Protein AF-0000000068497330 (afdb_homodimer)

Organism: Komagataella pastoris (NCBI:txid4922)

Sequence (1320 aa):
MFAEGKRIPGTNVLKIEPVTQRRLNSCLSCRSRKRKCDKSRPQCSQCKNHGRQCSYYKSNVNSGQKPVIGQEATKIGAEVPITGPPRNLQAAFWPFVPNHSDSSNPCSREGPIFTNIMSASLYRSVGSPPTNFQALRQFMPTKEKADKLLSQFLKSVHPIVPVMDLEVVAPLYAAFWENSVEPTLDTYITLFSILYAGSVSMYEEANMAEKPIESTEYLVSEMRKYVSATEAALAMSHFPRKATITSLQGAVILHSICRNDCKADDSGSIAMLLRIGHLLELHRDPEHYHKLEDYKEIQRRRLLWWHLLYLDGLTSLSSGLLPLMSSNEYDTEYPSEDSSTGKGIDQIMVFCNCKFRWIECCNDIMRNFFGIHKPTTFGTEKVNLVLSDLNEYCQQQIQKVAKAEDLMKSSQLSFAKVAISIMSTFADRCHMLLYKKMSESTFIALADDLETESTKKVPETSSLGGSISGNVSNEFTQCAIHFLNEFCFYGKMPENKQFLWEIRKFQPLQAILALLRSLIYDGEQVCSMQQPDSQFHSKFLLPLDERVVAIERALNNLGYLSEHTTRLCKERWETVRILKERAFRLLFFDVNINESEWTLSSSPLNDNDPISENLNNISFQELPPIDWDTIEHEMKDIRSSLEEAIAIKIWDQDSGHFLLMFAEGKRIPGTNVLKIEPVTQRRLNSCLSCRSRKRKCDKSRPQCSQCKNHGRQCSYYKSNVNSGQKPVIGQEATKIGAEVPITGPPRNLQAAFWPFVPNHSDSSNPCSREGPIFTNIMSASLYRSVGSPPTNFQALRQFMPTKEKADKLLSQFLKSVHPIVPVMDLEVVAPLYAAFWENSVEPTLDTYITLFSILYAGSVSMYEEANMAEKPIESTEYLVSEMRKYVSATEAALAMSHFPRKATITSLQGAVILHSICRNDCKADDSGSIAMLLRIGHLLELHRDPEHYHKLEDYKEIQRRRLLWWHLLYLDGLTSLSSGLLPLMSSNEYDTEYPSEDSSTGKGIDQIMVFCNCKFRWIECCNDIMRNFFGIHKPTTFGTEKVNLVLSDLNEYCQQQIQKVAKAEDLMKSSQLSFAKVAISIMSTFADRCHMLLYKKMSESTFIALADDLETESTKKVPETSSLGGSISGNVSNEFTQCAIHFLNEFCFYGKMPENKQFLWEIRKFQPLQAILALLRSLIYDGEQVCSMQQPDSQFHSKFLLPLDERVVAIERALNNLGYLSEHTTRLCKERWETVRILKERAFRLLFFDVNINESEWTLSSSPLNDNDPISENLNNISFQELPPIDWDTIEHEMKDIRSSLEEAIAIKIWDQDSGHFLL

Foldseek 3Di:
DDDDDDPPPDPPPPPPDPPPDPPPLFFPVCVVVVHDFPSDPPATPVCVVVVHGRHHPPPPPDDDDPPCPPDDVPPVVDPPPPDDDDDDPDPPDVDPPDPPCPDPPPPPPPDPVPDDPPFCVVVVCPDLPADDVVVLVVLDDDPVLLVQLLVLLVLAVCLQQVLDDPVVLVVLSVCVVVVVDDDDLLSSLQSLLSSLLSLLLVLLLLVQDPDNPDDNVVSVVNNVSSVVSNVSSLSNVSPPVDDDLSNLSSVLSVCQLPFFLQDLLCLVVLVSSLVSLVVVPLLEQCCPVVVDDDLVVSLSSLSSNLSSLLSQLSSCQWFLHARPDAPVRGDHDQHDQADPVNPAGNLSSLLSVLSSLLSNLSNLLSVQQSDPDHHDPVSVVVSVVSLVVSQVSLVVSLVRLVVCLVVDDDSSNLCNLLSNLVSNLSSLVSLLVNVLSLLLVVLVLVVVCVVPVPDDDSPPPDDVNPPVPPVVLVVNLVSLLSNLVSLLVCVAPPSNSSHCSNSLSDDSLSSLLSLLLVLLVVLLVVLVVVPDDDCLCVVCLVCPPSSNVSNVSNCVRVVVSLVVDDPVSVVLNVLSVVLVVLSCCLSVPPLVPPPPPPPPPPDDPDVPPCPVVVSVPSDRPGDDPDPSVVSSVSSVVSSSVSSCSSNPWDQDPVSRGTTD/DDDDPPPPPDCPPPPPDDPPDPDPLFFPVCVVVVHDFPSDPPATPVCVVVVHGGHDPDPPPDDDDPPPPPDDVPPVPDDDDPDDDPDPPDPDDDDPPDCPPPPPPPPPPPDPVPDDPPFCVVPCCPDLPADDVVVLVVLDDDPVLLVQLLVLLVLAPCLQQVLDDPVVLVVLSVCVVVVVDDDDLLSSLQSLLSSLLSLLLVLLLLVQDPDNPDDNVVSVVNNVSSVVSNVSSLSNVRPPVDDDLSSLSSVLSVCQLPFFLQDLLCLVVLVSSLVSLVVVPLLEQCCPVVVDDDLVVSLSSLSSNLSSLLSQLSSCQWFLHARPDAPVRGDHDQHDQADPVNPAGNLSSLLSVLSSLLSNLSNLLSVQQSDPDHHDPVSVVVSVVSLVVSQVSLVVSLVRLVVCLVVDDDSVVLVNLLSNLVSNLSSLVSLLSNVLSLLLVVLVLVVVCVVPVPDDDSPPPDDVPPPVPPVVLVVNLVSLLSNLVSLLVCLAPPSNSSHCSNSLSDDSLSSLLSLLLVLLVVLLVVLVVVPDDDCLCVVCLVCPPSSNVSNVSNCVRVVVSLVVDDPVSVVLNVLSVVLVVLSCCLSVPPLVPPPPPPPVPPDDPDVVPCVVVVSVPSDRPGDDPDPSVVSSVSSVVSSSVSSCSSNPWDQDPVSRGTTD

pLDDT: mean 71.34, std 26.22, range [15.86, 98.62]

InterPro domains:
  IPR001138 Zn(2)Cys(6) fungal-type DNA-binding domain [PF00172] (26-58)
  IPR001138 Zn(2)Cys(6) fungal-type DNA-binding domain [PS00463] (26-54)
  IPR001138 Zn(2)Cys(6) fungal-type DNA-binding domain [PS50048] (26-56)
  IPR001138 Zn(2)Cys(6) fungal-type DNA-binding domain [SM00066] (21-65)
  IPR001138 Zn(2)Cys(6) fungal-type DNA-binding domain [cd00067] (22-57)
  IPR007219 Xylanolytic transcriptional activator, regulatory domain [PF04082] (150-340)
  IPR036864 Zn(2)-C6 fungal-type DNA-binding domain superfamily [G3DSA:4.10.240.10] (19-76)
  IPR036864 Zn(2)-C6 fungal-type DNA-binding domain superfamily [SSF57701] (18-60)

Structure (mmCIF, N/CA/C/O backbone):
data_AF-0000000068497330-model_v1
#
loop_
_entity.id
_entity.type
_entity.pdbx_description
1 polymer BA75_01853T0
#
loop_
_atom_site.group_PDB
_atom_site.id
_atom_site.type_symbol
_atom_site.label_atom_id
_atom_site.label_alt_id
_atom_site.label_comp_id
_atom_site.label_asym_id
_atom_site.label_entity_id
_atom_site.label_seq_id
_atom_site.pdbx_PDB_ins_code
_atom_site.Cartn_x
_atom_site.Cartn_y
_atom_site.Cartn_z
_atom_site.occupancy
_atom_site.B_iso_or_equiv
_atom_site.auth_seq_id
_atom_site.auth_comp_id
_atom_site.auth_asym_id
_atom_site.auth_atom_id
_atom_site.pdbx_PDB_model_num
ATOM 1 N N . MET A 1 1 ? 57.219 0.666 8.93 1 20.44 1 MET A N 1
ATOM 2 C CA . MET A 1 1 ? 56.906 -0.567 8.219 1 20.44 1 MET A CA 1
ATOM 3 C C . MET A 1 1 ? 55.375 -0.74 8.102 1 20.44 1 MET A C 1
ATOM 5 O O . MET A 1 1 ? 54.719 -1.17 9.055 1 20.44 1 MET A O 1
ATOM 9 N N . PHE A 1 2 ? 54.688 0.008 7.363 1 21.45 2 PHE A N 1
ATOM 10 C CA . PHE A 1 2 ? 53.531 0.884 7.137 1 21.45 2 PHE A CA 1
ATOM 11 C C . PHE A 1 2 ? 52.406 0.119 6.484 1 21.45 2 PHE A C 1
ATOM 13 O O . PHE A 1 2 ? 52.594 -0.539 5.461 1 21.45 2 PHE A O 1
ATOM 20 N N . ALA A 1 3 ? 51.531 -0.48 7.422 1 22.55 3 ALA A N 1
ATOM 21 C CA . ALA A 1 3 ? 50.312 -1.285 7.273 1 22.55 3 ALA A CA 1
ATOM 22 C C . ALA A 1 3 ? 49.406 -0.72 6.18 1 22.55 3 ALA A C 1
ATOM 24 O O . ALA A 1 3 ? 48.969 0.433 6.258 1 22.55 3 ALA A O 1
ATOM 25 N N . GLU A 1 4 ? 49.656 -1.24 4.926 1 22.17 4 GLU A N 1
ATOM 26 C CA . GLU A 1 4 ? 49.219 -1.074 3.553 1 22.17 4 GLU A CA 1
ATOM 27 C C . GLU A 1 4 ? 47.688 -1.067 3.482 1 22.17 4 GLU A C 1
ATOM 29 O O . GLU A 1 4 ? 47.031 -1.823 4.195 1 22.17 4 GLU A O 1
ATOM 34 N N . GLY A 1 5 ? 47.094 -0.071 2.951 1 22.67 5 GLY A N 1
ATOM 35 C CA . GLY A 1 5 ? 45.844 0.643 2.711 1 22.67 5 GLY A CA 1
ATOM 36 C C . GLY A 1 5 ? 44.844 -0.178 1.944 1 22.67 5 GLY A C 1
ATOM 37 O O . GLY A 1 5 ? 45.188 -0.922 1.028 1 22.67 5 GLY A O 1
ATOM 38 N N . LYS A 1 6 ? 43.719 -0.564 2.598 1 26.66 6 LYS A N 1
ATOM 39 C CA . LYS A 1 6 ? 42.625 -1.496 2.396 1 26.66 6 LYS A CA 1
ATOM 40 C C . LYS A 1 6 ? 41.969 -1.298 1.026 1 26.66 6 LYS A C 1
ATOM 42 O O . LYS A 1 6 ? 41.375 -0.25 0.758 1 26.66 6 LYS A O 1
ATOM 47 N N . ARG A 1 7 ? 42.531 -1.9 -0.018 1 20.86 7 ARG A N 1
ATOM 48 C CA . ARG A 1 7 ? 42.219 -1.918 -1.442 1 20.86 7 ARG A CA 1
ATOM 49 C C . ARG A 1 7 ? 40.75 -2.285 -1.672 1 20.86 7 ARG A C 1
ATOM 51 O O . ARG A 1 7 ? 40.281 -3.279 -1.129 1 20.86 7 ARG A O 1
ATOM 58 N N . ILE A 1 8 ? 40 -1.28 -1.793 1 23.61 8 ILE A N 1
ATOM 59 C CA . ILE A 1 8 ? 38.625 -1.181 -2.295 1 23.61 8 ILE A CA 1
ATOM 60 C C . ILE A 1 8 ? 38.531 -1.933 -3.619 1 23.61 8 ILE A C 1
ATOM 62 O O . ILE A 1 8 ? 37.562 -1.708 -4.387 1 23.61 8 ILE A O 1
ATOM 66 N N . PRO A 1 9 ? 39.375 -3.059 -3.914 1 20.67 9 PRO A N 1
ATOM 67 C CA . PRO A 1 9 ? 39.875 -3.447 -5.234 1 20.67 9 PRO A CA 1
ATOM 68 C C . PRO A 1 9 ? 38.75 -3.83 -6.195 1 20.67 9 PRO A C 1
ATOM 70 O O . PRO A 1 9 ? 38.906 -3.723 -7.414 1 20.67 9 PRO A O 1
ATOM 73 N N . GLY A 1 10 ? 37.812 -4.574 -5.844 1 21.62 10 GLY A N 1
ATOM 74 C CA . GLY A 1 10 ? 37.438 -5.586 -6.809 1 21.62 10 GLY A CA 1
ATOM 75 C C . GLY A 1 10 ? 36.719 -5.008 -8.023 1 21.62 10 GLY A C 1
ATOM 76 O O . GLY A 1 10 ? 36 -5.711 -8.719 1 21.62 10 GLY A O 1
ATOM 77 N N . THR A 1 11 ? 36.719 -3.727 -8.195 1 21.62 11 THR A N 1
ATOM 78 C CA . THR A 1 11 ? 36.031 -3.176 -9.367 1 21.62 11 THR A CA 1
ATOM 79 C C . THR A 1 11 ? 36.719 -3.656 -10.648 1 21.62 11 THR A C 1
ATOM 81 O O . THR A 1 11 ? 37.094 -2.846 -11.492 1 21.62 11 THR A O 1
ATOM 84 N N . ASN A 1 12 ? 37.156 -4.848 -10.672 1 20.66 12 ASN A N 1
ATOM 85 C CA . ASN A 1 12 ? 37.812 -5.121 -11.961 1 20.66 12 ASN A CA 1
ATOM 86 C C . ASN A 1 12 ? 36.875 -4.797 -13.125 1 20.66 12 ASN A C 1
ATOM 88 O O . ASN A 1 12 ? 35.688 -5.105 -13.078 1 20.66 12 ASN A O 1
ATOM 92 N N . VAL A 1 13 ? 37.25 -3.971 -13.961 1 22.52 13 VAL A N 1
ATOM 93 C CA . VAL A 1 13 ? 36.781 -3.436 -15.227 1 22.52 13 VAL A CA 1
ATOM 94 C C . VAL A 1 13 ? 36.594 -4.57 -16.234 1 22.52 13 VAL A C 1
ATOM 96 O O . VAL A 1 13 ? 37.562 -5.238 -16.609 1 22.52 13 VAL A O 1
ATOM 99 N N . LEU A 1 14 ? 35.656 -5.418 -16.109 1 21.17 14 LEU A N 1
ATOM 100 C CA . LEU A 1 14 ? 35.531 -6.449 -17.141 1 21.17 14 LEU A CA 1
ATOM 101 C C . LEU A 1 14 ? 35.719 -5.852 -18.531 1 21.17 14 LEU A C 1
ATOM 103 O O . LEU A 1 14 ? 35.031 -4.898 -18.906 1 21.17 14 LEU A O 1
ATOM 107 N N . LYS A 1 15 ? 36.906 -5.906 -19.047 1 21.48 15 LYS A N 1
ATOM 108 C CA . LYS A 1 15 ? 37.281 -5.562 -20.422 1 21.48 15 LYS A CA 1
ATOM 109 C C . LYS A 1 15 ? 36.438 -6.324 -21.422 1 21.48 15 LYS A C 1
ATOM 111 O O . LYS A 1 15 ? 36.5 -7.555 -21.5 1 21.48 15 LYS A O 1
ATOM 116 N N . ILE A 1 16 ? 35.344 -5.871 -21.781 1 22.47 16 ILE A N 1
ATOM 117 C CA . ILE A 1 16 ? 34.562 -6.445 -22.875 1 22.47 16 ILE A CA 1
ATOM 118 C C . ILE A 1 16 ? 35.375 -6.438 -24.156 1 22.47 16 ILE A C 1
ATOM 120 O O . ILE A 1 16 ? 35.781 -5.375 -24.641 1 22.47 16 ILE A O 1
ATOM 124 N N . GLU A 1 17 ? 36.188 -7.426 -24.281 1 22.84 17 GLU A N 1
ATOM 125 C CA . GLU A 1 17 ? 36.875 -7.512 -25.562 1 22.84 17 GLU A CA 1
ATOM 126 C C . GLU A 1 17 ? 35.906 -7.359 -26.734 1 22.84 17 GLU A C 1
ATOM 128 O O . GLU A 1 17 ? 34.75 -7.777 -26.641 1 22.84 17 GLU A O 1
ATOM 133 N N . PRO A 1 18 ? 36.219 -6.641 -27.828 1 24.11 18 PRO A N 1
ATOM 134 C CA . PRO A 1 18 ? 35.375 -6.266 -28.969 1 24.11 18 PRO A CA 1
ATOM 135 C C . PRO A 1 18 ? 34.844 -7.473 -29.75 1 24.11 18 PRO A C 1
ATOM 137 O O . PRO A 1 18 ? 35.656 -8.297 -30.203 1 24.11 18 PRO A O 1
ATOM 140 N N . VAL A 1 19 ? 33.906 -8.141 -29.344 1 24.94 19 VAL A N 1
ATOM 141 C CA . VAL A 1 19 ? 33.5 -9.344 -30.078 1 24.94 19 VAL A CA 1
ATOM 142 C C . VAL A 1 19 ? 33.312 -9.008 -31.547 1 24.94 19 VAL A C 1
ATOM 144 O O . VAL A 1 19 ? 32.625 -8.039 -31.891 1 24.94 19 VAL A O 1
ATOM 147 N N . THR A 1 20 ? 34.125 -9.461 -32.438 1 24.06 20 THR A N 1
ATOM 148 C CA . THR A 1 20 ? 34.125 -9.375 -33.906 1 24.06 20 THR A CA 1
ATOM 149 C C . THR A 1 20 ? 32.75 -9.766 -34.438 1 24.06 20 THR A C 1
ATOM 151 O O . THR A 1 20 ? 32.156 -10.734 -34 1 24.06 20 THR A O 1
ATOM 154 N N . GLN A 1 21 ? 32.031 -8.984 -35.156 1 28.11 21 GLN A N 1
ATOM 155 C CA . GLN A 1 21 ? 30.734 -9.031 -35.844 1 28.11 21 GLN A CA 1
ATOM 156 C C . GLN A 1 21 ? 30.688 -10.188 -36.844 1 28.11 21 GLN A C 1
ATOM 158 O O . GLN A 1 21 ? 31.406 -10.188 -37.844 1 28.11 21 GLN A O 1
ATOM 163 N N . ARG A 1 22 ? 30.531 -11.406 -36.438 1 32.34 22 ARG A N 1
ATOM 164 C CA . ARG A 1 22 ? 30.484 -12.445 -37.469 1 32.34 22 ARG A CA 1
ATOM 165 C C . ARG A 1 22 ? 29.391 -12.156 -38.469 1 32.34 22 ARG A C 1
ATOM 167 O O . ARG A 1 22 ? 28.25 -11.883 -38.094 1 32.34 22 ARG A O 1
ATOM 174 N N . ARG A 1 23 ? 29.672 -11.93 -39.781 1 35.25 23 ARG A N 1
ATOM 175 C CA . ARG A 1 23 ? 28.922 -11.719 -41.031 1 35.25 23 ARG A CA 1
ATOM 176 C C . ARG A 1 23 ? 27.922 -12.844 -41.25 1 35.25 23 ARG A C 1
ATOM 178 O O . ARG A 1 23 ? 28.266 -14.023 -41.156 1 35.25 23 ARG A O 1
ATOM 185 N N . LEU A 1 24 ? 26.781 -12.656 -41.094 1 40.84 24 LEU A N 1
ATOM 186 C CA . LEU A 1 24 ? 25.688 -13.586 -41.406 1 40.84 24 LEU A CA 1
ATOM 187 C C . LEU A 1 24 ? 25.781 -14.07 -42.844 1 40.84 24 LEU A C 1
ATOM 189 O O . LEU A 1 24 ? 25.438 -13.336 -43.781 1 40.84 24 LEU A O 1
ATOM 193 N N . ASN A 1 25 ? 26.688 -14.992 -43.156 1 49.47 25 ASN A N 1
ATOM 194 C CA . ASN A 1 25 ? 27 -15.539 -44.469 1 49.47 25 ASN A CA 1
ATOM 195 C C . ASN A 1 25 ? 25.953 -16.578 -44.906 1 49.47 25 ASN A C 1
ATOM 197 O O . ASN A 1 25 ? 26.172 -17.312 -45.844 1 49.47 25 ASN A O 1
ATOM 201 N N . SER A 1 26 ? 24.891 -16.766 -44.219 1 58.22 26 SER A N 1
ATOM 202 C CA . SER A 1 26 ? 24.031 -17.844 -44.688 1 58.22 26 SER A CA 1
ATOM 203 C C . SER A 1 26 ? 23 -17.312 -45.688 1 58.22 26 SER A C 1
ATOM 205 O O . SER A 1 26 ? 22.609 -16.156 -45.625 1 58.22 26 SER A O 1
ATOM 207 N N . CYS A 1 27 ? 22.531 -18.031 -46.688 1 66.38 27 CYS A N 1
ATOM 208 C CA . CYS A 1 27 ? 21.688 -17.547 -47.781 1 66.38 27 CYS A CA 1
ATOM 209 C C . CYS A 1 27 ? 20.266 -17.312 -47.312 1 66.38 27 CYS A C 1
ATOM 211 O O . CYS A 1 27 ? 19.781 -18 -46.406 1 66.38 27 CYS A O 1
ATOM 213 N N . LEU A 1 28 ? 19.578 -16.328 -47.656 1 69.06 28 LEU A N 1
ATOM 214 C CA . LEU A 1 28 ? 18.234 -15.883 -47.25 1 69.06 28 LEU A CA 1
ATOM 215 C C . LEU A 1 28 ? 17.203 -16.953 -47.562 1 69.06 28 LEU A C 1
ATOM 217 O O . LEU A 1 28 ? 16.203 -17.062 -46.844 1 69.06 28 LEU A O 1
ATOM 221 N N . SER A 1 29 ? 17.406 -17.75 -48.469 1 69.88 29 SER A N 1
ATOM 222 C CA . SER A 1 29 ? 16.453 -18.797 -48.875 1 69.88 29 SER A CA 1
ATOM 223 C C . SER A 1 29 ? 16.422 -19.922 -47.875 1 69.88 29 SER A C 1
ATOM 225 O O . SER A 1 29 ? 15.359 -20.422 -47.5 1 69.88 29 SER A O 1
ATOM 227 N N . CYS A 1 30 ? 17.484 -20.344 -47.438 1 66.44 30 CYS A N 1
ATOM 228 C CA . CYS A 1 30 ? 17.578 -21.406 -46.438 1 66.44 30 CYS A CA 1
ATOM 229 C C . CYS A 1 30 ? 17.078 -20.906 -45.062 1 66.44 30 CYS A C 1
ATOM 231 O O . CYS A 1 30 ? 16.422 -21.656 -44.344 1 66.44 30 CYS A O 1
ATOM 233 N N . ARG A 1 31 ? 17.297 -19.641 -44.812 1 65.25 31 ARG A N 1
ATOM 234 C CA . ARG A 1 31 ? 16.891 -19.016 -43.562 1 65.25 31 ARG A CA 1
ATOM 235 C C . ARG A 1 31 ? 15.383 -18.891 -43.469 1 65.25 31 ARG A C 1
ATOM 237 O O . ARG A 1 31 ? 14.797 -19.188 -42.406 1 65.25 31 ARG A O 1
ATOM 244 N N . SER A 1 32 ? 14.727 -18.547 -44.469 1 63.56 32 SER A N 1
ATOM 245 C CA . SER A 1 32 ? 13.281 -18.344 -44.531 1 63.56 32 SER A CA 1
ATOM 246 C C . SER A 1 32 ? 12.547 -19.688 -44.406 1 63.56 32 SER A C 1
ATOM 248 O O . SER A 1 32 ? 11.43 -19.734 -43.906 1 63.56 32 SER A O 1
ATOM 250 N N . ARG A 1 33 ? 13.25 -20.656 -44.688 1 63.28 33 ARG A N 1
ATOM 251 C CA . ARG A 1 33 ? 12.625 -21.969 -44.719 1 63.28 33 ARG A CA 1
ATOM 252 C C . ARG A 1 33 ? 13.195 -22.875 -43.625 1 63.28 33 ARG A C 1
ATOM 254 O O . ARG A 1 33 ? 12.93 -24.078 -43.625 1 63.28 33 ARG A O 1
ATOM 261 N N . LYS A 1 34 ? 13.914 -22.203 -42.719 1 55.81 34 LYS A N 1
ATOM 262 C CA . LYS A 1 34 ? 14.578 -22.719 -41.531 1 55.81 34 LYS A CA 1
ATOM 263 C C . LYS A 1 34 ? 15.297 -24.047 -41.812 1 55.81 34 LYS A C 1
ATOM 265 O O . LYS A 1 34 ? 15.242 -24.969 -41 1 55.81 34 LYS A O 1
ATOM 270 N N . ARG A 1 35 ? 15.898 -24 -42.906 1 67 35 ARG A N 1
ATOM 271 C CA . ARG A 1 35 ? 16.719 -25.156 -43.281 1 67 35 ARG A CA 1
ATOM 272 C C . ARG A 1 35 ? 18.203 -24.875 -43.062 1 67 35 ARG A C 1
ATOM 274 O O . ARG A 1 35 ? 18.625 -23.719 -43.094 1 67 35 ARG A O 1
ATOM 281 N N . LYS A 1 36 ? 18.922 -25.891 -42.812 1 65.94 36 LYS A N 1
ATOM 282 C CA . LYS A 1 36 ? 20.344 -25.797 -42.5 1 65.94 36 LYS A CA 1
ATOM 283 C C . LYS A 1 36 ? 21.156 -25.438 -43.719 1 65.94 36 LYS A C 1
ATOM 285 O O . LYS A 1 36 ? 21.312 -26.25 -44.625 1 65.94 36 LYS A O 1
ATOM 290 N N . CYS A 1 37 ? 21.562 -24.156 -43.844 1 67.5 37 CYS A N 1
ATOM 291 C CA . CYS A 1 37 ? 22.375 -23.641 -44.938 1 67.5 37 CYS A CA 1
ATOM 292 C C . CYS A 1 37 ? 23.859 -23.938 -44.719 1 67.5 37 CYS A C 1
ATOM 294 O O . CYS A 1 37 ? 24.375 -23.766 -43.594 1 67.5 37 CYS A O 1
ATOM 296 N N . ASP A 1 38 ? 24.578 -24.562 -45.531 1 71.88 38 ASP A N 1
ATOM 297 C CA . ASP A 1 38 ? 26 -24.906 -45.406 1 71.88 38 ASP A CA 1
ATOM 298 C C . ASP A 1 38 ? 26.891 -23.719 -45.812 1 71.88 38 ASP A C 1
ATOM 300 O O . ASP A 1 38 ? 28.109 -23.859 -45.875 1 71.88 38 ASP A O 1
ATOM 304 N N . LYS A 1 39 ? 26.359 -22.406 -46.062 1 67.56 39 LYS A N 1
ATOM 305 C CA . LYS A 1 39 ? 26.969 -21.094 -46.25 1 67.56 39 LYS A CA 1
ATOM 306 C C . LYS A 1 39 ? 27.969 -21.125 -47.406 1 67.56 39 LYS A C 1
ATOM 308 O O . LYS A 1 39 ? 28.844 -20.266 -47.5 1 67.56 39 LYS A O 1
ATOM 313 N N . SER A 1 40 ? 27.766 -22.141 -48.25 1 73.88 40 SER A N 1
ATOM 314 C CA . SER A 1 40 ? 28.641 -22.188 -49.406 1 73.88 40 SER A CA 1
ATOM 315 C C . SER A 1 40 ? 28.188 -21.188 -50.5 1 73.88 40 SER A C 1
ATOM 317 O O . SER A 1 40 ? 27 -20.938 -50.656 1 73.88 40 SER A O 1
ATOM 319 N N . ARG A 1 41 ? 29.156 -20.266 -51.031 1 70.44 41 ARG A N 1
ATOM 320 C CA . ARG A 1 41 ? 28.906 -19.312 -52.125 1 70.44 41 ARG A CA 1
ATOM 321 C C . ARG A 1 41 ? 29.406 -19.875 -53.469 1 70.44 41 ARG A C 1
ATOM 323 O O . ARG A 1 41 ? 30.359 -20.641 -53.5 1 70.44 41 ARG A O 1
ATOM 330 N N . PRO A 1 42 ? 28.734 -19.516 -54.375 1 68.75 42 PRO A N 1
ATOM 331 C CA . PRO A 1 42 ? 27.641 -18.562 -54.531 1 68.75 42 PRO A CA 1
ATOM 332 C C . PRO A 1 42 ? 26.281 -19.172 -54.219 1 68.75 42 PRO A C 1
ATOM 334 O O . PRO A 1 42 ? 25.297 -18.438 -54.031 1 68.75 42 PRO A O 1
ATOM 337 N N . GLN A 1 43 ? 26.328 -20.562 -54.125 1 72 43 GLN A N 1
ATOM 338 C CA . GLN A 1 43 ? 25.062 -21.25 -53.875 1 72 43 GLN A CA 1
ATOM 339 C C . GLN A 1 43 ? 25.234 -22.328 -52.812 1 72 43 GLN A C 1
ATOM 341 O O . GLN A 1 43 ? 26.156 -23.156 -52.906 1 72 43 GLN A O 1
ATOM 346 N N . CYS A 1 44 ? 24.422 -22.266 -51.781 1 73.88 44 CYS A N 1
ATOM 347 C CA . CYS A 1 44 ? 24.594 -23.25 -50.719 1 73.88 44 CYS A CA 1
ATOM 348 C C . CYS A 1 44 ? 24.031 -24.594 -51.125 1 73.88 44 CYS A C 1
ATOM 350 O O . CYS A 1 44 ? 23.219 -24.688 -52.062 1 73.88 44 CYS A O 1
ATOM 352 N N . SER A 1 45 ? 24.609 -25.625 -50.625 1 75.38 45 SER A N 1
ATOM 353 C CA . SER A 1 45 ? 24.312 -26.984 -51.094 1 75.38 45 SER A CA 1
ATOM 354 C C . SER A 1 45 ? 22.812 -27.281 -51 1 75.38 45 SER A C 1
ATOM 356 O O . SER A 1 45 ? 22.266 -27.984 -51.844 1 75.38 45 SER A O 1
ATOM 358 N N . GLN A 1 46 ? 22.188 -26.641 -50.156 1 72.56 46 GLN A N 1
ATOM 359 C CA . GLN A 1 46 ? 20.766 -26.891 -49.938 1 72.56 46 GLN A CA 1
ATOM 360 C C . GLN A 1 46 ? 19.922 -26.234 -51 1 72.56 46 GLN A C 1
ATOM 362 O O . GLN A 1 46 ? 18.984 -26.859 -51.531 1 72.56 46 GLN A O 1
ATOM 367 N N . CYS A 1 47 ? 20.141 -25.062 -51.219 1 74 47 CYS A N 1
ATOM 368 C CA . CYS A 1 47 ? 19.438 -24.375 -52.281 1 74 47 CYS A CA 1
ATOM 369 C C . CYS A 1 47 ? 19.75 -25 -53.625 1 74 47 CYS A C 1
ATOM 371 O O . CYS A 1 47 ? 18.875 -25.125 -54.5 1 74 47 CYS A O 1
ATOM 373 N N . LYS A 1 48 ? 20.969 -25.453 -53.812 1 75.44 48 LYS A N 1
ATOM 374 C CA . LYS A 1 48 ? 21.391 -26.125 -55.031 1 75.44 48 LYS A CA 1
ATOM 375 C C . LYS A 1 48 ? 20.578 -27.391 -55.281 1 75.44 48 LYS A C 1
ATOM 377 O O . LYS A 1 48 ? 20.109 -27.625 -56.406 1 75.44 48 LYS A O 1
ATOM 382 N N . ASN A 1 49 ? 20.516 -28.203 -54.25 1 72.5 49 ASN A N 1
ATOM 383 C CA . ASN A 1 49 ? 19.859 -29.5 -54.406 1 72.5 49 ASN A CA 1
ATOM 384 C C . ASN A 1 49 ? 18.375 -29.359 -54.656 1 72.5 49 ASN A C 1
ATOM 386 O O . ASN A 1 49 ? 17.75 -30.234 -55.281 1 72.5 49 ASN A O 1
ATOM 390 N N . HIS A 1 50 ? 17.844 -28.266 -54.219 1 73.31 50 HIS A N 1
ATOM 391 C CA . HIS A 1 50 ? 16.391 -28.109 -54.344 1 73.31 50 HIS A CA 1
ATOM 392 C C . HIS A 1 50 ? 16.062 -27.109 -55.438 1 73.31 50 HIS A C 1
ATOM 394 O O . HIS A 1 50 ? 14.906 -26.672 -55.562 1 73.31 50 HIS A O 1
ATOM 400 N N . GLY A 1 51 ? 17.016 -26.672 -56.156 1 70.88 51 GLY A N 1
ATOM 401 C CA . GLY A 1 51 ? 16.891 -25.844 -57.312 1 70.88 51 GLY A CA 1
ATOM 402 C C . GLY A 1 51 ? 16.547 -24.391 -57 1 70.88 51 GLY A C 1
ATOM 403 O O . GLY A 1 51 ? 15.82 -23.734 -57.75 1 70.88 51 GLY A O 1
ATOM 404 N N . ARG A 1 52 ? 16.844 -24.156 -55.875 1 66.38 52 ARG A N 1
ATOM 405 C CA . ARG A 1 52 ? 16.531 -22.781 -55.5 1 66.38 52 ARG A CA 1
ATOM 406 C C . ARG A 1 52 ? 17.766 -21.891 -55.562 1 66.38 52 ARG A C 1
ATOM 408 O O . ARG A 1 52 ? 18.891 -22.391 -55.531 1 66.38 52 ARG A O 1
ATOM 415 N N . GLN A 1 53 ? 17.688 -20.656 -55.875 1 69.31 53 GLN A N 1
ATOM 416 C CA . GLN A 1 53 ? 18.781 -19.703 -55.938 1 69.31 53 GLN A CA 1
ATOM 417 C C . GLN A 1 53 ? 19.031 -19.062 -54.562 1 69.31 53 GLN A C 1
ATOM 419 O O . GLN A 1 53 ? 18.078 -18.641 -53.906 1 69.31 53 GLN A O 1
ATOM 424 N N . CYS A 1 54 ? 20.297 -19.234 -54.094 1 65 54 CYS A N 1
ATOM 425 C CA . CYS A 1 54 ? 20.672 -18.594 -52.844 1 65 54 CYS A CA 1
ATOM 426 C C . CYS A 1 54 ? 20.469 -17.078 -52.938 1 65 54 CYS A C 1
ATOM 428 O O . CYS A 1 54 ? 20.734 -16.484 -53.969 1 65 54 CYS A O 1
ATOM 430 N N . SER A 1 55 ? 19.625 -16.547 -52.312 1 67.62 55 SER A N 1
ATOM 431 C CA . SER A 1 55 ? 19.594 -15.086 -52.25 1 67.62 55 SER A CA 1
ATOM 432 C C . SER A 1 55 ? 20.312 -14.57 -51 1 67.62 55 SER A C 1
ATOM 434 O O . SER A 1 55 ? 20.203 -15.164 -49.906 1 67.62 55 SER A O 1
ATOM 436 N N . TYR A 1 56 ? 21.391 -14.008 -51.094 1 57.62 56 TYR A N 1
ATOM 437 C CA . TYR A 1 56 ? 22.203 -13.477 -50 1 57.62 56 TYR A CA 1
ATOM 438 C C . TYR A 1 56 ? 21.906 -11.992 -49.781 1 57.62 56 TYR A C 1
ATOM 440 O O . TYR A 1 56 ? 21.516 -11.289 -50.719 1 57.62 56 TYR A O 1
ATOM 448 N N . TYR A 1 57 ? 21.891 -11.703 -48.562 1 43.31 57 TYR A N 1
ATOM 449 C CA . TYR A 1 57 ? 21.75 -10.258 -48.375 1 43.31 57 TYR A CA 1
ATOM 450 C C . TYR A 1 57 ? 22.844 -9.516 -49.156 1 43.31 57 TYR A C 1
ATOM 452 O O . TYR A 1 57 ? 24.031 -9.703 -48.906 1 43.31 57 TYR A O 1
ATOM 460 N N . LYS A 1 58 ? 22.609 -9.461 -50.438 1 34.78 58 LYS A N 1
ATOM 461 C CA . LYS A 1 58 ? 23.5 -8.555 -51.156 1 34.78 58 LYS A CA 1
ATOM 462 C C . LYS A 1 58 ? 23.562 -7.195 -50.469 1 34.78 58 LYS A C 1
ATOM 464 O O . LYS A 1 58 ? 22.531 -6.613 -50.125 1 34.78 58 LYS A O 1
ATOM 469 N N . SER A 1 59 ? 24.797 -6.926 -50 1 31.33 59 SER A N 1
ATOM 470 C CA . SER A 1 59 ? 25.156 -5.52 -49.844 1 31.33 59 SER A CA 1
ATOM 471 C C . SER A 1 59 ? 24.984 -4.762 -51.156 1 31.33 59 SER A C 1
ATOM 473 O O . SER A 1 59 ? 25.828 -4.859 -52.062 1 31.33 59 SER A O 1
ATOM 475 N N . ASN A 1 60 ? 23.844 -5.012 -51.938 1 25.41 60 ASN A N 1
ATOM 476 C CA . ASN A 1 60 ? 23.828 -4.242 -53.188 1 25.41 60 ASN A CA 1
ATOM 477 C C . ASN A 1 60 ? 24.359 -2.824 -52.969 1 25.41 60 ASN A C 1
ATOM 479 O O . ASN A 1 60 ? 23.781 -2.064 -52.188 1 25.41 60 ASN A O 1
ATOM 483 N N . VAL A 1 61 ? 25.672 -2.584 -53.375 1 25.42 61 VAL A N 1
ATOM 484 C CA . VAL A 1 61 ? 26.359 -1.343 -53.719 1 25.42 61 VAL A CA 1
ATOM 485 C C . VAL A 1 61 ? 25.609 -0.603 -54.812 1 25.42 61 VAL A C 1
ATOM 487 O O . VAL A 1 61 ? 26.141 0.344 -55.406 1 25.42 61 VAL A O 1
ATOM 490 N N . ASN A 1 62 ? 24.562 -1.27 -55.562 1 22.2 62 ASN A N 1
ATOM 491 C CA . ASN A 1 62 ? 24.266 -0.643 -56.844 1 22.2 62 ASN A CA 1
ATOM 492 C C . ASN A 1 62 ? 24.141 0.873 -56.719 1 22.2 62 ASN A C 1
ATOM 494 O O . ASN A 1 62 ? 23.703 1.377 -55.688 1 22.2 62 ASN A O 1
ATOM 498 N N . SER A 1 63 ? 24.844 1.593 -57.812 1 20.92 63 SER A N 1
ATOM 499 C CA . SER A 1 63 ? 25 2.98 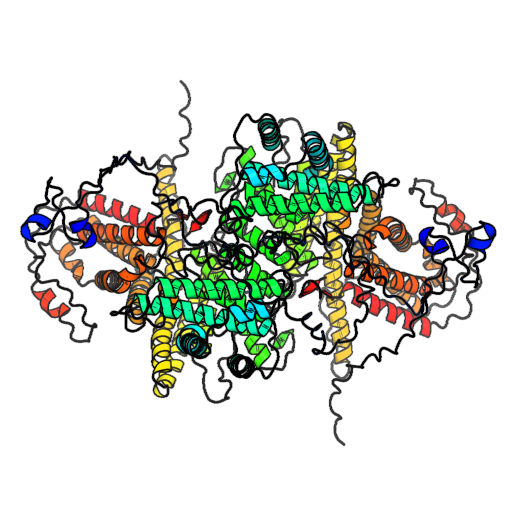-58.219 1 20.92 63 SER A CA 1
ATOM 500 C C . SER A 1 63 ? 23.672 3.732 -58.156 1 20.92 63 SER A C 1
ATOM 502 O O . SER A 1 63 ? 23.594 4.812 -57.562 1 20.92 63 SER A O 1
ATOM 504 N N . GLY A 1 64 ? 23 3.637 -59.344 1 20.23 64 GLY A N 1
ATOM 505 C CA . GLY A 1 64 ? 22.391 4.793 -59.969 1 20.23 64 GLY A CA 1
ATOM 506 C C . GLY A 1 64 ? 21.172 5.297 -59.219 1 20.23 64 GLY A C 1
ATOM 507 O O . GLY A 1 64 ? 20.875 4.852 -58.125 1 20.23 64 GLY A O 1
ATOM 508 N N . GLN A 1 65 ? 20.031 5.363 -60.156 1 19.66 65 GLN A N 1
ATOM 509 C CA . GLN A 1 65 ? 18.922 6.297 -60.312 1 19.66 65 GLN A CA 1
ATOM 510 C C . GLN A 1 65 ? 17.859 6.074 -59.219 1 19.66 65 GLN A C 1
ATOM 512 O O . GLN A 1 65 ? 17.375 4.953 -59.031 1 19.66 65 GLN A O 1
ATOM 517 N N . LYS A 1 66 ? 18 6.801 -58.312 1 23.05 66 LYS A N 1
ATOM 518 C CA . LYS A 1 66 ? 17.266 7.082 -57.094 1 23.05 66 LYS A CA 1
ATOM 519 C C . LYS A 1 66 ? 15.758 7.074 -57.344 1 23.05 66 LYS A C 1
ATOM 521 O O . LYS A 1 66 ? 15.227 7.988 -57.969 1 23.05 66 LYS A O 1
ATOM 526 N N . PRO A 1 67 ? 15.305 5.828 -57.938 1 19.31 67 PRO A N 1
ATOM 527 C CA . PRO A 1 67 ? 14.016 6.043 -58.625 1 19.31 67 PRO A CA 1
ATOM 528 C C . PRO A 1 67 ? 13.102 6.984 -57.844 1 19.31 67 PRO A C 1
ATOM 530 O O . PRO A 1 67 ? 13.156 7.027 -56.594 1 19.31 67 PRO A O 1
ATOM 533 N N . VAL A 1 68 ? 12.578 7.957 -58.719 1 19.5 68 VAL A N 1
ATOM 534 C CA . VAL A 1 68 ? 11.75 9.141 -58.562 1 19.5 68 VAL A CA 1
ATOM 535 C C . VAL A 1 68 ? 10.406 8.758 -57.938 1 19.5 68 VAL A C 1
ATOM 537 O O . VAL A 1 68 ? 9.43 8.547 -58.656 1 19.5 68 VAL A O 1
ATOM 540 N N . ILE A 1 69 ? 10.344 7.559 -57.656 1 18.66 69 ILE A N 1
ATOM 541 C CA . ILE A 1 69 ? 8.922 7.391 -57.375 1 18.66 69 ILE A CA 1
ATOM 542 C C . ILE A 1 69 ? 8.375 8.664 -56.719 1 18.66 69 ILE A C 1
ATOM 544 O O . ILE A 1 69 ? 8.633 8.93 -55.562 1 18.66 69 ILE A O 1
ATOM 548 N N . GLY A 1 70 ? 8.688 9.742 -57.375 1 19.41 70 GLY A N 1
ATOM 549 C CA . GLY A 1 70 ? 8.141 11.094 -57.406 1 19.41 70 GLY A CA 1
ATOM 550 C C . GLY A 1 70 ? 6.625 11.125 -57.344 1 19.41 70 GLY A C 1
ATOM 551 O O . GLY A 1 70 ? 6.051 11.945 -56.625 1 19.41 70 GLY A O 1
ATOM 552 N N . GLN A 1 71 ? 6.016 10.562 -58.375 1 18.62 71 GLN A N 1
ATOM 553 C CA . GLN A 1 71 ? 4.902 11.25 -59.031 1 18.62 71 GLN A CA 1
ATOM 554 C C . GLN A 1 71 ? 3.652 11.219 -58.156 1 18.62 71 GLN A C 1
ATOM 556 O O . GLN A 1 71 ? 2.992 12.242 -57.969 1 18.62 71 GLN A O 1
ATOM 561 N N . GLU A 1 72 ? 2.896 10.086 -58.344 1 17.91 72 GLU A N 1
ATOM 562 C CA . GLU A 1 72 ? 1.449 10.273 -58.312 1 17.91 72 GLU A CA 1
ATOM 563 C C . GLU A 1 72 ? 0.951 10.516 -56.906 1 17.91 72 GLU A C 1
ATOM 565 O O . GLU A 1 72 ? -0.219 10.844 -56.688 1 17.91 72 GLU A O 1
ATOM 570 N N . ALA A 1 73 ? 1.622 9.852 -56.062 1 19.02 73 ALA A N 1
ATOM 571 C CA . ALA A 1 73 ? 0.991 10.25 -54.812 1 19.02 73 ALA A CA 1
ATOM 572 C C . ALA A 1 73 ? 0.813 11.766 -54.75 1 19.02 73 ALA A C 1
ATOM 574 O O . ALA A 1 73 ? 0.736 12.344 -53.656 1 19.02 73 ALA A O 1
ATOM 575 N N . THR A 1 74 ? 1.032 12.242 -55.906 1 19.56 74 THR A N 1
ATOM 576 C CA . THR A 1 74 ? 0.954 13.602 -56.438 1 19.56 74 THR A CA 1
ATOM 577 C C . THR A 1 74 ? -0.438 14.188 -56.219 1 19.56 74 THR A C 1
ATOM 579 O O . THR A 1 74 ? -0.585 15.398 -56.031 1 19.56 74 THR A O 1
ATOM 582 N N . LYS A 1 75 ? -1.381 13.5 -56.938 1 19.28 75 LYS A N 1
ATOM 583 C CA . LYS A 1 75 ? -2.586 14.266 -57.25 1 19.28 75 LYS A CA 1
ATOM 584 C C . LYS A 1 75 ? -3.201 14.852 -55.969 1 19.28 75 LYS A C 1
ATOM 586 O O . LYS A 1 75 ? -3.77 15.945 -56 1 19.28 75 LYS A O 1
ATOM 591 N N . ILE A 1 76 ? -3.658 13.938 -55.188 1 19.42 76 ILE A N 1
ATOM 592 C CA . ILE A 1 76 ? -4.547 14.664 -54.312 1 19.42 76 ILE A CA 1
ATOM 593 C C . ILE A 1 76 ? -3.771 15.766 -53.562 1 19.42 76 ILE A C 1
ATOM 595 O O . ILE A 1 76 ? -4.148 16.172 -52.469 1 19.42 76 ILE A O 1
ATOM 599 N N . GLY A 1 77 ? -2.51 16.047 -54.094 1 21.72 77 GLY A N 1
ATOM 600 C CA . GLY A 1 77 ? -1.735 17.25 -53.844 1 21.72 77 GLY A CA 1
ATOM 601 C C . GLY A 1 77 ? -2.502 18.516 -54.156 1 21.72 77 GLY A C 1
ATOM 602 O O . GLY A 1 77 ? -1.925 19.609 -54.188 1 21.72 77 GLY A O 1
ATOM 603 N N . ALA A 1 78 ? -3.133 18.297 -55.281 1 19.81 78 ALA A N 1
ATOM 604 C CA . ALA A 1 78 ? -3.541 19.406 -56.156 1 19.81 78 ALA A CA 1
ATOM 605 C C . ALA A 1 78 ? -4.066 20.578 -55.344 1 19.81 78 ALA A C 1
ATOM 607 O O . ALA A 1 78 ? -4.305 20.453 -54.125 1 19.81 78 ALA A O 1
ATOM 608 N N . GLU A 1 79 ? -5.152 21.219 -56.031 1 18.67 79 GLU A N 1
ATOM 609 C CA . GLU A 1 79 ? -5.633 22.578 -55.812 1 18.67 79 GLU A CA 1
ATOM 610 C C . GLU A 1 79 ? -6.121 22.766 -54.406 1 18.67 79 GLU A C 1
ATOM 612 O O . GLU A 1 79 ? -7.266 22.438 -54.062 1 18.67 79 GLU A O 1
ATOM 617 N N . VAL A 1 80 ? -5.777 22.078 -53.531 1 20.72 80 VAL A N 1
ATOM 618 C CA . VAL A 1 80 ? -6.578 22.578 -52.406 1 20.72 80 VAL A CA 1
ATOM 619 C C . VAL A 1 80 ? -6.445 24.109 -52.312 1 20.72 80 VAL A C 1
ATOM 621 O O . VAL A 1 80 ? -5.344 24.625 -52.156 1 20.72 80 VAL A O 1
ATOM 624 N N . PRO A 1 81 ? -7.195 24.688 -53 1 20.52 81 PRO A N 1
ATOM 625 C CA . PRO A 1 81 ? -7.258 26.141 -53.094 1 20.52 81 PRO A CA 1
ATOM 626 C C . PRO A 1 81 ? -6.773 26.844 -51.812 1 20.52 81 PRO A C 1
ATOM 628 O O . PRO A 1 81 ? -6.828 26.25 -50.719 1 20.52 81 PRO A O 1
ATOM 631 N N . ILE A 1 82 ? -5.922 27.781 -51.969 1 22.56 82 ILE A N 1
ATOM 632 C CA . ILE A 1 82 ? -5.023 28.688 -51.25 1 22.56 82 ILE A CA 1
ATOM 633 C C . ILE A 1 82 ? -5.715 29.203 -50 1 22.56 82 ILE A C 1
ATOM 635 O O . ILE A 1 82 ? -5.125 29.969 -49.25 1 22.56 82 ILE A O 1
ATOM 639 N N . THR A 1 83 ? -7.035 29.328 -50.031 1 20.38 83 THR A N 1
ATOM 640 C CA . THR A 1 83 ? -7.793 30.484 -49.562 1 20.38 83 THR A CA 1
ATOM 641 C C . THR A 1 83 ? -7.633 30.672 -48.062 1 20.38 83 THR A C 1
ATOM 643 O O . THR A 1 83 ? -7.215 31.734 -47.594 1 20.38 83 THR A O 1
ATOM 646 N N . GLY A 1 84 ? -8.727 30.703 -47.25 1 20.06 84 GLY A N 1
ATOM 647 C CA . GLY A 1 84 ? -9.172 31.531 -46.125 1 20.06 84 GLY A CA 1
ATOM 648 C C . GLY A 1 84 ? -8.641 31.062 -44.781 1 20.06 84 GLY A C 1
ATOM 649 O O . GLY A 1 84 ? -8.148 29.938 -44.688 1 20.06 84 GLY A O 1
ATOM 650 N N . PRO A 1 85 ? -8.805 31.812 -43.719 1 20.77 85 PRO A N 1
ATOM 651 C CA . PRO A 1 85 ? -7.961 31.859 -42.531 1 20.77 85 PRO A CA 1
ATOM 652 C C . PRO A 1 85 ? -7.84 30.5 -41.844 1 20.77 85 PRO A C 1
ATOM 654 O O . PRO A 1 85 ? -8.734 29.656 -41.969 1 20.77 85 PRO A O 1
ATOM 657 N N . PRO A 1 86 ? -6.758 30 -41.594 1 20.39 86 PRO A N 1
ATOM 658 C CA . PRO A 1 86 ? -6.277 28.672 -41.219 1 20.39 86 PRO A CA 1
ATOM 659 C C . PRO A 1 86 ? -7.125 28.047 -40.094 1 20.39 86 PRO A C 1
ATOM 661 O O . PRO A 1 86 ? -7.238 28.594 -39 1 20.39 86 PRO A O 1
ATOM 664 N N . ARG A 1 87 ? -8.039 27.125 -40.25 1 20.52 87 ARG A N 1
ATOM 665 C CA . ARG A 1 87 ? -9.164 26.594 -39.5 1 20.52 87 ARG A CA 1
ATOM 666 C C . ARG A 1 87 ? -8.672 25.844 -38.25 1 20.52 87 ARG A C 1
ATOM 668 O O . ARG A 1 87 ? -7.656 25.141 -38.312 1 20.52 87 ARG A O 1
ATOM 675 N N . ASN A 1 88 ? -9.305 25.969 -37.031 1 19.73 88 ASN A N 1
ATOM 676 C CA . ASN A 1 88 ? -9.188 25.656 -35.594 1 19.73 88 ASN A CA 1
ATOM 677 C C . ASN A 1 88 ? -9.102 24.156 -35.375 1 19.73 88 ASN A C 1
ATOM 679 O O . ASN A 1 88 ? -10.023 23.406 -35.719 1 19.73 88 ASN A O 1
ATOM 683 N N . LEU A 1 89 ? -8.25 23.5 -35.75 1 20.89 89 LEU A N 1
ATOM 684 C CA . LEU A 1 89 ? -8.008 22.078 -35.531 1 20.89 89 LEU A CA 1
ATOM 685 C C . LEU A 1 89 ? -8.805 21.578 -34.344 1 20.89 89 LEU A C 1
ATOM 687 O O . LEU A 1 89 ? -8.664 22.094 -33.219 1 20.89 89 LEU A O 1
ATOM 691 N N . GLN A 1 90 ? -9.883 20.844 -34.375 1 18.86 90 GLN A N 1
ATOM 692 C CA . GLN A 1 90 ? -11.047 20.266 -33.719 1 18.86 90 GLN A CA 1
ATOM 693 C C . GLN A 1 90 ? -10.625 19.359 -32.562 1 18.86 90 GLN A C 1
ATOM 695 O O . GLN A 1 90 ? -9.594 18.672 -32.656 1 18.86 90 GLN A O 1
ATOM 700 N N . ALA A 1 91 ? -11.305 19.328 -31.359 1 22.8 91 ALA A N 1
ATOM 701 C CA . ALA A 1 91 ? -11.625 18.703 -30.078 1 22.8 91 ALA A CA 1
ATOM 702 C C . ALA A 1 91 ? -11.82 17.203 -30.25 1 22.8 91 ALA A C 1
ATOM 704 O O . ALA A 1 91 ? -12.359 16.547 -29.359 1 22.8 91 ALA A O 1
ATOM 705 N N . ALA A 1 92 ? -11.82 16.656 -31.328 1 22 92 ALA A N 1
ATOM 706 C CA . ALA A 1 92 ? -12.398 15.359 -31.672 1 22 92 ALA A CA 1
ATOM 707 C C . ALA A 1 92 ? -11.82 14.242 -30.812 1 22 92 ALA A C 1
ATOM 709 O O . ALA A 1 92 ? -12.438 13.188 -30.656 1 22 92 ALA A O 1
ATOM 710 N N . PHE A 1 93 ? -10.75 14.031 -30.953 1 22.03 93 PHE A N 1
ATOM 711 C CA . PHE A 1 93 ? -10.562 12.633 -30.578 1 22.03 93 PHE A CA 1
ATOM 712 C C . PHE A 1 93 ? -11.172 12.344 -29.219 1 22.03 93 PHE A C 1
ATOM 714 O O . PHE A 1 93 ? -11.781 11.289 -29.016 1 22.03 93 PHE A O 1
ATOM 721 N N . TRP A 1 94 ? -10.648 12.477 -28.016 1 23.28 94 TRP A N 1
ATOM 722 C CA . TRP A 1 94 ? -11.594 12.039 -27 1 23.28 94 TRP A CA 1
ATOM 723 C C . TRP A 1 94 ? -12.836 12.93 -26.984 1 23.28 94 TRP A C 1
ATOM 725 O O . TRP A 1 94 ? -12.727 14.148 -27.078 1 23.28 94 TRP A O 1
ATOM 735 N N . PRO A 1 95 ? -13.969 12.422 -27.438 1 21.86 95 PRO A N 1
ATOM 736 C CA . PRO A 1 95 ? -15.109 13.32 -27.562 1 21.86 95 PRO A CA 1
ATOM 737 C C . PRO A 1 95 ? -15.242 14.273 -26.375 1 21.86 95 PRO A C 1
ATOM 739 O O . PRO A 1 95 ? -14.82 13.938 -25.25 1 21.86 95 PRO A O 1
ATOM 742 N N . PHE A 1 96 ? -15.273 15.391 -26.578 1 24.05 96 PHE A N 1
ATOM 743 C CA . PHE A 1 96 ? -15.68 16.531 -25.766 1 24.05 96 PHE A CA 1
ATOM 744 C C . PHE A 1 96 ? -16.984 16.25 -25.031 1 24.05 96 PHE A C 1
ATOM 746 O O . PHE A 1 96 ? -18.062 16.266 -25.641 1 24.05 96 PHE A O 1
ATOM 753 N N . VAL A 1 97 ? -17.172 15.117 -24.328 1 24.34 97 VAL A N 1
ATOM 754 C CA . VAL A 1 97 ? -18.531 15.273 -23.844 1 24.34 97 VAL A CA 1
ATOM 755 C C . VAL A 1 97 ? -18.734 16.688 -23.312 1 24.34 97 VAL A C 1
ATOM 757 O O . VAL A 1 97 ? -17.875 17.234 -22.625 1 24.34 97 VAL A O 1
ATOM 760 N N . PRO A 1 98 ? -19.594 17.344 -23.844 1 23.23 98 PRO A N 1
ATOM 761 C CA . PRO A 1 98 ? -20.016 18.641 -23.328 1 23.23 98 PRO A CA 1
ATOM 762 C C . PRO A 1 98 ? -20.141 18.672 -21.797 1 23.23 98 PRO A C 1
ATOM 764 O O . PRO A 1 98 ? -20.484 17.656 -21.188 1 23.23 98 PRO A O 1
ATOM 767 N N . ASN A 1 99 ? -19.438 19.547 -21.203 1 26.19 99 ASN A N 1
ATOM 768 C CA . ASN A 1 99 ? -19.438 19.984 -19.797 1 26.19 99 ASN A CA 1
ATOM 769 C C . ASN A 1 99 ? -20.859 20.031 -19.234 1 26.19 99 ASN A C 1
ATOM 771 O O . ASN A 1 99 ? -21.625 20.938 -19.547 1 26.19 99 ASN A O 1
ATOM 775 N N . HIS A 1 100 ? -21.594 18.969 -19.391 1 24.23 100 HIS A N 1
ATOM 776 C CA . HIS A 1 100 ? -22.781 19.312 -18.625 1 24.23 100 HIS A CA 1
ATOM 777 C C . HIS A 1 100 ? -22.391 19.859 -17.25 1 24.23 100 HIS A C 1
ATOM 779 O O . HIS A 1 100 ? -21.469 19.344 -16.609 1 24.23 100 HIS A O 1
ATOM 785 N N . SER A 1 101 ? -22.734 21.047 -16.938 1 26.7 101 SER A N 1
ATOM 786 C CA . SER A 1 101 ? -22.688 21.891 -15.75 1 26.7 101 SER A CA 1
ATOM 787 C C . SER A 1 101 ? -23.141 21.125 -14.508 1 26.7 101 SER A C 1
ATOM 789 O O . SER A 1 101 ? -24.344 21 -14.25 1 26.7 101 SER A O 1
ATOM 791 N N . ASP A 1 102 ? -22.875 19.953 -14.359 1 28.2 102 ASP A N 1
ATOM 792 C CA . ASP A 1 102 ? -23.5 19.5 -13.125 1 28.2 102 ASP A CA 1
ATOM 793 C C . ASP A 1 102 ? -23.297 20.516 -12 1 28.2 102 ASP A C 1
ATOM 795 O O . ASP A 1 102 ? -22.156 20.75 -11.57 1 28.2 102 ASP A O 1
ATOM 799 N N . SER A 1 103 ? -24.109 21.438 -11.727 1 27.83 103 SER A N 1
ATOM 800 C CA . SER A 1 103 ? -24.391 22.641 -10.93 1 27.83 103 SER A CA 1
ATOM 801 C C . SER A 1 103 ? -24.078 22.391 -9.453 1 27.83 103 SER A C 1
ATOM 803 O O . SER A 1 103 ? -23.578 23.281 -8.766 1 27.83 103 SER A O 1
ATOM 805 N N . SER A 1 104 ? -24.844 21.469 -8.812 1 26.91 104 SER A N 1
ATOM 806 C CA . SER A 1 104 ? -25.094 21.609 -7.383 1 26.91 104 SER A CA 1
ATOM 807 C C . SER A 1 104 ? -23.906 21.125 -6.559 1 26.91 104 SER A C 1
ATOM 809 O O . SER A 1 104 ? -24.062 20.641 -5.445 1 26.91 104 SER A O 1
ATOM 811 N N . ASN A 1 105 ? -23.016 20.562 -7.234 1 30.33 105 ASN A N 1
ATOM 812 C CA . ASN A 1 105 ? -21.938 20.234 -6.297 1 30.33 105 ASN A CA 1
ATOM 813 C C . ASN A 1 105 ? -21.5 21.453 -5.496 1 30.33 105 ASN A C 1
ATOM 815 O O . ASN A 1 105 ? -21.328 22.547 -6.059 1 30.33 105 ASN A O 1
ATOM 819 N N . PRO A 1 106 ? -21.766 21.594 -4.23 1 29.86 106 PRO A N 1
ATOM 820 C CA . PRO A 1 106 ? -21.344 22.875 -3.627 1 29.86 106 PRO A CA 1
ATOM 821 C C . PRO A 1 106 ? -20.188 23.516 -4.371 1 29.86 106 PRO A C 1
ATOM 823 O O . PRO A 1 106 ? -19.469 22.844 -5.109 1 29.86 106 PRO A O 1
ATOM 826 N N . CYS A 1 107 ? -20.156 24.859 -4.609 1 32.41 107 CYS A N 1
ATOM 827 C CA . CYS A 1 107 ? -19.125 25.734 -5.152 1 32.41 107 CYS A CA 1
ATOM 828 C C . CYS A 1 107 ? -17.734 25.156 -4.93 1 32.41 107 CYS A C 1
ATOM 830 O O . CYS A 1 107 ? -17.25 25.109 -3.797 1 32.41 107 CYS A O 1
ATOM 832 N N . SER A 1 108 ? -17.328 24.031 -5.434 1 35.69 108 SER A N 1
ATOM 833 C CA . SER A 1 108 ? -16.078 23.281 -5.348 1 35.69 108 SER A CA 1
ATOM 834 C C . SER A 1 108 ? -14.875 24.203 -5.266 1 35.69 108 SER A C 1
ATOM 836 O O . SER A 1 108 ? -14.617 24.984 -6.188 1 35.69 108 SER A O 1
ATOM 838 N N . ARG A 1 109 ? -14.625 24.812 -4.203 1 43.91 109 ARG A N 1
ATOM 839 C CA . ARG A 1 109 ? -13.32 25.469 -4.109 1 43.91 109 ARG A CA 1
ATOM 840 C C . ARG A 1 109 ? -12.289 24.75 -4.98 1 43.91 109 ARG A C 1
ATOM 842 O O . ARG A 1 109 ? -12.195 23.516 -4.961 1 43.91 109 ARG A O 1
ATOM 849 N N . GLU A 1 110 ? -12.031 25.297 -6.145 1 54.75 110 GLU A N 1
ATOM 850 C CA . GLU A 1 110 ? -10.797 25.047 -6.883 1 54.75 110 GLU A CA 1
ATOM 851 C C . GLU A 1 110 ? -9.57 25.203 -5.992 1 54.75 110 GLU A C 1
ATOM 853 O O . GLU A 1 110 ? -9.617 25.922 -4.992 1 54.75 110 GLU A O 1
ATOM 858 N N . GLY A 1 111 ? -8.805 24.125 -5.684 1 58.59 111 GLY A N 1
ATOM 859 C CA . GLY A 1 111 ? -7.617 24.203 -4.852 1 58.59 111 GLY A CA 1
ATOM 860 C C . GLY A 1 111 ? -6.895 22.875 -4.711 1 58.59 111 GLY A C 1
ATOM 861 O O . GLY A 1 111 ? -7.312 21.875 -5.289 1 58.59 111 GLY A O 1
ATOM 862 N N . PRO A 1 112 ? -5.883 23.016 -4.055 1 60.53 112 PRO A N 1
ATOM 863 C CA . PRO A 1 112 ? -5.008 21.859 -3.92 1 60.53 112 PRO A CA 1
ATOM 864 C C . PRO A 1 112 ? -5.715 20.641 -3.309 1 60.53 112 PRO A C 1
ATOM 866 O O . PRO A 1 112 ? -5.387 19.5 -3.631 1 60.53 112 PRO A O 1
ATOM 869 N N . ILE A 1 113 ? -6.789 20.922 -2.58 1 58.16 113 ILE A N 1
ATOM 870 C CA . ILE A 1 113 ? -7.48 19.844 -1.895 1 58.16 113 ILE A CA 1
ATOM 871 C C . ILE A 1 113 ? -8.219 18.984 -2.912 1 58.16 113 ILE A C 1
ATOM 873 O O . ILE A 1 113 ? -8.445 17.781 -2.68 1 58.16 113 ILE A O 1
ATOM 877 N N . PHE A 1 114 ? -8.484 19.531 -4 1 58.22 114 PHE A N 1
ATOM 878 C CA . PHE A 1 114 ? -9.281 18.812 -4.984 1 58.22 114 PHE A CA 1
ATOM 879 C C . PHE A 1 114 ? -8.398 18.281 -6.105 1 58.22 114 PHE A C 1
ATOM 881 O O . PHE A 1 114 ? -8.898 17.766 -7.113 1 58.22 114 PHE A O 1
ATOM 888 N N . THR A 1 115 ? -7.062 18.469 -5.762 1 56.62 115 THR A N 1
ATOM 889 C CA . THR A 1 115 ? -6.129 17.953 -6.754 1 56.62 115 THR A CA 1
ATOM 890 C C . THR A 1 115 ? -5.949 16.453 -6.602 1 56.62 115 THR A C 1
ATOM 892 O O . THR A 1 115 ? -5.688 15.953 -5.504 1 56.62 115 THR A O 1
ATOM 895 N N . ASN A 1 116 ? -6.363 15.688 -7.645 1 55.44 116 ASN A N 1
ATOM 896 C CA . ASN A 1 116 ? -6.125 14.25 -7.676 1 55.44 116 ASN A CA 1
ATOM 897 C C . ASN A 1 116 ? -4.691 13.93 -8.086 1 55.44 116 ASN A C 1
ATOM 899 O O . ASN A 1 116 ? -4.227 14.383 -9.141 1 55.44 116 ASN A O 1
ATOM 903 N N . ILE A 1 117 ? -3.889 13.539 -7.035 1 50.22 117 ILE A N 1
ATOM 904 C CA . ILE A 1 117 ? -2.496 13.195 -7.297 1 50.22 117 ILE A CA 1
ATOM 905 C C . ILE A 1 117 ? -2.385 11.711 -7.633 1 50.22 117 ILE A C 1
ATOM 907 O O . ILE A 1 117 ? -3.031 10.875 -6.996 1 50.22 117 ILE A O 1
ATOM 911 N N . MET A 1 118 ? -1.417 11.531 -8.438 1 50.5 118 MET A N 1
ATOM 912 C CA . MET A 1 118 ? -1.025 10.195 -8.867 1 50.5 118 MET A CA 1
ATOM 913 C C . MET A 1 118 ? -2.25 9.359 -9.234 1 50.5 118 MET A C 1
ATOM 915 O O . MET A 1 118 ? -2.307 8.172 -8.922 1 50.5 118 MET A O 1
ATOM 919 N N . SER A 1 119 ? -3.393 10.266 -9.062 1 43.31 119 SER A N 1
ATOM 920 C CA . SER A 1 119 ? -4.57 9.57 -9.578 1 43.31 119 SER A CA 1
ATOM 921 C C . SER A 1 119 ? -4.336 9.055 -11 1 43.31 119 SER A C 1
ATOM 923 O O . SER A 1 119 ? -3.383 9.469 -11.664 1 43.31 119 SER A O 1
ATOM 925 N N . ALA A 1 120 ? -5.125 8.539 -11.352 1 40.91 120 ALA A N 1
ATOM 926 C CA . ALA A 1 120 ? -5.008 8.062 -12.727 1 40.91 120 ALA A CA 1
ATOM 927 C C . ALA A 1 120 ? -4.426 9.148 -13.625 1 40.91 120 ALA A C 1
ATOM 929 O O . ALA A 1 120 ? -4.332 8.969 -14.844 1 40.91 120 ALA A O 1
ATOM 930 N N . SER A 1 121 ? -4.379 10.492 -13.141 1 32.75 121 SER A N 1
ATOM 931 C CA . SER A 1 121 ? -3.934 11.547 -14.039 1 32.75 121 SER A CA 1
ATOM 932 C C . SER A 1 121 ? -2.463 11.375 -14.406 1 32.75 121 SER A C 1
ATOM 934 O O . SER A 1 121 ? -1.967 12.031 -15.32 1 32.75 121 SER A O 1
ATOM 936 N N . LEU A 1 122 ? -1.555 11.492 -13.523 1 32.47 122 LEU A N 1
ATOM 937 C CA . LEU A 1 122 ? -0.365 11.016 -14.227 1 32.47 122 LEU A CA 1
ATOM 938 C C . LEU A 1 122 ? -0.724 9.938 -15.234 1 32.47 122 LEU A C 1
ATOM 940 O O . LEU A 1 122 ? 0.132 9.492 -16 1 32.47 122 LEU A O 1
ATOM 944 N N . TYR A 1 123 ? -1.527 9.156 -15.109 1 31.53 123 TYR A N 1
ATOM 945 C CA . TYR A 1 123 ? -2.459 8.797 -16.172 1 31.53 123 TYR A CA 1
ATOM 946 C C . TYR A 1 123 ? -3.191 10.031 -16.688 1 31.53 123 TYR A C 1
ATOM 948 O O . TYR A 1 123 ? -2.951 11.148 -16.234 1 31.53 123 TYR A O 1
ATOM 956 N N . ARG A 1 124 ? -4.895 10.297 -16.828 1 30.62 124 ARG A N 1
ATOM 957 C CA . ARG A 1 124 ? -5.516 11.492 -17.391 1 30.62 124 ARG A CA 1
ATOM 958 C C . ARG A 1 124 ? -5.371 12.688 -16.469 1 30.62 124 ARG A C 1
ATOM 960 O O . ARG A 1 124 ? -5.969 12.719 -15.383 1 30.62 124 ARG A O 1
ATOM 967 N N . SER A 1 125 ? -4.238 13.352 -15.883 1 33.03 125 SER A N 1
ATOM 968 C CA . SER A 1 125 ? -4.414 14.789 -15.719 1 33.03 125 SER A CA 1
ATOM 969 C C . SER A 1 125 ? -5.77 15.242 -16.25 1 33.03 125 SER A C 1
ATOM 971 O O . SER A 1 125 ? -6.051 16.438 -16.297 1 33.03 125 SER A O 1
ATOM 973 N N . VAL A 1 126 ? -6.156 14.633 -17.312 1 33.62 126 VAL A N 1
ATOM 974 C CA . VAL A 1 126 ? -7.422 15.031 -17.922 1 33.62 126 VAL A CA 1
ATOM 975 C C . VAL A 1 126 ? -8.555 14.828 -16.906 1 33.62 126 VAL A C 1
ATOM 977 O O . VAL A 1 126 ? -8.492 13.93 -16.062 1 33.62 126 VAL A O 1
ATOM 980 N N . GLY A 1 127 ? -9.203 15.688 -16.5 1 41.66 127 GLY A N 1
ATOM 981 C CA . GLY A 1 127 ? -10.508 15.609 -15.867 1 41.66 127 GLY A CA 1
ATOM 982 C C . GLY A 1 127 ? -11.094 14.211 -15.875 1 41.66 127 GLY A C 1
ATOM 983 O O . GLY A 1 127 ? -10.609 13.328 -16.594 1 41.66 127 GLY A O 1
ATOM 984 N N . SER A 1 128 ? -11.539 13.578 -14.734 1 50.5 128 SER A N 1
ATOM 985 C CA . SER A 1 128 ? -12.305 12.344 -14.758 1 50.5 128 SER A CA 1
ATOM 986 C C . SER A 1 128 ? -13.023 12.164 -16.094 1 50.5 128 SER A C 1
ATOM 988 O O . SER A 1 128 ? -13.836 13 -16.484 1 50.5 128 SER A O 1
ATOM 990 N N . PRO A 1 129 ? -12.438 11.164 -16.906 1 56.09 129 PRO A N 1
ATOM 991 C CA . PRO A 1 129 ? -13.172 10.984 -18.156 1 56.09 129 PRO A CA 1
ATOM 992 C C . PRO A 1 129 ? -14.672 10.797 -17.938 1 56.09 129 PRO A C 1
ATOM 994 O O . PRO A 1 129 ? -15.086 10.125 -17 1 56.09 129 PRO A O 1
ATOM 997 N N . PRO A 1 130 ? -15.359 11.539 -18.547 1 64.75 130 PRO A N 1
ATOM 998 C CA . PRO A 1 130 ? -16.797 11.328 -18.438 1 64.75 130 PRO A CA 1
ATOM 999 C C . PRO A 1 130 ? -17.219 9.906 -18.828 1 64.75 130 PRO A C 1
ATOM 1001 O O . PRO A 1 130 ? -16.516 9.234 -19.578 1 64.75 130 PRO A O 1
ATOM 1004 N N . THR A 1 131 ? -18.078 9.406 -18.156 1 76.88 131 THR A N 1
ATOM 1005 C CA . THR A 1 131 ? -18.625 8.102 -18.484 1 76.88 131 THR A CA 1
ATOM 1006 C C . THR A 1 131 ? -19.094 8.062 -19.938 1 76.88 131 THR A C 1
ATOM 1008 O O . THR A 1 131 ? -19.859 8.93 -20.375 1 76.88 131 THR A O 1
ATOM 1011 N N . ASN A 1 132 ? -18.469 7.223 -20.75 1 78.94 132 ASN A N 1
ATOM 1012 C CA . ASN A 1 132 ? -18.797 7.059 -22.156 1 78.94 132 ASN A CA 1
ATOM 1013 C C . ASN A 1 132 ? -19.141 5.605 -22.484 1 78.94 132 ASN A C 1
ATOM 1015 O O . ASN A 1 132 ? -18.281 4.848 -22.938 1 78.94 132 ASN A O 1
ATOM 1019 N N . PHE A 1 133 ? -20.375 5.281 -22.375 1 86.94 133 PHE A N 1
ATOM 1020 C CA . PHE A 1 133 ? -20.844 3.91 -22.562 1 86.94 133 PHE A CA 1
ATOM 1021 C C . PHE A 1 133 ? -20.734 3.492 -24.016 1 86.94 133 PHE A C 1
ATOM 1023 O O . PHE A 1 133 ? -20.5 2.318 -24.328 1 86.94 133 PHE A O 1
ATOM 1030 N N . GLN A 1 134 ? -20.859 4.473 -24.891 1 84 134 GLN A N 1
ATOM 1031 C CA . GLN A 1 134 ? -20.75 4.16 -26.312 1 84 134 GLN A CA 1
ATOM 1032 C C . GLN A 1 134 ? -19.344 3.705 -26.672 1 84 134 GLN A C 1
ATOM 1034 O O . GLN A 1 134 ? -19.156 2.748 -27.422 1 84 134 GLN A O 1
ATOM 1039 N N . ALA A 1 135 ? -18.406 4.445 -26.094 1 81.81 135 ALA A N 1
ATOM 1040 C CA . ALA A 1 135 ? -17.016 4.074 -26.312 1 81.81 135 ALA A CA 1
ATOM 1041 C C . ALA A 1 135 ? -16.719 2.684 -25.75 1 81.81 135 ALA A C 1
ATOM 1043 O O . ALA A 1 135 ? -16.016 1.891 -26.375 1 81.81 135 ALA A O 1
ATOM 1044 N N . LEU A 1 136 ? -17.281 2.381 -24.625 1 90.25 136 LEU A N 1
ATOM 1045 C CA . LEU A 1 136 ? -17.062 1.087 -23.984 1 90.25 136 LEU A CA 1
ATOM 1046 C C . LEU A 1 136 ? -17.688 -0.038 -24.812 1 90.25 136 LEU A C 1
ATOM 1048 O O . LEU A 1 136 ? -17.094 -1.111 -24.953 1 90.25 136 LEU A O 1
ATOM 1052 N N . ARG A 1 137 ? -18.812 0.245 -25.312 1 91.12 137 ARG A N 1
ATOM 1053 C CA . ARG A 1 137 ? -19.531 -0.762 -26.094 1 91.12 137 ARG A CA 1
ATOM 1054 C C . ARG A 1 137 ? -18.734 -1.155 -27.344 1 91.12 137 ARG A C 1
ATOM 1056 O O . ARG A 1 137 ? -18.797 -2.303 -27.781 1 91.12 137 ARG A O 1
ATOM 1063 N N . GLN A 1 138 ? -17.953 -0.233 -27.812 1 87.38 138 GLN A N 1
ATOM 1064 C CA . GLN A 1 138 ? -17.172 -0.483 -29.016 1 87.38 138 GLN A CA 1
ATOM 1065 C C . GLN A 1 138 ? -16.062 -1.501 -28.766 1 87.38 138 GLN A C 1
ATOM 1067 O O . GLN A 1 138 ? -15.594 -2.158 -29.688 1 87.38 138 GLN A O 1
ATOM 1072 N N . PHE A 1 139 ? -15.68 -1.624 -27.562 1 90.31 139 PHE A N 1
ATOM 1073 C CA . PHE A 1 139 ? -14.617 -2.561 -27.219 1 90.31 139 PHE A CA 1
ATOM 1074 C C . PHE A 1 139 ? -15.164 -3.975 -27.078 1 90.31 139 PHE A C 1
ATOM 1076 O O . PHE A 1 139 ? -14.398 -4.941 -27.047 1 90.31 139 PHE A O 1
ATOM 1083 N N . MET A 1 140 ? -16.484 -4.09 -27 1 94.81 140 MET A N 1
ATOM 1084 C CA . MET A 1 140 ? -17.078 -5.418 -26.844 1 94.81 140 MET A CA 1
ATOM 1085 C C . MET A 1 140 ? -16.953 -6.219 -28.141 1 94.81 140 MET A C 1
ATOM 1087 O O . MET A 1 140 ? -17.219 -5.695 -29.219 1 94.81 140 MET A O 1
ATOM 1091 N N . PRO A 1 141 ? -16.562 -7.383 -28.031 1 96.19 141 PRO A N 1
ATOM 1092 C CA . PRO A 1 141 ? -16.516 -8.227 -29.234 1 96.19 141 PRO A CA 1
ATOM 1093 C C . PRO A 1 141 ? -17.906 -8.719 -29.656 1 96.19 141 PRO A C 1
ATOM 1095 O O . PRO A 1 141 ? -18.922 -8.297 -29.094 1 96.19 141 PRO A O 1
ATOM 1098 N N . THR A 1 142 ? -17.859 -9.562 -30.703 1 95.62 142 THR A N 1
ATOM 1099 C CA . THR A 1 142 ? -19.109 -10.234 -31.062 1 95.62 142 THR A CA 1
ATOM 1100 C C . THR A 1 142 ? -19.562 -11.172 -29.953 1 95.62 142 THR A C 1
ATOM 1102 O O . THR A 1 142 ? -18.75 -11.609 -29.141 1 95.62 142 THR A O 1
ATOM 1105 N N . LYS A 1 143 ? -20.828 -11.414 -29.906 1 96.44 143 LYS A N 1
ATOM 1106 C CA . LYS A 1 143 ? -21.344 -12.305 -28.875 1 96.44 143 LYS A CA 1
ATOM 1107 C C . LYS A 1 143 ? -20.672 -13.672 -28.938 1 96.44 143 LYS A C 1
ATOM 1109 O O . LYS A 1 143 ? -20.375 -14.273 -27.906 1 96.44 143 LYS A O 1
ATOM 1114 N N . GLU A 1 144 ? -20.469 -14.18 -30.141 1 96.62 144 GLU A N 1
ATOM 1115 C CA . GLU A 1 144 ? -19.828 -15.484 -30.312 1 96.62 144 GLU A CA 1
ATOM 1116 C C . GLU A 1 144 ? -18.453 -15.508 -29.672 1 96.62 144 GLU A C 1
ATOM 1118 O O . GLU A 1 144 ? -18.109 -16.453 -28.953 1 96.62 144 GLU A O 1
ATOM 1123 N N . LYS A 1 145 ? -17.719 -14.492 -29.953 1 96.06 145 LYS A N 1
ATOM 1124 C CA . LYS A 1 145 ? -16.375 -14.398 -29.375 1 96.06 145 LYS A CA 1
ATOM 1125 C C . LYS A 1 145 ? -16.453 -14.227 -27.859 1 96.06 145 LYS A C 1
ATOM 1127 O O . LYS A 1 145 ? -15.664 -14.828 -27.125 1 96.06 145 LYS A O 1
ATOM 1132 N N . ALA A 1 146 ? -17.312 -13.398 -27.406 1 97.62 146 ALA A N 1
ATOM 1133 C CA . ALA A 1 146 ? -17.5 -13.195 -25.969 1 97.62 146 ALA A CA 1
ATOM 1134 C C . ALA A 1 146 ? -17.875 -14.5 -25.266 1 97.62 146 ALA A C 1
ATOM 1136 O O . ALA A 1 146 ? -17.375 -14.781 -24.172 1 97.62 146 ALA A O 1
ATOM 1137 N N . ASP A 1 147 ? -18.734 -15.281 -25.922 1 97.88 147 ASP A N 1
ATOM 1138 C CA . ASP A 1 147 ? -19.125 -16.578 -25.359 1 97.88 147 ASP A CA 1
ATOM 1139 C C . ASP A 1 147 ? -17.922 -17.5 -25.234 1 97.88 147 ASP A C 1
ATOM 1141 O O . ASP A 1 147 ? -17.797 -18.234 -24.25 1 97.88 147 ASP A O 1
ATOM 1145 N N . LYS A 1 148 ? -17.141 -17.469 -26.219 1 96.62 148 LYS A N 1
ATOM 1146 C CA . LYS A 1 148 ? -15.945 -18.312 -26.188 1 96.62 148 LYS A CA 1
ATOM 1147 C C . LYS A 1 148 ? -15.016 -17.891 -25.047 1 96.62 148 LYS A C 1
ATOM 1149 O O . LYS A 1 148 ? -14.5 -18.75 -24.328 1 96.62 148 LYS A O 1
ATOM 1154 N N . LEU A 1 149 ? -14.773 -16.625 -24.906 1 97.19 149 LEU A N 1
ATOM 1155 C CA . LEU A 1 149 ? -13.891 -16.125 -23.859 1 97.19 149 LEU A CA 1
ATOM 1156 C C . LEU A 1 149 ? -14.484 -16.359 -22.484 1 97.19 149 LEU A C 1
ATOM 1158 O O . LEU A 1 149 ? -13.766 -16.688 -21.531 1 97.19 149 LEU A O 1
ATOM 1162 N N . LEU A 1 150 ? -15.773 -16.172 -22.375 1 97.31 150 LEU A N 1
ATOM 1163 C CA . LEU A 1 150 ? -16.438 -16.469 -21.109 1 97.31 150 LEU A CA 1
ATOM 1164 C C . LEU A 1 150 ? -16.297 -17.938 -20.734 1 97.31 150 LEU A C 1
ATOM 1166 O O . LEU A 1 150 ? -16.016 -18.266 -19.578 1 97.31 150 LEU A O 1
ATOM 1170 N N . SER A 1 151 ? -16.5 -18.766 -21.688 1 96.12 151 SER A N 1
ATOM 1171 C CA . SER A 1 151 ? -16.344 -20.188 -21.453 1 96.12 151 SER A CA 1
ATOM 1172 C C . SER A 1 151 ? -14.938 -20.531 -21 1 96.12 151 SER A C 1
ATOM 1174 O O . SER A 1 151 ? -14.75 -21.344 -20.078 1 96.12 151 SER A O 1
ATOM 1176 N N . GLN A 1 152 ? -13.984 -19.938 -21.656 1 95.25 152 GLN A N 1
ATOM 1177 C CA . GLN A 1 152 ? -12.594 -20.141 -21.266 1 95.25 152 GLN A CA 1
ATOM 1178 C C . GLN A 1 152 ? -12.344 -19.656 -19.844 1 95.25 152 GLN A C 1
ATOM 1180 O O . GLN A 1 152 ? -11.672 -20.328 -19.062 1 95.25 152 GLN A O 1
ATOM 1185 N N . PHE A 1 153 ? -12.867 -18.516 -19.484 1 96.56 153 PHE A N 1
ATOM 1186 C CA . PHE A 1 153 ? -12.75 -17.984 -18.141 1 96.56 153 PHE A CA 1
ATOM 1187 C C . PHE A 1 153 ? -13.336 -18.953 -17.109 1 96.56 153 PHE A C 1
ATOM 1189 O O . PHE A 1 153 ? -12.719 -19.219 -16.078 1 96.56 153 PHE A O 1
ATOM 1196 N N . LEU A 1 154 ? -14.477 -19.469 -17.422 1 94.81 154 LEU A N 1
ATOM 1197 C CA . LEU A 1 154 ? -15.211 -20.328 -16.484 1 94.81 154 LEU A CA 1
ATOM 1198 C C . LEU A 1 154 ? -14.477 -21.641 -16.266 1 94.81 154 LEU A C 1
ATOM 1200 O O . LEU A 1 154 ? -14.461 -22.172 -15.156 1 94.81 154 LEU A O 1
ATOM 1204 N N . LYS A 1 155 ? -13.844 -22.109 -17.266 1 92.62 155 LYS A N 1
ATOM 1205 C CA . LYS A 1 155 ? -13.203 -23.422 -17.203 1 92.62 155 LYS A CA 1
ATOM 1206 C C . LYS A 1 155 ? -11.805 -23.312 -16.609 1 92.62 155 LYS A C 1
ATOM 1208 O O . LYS A 1 155 ? -11.328 -24.25 -15.969 1 92.62 155 LYS A O 1
ATOM 1213 N N . SER A 1 156 ? -11.195 -22.203 -16.828 1 95.12 156 SER A N 1
ATOM 1214 C CA . SER A 1 156 ? -9.758 -22.125 -16.547 1 95.12 156 SER A CA 1
ATOM 1215 C C . SER A 1 156 ? -9.469 -21.141 -15.422 1 95.12 156 SER A C 1
ATOM 1217 O O . SER A 1 156 ? -8.703 -21.453 -14.508 1 95.12 156 SER A O 1
ATOM 1219 N N . VAL A 1 157 ? -10.062 -19.969 -15.406 1 96.44 157 VAL A N 1
ATOM 1220 C CA . VAL A 1 157 ? -9.656 -18.891 -14.523 1 96.44 157 VAL A CA 1
ATOM 1221 C C . VAL A 1 157 ? -10.531 -18.891 -13.266 1 96.44 157 VAL A C 1
ATOM 1223 O O . VAL A 1 157 ? -10.016 -18.812 -12.148 1 96.44 157 VAL A O 1
ATOM 1226 N N . HIS A 1 158 ? -11.797 -19.094 -13.414 1 96.12 158 HIS A N 1
ATOM 1227 C CA . HIS A 1 158 ? -12.75 -18.984 -12.32 1 96.12 158 HIS A CA 1
ATOM 1228 C C . HIS A 1 158 ? -12.438 -20 -11.219 1 96.12 158 HIS A C 1
ATOM 1230 O O . HIS A 1 158 ? -12.531 -19.688 -10.031 1 96.12 158 HIS A O 1
ATOM 1236 N N . PRO A 1 159 ? -12.055 -21.188 -11.562 1 94.69 159 PRO A N 1
ATOM 1237 C CA . PRO A 1 159 ? -11.789 -22.156 -10.5 1 94.69 159 PRO A CA 1
ATOM 1238 C C . PRO A 1 159 ? -10.625 -21.75 -9.602 1 94.69 159 PRO A C 1
ATOM 1240 O O . PRO A 1 159 ? -10.562 -22.141 -8.438 1 94.69 159 PRO A O 1
ATOM 1243 N N . ILE A 1 160 ? -9.742 -20.969 -10.148 1 96.12 160 ILE A N 1
ATOM 1244 C CA . ILE A 1 160 ? -8.547 -20.578 -9.398 1 96.12 160 ILE A CA 1
ATOM 1245 C C . ILE A 1 160 ? -8.773 -19.219 -8.742 1 96.12 160 ILE A C 1
ATOM 1247 O O . ILE A 1 160 ? -8.312 -18.984 -7.621 1 96.12 160 ILE A O 1
ATOM 1251 N N . VAL A 1 161 ? -9.484 -18.328 -9.438 1 97.31 161 VAL A N 1
ATOM 1252 C CA . VAL A 1 161 ? -9.758 -16.984 -8.945 1 97.31 161 VAL A CA 1
ATOM 1253 C C . VAL A 1 161 ? -11.266 -16.719 -8.984 1 97.31 161 VAL A C 1
ATOM 1255 O O . VAL A 1 161 ? -11.734 -15.891 -9.773 1 97.31 161 VAL A O 1
ATOM 1258 N N . PRO A 1 162 ? -11.945 -17.312 -8.062 1 96.69 162 PRO A N 1
ATOM 1259 C CA . PRO A 1 162 ? -13.406 -17.172 -8.086 1 96.69 162 PRO A CA 1
ATOM 1260 C C . PRO A 1 162 ? -13.891 -15.914 -7.379 1 96.69 162 PRO A C 1
ATOM 1262 O O . PRO A 1 162 ? -14.836 -15.969 -6.582 1 96.69 162 PRO A O 1
ATOM 1265 N N . VAL A 1 163 ? -13.422 -14.789 -7.738 1 96.19 163 VAL A N 1
ATOM 1266 C CA . VAL A 1 163 ? -13.773 -13.539 -7.062 1 96.19 163 VAL A CA 1
ATOM 1267 C C . VAL A 1 163 ? -15.109 -13.023 -7.602 1 96.19 163 VAL A C 1
ATOM 1269 O O . VAL A 1 163 ? -15.773 -12.219 -6.949 1 96.19 163 VAL A O 1
ATOM 1272 N N . MET A 1 164 ? -15.516 -13.57 -8.789 1 93.75 164 MET A N 1
ATOM 1273 C CA . MET A 1 164 ? -16.797 -13.188 -9.367 1 93.75 164 MET A CA 1
ATOM 1274 C C . MET A 1 164 ? -17.859 -14.258 -9.094 1 93.75 164 MET A C 1
ATOM 1276 O O . MET A 1 164 ? -17.609 -15.445 -9.305 1 93.75 164 MET A O 1
ATOM 1280 N N . ASP A 1 165 ? -18.938 -13.75 -8.633 1 90.56 165 ASP A N 1
ATOM 1281 C CA . ASP A 1 165 ? -20.078 -14.656 -8.438 1 90.56 165 ASP A CA 1
ATOM 1282 C C . ASP A 1 165 ? -20.75 -14.984 -9.766 1 90.56 165 ASP A C 1
ATOM 1284 O O . ASP A 1 165 ? -21.375 -14.109 -10.383 1 90.56 165 ASP A O 1
ATOM 1288 N N . LEU A 1 166 ? -20.781 -16.203 -10.086 1 90.56 166 LEU A N 1
ATOM 1289 C CA . LEU A 1 166 ? -21.297 -16.609 -11.383 1 90.56 166 LEU A CA 1
ATOM 1290 C C . LEU A 1 166 ? -22.812 -16.453 -11.445 1 90.56 166 LEU A C 1
ATOM 1292 O O . LEU A 1 166 ? -23.375 -16.234 -12.523 1 90.56 166 LEU A O 1
ATOM 1296 N N . GLU A 1 167 ? -23.391 -16.547 -10.32 1 88.88 167 GLU A N 1
ATOM 1297 C CA . GLU A 1 167 ? -24.844 -16.375 -10.281 1 88.88 167 GLU A CA 1
ATOM 1298 C C . GLU A 1 167 ? -25.219 -14.922 -10.578 1 88.88 167 GLU A C 1
ATOM 1300 O O . GLU A 1 167 ? -26.344 -14.648 -11.008 1 88.88 167 GLU A O 1
ATOM 1305 N N . VAL A 1 168 ? -24.266 -14.047 -10.336 1 89.62 168 VAL A N 1
ATOM 1306 C CA . VAL A 1 168 ? -24.484 -12.641 -10.641 1 89.62 168 VAL A CA 1
ATOM 1307 C C . VAL A 1 168 ? -24.047 -12.344 -12.07 1 89.62 168 VAL A C 1
ATOM 1309 O O . VAL A 1 168 ? -24.703 -11.594 -12.789 1 89.62 168 VAL A O 1
ATOM 1312 N N . VAL A 1 169 ? -23.031 -12.977 -12.523 1 93.88 169 VAL A N 1
ATOM 1313 C CA . VAL A 1 169 ? -22.422 -12.703 -13.82 1 93.88 169 VAL A CA 1
ATOM 1314 C C . VAL A 1 169 ? -23.328 -13.211 -14.938 1 93.88 169 VAL A C 1
ATOM 1316 O O . VAL A 1 169 ? -23.5 -12.539 -15.953 1 93.88 169 VAL A O 1
ATOM 1319 N N . ALA A 1 170 ? -23.922 -14.359 -14.719 1 93.25 170 ALA A N 1
ATOM 1320 C CA . ALA A 1 170 ? -24.703 -15 -15.773 1 93.25 170 ALA A CA 1
ATOM 1321 C C . ALA A 1 170 ? -25.891 -14.133 -16.188 1 93.25 170 ALA A C 1
ATOM 1323 O O . ALA A 1 170 ? -26.062 -13.82 -17.359 1 93.25 170 ALA A O 1
ATOM 1324 N N . PRO A 1 171 ? -26.672 -13.719 -15.219 1 92.94 171 PRO A N 1
ATOM 1325 C CA . PRO A 1 171 ? -27.781 -12.844 -15.609 1 92.94 171 PRO A CA 1
ATOM 1326 C C . PRO A 1 171 ? -27.312 -11.508 -16.172 1 92.94 171 PRO A C 1
ATOM 1328 O O . PRO A 1 171 ? -27.938 -10.953 -17.078 1 92.94 171 PRO A O 1
ATOM 1331 N N . LEU A 1 172 ? -26.266 -11.008 -15.609 1 94 172 LEU A N 1
ATOM 1332 C CA . LEU A 1 172 ? -25.703 -9.758 -16.094 1 94 172 LEU A CA 1
ATOM 1333 C C . LEU A 1 172 ? -25.281 -9.883 -17.562 1 94 172 LEU A C 1
ATOM 1335 O O . LEU A 1 172 ? -25.531 -8.984 -18.359 1 94 172 LEU A O 1
ATOM 1339 N N . TYR A 1 173 ? -24.688 -10.984 -17.891 1 96.25 173 TYR A N 1
ATOM 1340 C CA . TYR A 1 173 ? -24.219 -11.273 -19.25 1 96.25 173 TYR A CA 1
ATOM 1341 C C . TYR A 1 173 ? -25.391 -11.43 -20.219 1 96.25 173 TYR A C 1
ATOM 1343 O O . TYR A 1 173 ? -25.375 -10.859 -21.312 1 96.25 173 TYR A O 1
ATOM 1351 N N . ALA A 1 174 ? -26.344 -12.117 -19.797 1 95.44 174 ALA A N 1
ATOM 1352 C CA . ALA A 1 174 ? -27.547 -12.305 -20.625 1 95.44 174 ALA A CA 1
ATOM 1353 C C . ALA A 1 174 ? -28.25 -10.969 -20.859 1 95.44 174 ALA A C 1
ATOM 1355 O O . ALA A 1 174 ? -28.625 -10.664 -22 1 95.44 174 ALA A O 1
ATOM 1356 N N . ALA A 1 175 ? -28.422 -10.227 -19.812 1 95.38 175 ALA A N 1
ATOM 1357 C CA . ALA A 1 175 ? -29.094 -8.938 -19.922 1 95.38 175 ALA A CA 1
ATOM 1358 C C . ALA A 1 175 ? -28.344 -7.992 -20.859 1 95.38 175 ALA A C 1
ATOM 1360 O O . ALA A 1 175 ? -28.969 -7.203 -21.578 1 95.38 175 ALA A O 1
ATOM 1361 N N . PHE A 1 176 ? -27.094 -8.055 -20.859 1 96 176 PHE A N 1
ATOM 1362 C CA . PHE A 1 176 ? -26.266 -7.203 -21.703 1 96 176 PHE A CA 1
ATOM 1363 C C . PHE A 1 176 ? -26.531 -7.484 -23.172 1 96 176 PHE A C 1
ATOM 1365 O O . PHE A 1 176 ? -26.75 -6.562 -23.953 1 96 176 PHE A O 1
ATOM 1372 N N . TRP A 1 177 ? -26.578 -8.719 -23.547 1 95.31 177 TRP A N 1
ATOM 1373 C CA . TRP A 1 177 ? -26.688 -9.086 -24.953 1 95.31 177 TRP A CA 1
ATOM 1374 C C . TRP A 1 177 ? -28.125 -9.023 -25.422 1 95.31 177 TRP A C 1
ATOM 1376 O O . TRP A 1 177 ? -28.391 -8.82 -26.609 1 95.31 177 TRP A O 1
ATOM 1386 N N . GLU A 1 178 ? -28.984 -9.117 -24.453 1 93.69 178 GLU A N 1
ATOM 1387 C CA . GLU A 1 178 ? -30.406 -8.984 -24.797 1 93.69 178 GLU A CA 1
ATOM 1388 C C . GLU A 1 178 ? -30.828 -7.52 -24.797 1 93.69 178 GLU A C 1
ATOM 1390 O O . GLU A 1 178 ? -31.953 -7.199 -25.219 1 93.69 178 GLU A O 1
ATOM 1395 N N . ASN A 1 179 ? -30.016 -6.648 -24.375 1 88.81 179 ASN A N 1
ATOM 1396 C CA . ASN A 1 179 ? -30.297 -5.223 -24.25 1 88.81 179 ASN A CA 1
ATOM 1397 C C . ASN A 1 179 ? -31.547 -4.969 -23.406 1 88.81 179 ASN A C 1
ATOM 1399 O O . ASN A 1 179 ? -32.375 -4.105 -23.734 1 88.81 179 ASN A O 1
ATOM 1403 N N . SER A 1 180 ? -31.656 -5.75 -22.406 1 87.81 180 SER A N 1
ATOM 1404 C CA . SER A 1 180 ? -32.844 -5.625 -21.578 1 87.81 180 SER A CA 1
ATOM 1405 C C . SER A 1 180 ? -32.688 -4.531 -20.531 1 87.81 180 SER A C 1
ATOM 1407 O O . SER A 1 180 ? -33.656 -3.967 -20.047 1 87.81 180 SER A O 1
ATOM 1409 N N . VAL A 1 181 ? -31.516 -4.324 -20.047 1 87.38 181 VAL A N 1
ATOM 1410 C CA . VAL A 1 181 ? -31.203 -3.301 -19.062 1 87.38 181 VAL A CA 1
ATOM 1411 C C . VAL A 1 181 ? -30 -2.482 -19.531 1 87.38 181 VAL A C 1
ATOM 1413 O O . VAL A 1 181 ? -29.047 -3.031 -20.109 1 87.38 181 VAL A O 1
ATOM 1416 N N . GLU A 1 182 ? -30.094 -1.272 -19.297 1 89.5 182 GLU A N 1
ATOM 1417 C CA . GLU A 1 182 ? -28.938 -0.438 -19.641 1 89.5 182 GLU A CA 1
ATOM 1418 C C . GLU A 1 182 ? -27.719 -0.808 -18.797 1 89.5 182 GLU A C 1
ATOM 1420 O O . GLU A 1 182 ? -27.812 -0.864 -17.562 1 89.5 182 GLU A O 1
ATOM 1425 N N . PRO A 1 183 ? -26.672 -1.084 -19.438 1 92.38 183 PRO A N 1
ATOM 1426 C CA . PRO A 1 183 ? -25.484 -1.495 -18.688 1 92.38 183 PRO A CA 1
ATOM 1427 C C . PRO A 1 183 ? -24.891 -0.361 -17.859 1 92.38 183 PRO A C 1
ATOM 1429 O O . PRO A 1 183 ? -24.906 0.795 -18.281 1 92.38 183 PRO A O 1
ATOM 1432 N N . THR A 1 184 ? -24.469 -0.684 -16.719 1 93.5 184 THR A N 1
ATOM 1433 C CA . THR A 1 184 ? -23.766 0.239 -15.844 1 93.5 184 THR A CA 1
ATOM 1434 C C . THR A 1 184 ? -22.25 0.081 -15.992 1 93.5 184 THR A C 1
ATOM 1436 O O . THR A 1 184 ? -21.781 -0.815 -16.703 1 93.5 184 THR A O 1
ATOM 1439 N N . LEU A 1 185 ? -21.5 0.953 -15.359 1 92.19 185 LEU A N 1
ATOM 1440 C CA . LEU A 1 185 ? -20.047 0.826 -15.367 1 92.19 185 LEU A CA 1
ATOM 1441 C C . LEU A 1 185 ? -19.609 -0.481 -14.711 1 92.19 185 LEU A C 1
ATOM 1443 O O . LEU A 1 185 ? -18.641 -1.11 -15.148 1 92.19 185 LEU A O 1
ATOM 1447 N N . ASP A 1 186 ? -20.344 -0.865 -13.75 1 94 186 ASP A N 1
ATOM 1448 C CA . ASP A 1 186 ? -20.047 -2.121 -13.062 1 94 186 ASP A CA 1
ATOM 1449 C C . ASP A 1 186 ? -20.188 -3.309 -14.016 1 94 186 ASP A C 1
ATOM 1451 O O . ASP A 1 186 ? -19.406 -4.266 -13.938 1 94 186 ASP A O 1
ATOM 1455 N N . THR A 1 187 ? -21.141 -3.186 -14.859 1 96.19 187 THR A N 1
ATOM 1456 C CA . THR A 1 187 ? -21.344 -4.238 -15.852 1 96.19 187 THR A CA 1
ATOM 1457 C C . THR A 1 187 ? -20.141 -4.355 -16.766 1 96.19 187 THR A C 1
ATOM 1459 O O . THR A 1 187 ? -19.625 -5.453 -17 1 96.19 187 THR A O 1
ATOM 1462 N N . TYR A 1 188 ? -19.688 -3.242 -17.219 1 95.88 188 TYR A N 1
ATOM 1463 C CA . TYR A 1 188 ? -18.562 -3.234 -18.141 1 95.88 188 TYR A CA 1
ATOM 1464 C C . TYR A 1 188 ? -17.281 -3.701 -17.453 1 95.88 188 TYR A C 1
ATOM 1466 O O . TYR A 1 188 ? -16.516 -4.477 -18.016 1 95.88 188 TYR A O 1
ATOM 1474 N N . ILE A 1 189 ? -17.031 -3.234 -16.234 1 95.56 189 ILE A N 1
ATOM 1475 C CA . ILE A 1 189 ? -15.859 -3.654 -15.469 1 95.56 189 ILE A CA 1
ATOM 1476 C C . ILE A 1 189 ? -15.859 -5.172 -15.312 1 95.56 189 ILE A C 1
ATOM 1478 O O . ILE A 1 189 ? -14.844 -5.828 -15.555 1 95.56 189 ILE A O 1
ATOM 1482 N N . THR A 1 190 ? -17 -5.707 -14.992 1 97.69 190 THR A N 1
ATOM 1483 C CA . THR A 1 190 ? -17.141 -7.145 -14.789 1 97.69 190 THR A CA 1
ATOM 1484 C C . THR A 1 190 ? -16.875 -7.902 -16.094 1 97.69 190 THR A C 1
ATOM 1486 O O . THR A 1 190 ? -16.062 -8.82 -16.125 1 97.69 190 THR A O 1
ATOM 1489 N N . LEU A 1 191 ? -17.531 -7.477 -17.094 1 97.62 191 LEU A N 1
ATOM 1490 C CA . LEU A 1 191 ? -17.453 -8.211 -18.344 1 97.62 191 LEU A CA 1
ATOM 1491 C C . LEU A 1 191 ? -16.062 -8.102 -18.953 1 97.62 191 LEU A C 1
ATOM 1493 O O . LEU A 1 191 ? -15.477 -9.102 -19.375 1 97.62 191 LEU A O 1
ATOM 1497 N N . PHE A 1 192 ? -15.469 -6.922 -19.016 1 95.94 192 PHE A N 1
ATOM 1498 C CA . PHE A 1 192 ? -14.156 -6.742 -19.625 1 95.94 192 PHE A CA 1
ATOM 1499 C C . PHE A 1 192 ? -13.086 -7.492 -18.828 1 95.94 192 PHE A C 1
ATOM 1501 O O . PHE A 1 192 ? -12.133 -8.023 -19.422 1 95.94 192 PHE A O 1
ATOM 1508 N N . SER A 1 193 ? -13.18 -7.5 -17.516 1 96.38 193 SER A N 1
ATOM 1509 C CA . SER A 1 193 ? -12.219 -8.25 -16.719 1 96.38 193 SER A CA 1
ATOM 1510 C C . SER A 1 193 ? -12.266 -9.742 -17.047 1 96.38 193 SER A C 1
ATOM 1512 O O . SER A 1 193 ? -11.234 -10.398 -17.156 1 96.38 193 SER A O 1
ATOM 1514 N N . ILE A 1 194 ? -13.461 -10.211 -17.219 1 97.75 194 ILE A N 1
ATOM 1515 C CA . ILE A 1 194 ? -13.664 -11.617 -17.562 1 97.75 194 ILE A CA 1
ATOM 1516 C C . ILE A 1 194 ? -13.102 -11.891 -18.953 1 97.75 194 ILE A C 1
ATOM 1518 O O . ILE A 1 194 ? -12.391 -12.875 -19.156 1 97.75 194 ILE A O 1
ATOM 1522 N N . LEU A 1 195 ? -13.43 -11.023 -19.891 1 97.5 195 LEU A N 1
ATOM 1523 C CA . LEU A 1 195 ? -12.961 -11.203 -21.25 1 97.5 195 LEU A CA 1
ATOM 1524 C C . LEU A 1 195 ? -11.438 -11.141 -21.328 1 97.5 195 LEU A C 1
ATOM 1526 O O . LEU A 1 195 ? -10.812 -11.906 -22.047 1 97.5 195 LEU A O 1
ATOM 1530 N N . TYR A 1 196 ? -10.867 -10.25 -20.594 1 94.94 196 TYR A N 1
ATOM 1531 C CA . TYR A 1 196 ? -9.414 -10.172 -20.547 1 94.94 196 TYR A CA 1
ATOM 1532 C C . TYR A 1 196 ? -8.812 -11.461 -20 1 94.94 196 TYR A C 1
ATOM 1534 O O . TYR A 1 196 ? -7.91 -12.039 -20.609 1 94.94 196 TYR A O 1
ATOM 1542 N N . ALA A 1 197 ? -9.281 -11.906 -18.891 1 96.69 197 ALA A N 1
ATOM 1543 C CA . ALA A 1 197 ? -8.766 -13.117 -18.25 1 96.69 197 ALA A CA 1
ATOM 1544 C C . ALA A 1 197 ? -8.914 -14.32 -19.172 1 96.69 197 ALA A C 1
ATOM 1546 O O . ALA A 1 197 ? -7.996 -15.141 -19.297 1 96.69 197 ALA A O 1
ATOM 1547 N N . GLY A 1 198 ? -10.086 -14.359 -19.797 1 96.62 198 GLY A N 1
ATOM 1548 C CA . GLY A 1 198 ? -10.289 -15.422 -20.766 1 96.62 198 GLY A CA 1
ATOM 1549 C C . GLY A 1 198 ? -9.305 -15.359 -21.922 1 96.62 198 GLY A C 1
ATOM 1550 O O . GLY A 1 198 ? -8.805 -16.391 -22.375 1 96.62 198 GLY A O 1
ATOM 1551 N N . SER A 1 199 ? -9.047 -14.195 -22.391 1 94.5 199 SER A N 1
ATOM 1552 C CA . SER A 1 199 ? -8.133 -14.023 -23.516 1 94.5 199 SER A CA 1
ATOM 1553 C C . SER A 1 199 ? -6.707 -14.414 -23.141 1 94.5 199 SER A C 1
ATOM 1555 O O . SER A 1 199 ? -5.977 -14.969 -23.969 1 94.5 199 SER A O 1
ATOM 1557 N N . VAL A 1 200 ? -6.262 -14.125 -21.938 1 93.06 200 VAL A N 1
ATOM 1558 C CA . VAL A 1 200 ? -4.93 -14.5 -21.469 1 93.06 200 VAL A CA 1
ATOM 1559 C C . VAL A 1 200 ? -4.812 -16.031 -21.406 1 93.06 200 VAL A C 1
ATOM 1561 O O . VAL A 1 200 ? -3.812 -16.594 -21.844 1 93.06 200 VAL A O 1
ATOM 1564 N N . SER A 1 201 ? -5.852 -16.625 -20.859 1 93.88 201 SER A N 1
ATOM 1565 C CA . SER A 1 201 ? -5.852 -18.078 -20.781 1 93.88 201 SER A CA 1
ATOM 1566 C C . SER A 1 201 ? -5.789 -18.703 -22.172 1 93.88 201 SER A C 1
ATOM 1568 O O . SER A 1 201 ? -5.043 -19.656 -22.391 1 93.88 201 SER A O 1
ATOM 1570 N N . MET A 1 202 ? -6.551 -18.125 -23.047 1 92.31 202 MET A N 1
ATOM 1571 C CA . MET A 1 202 ? -6.566 -18.641 -24.422 1 92.31 202 MET A CA 1
ATOM 1572 C C . MET A 1 202 ? -5.203 -18.469 -25.078 1 92.31 202 MET A C 1
ATOM 1574 O O . MET A 1 202 ? -4.738 -19.344 -25.797 1 92.31 202 MET A O 1
ATOM 1578 N N . TYR A 1 203 ? -4.605 -17.375 -24.875 1 89.25 203 TYR A N 1
ATOM 1579 C CA . TYR A 1 203 ? -3.283 -17.109 -25.422 1 89.25 203 TYR A CA 1
ATOM 1580 C C . TYR A 1 203 ? -2.262 -18.125 -24.938 1 89.25 203 TYR A C 1
ATOM 1582 O O . TYR A 1 203 ? -1.502 -18.688 -25.734 1 89.25 203 TYR A O 1
ATOM 1590 N N . GLU A 1 204 ? -2.23 -18.359 -23.641 1 88.88 204 GLU A N 1
ATOM 1591 C CA . GLU A 1 204 ? -1.264 -19.297 -23.062 1 88.88 204 GLU A CA 1
ATOM 1592 C C . GLU A 1 204 ? -1.5 -20.719 -23.562 1 88.88 204 GLU A C 1
ATOM 1594 O O . GLU A 1 204 ? -0.548 -21.453 -23.844 1 88.88 204 GLU A O 1
ATOM 1599 N N . GLU A 1 205 ? -2.748 -21.047 -23.641 1 89 205 GLU A N 1
ATOM 1600 C CA . GLU A 1 205 ? -3.076 -22.375 -24.156 1 89 205 GLU A CA 1
ATOM 1601 C C . GLU A 1 205 ? -2.623 -22.531 -25.594 1 89 205 GLU A C 1
ATOM 1603 O O . GLU A 1 205 ? -2.145 -23.594 -26 1 89 205 GLU A O 1
ATOM 1608 N N . ALA A 1 206 ? -2.814 -21.516 -26.328 1 86.44 206 ALA A N 1
ATOM 1609 C CA . ALA A 1 206 ? -2.459 -21.562 -27.75 1 86.44 206 ALA A CA 1
ATOM 1610 C C . ALA A 1 206 ? -0.95 -21.688 -27.938 1 86.44 206 ALA A C 1
ATOM 1612 O O . ALA A 1 206 ? -0.487 -22.297 -28.891 1 86.44 206 ALA A O 1
ATOM 1613 N N . ASN A 1 207 ? -0.185 -21.156 -27.078 1 81.62 207 ASN A N 1
ATOM 1614 C CA . ASN A 1 207 ? 1.271 -21.203 -27.156 1 81.62 207 ASN A CA 1
ATOM 1615 C C . ASN A 1 207 ? 1.789 -22.625 -26.953 1 81.62 207 ASN A C 1
ATOM 1617 O O . ASN A 1 207 ? 2.916 -22.938 -27.328 1 81.62 207 ASN A O 1
ATOM 1621 N N . MET A 1 208 ? 1.037 -23.453 -26.359 1 82.62 208 MET A N 1
ATOM 1622 C CA . MET A 1 208 ? 1.453 -24.844 -26.094 1 82.62 208 MET A CA 1
ATOM 1623 C C . MET A 1 208 ? 0.751 -25.797 -27.047 1 82.62 208 MET A C 1
ATOM 1625 O O . MET A 1 208 ? 0.983 -27.016 -26.984 1 82.62 208 MET A O 1
ATOM 1629 N N . ALA A 1 209 ? -0.06 -25.156 -27.891 1 75 209 ALA A N 1
ATOM 1630 C CA . ALA A 1 209 ? -0.791 -26.016 -28.812 1 75 209 ALA A CA 1
ATOM 1631 C C . ALA A 1 209 ? 0.097 -26.453 -29.984 1 75 209 ALA A C 1
ATOM 1633 O O . ALA A 1 209 ? 1.005 -25.719 -30.391 1 75 209 ALA A O 1
ATOM 1634 N N . GLU A 1 210 ? -0.005 -27.688 -30.312 1 65.31 210 GLU A N 1
ATOM 1635 C CA . GLU A 1 210 ? 0.75 -28.266 -31.422 1 65.31 210 GLU A CA 1
ATOM 1636 C C . GLU A 1 210 ? 0.467 -27.531 -32.719 1 65.31 210 GLU A C 1
ATOM 1638 O O . GLU A 1 210 ? 1.377 -27.297 -33.531 1 65.31 210 GLU A O 1
ATOM 1643 N N . LYS A 1 211 ? -0.8 -27.156 -33.031 1 62.69 211 LYS A N 1
ATOM 1644 C CA . LYS A 1 211 ? -1.178 -26.406 -34.219 1 62.69 211 LYS A CA 1
ATOM 1645 C C . LYS A 1 211 ? -1.634 -24.984 -33.844 1 62.69 211 LYS A C 1
ATOM 1647 O O . LYS A 1 211 ? -2.57 -24.812 -33.062 1 62.69 211 LYS A O 1
ATOM 1652 N N . PRO A 1 212 ? -0.75 -24.031 -34.219 1 61.03 212 PRO A N 1
ATOM 1653 C CA . PRO A 1 212 ? -1.198 -22.688 -33.844 1 61.03 212 PRO A CA 1
ATOM 1654 C C . PRO A 1 212 ? -2.533 -22.312 -34.5 1 61.03 212 PRO A C 1
ATOM 1656 O O . PRO A 1 212 ? -2.686 -22.406 -35.719 1 61.03 212 PRO A O 1
ATOM 1659 N N . ILE A 1 213 ? -3.715 -22.391 -33.812 1 58.94 213 ILE A N 1
ATOM 1660 C CA . ILE A 1 213 ? -5.031 -22.094 -34.344 1 58.94 213 ILE A CA 1
ATOM 1661 C C . ILE A 1 213 ? -5.113 -20.625 -34.719 1 58.94 213 ILE A C 1
ATOM 1663 O O . ILE A 1 213 ? -5.648 -20.266 -35.781 1 58.94 213 ILE A O 1
ATOM 1667 N N . GLU A 1 214 ? -4.648 -19.766 -33.938 1 67.5 214 GLU A N 1
ATOM 1668 C CA . GLU A 1 214 ? -4.723 -18.328 -34.156 1 67.5 214 GLU A CA 1
ATOM 1669 C C . GLU A 1 214 ? -3.342 -17.688 -34.062 1 67.5 214 GLU A C 1
ATOM 1671 O O . GLU A 1 214 ? -2.467 -18.188 -33.344 1 67.5 214 GLU A O 1
ATOM 1676 N N . SER A 1 215 ? -3.176 -16.719 -34.906 1 74.94 215 SER A N 1
ATOM 1677 C CA . SER A 1 215 ? -1.908 -16 -34.875 1 74.94 215 SER A CA 1
ATOM 1678 C C . SER A 1 215 ? -1.649 -15.391 -33.5 1 74.94 215 SER A C 1
ATOM 1680 O O . SER A 1 215 ? -2.566 -14.859 -32.875 1 74.94 215 SER A O 1
ATOM 1682 N N . THR A 1 216 ? -0.533 -15.617 -33 1 77.12 216 THR A N 1
ATOM 1683 C CA . THR A 1 216 ? -0.085 -15.07 -31.719 1 77.12 216 THR A CA 1
ATOM 1684 C C . THR A 1 216 ? -0.292 -13.555 -31.688 1 77.12 216 THR A C 1
ATOM 1686 O O . THR A 1 216 ? -0.669 -13 -30.656 1 77.12 216 THR A O 1
ATOM 1689 N N . GLU A 1 217 ? -0.185 -12.984 -32.781 1 76.31 217 GLU A N 1
ATOM 1690 C CA . GLU A 1 217 ? -0.342 -11.531 -32.875 1 76.31 217 GLU A CA 1
ATOM 1691 C C . GLU A 1 217 ? -1.791 -11.125 -32.625 1 76.31 217 GLU A C 1
ATOM 1693 O O . GLU A 1 217 ? -2.053 -10.109 -31.969 1 76.31 217 GLU A O 1
ATOM 1698 N N . TYR A 1 218 ? -2.596 -11.969 -33.188 1 83.06 218 TYR A N 1
ATOM 1699 C CA . TYR A 1 218 ? -4.016 -11.68 -33.031 1 83.06 218 TYR A CA 1
ATOM 1700 C C . TYR A 1 218 ? -4.43 -11.82 -31.578 1 83.06 218 TYR A C 1
ATOM 1702 O O . TYR A 1 218 ? -5.145 -10.969 -31.031 1 83.06 218 TYR A O 1
ATOM 1710 N N . LEU A 1 219 ? -3.936 -12.789 -30.938 1 86.19 219 LEU A N 1
ATOM 1711 C CA . LEU A 1 219 ? -4.285 -13.047 -29.547 1 86.19 219 LEU A CA 1
ATOM 1712 C C . LEU A 1 219 ? -3.727 -11.953 -28.625 1 86.19 219 LEU A C 1
ATOM 1714 O O . LEU A 1 219 ? -4.387 -11.547 -27.672 1 86.19 219 LEU A O 1
ATOM 1718 N N . VAL A 1 220 ? -2.578 -11.484 -28.984 1 83.12 220 VAL A N 1
ATOM 1719 C CA . VAL A 1 220 ? -1.963 -10.406 -28.219 1 83.12 220 VAL A CA 1
ATOM 1720 C C . VAL A 1 220 ? -2.779 -9.125 -28.375 1 83.12 220 VAL A C 1
ATOM 1722 O O . VAL A 1 220 ? -3.008 -8.398 -27.406 1 83.12 220 VAL A O 1
ATOM 1725 N N . SER A 1 221 ? -3.18 -8.914 -29.531 1 82.44 221 SER A N 1
ATOM 1726 C CA . SER A 1 221 ? -3.988 -7.73 -29.797 1 82.44 221 SER A CA 1
ATOM 1727 C C . SER A 1 221 ? -5.309 -7.777 -29.031 1 82.44 221 SER A C 1
ATOM 1729 O O . SER A 1 221 ? -5.785 -6.754 -28.547 1 82.44 221 SER A O 1
ATOM 1731 N N . GLU A 1 222 ? -5.848 -8.922 -28.938 1 86.25 222 GLU A N 1
ATOM 1732 C CA . GLU A 1 222 ? -7.094 -9.094 -28.188 1 86.25 222 GLU A CA 1
ATOM 1733 C C . GLU A 1 222 ? -6.887 -8.844 -26.703 1 86.25 222 GLU A C 1
ATOM 1735 O O . GLU A 1 222 ? -7.703 -8.188 -26.062 1 86.25 222 GLU A O 1
ATOM 1740 N N . MET A 1 223 ? -5.832 -9.352 -26.219 1 88.25 223 MET A N 1
ATOM 1741 C CA . MET A 1 223 ? -5.527 -9.148 -24.797 1 88.25 223 MET A CA 1
ATOM 1742 C C . MET A 1 223 ? -5.355 -7.664 -24.5 1 88.25 223 MET A C 1
ATOM 1744 O O . MET A 1 223 ? -5.895 -7.168 -23.5 1 88.25 223 MET A O 1
ATOM 1748 N N . ARG A 1 224 ? -4.672 -6.992 -25.406 1 83 224 ARG A N 1
ATOM 1749 C CA . ARG A 1 224 ? -4.434 -5.562 -25.219 1 83 224 ARG A CA 1
ATOM 1750 C C . ARG A 1 224 ? -5.742 -4.777 -25.266 1 83 224 ARG A C 1
ATOM 1752 O O . ARG A 1 224 ? -5.926 -3.824 -24.516 1 83 224 ARG A O 1
ATOM 1759 N N . LYS A 1 225 ? -6.539 -5.266 -26.125 1 83.75 225 LYS A N 1
ATOM 1760 C CA . LYS A 1 225 ? -7.84 -4.613 -26.266 1 83.75 225 LYS A CA 1
ATOM 1761 C C . LYS A 1 225 ? -8.648 -4.715 -24.984 1 83.75 225 LYS A C 1
ATOM 1763 O O . LYS A 1 225 ? -9.156 -3.705 -24.484 1 83.75 225 LYS A O 1
ATOM 1768 N N . TYR A 1 226 ? -8.719 -5.824 -24.406 1 89.38 226 TYR A N 1
ATOM 1769 C CA . TYR A 1 226 ? -9.617 -6.051 -23.281 1 89.38 226 TYR A CA 1
ATOM 1770 C C . TYR A 1 226 ? -9.023 -5.488 -21.984 1 89.38 226 TYR A C 1
ATOM 1772 O O . TYR A 1 226 ? -9.758 -5.02 -21.125 1 89.38 226 TYR A O 1
ATOM 1780 N N . VAL A 1 227 ? -7.699 -5.539 -21.875 1 88.25 227 VAL A N 1
ATOM 1781 C CA . VAL A 1 227 ? -7.113 -4.93 -20.688 1 88.25 227 VAL A CA 1
ATOM 1782 C C . VAL A 1 227 ? -7.305 -3.416 -20.734 1 88.25 227 VAL A C 1
ATOM 1784 O O . VAL A 1 227 ? -7.621 -2.793 -19.703 1 88.25 227 VAL A O 1
ATOM 1787 N N . SER A 1 228 ? -7.152 -2.857 -21.875 1 81.06 228 SER A N 1
ATOM 1788 C CA . SER A 1 228 ? -7.363 -1.423 -22.047 1 81.06 228 SER A CA 1
ATOM 1789 C C . SER A 1 228 ? -8.812 -1.041 -21.766 1 81.06 228 SER A C 1
ATOM 1791 O O . SER A 1 228 ? -9.078 -0.013 -21.141 1 81.06 228 SER A O 1
ATOM 1793 N N . ALA A 1 229 ? -9.672 -1.86 -22.25 1 86.44 229 ALA A N 1
ATOM 1794 C CA . ALA A 1 229 ? -11.094 -1.603 -22.016 1 86.44 229 ALA A CA 1
ATOM 1795 C C . ALA A 1 229 ? -11.43 -1.666 -20.531 1 86.44 229 ALA A C 1
ATOM 1797 O O . ALA A 1 229 ? -12.211 -0.854 -20.031 1 86.44 229 ALA A O 1
ATOM 1798 N N . THR A 1 230 ? -10.867 -2.623 -19.859 1 89.81 230 THR A N 1
ATOM 1799 C CA . THR A 1 230 ? -11.094 -2.752 -18.422 1 89.81 230 THR A CA 1
ATOM 1800 C C . THR A 1 230 ? -10.578 -1.524 -17.672 1 89.81 230 THR A C 1
ATOM 1802 O O . THR A 1 230 ? -11.266 -0.976 -16.812 1 89.81 230 THR A O 1
ATOM 1805 N N . GLU A 1 231 ? -9.422 -1.108 -18.016 1 84.75 231 GLU A N 1
ATOM 1806 C CA . GLU A 1 231 ? -8.812 0.044 -17.359 1 84.75 231 GLU A CA 1
ATOM 1807 C C . GLU A 1 231 ? -9.602 1.319 -17.641 1 84.75 231 GLU A C 1
ATOM 1809 O O . GLU A 1 231 ? -9.742 2.174 -16.766 1 84.75 231 GLU A O 1
ATOM 1814 N N . ALA A 1 232 ? -10.055 1.37 -18.859 1 82.5 232 ALA A N 1
ATOM 1815 C CA . ALA A 1 232 ? -10.891 2.52 -19.203 1 82.5 232 ALA A CA 1
ATOM 1816 C C . ALA A 1 232 ? -12.156 2.551 -18.344 1 82.5 232 ALA A C 1
ATOM 1818 O O . ALA A 1 232 ? -12.547 3.604 -17.844 1 82.5 232 ALA A O 1
ATOM 1819 N N . ALA A 1 233 ? -12.773 1.428 -18.234 1 88.44 233 ALA A N 1
ATOM 1820 C CA . ALA A 1 233 ? -13.992 1.351 -17.438 1 88.44 233 ALA A CA 1
ATOM 1821 C C . ALA A 1 233 ? -13.703 1.668 -15.969 1 88.44 233 ALA A C 1
ATOM 1823 O O . ALA A 1 233 ? -14.484 2.363 -15.312 1 88.44 233 ALA A O 1
ATOM 1824 N N . LEU A 1 234 ? -12.625 1.206 -15.43 1 87.94 234 LEU A N 1
ATOM 1825 C CA . LEU A 1 234 ? -12.219 1.497 -14.055 1 87.94 234 LEU A CA 1
ATOM 1826 C C . LEU A 1 234 ? -11.961 2.988 -13.875 1 87.94 234 LEU A C 1
ATOM 1828 O O . LEU A 1 234 ? -12.414 3.584 -12.891 1 87.94 234 LEU A O 1
ATOM 1832 N N . ALA A 1 235 ? -11.305 3.543 -14.828 1 81.25 235 ALA A N 1
ATOM 1833 C CA . ALA A 1 235 ? -11.008 4.973 -14.758 1 81.25 235 ALA A CA 1
ATOM 1834 C C . ALA A 1 235 ? -12.281 5.805 -14.766 1 81.25 235 ALA A C 1
ATOM 1836 O O . ALA A 1 235 ? -12.398 6.785 -14.023 1 81.25 235 ALA A O 1
ATOM 1837 N N . MET A 1 236 ? -13.203 5.391 -15.609 1 81 236 MET A N 1
ATOM 1838 C CA . MET A 1 236 ? -14.477 6.105 -15.703 1 81 236 MET A CA 1
ATOM 1839 C C . MET A 1 236 ? -15.25 6.02 -14.391 1 81 236 MET A C 1
ATOM 1841 O O . MET A 1 236 ? -16.062 6.887 -14.094 1 81 236 MET A O 1
ATOM 1845 N N . SER A 1 237 ? -14.938 4.98 -13.617 1 82.94 237 SER A N 1
ATOM 1846 C CA . SER A 1 237 ? -15.578 4.824 -12.32 1 82.94 237 SER A CA 1
ATOM 1847 C C . SER A 1 237 ? -14.797 5.535 -11.227 1 82.94 237 SER A C 1
ATOM 1849 O O . SER A 1 237 ? -15.109 5.402 -10.039 1 82.94 237 SER A O 1
ATOM 1851 N N . HIS A 1 238 ? -13.617 6.211 -11.508 1 78.06 238 HIS A N 1
ATOM 1852 C CA . HIS A 1 238 ? -12.75 6.977 -10.617 1 78.06 238 HIS A CA 1
ATOM 1853 C C . HIS A 1 238 ? -11.938 6.055 -9.719 1 78.06 238 HIS A C 1
ATOM 1855 O O . HIS A 1 238 ? -11.492 6.465 -8.641 1 78.06 238 HIS A O 1
ATOM 1861 N N . PHE A 1 239 ? -11.82 4.852 -10.164 1 83.31 239 PHE A N 1
ATOM 1862 C CA . PHE A 1 239 ? -10.93 3.928 -9.469 1 83.31 239 PHE A CA 1
ATOM 1863 C C . PHE A 1 239 ? -9.469 4.285 -9.727 1 83.31 239 PHE A C 1
ATOM 1865 O O . PHE A 1 239 ? -9.086 4.598 -10.852 1 83.31 239 PHE A O 1
ATOM 1872 N N . PRO A 1 240 ? -8.664 4.434 -8.719 1 82.81 240 PRO A N 1
ATOM 1873 C CA . PRO A 1 240 ? -8.781 3.842 -7.387 1 82.81 240 PRO A CA 1
ATOM 1874 C C . PRO A 1 240 ? -9.203 4.859 -6.328 1 82.81 240 PRO A C 1
ATOM 1876 O O . PRO A 1 240 ? -9.367 4.504 -5.156 1 82.81 240 PRO A O 1
ATOM 1879 N N . ARG A 1 241 ? -9.453 6.039 -6.664 1 76.81 241 ARG A N 1
ATOM 1880 C CA . ARG A 1 241 ? -9.812 7.062 -5.691 1 76.81 241 ARG A CA 1
ATOM 1881 C C . ARG A 1 241 ? -11.141 6.738 -5.02 1 76.81 241 ARG A C 1
ATOM 1883 O O . ARG A 1 241 ? -11.289 6.91 -3.807 1 76.81 241 ARG A O 1
ATOM 1890 N N . LYS A 1 242 ? -12.07 6.363 -5.91 1 78.31 242 LYS A N 1
ATOM 1891 C CA . LYS A 1 242 ? -13.359 5.844 -5.453 1 78.31 242 LYS A CA 1
ATOM 1892 C C . LYS A 1 242 ? -13.508 4.367 -5.805 1 78.31 242 LYS A C 1
ATOM 1894 O O . LYS A 1 242 ? -13.461 3.994 -6.98 1 78.31 242 LYS A O 1
ATOM 1899 N N . ALA A 1 243 ? -13.617 3.6 -4.723 1 85.19 243 ALA A N 1
ATOM 1900 C CA . ALA A 1 243 ? -13.617 2.164 -4.992 1 85.19 243 ALA A CA 1
ATOM 1901 C C . ALA A 1 243 ? -14.945 1.53 -4.582 1 85.19 243 ALA A C 1
ATOM 1903 O O . ALA A 1 243 ? -15.539 1.914 -3.57 1 85.19 243 ALA A O 1
ATOM 1904 N N . THR A 1 244 ? -15.383 0.692 -5.449 1 87.44 244 THR A N 1
ATOM 1905 C CA . THR A 1 244 ? -16.484 -0.211 -5.141 1 87.44 244 THR A CA 1
ATOM 1906 C C . THR A 1 244 ? -16 -1.656 -5.078 1 87.44 244 THR A C 1
ATOM 1908 O O . THR A 1 244 ? -14.875 -1.957 -5.492 1 87.44 244 THR A O 1
ATOM 1911 N N . ILE A 1 245 ? -16.844 -2.496 -4.59 1 93.19 245 ILE A N 1
ATOM 1912 C CA . ILE A 1 245 ? -16.5 -3.912 -4.531 1 93.19 245 ILE A CA 1
ATOM 1913 C C . ILE A 1 245 ? -16.266 -4.445 -5.941 1 93.19 245 ILE A C 1
ATOM 1915 O O . ILE A 1 245 ? -15.305 -5.184 -6.184 1 93.19 245 ILE A O 1
ATOM 1919 N N . THR A 1 246 ? -17.078 -4 -6.883 1 94.5 246 THR A N 1
ATOM 1920 C CA . THR A 1 246 ? -16.984 -4.48 -8.258 1 94.5 246 THR A CA 1
ATOM 1921 C C . THR A 1 246 ? -15.695 -4 -8.906 1 94.5 246 THR A C 1
ATOM 1923 O O . THR A 1 246 ? -15.023 -4.77 -9.602 1 94.5 246 THR A O 1
ATOM 1926 N N . SER A 1 247 ? -15.391 -2.734 -8.734 1 92.69 247 SER A N 1
ATOM 1927 C CA . SER A 1 247 ? -14.148 -2.223 -9.312 1 92.69 247 SER A CA 1
ATOM 1928 C C . SER A 1 247 ? -12.93 -2.926 -8.719 1 92.69 247 SER A C 1
ATOM 1930 O O . SER A 1 247 ? -11.977 -3.223 -9.43 1 92.69 247 SER A O 1
ATOM 1932 N N . LEU A 1 248 ? -13.016 -3.211 -7.434 1 95.31 248 LEU A N 1
ATOM 1933 C CA . LEU A 1 248 ? -11.914 -3.906 -6.777 1 95.31 248 LEU A CA 1
ATOM 1934 C C . LEU A 1 248 ? -11.812 -5.348 -7.27 1 95.31 248 LEU A C 1
ATOM 1936 O O . LEU A 1 248 ? -10.711 -5.867 -7.449 1 95.31 248 LEU A O 1
ATOM 1940 N N . GLN A 1 249 ? -12.938 -5.977 -7.504 1 97.19 249 GLN A N 1
ATOM 1941 C CA . GLN A 1 249 ? -12.938 -7.316 -8.086 1 97.19 249 GLN A CA 1
ATOM 1942 C C . GLN A 1 249 ? -12.258 -7.328 -9.453 1 97.19 249 GLN A C 1
ATOM 1944 O O . GLN A 1 249 ? -11.438 -8.203 -9.734 1 97.19 249 GLN A O 1
ATOM 1949 N N . GLY A 1 250 ? -12.648 -6.363 -10.227 1 95.25 250 GLY A N 1
ATOM 1950 C CA . GLY A 1 250 ? -12.016 -6.262 -11.523 1 95.25 250 GLY A CA 1
ATOM 1951 C C . GLY A 1 250 ? -10.508 -6.09 -11.438 1 95.25 250 GLY A C 1
ATOM 1952 O O . GLY A 1 250 ? -9.758 -6.754 -12.164 1 95.25 250 GLY A O 1
ATOM 1953 N N . ALA A 1 251 ? -10.07 -5.234 -10.531 1 94.06 251 ALA A N 1
ATOM 1954 C CA . ALA A 1 251 ? -8.641 -4.992 -10.352 1 94.06 251 ALA A CA 1
ATOM 1955 C C . ALA A 1 251 ? -7.93 -6.25 -9.859 1 94.06 251 ALA A C 1
ATOM 1957 O O . ALA A 1 251 ? -6.809 -6.543 -10.289 1 94.06 251 ALA A O 1
ATOM 1958 N N . VAL A 1 252 ? -8.508 -7.016 -9.031 1 96.69 252 VAL A N 1
ATOM 1959 C CA . VAL A 1 252 ? -7.922 -8.242 -8.484 1 96.69 252 VAL A CA 1
ATOM 1960 C C . VAL A 1 252 ? -7.758 -9.273 -9.602 1 96.69 252 VAL A C 1
ATOM 1962 O O . VAL A 1 252 ? -6.734 -9.961 -9.672 1 96.69 252 VAL A O 1
ATOM 1965 N N . ILE A 1 253 ? -8.734 -9.359 -10.438 1 95.69 253 ILE A N 1
ATOM 1966 C CA . ILE A 1 253 ? -8.633 -10.289 -11.555 1 95.69 253 ILE A CA 1
ATOM 1967 C C . ILE A 1 253 ? -7.469 -9.898 -12.453 1 95.69 253 ILE A C 1
ATOM 1969 O O . ILE A 1 253 ? -6.664 -10.75 -12.844 1 95.69 253 ILE A O 1
ATOM 1973 N N . LEU A 1 254 ? -7.363 -8.609 -12.727 1 91.88 254 LEU A N 1
ATOM 1974 C CA . LEU A 1 254 ? -6.273 -8.141 -13.57 1 91.88 254 LEU A CA 1
ATOM 1975 C C . LEU A 1 254 ? -4.922 -8.5 -12.961 1 91.88 254 LEU A C 1
ATOM 1977 O O . LEU A 1 254 ? -4.055 -9.055 -13.648 1 91.88 254 LEU A O 1
ATOM 1981 N N . HIS A 1 255 ? -4.77 -8.273 -11.719 1 91.81 255 HIS A N 1
ATOM 1982 C CA . HIS A 1 255 ? -3.494 -8.516 -11.055 1 91.81 255 HIS A CA 1
ATOM 1983 C C . HIS A 1 255 ? -3.225 -10.016 -10.914 1 91.81 255 HIS A C 1
ATOM 1985 O O . HIS A 1 255 ? -2.078 -10.453 -11.023 1 91.81 255 HIS A O 1
ATOM 1991 N N . SER A 1 256 ? -4.266 -10.75 -10.688 1 93.5 256 SER A N 1
ATOM 1992 C CA . SER A 1 256 ? -4.102 -12.188 -10.516 1 93.5 256 SER A CA 1
ATOM 1993 C C . SER A 1 256 ? -3.646 -12.852 -11.812 1 93.5 256 SER A C 1
ATOM 1995 O O . SER A 1 256 ? -2.82 -13.766 -11.797 1 93.5 256 SER A O 1
ATOM 1997 N N . ILE A 1 257 ? -4.184 -12.375 -12.852 1 90.44 257 ILE A N 1
ATOM 1998 C CA . ILE A 1 257 ? -3.914 -13.031 -14.117 1 90.44 257 ILE A CA 1
ATOM 1999 C C . ILE A 1 257 ? -2.543 -12.609 -14.641 1 90.44 257 ILE A C 1
ATOM 2001 O O . ILE A 1 257 ? -1.867 -13.383 -15.328 1 90.44 257 ILE A O 1
ATOM 2005 N N . CYS A 1 258 ? -2.031 -11.43 -14.312 1 84.62 258 CYS A N 1
ATOM 2006 C CA . CYS A 1 258 ? -0.792 -10.898 -14.875 1 84.62 258 CYS A CA 1
ATOM 2007 C C . CYS A 1 258 ? 0.385 -11.172 -13.945 1 84.62 258 CYS A C 1
ATOM 2009 O O . CYS A 1 258 ? 1.542 -11.094 -14.367 1 84.62 258 CYS A O 1
ATOM 2011 N N . ARG A 1 259 ? 0.138 -11.523 -12.852 1 81.88 259 ARG A N 1
ATOM 2012 C CA . ARG A 1 259 ? 1.187 -11.688 -11.852 1 81.88 259 ARG A CA 1
ATOM 2013 C C . ARG A 1 259 ? 2.189 -12.758 -12.289 1 81.88 259 ARG A C 1
ATOM 2015 O O . ARG A 1 259 ? 1.812 -13.766 -12.875 1 81.88 259 ARG A O 1
ATOM 2022 N N . ASN A 1 260 ? 3.418 -12.391 -11.961 1 75.94 260 ASN A N 1
ATOM 2023 C CA . ASN A 1 260 ? 4.504 -13.336 -12.203 1 75.94 260 ASN A CA 1
ATOM 2024 C C . ASN A 1 260 ? 5.609 -13.195 -11.156 1 75.94 260 ASN A C 1
ATOM 2026 O O . ASN A 1 260 ? 5.961 -12.078 -10.766 1 75.94 260 ASN A O 1
ATOM 2030 N N . ASP A 1 261 ? 6.133 -14.297 -10.758 1 73.62 261 ASP A N 1
ATOM 2031 C CA . ASP A 1 261 ? 7.168 -14.297 -9.734 1 73.62 261 ASP A CA 1
ATOM 2032 C C . ASP A 1 261 ? 8.414 -13.547 -10.203 1 73.62 261 ASP A C 1
ATOM 2034 O O . ASP A 1 261 ? 9.156 -12.992 -9.391 1 73.62 261 ASP A O 1
ATOM 2038 N N . CYS A 1 262 ? 8.625 -13.539 -11.445 1 68.25 262 CYS A N 1
ATOM 2039 C CA . CYS A 1 262 ? 9.852 -12.938 -11.969 1 68.25 262 CYS A CA 1
ATOM 2040 C C . CYS A 1 262 ? 9.625 -11.469 -12.32 1 68.25 262 CYS A C 1
ATOM 2042 O O . CYS A 1 262 ? 10.461 -10.852 -12.977 1 68.25 262 CYS A O 1
ATOM 2044 N N . LYS A 1 263 ? 8.414 -11.055 -11.93 1 68.12 263 LYS A N 1
ATOM 2045 C CA . LYS A 1 263 ? 8.055 -9.656 -12.141 1 68.12 263 LYS A CA 1
ATOM 2046 C C . LYS A 1 263 ? 7.477 -9.039 -10.875 1 68.12 263 LYS A C 1
ATOM 2048 O O . LYS A 1 263 ? 6.449 -9.492 -10.367 1 68.12 263 LYS A O 1
ATOM 2053 N N . ALA A 1 264 ? 8.234 -8.164 -10.227 1 63.91 264 ALA A N 1
ATOM 2054 C CA . ALA A 1 264 ? 7.719 -7.625 -8.977 1 63.91 264 ALA A CA 1
ATOM 2055 C C . ALA A 1 264 ? 7.305 -6.164 -9.141 1 63.91 264 ALA A C 1
ATOM 2057 O O . ALA A 1 264 ? 7.211 -5.426 -8.156 1 63.91 264 ALA A O 1
ATOM 2058 N N . ASP A 1 265 ? 6.945 -5.785 -10.312 1 71.19 265 ASP A N 1
ATOM 2059 C CA . ASP A 1 265 ? 6.625 -4.379 -10.547 1 71.19 265 ASP A CA 1
ATOM 2060 C C . ASP A 1 265 ? 5.207 -4.059 -10.086 1 71.19 265 ASP A C 1
ATOM 2062 O O . ASP A 1 265 ? 4.801 -2.895 -10.078 1 71.19 265 ASP A O 1
ATOM 2066 N N . ASP A 1 266 ? 4.531 -5.113 -9.617 1 80.44 266 ASP A N 1
ATOM 2067 C CA . ASP A 1 266 ? 3.148 -4.891 -9.211 1 80.44 266 ASP A CA 1
ATOM 2068 C C . ASP A 1 266 ? 3.035 -4.777 -7.691 1 80.44 266 ASP A C 1
ATOM 2070 O O . ASP A 1 266 ? 1.937 -4.617 -7.156 1 80.44 266 ASP A O 1
ATOM 2074 N N . SER A 1 267 ? 4.152 -4.824 -7.027 1 87.69 267 SER A N 1
ATOM 2075 C CA . SER A 1 267 ? 4.121 -4.777 -5.57 1 87.69 267 SER A CA 1
ATOM 2076 C C . SER A 1 267 ? 3.463 -3.494 -5.07 1 87.69 267 SER A C 1
ATOM 2078 O O . SER A 1 267 ? 2.682 -3.521 -4.117 1 87.69 267 SER A O 1
ATOM 2080 N N . GLY A 1 268 ? 3.791 -2.379 -5.715 1 88.38 268 GLY A N 1
ATOM 2081 C CA . GLY A 1 268 ? 3.193 -1.111 -5.328 1 88.38 268 GLY A CA 1
ATOM 2082 C C . GLY A 1 268 ? 1.692 -1.069 -5.543 1 88.38 268 GLY A C 1
ATOM 2083 O O . GLY A 1 268 ? 0.945 -0.644 -4.66 1 88.38 268 GLY A O 1
ATOM 2084 N N . SER A 1 269 ? 1.237 -1.551 -6.656 1 88.94 269 SER A N 1
ATOM 2085 C CA . SER A 1 269 ? -0.19 -1.536 -6.961 1 88.94 269 SER A CA 1
ATOM 2086 C C . SER A 1 269 ? -0.958 -2.49 -6.055 1 88.94 269 SER A C 1
ATOM 2088 O O . SER A 1 269 ? -2.102 -2.217 -5.68 1 88.94 269 SER A O 1
ATOM 2090 N N . ILE A 1 270 ? -0.346 -3.533 -5.762 1 92.81 270 ILE A N 1
ATOM 2091 C CA . ILE A 1 270 ? -1.008 -4.488 -4.883 1 92.81 270 ILE A CA 1
ATOM 2092 C C . ILE A 1 270 ? -1.153 -3.891 -3.486 1 92.81 270 ILE A C 1
ATOM 2094 O O . ILE A 1 270 ? -2.178 -4.078 -2.826 1 92.81 270 ILE A O 1
ATOM 2098 N N . ALA A 1 271 ? -0.135 -3.16 -3.057 1 94.56 271 ALA A N 1
ATOM 2099 C CA . ALA A 1 271 ? -0.246 -2.459 -1.78 1 94.56 271 ALA A CA 1
ATOM 2100 C C . ALA A 1 271 ? -1.415 -1.479 -1.793 1 94.56 271 ALA A C 1
ATOM 2102 O O . ALA A 1 271 ? -2.15 -1.367 -0.81 1 94.56 271 ALA A O 1
ATOM 2103 N N . MET A 1 272 ? -1.557 -0.838 -2.842 1 93 272 MET A N 1
ATOM 2104 C CA . MET A 1 272 ? -2.674 0.089 -3.008 1 93 272 MET A CA 1
ATOM 2105 C C . MET A 1 272 ? -4.008 -0.643 -2.906 1 93 272 MET A C 1
ATOM 2107 O O . MET A 1 272 ? -4.918 -0.189 -2.211 1 93 272 MET A O 1
ATOM 2111 N N . LEU A 1 273 ? -4.137 -1.757 -3.611 1 94.19 273 LEU A N 1
ATOM 2112 C CA . LEU A 1 273 ? -5.379 -2.52 -3.598 1 94.19 273 LEU A CA 1
ATOM 2113 C C . LEU A 1 273 ? -5.699 -3.018 -2.191 1 94.19 273 LEU A C 1
ATOM 2115 O O . LEU A 1 273 ? -6.855 -3.002 -1.77 1 94.19 273 LEU A O 1
ATOM 2119 N N . LEU A 1 274 ? -4.68 -3.449 -1.521 1 96.44 274 LEU A N 1
ATOM 2120 C CA . LEU A 1 274 ? -4.883 -3.934 -0.159 1 96.44 274 LEU A CA 1
ATO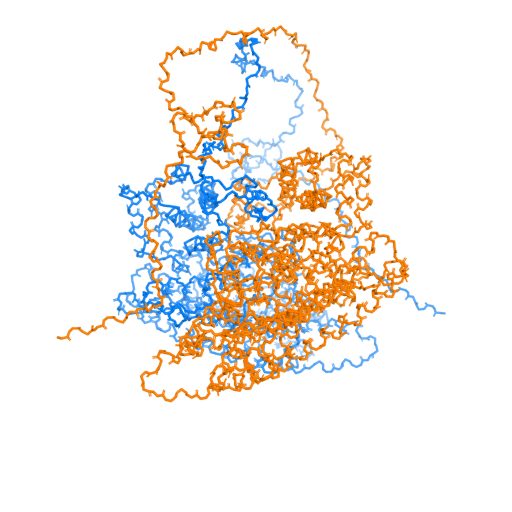M 2121 C C . LEU A 1 274 ? -5.418 -2.822 0.739 1 96.44 274 LEU A C 1
ATOM 2123 O O . LEU A 1 274 ? -6.352 -3.041 1.515 1 96.44 274 LEU A O 1
ATOM 2127 N N . ARG A 1 275 ? -4.848 -1.663 0.642 1 94.75 275 ARG A N 1
ATOM 2128 C CA . ARG A 1 275 ? -5.293 -0.533 1.452 1 94.75 275 ARG A CA 1
ATOM 2129 C C . ARG A 1 275 ? -6.723 -0.138 1.104 1 94.75 275 ARG A C 1
ATOM 2131 O O . ARG A 1 275 ? -7.504 0.226 1.984 1 94.75 275 ARG A O 1
ATOM 2138 N N . ILE A 1 276 ? -7.051 -0.206 -0.144 1 92.31 276 ILE A N 1
ATOM 2139 C CA . ILE A 1 276 ? -8.43 0.05 -0.559 1 92.31 276 ILE A CA 1
ATOM 2140 C C . ILE A 1 276 ? -9.359 -0.977 0.079 1 92.31 276 ILE A C 1
ATOM 2142 O O . ILE A 1 276 ? -10.445 -0.633 0.542 1 92.31 276 ILE A O 1
ATOM 2146 N N . GLY A 1 277 ? -8.906 -2.236 0.085 1 94.56 277 GLY A N 1
ATOM 2147 C CA . GLY A 1 277 ? -9.68 -3.248 0.794 1 94.56 277 GLY A CA 1
ATOM 2148 C C . GLY A 1 277 ? -9.93 -2.893 2.248 1 94.56 277 GLY A C 1
ATOM 2149 O O . GLY A 1 277 ? -11.031 -3.111 2.764 1 94.56 277 GLY A O 1
ATOM 2150 N N . HIS A 1 278 ? -8.984 -2.256 2.916 1 93.5 278 HIS A N 1
ATOM 2151 C CA . HIS A 1 278 ? -9.133 -1.784 4.289 1 93.5 278 HIS A CA 1
ATOM 2152 C C . HIS A 1 278 ? -10.18 -0.681 4.379 1 93.5 278 HIS A C 1
ATOM 2154 O O . HIS A 1 278 ? -11.008 -0.679 5.297 1 93.5 278 HIS A O 1
ATOM 2160 N N . LEU A 1 279 ? -10.031 0.182 3.445 1 89.94 279 LEU A N 1
ATOM 2161 C CA . LEU A 1 279 ? -10.945 1.323 3.453 1 89.94 279 LEU A CA 1
ATOM 2162 C C . LEU A 1 279 ? -12.391 0.867 3.311 1 89.94 279 LEU A C 1
ATOM 2164 O O . LEU A 1 279 ? -13.297 1.493 3.857 1 89.94 279 LEU A O 1
ATOM 2168 N N . LEU A 1 280 ? -12.547 -0.271 2.604 1 90.31 280 LEU A N 1
ATOM 2169 C CA . LEU A 1 280 ? -13.875 -0.843 2.434 1 90.31 280 LEU A CA 1
ATOM 2170 C C . LEU A 1 280 ? -14.219 -1.786 3.584 1 90.31 280 LEU A C 1
ATOM 2172 O O . LEU A 1 280 ? -15.258 -2.441 3.568 1 90.31 280 LEU A O 1
ATOM 2176 N N . GLU A 1 281 ? -13.305 -1.922 4.555 1 92.56 281 GLU A N 1
ATOM 2177 C CA . GLU A 1 281 ? -13.422 -2.719 5.773 1 92.56 281 GLU A CA 1
ATOM 2178 C C . GLU A 1 281 ? -13.586 -4.199 5.449 1 92.56 281 GLU A C 1
ATOM 2180 O O . GLU A 1 281 ? -14.328 -4.91 6.133 1 92.56 281 GLU A O 1
ATOM 2185 N N . LEU A 1 282 ? -12.898 -4.578 4.395 1 96.31 282 LEU A N 1
ATOM 2186 C CA . LEU A 1 282 ? -12.953 -5.988 4.031 1 96.31 282 LEU A CA 1
ATOM 2187 C C . LEU A 1 282 ? -12.156 -6.836 5.02 1 96.31 282 LEU A C 1
ATOM 2189 O O . LEU A 1 282 ? -12.32 -8.055 5.07 1 96.31 282 LEU A O 1
ATOM 2193 N N . HIS A 1 283 ? -11.258 -6.258 5.789 1 96.56 283 HIS A N 1
ATOM 2194 C CA . HIS A 1 283 ? -10.438 -6.977 6.762 1 96.56 283 HIS A CA 1
ATOM 2195 C C . HIS A 1 283 ? -11.25 -7.336 8 1 96.56 283 HIS A C 1
ATOM 2197 O O . HIS A 1 283 ? -10.758 -8.039 8.891 1 96.56 283 HIS A O 1
ATOM 2203 N N . ARG A 1 284 ? -12.461 -6.793 8.023 1 95.44 284 ARG A N 1
ATOM 2204 C CA . ARG A 1 284 ? -13.406 -7.156 9.078 1 95.44 284 ARG A CA 1
ATOM 2205 C C . ARG A 1 284 ? -14.484 -8.094 8.547 1 95.44 284 ARG A C 1
ATOM 2207 O O . ARG A 1 284 ? -15.062 -7.848 7.484 1 95.44 284 ARG A O 1
ATOM 2214 N N . ASP A 1 285 ? -14.773 -9.141 9.289 1 97.31 285 ASP A N 1
ATOM 2215 C CA . ASP A 1 285 ? -15.656 -10.188 8.773 1 97.31 285 ASP A CA 1
ATOM 2216 C C . ASP A 1 285 ? -17.062 -9.633 8.523 1 97.31 285 ASP A C 1
ATOM 2218 O O . ASP A 1 285 ? -17.656 -9.023 9.406 1 97.31 285 ASP A O 1
ATOM 2222 N N . PRO A 1 286 ? -17.547 -9.883 7.355 1 96.44 286 PRO A N 1
ATOM 2223 C CA . PRO A 1 286 ? -18.844 -9.312 7.004 1 96.44 286 PRO A CA 1
ATOM 2224 C C . PRO A 1 286 ? -19.984 -9.883 7.844 1 96.44 286 PRO A C 1
ATOM 2226 O O . PRO A 1 286 ? -20.953 -9.18 8.133 1 96.44 286 PRO A O 1
ATOM 2229 N N . GLU A 1 287 ? -19.922 -11.078 8.242 1 95.62 287 GLU A N 1
ATOM 2230 C CA . GLU A 1 287 ? -20.984 -11.711 9.023 1 95.62 287 GLU A CA 1
ATOM 2231 C C . GLU A 1 287 ? -20.891 -11.305 10.5 1 95.62 287 GLU A C 1
ATOM 2233 O O . GLU A 1 287 ? -21.891 -10.945 11.109 1 95.62 287 GLU A O 1
ATOM 2238 N N . HIS A 1 288 ? -19.734 -11.312 11.039 1 93.25 288 HIS A N 1
ATOM 2239 C CA . HIS A 1 288 ? -19.578 -11.164 12.484 1 93.25 288 HIS A CA 1
ATOM 2240 C C . HIS A 1 288 ? -19.422 -9.695 12.867 1 93.25 288 HIS A C 1
ATOM 2242 O O . HIS A 1 288 ? -19.953 -9.258 13.891 1 93.25 288 HIS A O 1
ATOM 2248 N N . TYR A 1 289 ? -18.734 -8.938 12.078 1 92.31 289 TYR A N 1
ATOM 2249 C CA . TYR A 1 289 ? -18.5 -7.535 12.391 1 92.31 289 TYR A CA 1
ATOM 2250 C C . TYR A 1 289 ? -19.578 -6.648 11.797 1 92.31 289 TYR A C 1
ATOM 2252 O O . TYR A 1 289 ? -20.172 -5.828 12.5 1 92.31 289 TYR A O 1
ATOM 2260 N N . HIS A 1 290 ? -19.812 -6.875 10.492 1 90.62 290 HIS A N 1
ATOM 2261 C CA . HIS A 1 290 ? -20.781 -6.016 9.812 1 90.62 290 HIS A CA 1
ATOM 2262 C C . HIS A 1 290 ? -22.203 -6.516 10.008 1 90.62 290 HIS A C 1
ATOM 2264 O O . HIS A 1 290 ? -23.172 -5.828 9.648 1 90.62 290 HIS A O 1
ATOM 2270 N N . LYS A 1 291 ? -22.391 -7.691 10.43 1 93.81 291 LYS A N 1
ATOM 2271 C CA . LYS A 1 291 ? -23.688 -8.297 10.719 1 93.81 291 LYS A CA 1
ATOM 2272 C C . LYS A 1 291 ? -24.531 -8.414 9.453 1 93.81 291 LYS A C 1
ATOM 2274 O O . LYS A 1 291 ? -25.734 -8.141 9.484 1 93.81 291 LYS A O 1
ATOM 2279 N N . LEU A 1 292 ? -23.797 -8.75 8.398 1 93.19 292 LEU A N 1
ATOM 2280 C CA . LEU A 1 292 ? -24.516 -9.016 7.152 1 93.19 292 LEU A CA 1
ATOM 2281 C C . LEU A 1 292 ? -25.219 -10.367 7.203 1 93.19 292 LEU A C 1
ATOM 2283 O O . LEU A 1 292 ? -24.688 -11.32 7.785 1 93.19 292 LEU A O 1
ATOM 2287 N N . GLU A 1 293 ? -26.391 -10.383 6.582 1 93.88 293 GLU A N 1
ATOM 2288 C CA . GLU A 1 293 ? -27.156 -11.625 6.59 1 93.88 293 GLU A CA 1
ATOM 2289 C C . GLU A 1 293 ? -27.156 -12.289 5.215 1 93.88 293 GLU A C 1
ATOM 2291 O O . GLU A 1 293 ? -27.344 -13.5 5.102 1 93.88 293 GLU A O 1
ATOM 2296 N N . ASP A 1 294 ? -26.906 -11.531 4.238 1 93.31 294 ASP A N 1
ATOM 2297 C CA . ASP A 1 294 ? -26.891 -12.078 2.883 1 93.31 294 ASP A CA 1
ATOM 2298 C C . ASP A 1 294 ? -25.672 -12.953 2.643 1 93.31 294 ASP A C 1
ATOM 2300 O O . ASP A 1 294 ? -24.547 -12.438 2.506 1 93.31 294 ASP A O 1
ATOM 2304 N N . TYR A 1 295 ? -25.875 -14.227 2.471 1 91.94 295 TYR A N 1
ATOM 2305 C CA . TYR A 1 295 ? -24.797 -15.203 2.352 1 91.94 295 TYR A CA 1
ATOM 2306 C C . TYR A 1 295 ? -23.938 -14.922 1.127 1 91.94 295 TYR A C 1
ATOM 2308 O O . TYR A 1 295 ? -22.719 -15.102 1.161 1 91.94 295 TYR A O 1
ATOM 2316 N N . LYS A 1 296 ? -24.531 -14.5 0.118 1 91.81 296 LYS A N 1
ATOM 2317 C CA . LYS A 1 296 ? -23.797 -14.227 -1.111 1 91.81 296 LYS A CA 1
ATOM 2318 C C . LYS A 1 296 ? -22.859 -13.031 -0.938 1 91.81 296 LYS A C 1
ATOM 2320 O O . LYS A 1 296 ? -21.719 -13.055 -1.399 1 91.81 296 LYS A O 1
ATOM 2325 N N . GLU A 1 297 ? -23.391 -12.062 -0.287 1 94.12 297 GLU A N 1
ATOM 2326 C CA . GLU A 1 297 ? -22.562 -10.875 -0.032 1 94.12 297 GLU A CA 1
ATOM 2327 C C . GLU A 1 297 ? -21.438 -11.188 0.934 1 94.12 297 GLU A C 1
ATOM 2329 O O . GLU A 1 297 ? -20.312 -10.688 0.774 1 94.12 297 GLU A O 1
ATOM 2334 N N . ILE A 1 298 ? -21.719 -12 1.925 1 96.12 298 ILE A N 1
ATOM 2335 C CA . ILE A 1 298 ? -20.688 -12.445 2.869 1 96.12 298 ILE A CA 1
ATOM 2336 C C . ILE A 1 298 ? -19.578 -13.172 2.121 1 96.12 298 ILE A C 1
ATOM 2338 O O . ILE A 1 298 ? -18.406 -12.844 2.283 1 96.12 298 ILE A O 1
ATOM 2342 N N . GLN A 1 299 ? -20 -14.102 1.22 1 95.75 299 GLN A N 1
ATOM 2343 C CA . GLN A 1 299 ? -19.047 -14.891 0.448 1 95.75 299 GLN A CA 1
ATOM 2344 C C . GLN A 1 299 ? -18.234 -14 -0.489 1 95.75 299 GLN A C 1
ATOM 2346 O O . GLN A 1 299 ? -17.016 -14.188 -0.626 1 95.75 299 GLN A O 1
ATOM 2351 N N . ARG A 1 300 ? -18.906 -13.125 -1.047 1 96 300 ARG A N 1
ATOM 2352 C CA . ARG A 1 300 ? -18.266 -12.203 -1.988 1 96 300 ARG A CA 1
ATOM 2353 C C . ARG A 1 300 ? -17.188 -11.383 -1.306 1 96 300 ARG A C 1
ATOM 2355 O O . ARG A 1 300 ? -16.078 -11.25 -1.833 1 96 300 ARG A O 1
ATOM 2362 N N . ARG A 1 301 ? -17.422 -10.844 -0.169 1 97.38 301 ARG A N 1
ATOM 2363 C CA . ARG A 1 301 ? -16.484 -10 0.568 1 97.38 301 ARG A CA 1
ATOM 2364 C C . ARG A 1 301 ? -15.32 -10.82 1.122 1 97.38 301 ARG A C 1
ATOM 2366 O O . ARG A 1 301 ? -14.164 -10.391 1.073 1 97.38 301 ARG A O 1
ATOM 2373 N N . ARG A 1 302 ? -15.633 -12 1.62 1 98 302 ARG A N 1
ATOM 2374 C CA . ARG A 1 302 ? -14.578 -12.859 2.141 1 98 302 ARG A CA 1
ATOM 2375 C C . ARG A 1 302 ? -13.609 -13.266 1.036 1 98 302 ARG A C 1
ATOM 2377 O O . ARG A 1 302 ? -12.391 -13.18 1.208 1 98 302 ARG A O 1
ATOM 2384 N N . LEU A 1 303 ? -14.164 -13.617 -0.086 1 98.19 303 LEU A N 1
ATOM 2385 C CA . LEU A 1 303 ? -13.328 -14.039 -1.211 1 98.19 303 LEU A CA 1
ATOM 2386 C C . LEU A 1 303 ? -12.438 -12.891 -1.682 1 98.19 303 LEU A C 1
ATOM 2388 O O . LEU A 1 303 ? -11.25 -13.094 -1.946 1 98.19 303 LEU A O 1
ATOM 2392 N N . LEU A 1 304 ? -13 -11.789 -1.738 1 98.31 304 LEU A N 1
ATOM 2393 C CA . LEU A 1 304 ? -12.242 -10.633 -2.211 1 98.31 304 LEU A CA 1
ATOM 2394 C C . LEU A 1 304 ? -11.109 -10.305 -1.252 1 98.31 304 LEU A C 1
ATOM 2396 O O . LEU A 1 304 ? -9.969 -10.078 -1.683 1 98.31 304 LEU A O 1
ATOM 2400 N N . TRP A 1 305 ? -11.352 -10.266 0.051 1 98.31 305 TRP A N 1
ATOM 2401 C CA . TRP A 1 305 ? -10.32 -9.984 1.046 1 98.31 305 TRP A CA 1
ATOM 2402 C C . TRP A 1 305 ? -9.172 -10.977 0.94 1 98.31 305 TRP A C 1
ATOM 2404 O O . TRP A 1 305 ? -8 -10.586 0.896 1 98.31 305 TRP A O 1
ATOM 2414 N N . TRP A 1 306 ? -9.516 -12.195 0.825 1 98.62 306 TRP A N 1
ATOM 2415 C CA . TRP A 1 306 ? -8.5 -13.234 0.866 1 98.62 306 TRP A CA 1
ATOM 2416 C C . TRP A 1 306 ? -7.676 -13.242 -0.419 1 98.62 306 TRP A C 1
ATOM 2418 O O . TRP A 1 306 ? -6.48 -13.547 -0.398 1 98.62 306 TRP A O 1
ATOM 2428 N N . HIS A 1 307 ? -8.297 -12.898 -1.503 1 98.5 307 HIS A N 1
ATOM 2429 C CA . HIS A 1 307 ? -7.512 -12.781 -2.725 1 98.5 307 HIS A CA 1
ATOM 2430 C C . HIS A 1 307 ? -6.562 -11.586 -2.652 1 98.5 307 HIS A C 1
ATOM 2432 O O . HIS A 1 307 ? -5.461 -11.633 -3.199 1 98.5 307 HIS A O 1
ATOM 2438 N N . LEU A 1 308 ? -6.953 -10.531 -2.002 1 97.75 308 LEU A N 1
ATOM 2439 C CA . LEU A 1 308 ? -6.059 -9.406 -1.778 1 97.75 308 LEU A CA 1
ATOM 2440 C C . LEU A 1 308 ? -4.863 -9.812 -0.924 1 97.75 308 LEU A C 1
ATOM 2442 O O . LEU A 1 308 ? -3.721 -9.5 -1.253 1 97.75 308 LEU A O 1
ATOM 2446 N N . LEU A 1 309 ? -5.172 -10.547 0.109 1 97.94 309 LEU A N 1
ATOM 2447 C CA . LEU A 1 309 ? -4.109 -11.031 0.983 1 97.94 309 LEU A CA 1
ATOM 2448 C C . LEU A 1 309 ? -3.184 -11.984 0.238 1 97.94 309 LEU A C 1
ATOM 2450 O O . LEU A 1 309 ? -1.97 -11.977 0.455 1 97.94 309 LEU A O 1
ATOM 2454 N N . TYR A 1 310 ? -3.838 -12.805 -0.582 1 97.44 310 TYR A N 1
ATOM 2455 C CA . TYR A 1 310 ? -3.064 -13.742 -1.383 1 97.44 310 TYR A CA 1
ATOM 2456 C C . TYR A 1 310 ? -2.096 -13.016 -2.303 1 97.44 310 TYR A C 1
ATOM 2458 O O . TYR A 1 310 ? -0.919 -13.367 -2.391 1 97.44 310 TYR A O 1
ATOM 2466 N N . LEU A 1 311 ? -2.521 -11.969 -2.947 1 95.69 311 LEU A N 1
ATOM 2467 C CA . LEU A 1 311 ? -1.677 -11.188 -3.844 1 95.69 311 LEU A CA 1
ATOM 2468 C C . LEU A 1 311 ? -0.564 -10.492 -3.068 1 95.69 311 LEU A C 1
ATOM 2470 O O . LEU A 1 311 ? 0.58 -10.445 -3.527 1 95.69 311 LEU A O 1
ATOM 2474 N N . ASP A 1 312 ? -0.874 -9.969 -1.929 1 95.62 312 ASP A N 1
ATOM 2475 C CA . ASP A 1 312 ? 0.135 -9.344 -1.078 1 95.62 312 ASP A CA 1
ATOM 2476 C C . ASP A 1 312 ? 1.214 -10.344 -0.679 1 95.62 312 ASP A C 1
ATOM 2478 O O . ASP A 1 312 ? 2.406 -10.047 -0.744 1 95.62 312 ASP A O 1
ATOM 2482 N N . GLY A 1 313 ? 0.771 -11.508 -0.3 1 94.88 313 GLY A N 1
ATOM 2483 C CA . GLY A 1 313 ? 1.709 -12.555 0.069 1 94.88 313 GLY A CA 1
ATOM 2484 C C . GLY A 1 313 ? 2.613 -12.969 -1.075 1 94.88 313 GLY A C 1
ATOM 2485 O O . GLY A 1 313 ? 3.824 -13.117 -0.894 1 94.88 313 GLY A O 1
ATOM 2486 N N . LEU A 1 314 ? 2.053 -13.109 -2.246 1 93.25 314 LEU A N 1
ATOM 2487 C CA . LEU A 1 314 ? 2.824 -13.562 -3.398 1 93.25 314 LEU A CA 1
ATOM 2488 C C . LEU A 1 314 ? 3.889 -12.531 -3.777 1 93.25 314 LEU A C 1
ATOM 2490 O O . LEU A 1 314 ? 5.023 -12.898 -4.086 1 93.25 314 LEU A O 1
ATOM 2494 N N . THR A 1 315 ? 3.508 -11.312 -3.746 1 90.81 315 THR A N 1
ATOM 2495 C CA . THR A 1 315 ? 4.48 -10.281 -4.105 1 90.81 315 THR A CA 1
ATOM 2496 C C . THR A 1 315 ? 5.57 -10.18 -3.041 1 90.81 315 THR A C 1
ATOM 2498 O O . THR A 1 315 ? 6.73 -9.898 -3.357 1 90.81 315 THR A O 1
ATOM 2501 N N . SER A 1 316 ? 5.188 -10.383 -1.84 1 92.12 316 SER A N 1
ATOM 2502 C CA . SER A 1 316 ? 6.164 -10.383 -0.754 1 92.12 316 SER A CA 1
ATOM 2503 C C . SER A 1 316 ? 7.148 -11.531 -0.89 1 92.12 316 SER A C 1
ATOM 2505 O O . SER A 1 316 ? 8.344 -11.367 -0.65 1 92.12 316 SER A O 1
ATOM 2507 N N . LEU A 1 317 ? 6.656 -12.656 -1.318 1 89.81 317 LEU A N 1
ATOM 2508 C CA . LEU A 1 317 ? 7.523 -13.805 -1.55 1 89.81 317 LEU A CA 1
ATOM 2509 C C . LEU A 1 317 ? 8.539 -13.508 -2.652 1 89.81 317 LEU A C 1
ATOM 2511 O O . LEU A 1 317 ? 9.711 -13.867 -2.533 1 89.81 317 LEU A O 1
ATOM 2515 N N . SER A 1 318 ? 8.078 -12.836 -3.613 1 84.25 318 SER A N 1
ATOM 2516 C CA . SER A 1 318 ? 8.93 -12.547 -4.762 1 84.25 318 SER A CA 1
ATOM 2517 C C . SER A 1 318 ? 9.977 -11.492 -4.418 1 84.25 318 SER A C 1
ATOM 2519 O O . SER A 1 318 ? 11.094 -11.523 -4.941 1 84.25 318 SER A O 1
ATOM 2521 N N . SER A 1 319 ? 9.617 -10.586 -3.578 1 83.12 319 SER A N 1
ATOM 2522 C CA . SER A 1 319 ? 10.516 -9.469 -3.287 1 83.12 319 SER A CA 1
ATOM 2523 C C . SER A 1 319 ? 11.328 -9.727 -2.025 1 83.12 319 SER A C 1
ATOM 2525 O O . SER A 1 319 ? 12.312 -9.039 -1.763 1 83.12 319 SER A O 1
ATOM 2527 N N . GLY A 1 320 ? 10.898 -10.695 -1.232 1 83.56 320 GLY A N 1
ATOM 2528 C CA . GLY A 1 320 ? 11.562 -10.961 0.036 1 83.56 320 GLY A CA 1
ATOM 2529 C C . GLY A 1 320 ? 11.18 -9.977 1.124 1 83.56 320 GLY A C 1
ATOM 2530 O O . GLY A 1 320 ? 11.805 -9.938 2.186 1 83.56 320 GLY A O 1
ATOM 2531 N N . LEU A 1 321 ? 10.195 -9.172 0.839 1 90.25 321 LEU A N 1
ATOM 2532 C CA . LEU A 1 321 ? 9.711 -8.195 1.81 1 90.25 321 LEU A CA 1
ATOM 2533 C C . LEU A 1 321 ? 8.602 -8.789 2.67 1 90.25 321 LEU A C 1
ATOM 2535 O O . LEU A 1 321 ? 7.953 -9.758 2.27 1 90.25 321 LEU A O 1
ATOM 2539 N N . LEU A 1 322 ? 8.461 -8.227 3.795 1 93.81 322 LEU A N 1
ATOM 2540 C CA . LEU A 1 322 ? 7.371 -8.68 4.648 1 93.81 322 LEU A CA 1
ATOM 2541 C C . LEU A 1 322 ? 6.02 -8.312 4.043 1 93.81 322 LEU A C 1
ATOM 2543 O O . LEU A 1 322 ? 5.867 -7.238 3.463 1 93.81 322 LEU A O 1
ATOM 2547 N N . PRO A 1 323 ? 5.086 -9.266 4.184 1 94.62 323 PRO A N 1
ATOM 2548 C CA . PRO A 1 323 ? 3.727 -8.875 3.797 1 94.62 323 PRO A CA 1
ATOM 2549 C C . PRO A 1 323 ? 3.215 -7.672 4.582 1 94.62 323 PRO A C 1
ATOM 2551 O O . PRO A 1 323 ? 3.633 -7.449 5.723 1 94.62 323 PRO A O 1
ATOM 2554 N N . LEU A 1 324 ? 2.32 -6.934 4.004 1 93.88 324 LEU A N 1
ATOM 2555 C CA . LEU A 1 324 ? 1.833 -5.699 4.605 1 93.88 324 LEU A CA 1
ATOM 2556 C C . LEU A 1 324 ? 0.893 -5.996 5.77 1 93.88 324 LEU A C 1
ATOM 2558 O O . LEU A 1 324 ? 0.809 -5.215 6.719 1 93.88 324 LEU A O 1
ATOM 2562 N N . MET A 1 325 ? 0.208 -7.094 5.652 1 91.56 325 MET A N 1
ATOM 2563 C CA . MET A 1 325 ? -0.775 -7.395 6.688 1 91.56 325 MET A CA 1
ATOM 2564 C C . MET A 1 325 ? -0.315 -8.57 7.551 1 91.56 325 MET A C 1
ATOM 2566 O O . MET A 1 325 ? 0.173 -9.57 7.031 1 91.56 325 MET A O 1
ATOM 2570 N N . SER A 1 326 ? -0.488 -8.32 8.812 1 88.56 326 SER A N 1
ATOM 2571 C CA . SER A 1 326 ? -0.242 -9.422 9.742 1 88.56 326 SER A CA 1
ATOM 2572 C C . SER A 1 326 ? -1.536 -10.148 10.094 1 88.56 326 SER A C 1
ATOM 2574 O O . SER A 1 326 ? -2.625 -9.578 9.977 1 88.56 326 SER A O 1
ATOM 2576 N N . SER A 1 327 ? -1.361 -11.336 10.555 1 87.88 327 SER A N 1
ATOM 2577 C CA . SER A 1 327 ? -2.514 -12.188 10.828 1 87.88 327 SER A CA 1
ATOM 2578 C C . SER A 1 327 ? -3.354 -11.641 11.977 1 87.88 327 SER A C 1
ATOM 2580 O O . SER A 1 327 ? -4.543 -11.945 12.086 1 87.88 327 SER A O 1
ATOM 2582 N N . ASN A 1 328 ? -2.754 -10.828 12.727 1 88.31 328 ASN A N 1
ATOM 2583 C CA . ASN A 1 328 ? -3.48 -10.305 13.875 1 88.31 328 ASN A CA 1
ATOM 2584 C C . ASN A 1 328 ? -4.219 -9.008 13.531 1 88.31 328 ASN A C 1
ATOM 2586 O O . ASN A 1 328 ? -4.863 -8.406 14.398 1 88.31 328 ASN A O 1
ATOM 2590 N N . GLU A 1 329 ? -4.242 -8.648 12.344 1 93.75 329 GLU A N 1
ATOM 2591 C CA . GLU A 1 329 ? -4.809 -7.355 11.977 1 93.75 329 GLU A CA 1
ATOM 2592 C C . GLU A 1 329 ? -6.109 -7.523 11.195 1 93.75 329 GLU A C 1
ATOM 2594 O O . GLU A 1 329 ? -6.688 -6.543 10.727 1 93.75 329 GLU A O 1
ATOM 2599 N N . TYR A 1 330 ? -6.574 -8.688 10.961 1 96.12 330 TYR A N 1
ATOM 2600 C CA . TYR A 1 330 ? -7.855 -8.953 10.312 1 96.12 330 TYR A CA 1
ATOM 2601 C C . TYR A 1 330 ? -8.578 -10.117 10.992 1 96.12 330 TYR A C 1
ATOM 2603 O O . TYR A 1 330 ? -7.945 -10.953 11.641 1 96.12 330 TYR A O 1
ATOM 2611 N N . ASP A 1 331 ? -9.883 -10.125 10.883 1 96.62 331 ASP A N 1
ATOM 2612 C CA . ASP A 1 331 ? -10.672 -11.211 11.461 1 96.62 331 ASP A CA 1
ATOM 2613 C C . ASP A 1 331 ? -11.625 -11.805 10.43 1 96.62 331 ASP A C 1
ATOM 2615 O O . ASP A 1 331 ? -12.562 -12.516 10.781 1 96.62 331 ASP A O 1
ATOM 2619 N N . THR A 1 332 ? -11.445 -11.438 9.195 1 97.94 332 THR A N 1
ATOM 2620 C CA . THR A 1 332 ? -12.266 -11.992 8.125 1 97.94 332 THR A CA 1
ATOM 2621 C C . THR A 1 332 ? -12.078 -13.5 8.031 1 97.94 332 THR A C 1
ATOM 2623 O O . THR A 1 332 ? -10.953 -13.984 7.859 1 97.94 332 THR A O 1
ATOM 2626 N N . GLU A 1 333 ? -13.156 -14.195 8.078 1 97.44 333 GLU A N 1
ATOM 2627 C CA . GLU A 1 333 ? -13.102 -15.648 8.016 1 97.44 333 GLU A CA 1
ATOM 2628 C C . GLU A 1 333 ? -12.875 -16.141 6.59 1 97.44 333 GLU A C 1
ATOM 2630 O O . GLU A 1 333 ? -13.062 -15.383 5.633 1 97.44 333 GLU A O 1
ATOM 2635 N N . TYR A 1 334 ? -12.508 -17.438 6.531 1 97.44 334 TYR A N 1
ATOM 2636 C CA . TYR A 1 334 ? -12.367 -18.047 5.215 1 97.44 334 TYR A CA 1
ATOM 2637 C C . TYR A 1 334 ? -13.727 -18.156 4.52 1 97.44 334 TYR A C 1
ATOM 2639 O O . TYR A 1 334 ? -14.766 -18.234 5.18 1 97.44 334 TYR A O 1
ATOM 2647 N N . PRO A 1 335 ? -13.688 -18.094 3.188 1 96.25 335 PRO A N 1
ATOM 2648 C CA . PRO A 1 335 ? -14.93 -18.359 2.461 1 96.25 335 PRO A CA 1
ATOM 2649 C C . PRO A 1 335 ? -15.531 -19.719 2.805 1 96.25 335 PRO A C 1
ATOM 2651 O O . PRO A 1 335 ? -14.797 -20.688 3.068 1 96.25 335 PRO A O 1
ATOM 2654 N N . SER A 1 336 ? -16.812 -19.703 2.742 1 94.25 336 SER A N 1
ATOM 2655 C CA . SER A 1 336 ? -17.516 -20.953 3.031 1 94.25 336 SER A CA 1
ATOM 2656 C C . SER A 1 336 ? -17.281 -21.984 1.936 1 94.25 336 SER A C 1
ATOM 2658 O O . SER A 1 336 ? -17.281 -21.656 0.749 1 94.25 336 SER A O 1
ATOM 2660 N N . GLU A 1 337 ? -17.094 -23.234 2.363 1 91.5 337 GLU A N 1
ATOM 2661 C CA . GLU A 1 337 ? -16.859 -24.328 1.423 1 91.5 337 GLU A CA 1
ATOM 2662 C C . GLU A 1 337 ? -18.172 -25 1.031 1 91.5 337 GLU A C 1
ATOM 2664 O O . GLU A 1 337 ? -18.188 -25.891 0.18 1 91.5 337 GLU A O 1
ATOM 2669 N N . ASP A 1 338 ? -19.188 -24.516 1.66 1 83.81 338 ASP A N 1
ATOM 2670 C CA . ASP A 1 338 ? -20.484 -25.109 1.354 1 83.81 338 ASP A CA 1
ATOM 2671 C C . ASP A 1 338 ? -20.969 -24.688 -0.029 1 83.81 338 ASP A C 1
ATOM 2673 O O . ASP A 1 338 ? -20.781 -23.531 -0.431 1 83.81 338 ASP A O 1
ATOM 2677 N N . SER A 1 339 ? -21.453 -25.672 -0.675 1 73.75 339 SER A N 1
ATOM 2678 C CA . SER A 1 339 ? -22 -25.359 -1.994 1 73.75 339 SER A CA 1
ATOM 2679 C C . SER A 1 339 ? -23.234 -24.484 -1.89 1 73.75 339 SER A C 1
ATOM 2681 O O . SER A 1 339 ? -23.984 -24.578 -0.918 1 73.75 339 SER A O 1
ATOM 2683 N N . SER A 1 340 ? -23.359 -23.562 -2.734 1 62.12 340 SER A N 1
ATOM 2684 C CA . SER A 1 340 ? -24.516 -22.672 -2.777 1 62.12 340 SER A CA 1
ATOM 2685 C C . SER A 1 340 ? -25.812 -23.453 -2.9 1 62.12 340 SER A C 1
ATOM 2687 O O . SER A 1 340 ? -26.875 -22.969 -2.479 1 62.12 340 SER A O 1
ATOM 2689 N N . THR A 1 341 ? -25.625 -24.609 -3.477 1 59.84 341 THR A N 1
ATOM 2690 C CA . THR A 1 341 ? -26.828 -25.406 -3.699 1 59.84 341 THR A CA 1
ATOM 2691 C C . THR A 1 341 ? -27.125 -26.281 -2.484 1 59.84 341 THR A C 1
ATOM 2693 O O . THR A 1 341 ? -28.141 -26.984 -2.449 1 59.84 341 THR A O 1
ATOM 2696 N N . GLY A 1 342 ? -26.438 -26.062 -1.413 1 57.72 342 GLY A N 1
ATOM 2697 C CA . GLY A 1 342 ? -26.656 -26.828 -0.193 1 57.72 342 GLY A CA 1
ATOM 2698 C C . GLY A 1 342 ? -26.234 -28.281 -0.308 1 57.72 342 GLY A C 1
ATOM 2699 O O . GLY A 1 342 ? -26.281 -29.031 0.671 1 57.72 342 GLY A O 1
ATOM 2700 N N . LYS A 1 343 ? -25.953 -28.734 -1.509 1 64.25 343 LYS A N 1
ATOM 2701 C CA . LYS A 1 343 ? -25.625 -30.141 -1.66 1 64.25 343 LYS A CA 1
ATOM 2702 C C . LYS A 1 343 ? -24.125 -30.344 -1.893 1 64.25 343 LYS A C 1
ATOM 2704 O O . LYS A 1 343 ? -23.625 -30.078 -2.984 1 64.25 343 LYS A O 1
ATOM 2709 N N . GLY A 1 344 ? -23.312 -30.531 -0.903 1 75.81 344 GLY A N 1
ATOM 2710 C CA . GLY A 1 344 ? -21.953 -31.031 -0.988 1 75.81 344 GLY A CA 1
ATOM 2711 C C . GLY A 1 344 ? -20.906 -29.953 -0.835 1 75.81 344 GLY A C 1
ATOM 2712 O O . GLY A 1 344 ? -21.234 -28.828 -0.439 1 75.81 344 GLY A O 1
ATOM 2713 N N . ILE A 1 345 ? -19.672 -30.297 -1.13 1 83.88 345 ILE A N 1
ATOM 2714 C CA . ILE A 1 345 ? -18.531 -29.406 -0.93 1 83.88 345 ILE A CA 1
ATOM 2715 C C . ILE A 1 345 ? -18.172 -28.734 -2.25 1 83.88 345 ILE A C 1
ATOM 2717 O O . ILE A 1 345 ? -18.234 -29.359 -3.312 1 83.88 345 ILE A O 1
ATOM 2721 N N . ASP A 1 346 ? -18.031 -27.484 -2.24 1 88.62 346 ASP A N 1
ATOM 2722 C CA . ASP A 1 346 ? -17.516 -26.734 -3.391 1 88.62 346 ASP A CA 1
ATOM 2723 C C . ASP A 1 346 ? -16 -26.891 -3.502 1 88.62 346 ASP A C 1
ATOM 2725 O O . ASP A 1 346 ? -15.258 -26.25 -2.756 1 88.62 346 ASP A O 1
ATOM 2729 N N . GLN A 1 347 ? -15.555 -27.625 -4.469 1 88.88 347 GLN A N 1
ATOM 2730 C CA . GLN A 1 347 ? -14.133 -27.938 -4.629 1 88.88 347 GLN A CA 1
ATOM 2731 C C . GLN A 1 347 ? -13.32 -26.688 -4.895 1 88.88 347 GLN A C 1
ATOM 2733 O O . GLN A 1 347 ? -12.148 -26.609 -4.512 1 88.88 347 GLN A O 1
ATOM 2738 N N . ILE A 1 348 ? -13.938 -25.781 -5.574 1 91.94 348 ILE A N 1
ATOM 2739 C CA . ILE A 1 348 ? -13.258 -24.516 -5.883 1 91.94 348 ILE A CA 1
ATOM 2740 C C . ILE A 1 348 ? -12.953 -23.766 -4.586 1 91.94 348 ILE A C 1
ATOM 2742 O O . ILE A 1 348 ? -11.836 -23.281 -4.398 1 91.94 348 ILE A O 1
ATOM 2746 N N . MET A 1 349 ? -13.883 -23.766 -3.668 1 93.75 349 MET A N 1
ATOM 2747 C CA . MET A 1 349 ? -13.695 -23.078 -2.396 1 93.75 349 MET A CA 1
ATOM 2748 C C . MET A 1 349 ? -12.695 -23.812 -1.518 1 93.75 349 MET A C 1
ATOM 2750 O O . MET A 1 349 ? -11.922 -23.188 -0.787 1 93.75 349 MET A O 1
ATOM 2754 N N . VAL A 1 350 ? -12.75 -25.094 -1.617 1 94.5 350 VAL A N 1
ATOM 2755 C CA . VAL A 1 350 ? -11.781 -25.891 -0.863 1 94.5 350 VAL A CA 1
ATOM 2756 C C . VAL A 1 350 ? -10.367 -25.562 -1.321 1 94.5 350 VAL A C 1
ATOM 2758 O O . VAL A 1 350 ? -9.477 -25.328 -0.497 1 94.5 350 VAL A O 1
ATOM 2761 N N . PHE A 1 351 ? -10.164 -25.578 -2.588 1 95.88 351 PHE A N 1
ATOM 2762 C CA . PHE A 1 351 ? -8.867 -25.219 -3.15 1 95.88 351 PHE A CA 1
ATOM 2763 C C . PHE A 1 351 ? -8.453 -23.828 -2.717 1 95.88 351 PHE A C 1
ATOM 2765 O O . PHE A 1 351 ? -7.309 -23.609 -2.316 1 95.88 351 PHE A O 1
ATOM 2772 N N . CYS A 1 352 ? -9.352 -22.875 -2.773 1 96.81 352 CYS A N 1
ATOM 2773 C CA . CYS A 1 352 ? -9.078 -21.5 -2.377 1 96.81 352 CYS A CA 1
ATOM 2774 C C . CYS A 1 352 ? -8.648 -21.422 -0.917 1 96.81 352 CYS A C 1
ATOM 2776 O O . CYS A 1 352 ? -7.672 -20.75 -0.587 1 96.81 352 CYS A O 1
ATOM 2778 N N . ASN A 1 353 ? -9.359 -22.078 -0.12 1 97.62 353 ASN A N 1
ATOM 2779 C CA . ASN A 1 353 ? -9.047 -22.031 1.304 1 97.62 353 ASN A CA 1
ATOM 2780 C C . ASN A 1 353 ? -7.672 -22.625 1.598 1 97.62 353 ASN A C 1
ATOM 2782 O O . ASN A 1 353 ? -6.961 -22.156 2.486 1 97.62 353 ASN A O 1
ATOM 2786 N N . CYS A 1 354 ? -7.316 -23.672 0.875 1 97.88 354 CYS A N 1
ATOM 2787 C CA . CYS A 1 354 ? -5.969 -24.219 1.017 1 97.88 354 CYS A CA 1
ATOM 2788 C C . CYS A 1 354 ? -4.926 -23.203 0.578 1 97.88 354 CYS A C 1
ATOM 2790 O O . CYS A 1 354 ? -3.896 -23.031 1.239 1 97.88 354 CYS A O 1
ATOM 2792 N N . LYS A 1 355 ? -5.211 -22.547 -0.503 1 97.5 355 LYS A N 1
ATOM 2793 C CA . LYS A 1 355 ? -4.336 -21.5 -1.005 1 97.5 355 LYS A CA 1
ATOM 2794 C C . LYS A 1 355 ? -4.199 -20.375 0.012 1 97.5 355 LYS A C 1
ATOM 2796 O O . LYS A 1 355 ? -3.096 -19.875 0.248 1 97.5 355 LYS A O 1
ATOM 2801 N N . PHE A 1 356 ? -5.289 -20 0.581 1 98.06 356 PHE A N 1
ATOM 2802 C CA . PHE A 1 356 ? -5.297 -18.906 1.551 1 98.06 356 PHE A CA 1
ATOM 2803 C C . PHE A 1 356 ? -4.555 -19.312 2.82 1 98.06 356 PHE A C 1
ATOM 2805 O O . PHE A 1 356 ? -3.789 -18.516 3.375 1 98.06 356 PHE A O 1
ATOM 2812 N N . ARG A 1 357 ? -4.719 -20.5 3.252 1 97.69 357 ARG A N 1
ATOM 2813 C CA . ARG A 1 357 ? -3.988 -20.984 4.422 1 97.69 357 ARG A CA 1
ATOM 2814 C C . ARG A 1 357 ? -2.49 -21.047 4.141 1 97.69 357 ARG A C 1
ATOM 2816 O O . ARG A 1 357 ? -1.677 -20.781 5.031 1 97.69 357 ARG A O 1
ATOM 2823 N N . TRP A 1 358 ? -2.203 -21.484 2.959 1 98.19 358 TRP A N 1
ATOM 2824 C CA . TRP A 1 358 ? -0.804 -21.516 2.551 1 98.19 358 TRP A CA 1
ATOM 2825 C C . TRP A 1 358 ? -0.17 -20.141 2.656 1 98.19 358 TRP A C 1
ATOM 2827 O O . TRP A 1 358 ? 0.923 -19.984 3.207 1 98.19 358 TRP A O 1
ATOM 2837 N N . ILE A 1 359 ? -0.836 -19.109 2.146 1 97.19 359 ILE A N 1
ATOM 2838 C CA . ILE A 1 359 ? -0.26 -17.781 2.141 1 97.19 359 ILE A CA 1
ATOM 2839 C C . ILE A 1 359 ? -0.154 -17.25 3.572 1 97.19 359 ILE A C 1
ATOM 2841 O O . ILE A 1 359 ? 0.785 -16.531 3.906 1 97.19 359 ILE A O 1
ATOM 2845 N N . GLU A 1 360 ? -1.083 -17.547 4.398 1 96.25 360 GLU A N 1
ATOM 2846 C CA . GLU A 1 360 ? -0.985 -17.188 5.809 1 96.25 360 GLU A CA 1
ATOM 2847 C C . GLU A 1 360 ? 0.249 -17.812 6.457 1 96.25 360 GLU A C 1
ATOM 2849 O O . GLU A 1 360 ? 0.931 -17.156 7.254 1 96.25 360 GLU A O 1
ATOM 2854 N N . CYS A 1 361 ? 0.466 -19.031 6.133 1 96.69 361 CYS A N 1
ATOM 2855 C CA . CYS A 1 361 ? 1.656 -19.703 6.645 1 96.69 361 CYS A CA 1
ATOM 2856 C C . CYS A 1 361 ? 2.924 -19.016 6.152 1 96.69 361 CYS A C 1
ATOM 2858 O O . CYS A 1 361 ? 3.848 -18.766 6.93 1 96.69 361 CYS A O 1
ATOM 2860 N N . CYS A 1 362 ? 2.975 -18.734 4.883 1 96.25 362 CYS A N 1
ATOM 2861 C CA . CYS A 1 362 ? 4.109 -18 4.328 1 96.25 362 CYS A CA 1
ATOM 2862 C C . CYS A 1 362 ? 4.309 -16.672 5.047 1 96.25 362 CYS A C 1
ATOM 2864 O O . CYS A 1 362 ? 5.441 -16.281 5.324 1 96.25 362 CYS A O 1
ATOM 2866 N N . ASN A 1 363 ? 3.211 -16.031 5.285 1 95.12 363 ASN A N 1
ATOM 2867 C CA . ASN A 1 363 ? 3.268 -14.758 6 1 95.12 363 ASN A CA 1
ATOM 2868 C C . ASN A 1 363 ? 3.922 -14.914 7.371 1 95.12 363 ASN A C 1
ATOM 2870 O O . ASN A 1 363 ? 4.766 -14.102 7.754 1 95.12 363 ASN A O 1
ATOM 2874 N N . ASP A 1 364 ? 3.561 -15.906 8.047 1 94 364 ASP A N 1
ATOM 2875 C CA . ASP A 1 364 ? 4.125 -16.156 9.367 1 94 364 ASP A CA 1
ATOM 2876 C C . ASP A 1 364 ? 5.617 -16.469 9.281 1 94 364 ASP A C 1
ATOM 2878 O O . ASP A 1 364 ? 6.406 -16.016 10.109 1 94 364 ASP A O 1
ATOM 2882 N N . ILE A 1 365 ? 5.945 -17.203 8.281 1 93.56 365 ILE A N 1
ATOM 2883 C CA . ILE A 1 365 ? 7.355 -17.531 8.078 1 93.56 365 ILE A CA 1
ATOM 2884 C C . ILE A 1 365 ? 8.141 -16.266 7.789 1 93.56 365 ILE A C 1
ATOM 2886 O O . ILE A 1 365 ? 9.188 -16.016 8.398 1 93.56 365 ILE A O 1
ATOM 2890 N N . MET A 1 366 ? 7.645 -15.484 6.93 1 93.5 366 MET A N 1
ATOM 2891 C CA . MET A 1 366 ? 8.352 -14.266 6.543 1 93.5 366 MET A CA 1
ATOM 2892 C C . MET A 1 366 ? 8.484 -13.32 7.727 1 93.5 366 MET A C 1
ATOM 2894 O O . MET A 1 366 ? 9.547 -12.75 7.953 1 93.5 366 MET A O 1
ATOM 2898 N N . ARG A 1 367 ? 7.496 -13.172 8.484 1 92.25 367 ARG A N 1
ATOM 2899 C CA . ARG A 1 367 ? 7.504 -12.234 9.602 1 92.25 367 ARG A CA 1
ATOM 2900 C C . ARG A 1 367 ? 8.461 -12.695 10.695 1 92.25 367 ARG A C 1
ATOM 2902 O O . ARG A 1 367 ? 9.07 -11.867 11.383 1 92.25 367 ARG A O 1
ATOM 2909 N N . ASN A 1 368 ? 8.625 -13.945 10.789 1 89.81 368 ASN A N 1
ATOM 2910 C CA . ASN A 1 368 ? 9.445 -14.461 11.883 1 89.81 368 ASN A CA 1
ATOM 2911 C C . ASN A 1 368 ? 10.891 -14.656 11.445 1 89.81 368 ASN A C 1
ATOM 2913 O O . ASN A 1 368 ? 11.805 -14.578 12.273 1 89.81 368 ASN A O 1
ATOM 2917 N N . PHE A 1 369 ? 11.07 -14.805 10.125 1 89.06 369 PHE A N 1
ATOM 2918 C CA . PHE A 1 369 ? 12.414 -15.211 9.727 1 89.06 369 PHE A CA 1
ATOM 2919 C C . PHE A 1 369 ? 13.031 -14.18 8.789 1 89.06 369 PHE A C 1
ATOM 2921 O O . PHE A 1 369 ? 14.25 -14.125 8.641 1 89.06 369 PHE A O 1
ATOM 2928 N N . PHE A 1 370 ? 12.219 -13.422 8.133 1 87.81 370 PHE A N 1
ATOM 2929 C CA . PHE A 1 370 ? 12.742 -12.523 7.109 1 87.81 370 PHE A CA 1
ATOM 2930 C C . PHE A 1 370 ? 12.75 -11.078 7.605 1 87.81 370 PHE A C 1
ATOM 2932 O O . PHE A 1 370 ? 13.156 -10.172 6.879 1 87.81 370 PHE A O 1
ATOM 2939 N N . GLY A 1 371 ? 12.312 -10.852 8.797 1 85.62 371 GLY A N 1
ATOM 2940 C CA . GLY A 1 371 ? 12.297 -9.508 9.352 1 85.62 371 GLY A CA 1
ATOM 2941 C C . GLY A 1 371 ? 13.664 -9.023 9.797 1 85.62 371 GLY A C 1
ATOM 2942 O O . GLY A 1 371 ? 14.672 -9.695 9.555 1 85.62 371 GLY A O 1
ATOM 2943 N N . ILE A 1 372 ? 13.648 -7.859 10.391 1 87.88 372 ILE A N 1
ATOM 2944 C CA . ILE A 1 372 ? 14.891 -7.203 10.781 1 87.88 372 ILE A CA 1
ATOM 2945 C C . ILE A 1 372 ? 15.445 -7.855 12.047 1 87.88 372 ILE A C 1
ATOM 2947 O O . ILE A 1 372 ? 16.656 -7.828 12.289 1 87.88 372 ILE A O 1
ATOM 2951 N N . HIS A 1 373 ? 14.602 -8.508 12.758 1 85 373 HIS A N 1
ATOM 2952 C CA . HIS A 1 373 ? 15.016 -9.117 14.016 1 85 373 HIS A CA 1
ATOM 2953 C C . HIS A 1 373 ? 15.281 -10.609 13.844 1 85 373 HIS A C 1
ATOM 2955 O O . HIS A 1 373 ? 14.688 -11.25 12.977 1 85 373 HIS A O 1
ATOM 2961 N N . LYS A 1 374 ? 16.125 -11.047 14.641 1 83.31 374 LYS A N 1
ATOM 2962 C CA . LYS A 1 374 ? 16.406 -12.484 14.648 1 83.31 374 LYS A CA 1
ATOM 2963 C C . LYS A 1 374 ? 15.18 -13.266 15.109 1 83.31 374 LYS A C 1
ATOM 2965 O O . LYS A 1 374 ? 14.398 -12.789 15.938 1 83.31 374 LYS A O 1
ATOM 2970 N N . PRO A 1 375 ? 15.055 -14.422 14.508 1 86.12 375 PRO A N 1
ATOM 2971 C CA . PRO A 1 375 ? 13.914 -15.25 14.922 1 86.12 375 PRO A CA 1
ATOM 2972 C C . PRO A 1 375 ? 13.953 -15.594 16.406 1 86.12 375 PRO A C 1
ATOM 2974 O O . PRO A 1 375 ? 15.023 -15.852 16.969 1 86.12 375 PRO A O 1
ATOM 2977 N N . THR A 1 376 ? 12.867 -15.562 17.078 1 86.62 376 THR A N 1
ATOM 2978 C CA . THR A 1 376 ? 12.734 -15.953 18.469 1 86.62 376 THR A CA 1
ATOM 2979 C C . THR A 1 376 ? 12.367 -17.438 18.594 1 86.62 376 THR A C 1
ATOM 2981 O O . THR A 1 376 ? 11.922 -18.047 17.625 1 86.62 376 THR A O 1
ATOM 2984 N N . THR A 1 377 ? 12.562 -17.953 19.75 1 84.75 377 THR A N 1
ATOM 2985 C CA . THR A 1 377 ? 12.156 -19.328 20 1 84.75 377 THR A CA 1
ATOM 2986 C C . THR A 1 377 ? 10.648 -19.484 19.844 1 84.75 377 THR A C 1
ATOM 2988 O O . THR A 1 377 ? 10.18 -20.453 19.234 1 84.75 377 THR A O 1
ATOM 2991 N N . PHE A 1 378 ? 10.039 -18.531 20.359 1 87.38 378 PHE A N 1
ATOM 2992 C CA . PHE A 1 378 ? 8.586 -18.562 20.266 1 87.38 378 PHE A CA 1
ATOM 2993 C C . PHE A 1 378 ? 8.133 -18.484 18.812 1 87.38 378 PHE A C 1
ATOM 2995 O O . PHE A 1 378 ? 7.223 -19.203 18.391 1 87.38 378 PHE A O 1
ATOM 3002 N N . GLY A 1 379 ? 8.789 -17.609 18.094 1 86.88 379 GLY A N 1
ATOM 3003 C CA . GLY A 1 379 ? 8.469 -17.469 16.688 1 86.88 379 GLY A CA 1
ATOM 3004 C C . GLY A 1 379 ? 8.734 -18.719 15.883 1 86.88 379 GLY A C 1
ATOM 3005 O O . GLY A 1 379 ? 7.945 -19.094 15.008 1 86.88 379 GLY A O 1
ATOM 3006 N N . THR A 1 380 ? 9.734 -19.422 16.172 1 87.94 380 THR A N 1
ATOM 3007 C CA . THR A 1 380 ? 10.109 -20.656 15.484 1 87.94 380 THR A CA 1
ATOM 3008 C C . THR A 1 380 ? 9.102 -21.766 15.797 1 87.94 380 THR A C 1
ATOM 3010 O O . THR A 1 380 ? 8.695 -22.516 14.898 1 87.94 380 THR A O 1
ATOM 3013 N N . GLU A 1 381 ? 8.75 -21.797 17.016 1 89.06 381 GLU A N 1
ATOM 3014 C CA . GLU A 1 381 ? 7.762 -22.797 17.422 1 89.06 381 GLU A CA 1
ATOM 3015 C C . GLU A 1 381 ? 6.414 -22.547 16.766 1 89.06 381 GLU A C 1
ATOM 3017 O O . GLU A 1 381 ? 5.746 -23.484 16.312 1 89.06 381 GLU A O 1
ATOM 3022 N N . LYS A 1 382 ? 6.113 -21.344 16.719 1 90.06 382 LYS A N 1
ATOM 3023 C CA . LYS A 1 382 ? 4.855 -20.969 16.094 1 90.06 382 LYS A CA 1
ATOM 3024 C C . LYS A 1 382 ? 4.84 -21.375 14.617 1 90.06 382 LYS A C 1
ATOM 3026 O O . LYS A 1 382 ? 3.852 -21.922 14.125 1 90.06 382 LYS A O 1
ATOM 3031 N N . VAL A 1 383 ? 5.887 -21.109 13.914 1 91.5 383 VAL A N 1
ATOM 3032 C CA . VAL A 1 383 ? 5.984 -21.422 12.484 1 91.5 383 VAL A CA 1
ATOM 3033 C C . VAL A 1 383 ? 5.91 -22.922 12.273 1 91.5 383 VAL A C 1
ATOM 3035 O O . VAL A 1 383 ? 5.242 -23.406 11.352 1 91.5 383 VAL A O 1
ATOM 3038 N N . ASN A 1 384 ? 6.535 -23.688 13.172 1 89.62 384 ASN A N 1
ATOM 3039 C CA . ASN A 1 384 ? 6.484 -25.141 13.07 1 89.62 384 ASN A CA 1
ATOM 3040 C C . ASN A 1 384 ? 5.062 -25.656 13.25 1 89.62 384 ASN A C 1
ATOM 3042 O O . ASN A 1 384 ? 4.637 -26.578 12.547 1 89.62 384 ASN A O 1
ATOM 3046 N N . LEU A 1 385 ? 4.438 -25.047 14.172 1 92.81 385 LEU A N 1
ATOM 3047 C CA . LEU A 1 385 ? 3.061 -25.453 14.43 1 92.81 385 LEU A CA 1
ATOM 3048 C C . LEU A 1 385 ? 2.164 -25.125 13.242 1 92.81 385 LEU A C 1
ATOM 3050 O O . LEU A 1 385 ? 1.344 -25.938 12.828 1 92.81 385 LEU A O 1
ATOM 3054 N N . VAL A 1 386 ? 2.33 -23.953 12.727 1 93.56 386 VAL A N 1
ATOM 3055 C CA . VAL A 1 386 ? 1.492 -23.5 11.625 1 93.56 386 VAL A CA 1
ATOM 3056 C C . VAL A 1 386 ? 1.782 -24.344 10.383 1 93.56 386 VAL A C 1
ATOM 3058 O O . VAL A 1 386 ? 0.875 -24.656 9.602 1 93.56 386 VAL A O 1
ATOM 3061 N N . LEU A 1 387 ? 2.98 -24.719 10.211 1 94.19 387 LEU A N 1
ATOM 3062 C CA . LEU A 1 387 ? 3.377 -25.547 9.078 1 94.19 387 LEU A CA 1
ATOM 3063 C C . LEU A 1 387 ? 2.771 -26.938 9.188 1 94.19 387 LEU A C 1
ATOM 3065 O O . LEU A 1 387 ? 2.281 -27.484 8.203 1 94.19 387 LEU A O 1
ATOM 3069 N N . SER A 1 388 ? 2.805 -27.469 10.359 1 93.75 388 SER A N 1
ATOM 3070 C CA . SER A 1 388 ? 2.201 -28.781 10.594 1 93.75 388 SER A CA 1
ATOM 3071 C C . SER A 1 388 ? 0.691 -28.734 10.391 1 93.75 388 SER A C 1
ATOM 3073 O O . SER A 1 388 ? 0.114 -29.641 9.789 1 93.75 388 SER A O 1
ATOM 3075 N N . ASP A 1 389 ? 0.14 -27.688 10.875 1 95.69 389 ASP A N 1
ATOM 3076 C CA . ASP A 1 389 ? -1.301 -27.516 10.727 1 95.69 389 ASP A CA 1
ATOM 3077 C C . ASP A 1 389 ? -1.686 -27.375 9.25 1 95.69 389 ASP A C 1
ATOM 3079 O O . ASP A 1 389 ? -2.723 -27.891 8.828 1 95.69 389 ASP A O 1
ATOM 3083 N N . LEU A 1 390 ? -0.906 -26.672 8.5 1 97.5 390 LEU A N 1
ATOM 3084 C CA . LEU A 1 390 ? -1.165 -26.516 7.074 1 97.5 390 LEU A CA 1
ATOM 3085 C C . LEU A 1 390 ? -1.132 -27.859 6.359 1 97.5 390 LEU A C 1
ATOM 3087 O O . LEU A 1 390 ? -2.014 -28.172 5.555 1 97.5 390 LEU A O 1
ATOM 3091 N N . ASN A 1 391 ? -0.148 -28.625 6.66 1 95.31 391 ASN A N 1
ATOM 3092 C CA . ASN A 1 391 ? -0.011 -29.938 6.043 1 95.31 391 ASN A CA 1
ATOM 3093 C C . ASN A 1 391 ? -1.214 -30.828 6.348 1 95.31 391 ASN A C 1
ATOM 3095 O O . ASN A 1 391 ? -1.759 -31.469 5.449 1 95.31 391 ASN A O 1
ATOM 3099 N N . GLU A 1 392 ? -1.583 -30.844 7.582 1 96.31 392 GLU A N 1
ATOM 3100 C CA . GLU A 1 392 ? -2.729 -31.656 7.988 1 96.31 392 GLU A CA 1
ATOM 3101 C C . GLU A 1 392 ? -4.012 -31.172 7.32 1 96.31 392 GLU A C 1
ATOM 3103 O O . GLU A 1 392 ? -4.816 -31.984 6.852 1 96.31 392 GLU A O 1
ATOM 3108 N N . TYR A 1 393 ? -4.168 -29.938 7.312 1 96.94 393 TYR A N 1
ATOM 3109 C CA . TYR A 1 393 ? -5.352 -29.344 6.699 1 96.94 393 TYR A CA 1
ATOM 3110 C C . TYR A 1 393 ? -5.434 -29.703 5.219 1 96.94 393 TYR A C 1
ATOM 3112 O O . TYR A 1 393 ? -6.484 -30.109 4.727 1 96.94 393 TYR A O 1
ATOM 3120 N N . CYS A 1 394 ? -4.344 -29.516 4.473 1 96.88 394 CYS A N 1
ATOM 3121 C CA . CYS A 1 394 ? -4.328 -29.797 3.043 1 96.88 394 CYS A CA 1
ATOM 3122 C C . CYS A 1 394 ? -4.598 -31.266 2.771 1 96.88 394 CYS A C 1
ATOM 3124 O O . CYS A 1 394 ? -5.328 -31.609 1.842 1 96.88 394 CYS A O 1
ATOM 3126 N N . GLN A 1 395 ? -4.086 -32.125 3.641 1 95.62 395 GLN A N 1
ATOM 3127 C CA . GLN A 1 395 ? -4.312 -33.562 3.469 1 95.62 395 GLN A CA 1
ATOM 3128 C C . GLN A 1 395 ? -5.785 -33.906 3.666 1 95.62 395 GLN A C 1
ATOM 3130 O O . GLN A 1 395 ? -6.344 -34.719 2.916 1 95.62 395 GLN A O 1
ATOM 3135 N N . GLN A 1 396 ? -6.34 -33.312 4.66 1 95 396 GLN A N 1
ATOM 3136 C CA . GLN A 1 396 ? -7.758 -33.562 4.906 1 95 396 GLN A CA 1
ATOM 3137 C C . GLN A 1 396 ? -8.609 -33.062 3.736 1 95 396 GLN A C 1
ATOM 3139 O O . GLN A 1 396 ? -9.539 -33.75 3.312 1 95 396 GLN A O 1
ATOM 3144 N N . GLN A 1 397 ? -8.281 -31.953 3.242 1 94.19 397 GLN A N 1
ATOM 3145 C CA . GLN A 1 397 ? -9.047 -31.375 2.143 1 94.19 397 GLN A CA 1
ATOM 3146 C C . GLN A 1 397 ? -8.852 -32.188 0.858 1 94.19 397 GLN A C 1
ATOM 3148 O O . GLN A 1 397 ? -9.789 -32.344 0.072 1 94.19 397 GLN A O 1
ATOM 3153 N N . ILE A 1 398 ? -7.656 -32.656 0.613 1 94.31 398 ILE A N 1
ATOM 3154 C CA . ILE A 1 398 ? -7.363 -33.469 -0.557 1 94.31 398 ILE A CA 1
ATOM 3155 C C . ILE A 1 398 ? -8.227 -34.75 -0.529 1 94.31 398 ILE A C 1
ATOM 3157 O O . ILE A 1 398 ? -8.781 -35.156 -1.553 1 94.31 398 ILE A O 1
ATOM 3161 N N . GLN A 1 399 ? -8.391 -35.281 0.628 1 90.25 399 GLN A N 1
ATOM 3162 C CA . GLN A 1 399 ? -9.234 -36.469 0.768 1 90.25 399 GLN A CA 1
ATOM 3163 C C . GLN A 1 399 ? -10.695 -36.125 0.467 1 90.25 399 GLN A C 1
ATOM 3165 O O . GLN A 1 399 ? -11.391 -36.906 -0.171 1 90.25 399 GLN A O 1
ATOM 3170 N N . LYS A 1 400 ? -11.078 -35 0.864 1 84.88 400 LYS A N 1
ATOM 3171 C CA . LYS A 1 400 ? -12.453 -34.594 0.615 1 84.88 400 LYS A CA 1
ATOM 3172 C C . LYS A 1 400 ? -12.703 -34.375 -0.877 1 84.88 400 LYS A C 1
ATOM 3174 O O . LYS A 1 400 ? -13.742 -34.812 -1.397 1 84.88 400 LYS A O 1
ATOM 3179 N N . VAL A 1 401 ? -11.766 -33.75 -1.523 1 86.62 401 VAL A N 1
ATOM 3180 C CA . VAL A 1 401 ? -11.898 -33.469 -2.949 1 86.62 401 VAL A CA 1
ATOM 3181 C C . VAL A 1 401 ? -11.812 -34.781 -3.74 1 86.62 401 VAL A C 1
ATOM 3183 O O . VAL A 1 401 ? -12.539 -34.969 -4.719 1 86.62 401 VAL A O 1
ATOM 3186 N N . ALA A 1 402 ? -10.938 -35.656 -3.326 1 82.62 402 ALA A N 1
ATOM 3187 C CA . ALA A 1 402 ? -10.758 -36.938 -4.008 1 82.62 402 ALA A CA 1
ATOM 3188 C C . ALA A 1 402 ? -12.023 -37.781 -3.91 1 82.62 402 ALA A C 1
ATOM 3190 O O . ALA A 1 402 ? -12.391 -38.469 -4.863 1 82.62 402 ALA A O 1
ATOM 3191 N N . LYS A 1 403 ? -12.664 -37.75 -2.861 1 78.19 403 LYS A N 1
ATOM 3192 C CA . LYS A 1 403 ? -13.898 -38.5 -2.676 1 78.19 403 LYS A CA 1
ATOM 3193 C C . LYS A 1 403 ? -15.016 -37.938 -3.553 1 78.19 403 LYS A C 1
ATOM 3195 O O . LYS A 1 403 ? -15.836 -38.688 -4.07 1 78.19 403 LYS A O 1
ATOM 3200 N N . ALA A 1 404 ? -14.969 -36.719 -3.723 1 68 404 ALA A N 1
ATOM 3201 C CA . ALA A 1 404 ? -16 -36.062 -4.516 1 68 404 ALA A CA 1
ATOM 3202 C C . ALA A 1 404 ? -15.758 -36.25 -6.008 1 68 404 ALA A C 1
ATOM 3204 O O . ALA A 1 404 ? -16.688 -36.188 -6.812 1 68 404 ALA A O 1
ATOM 3205 N N . GLU A 1 405 ? -14.477 -36.344 -6.438 1 63.62 405 GLU A N 1
ATOM 3206 C CA . GLU A 1 405 ? -14.062 -36.531 -7.828 1 63.62 405 GLU A CA 1
ATOM 3207 C C . GLU A 1 405 ? -14.781 -37.719 -8.469 1 63.62 405 GLU A C 1
ATOM 3209 O O . GLU A 1 405 ? -15.102 -37.656 -9.656 1 63.62 405 GLU A O 1
ATOM 3214 N N . ASP A 1 406 ? -15.023 -38.625 -7.715 1 53.78 406 ASP A N 1
ATOM 3215 C CA . ASP A 1 406 ? -15.719 -39.781 -8.234 1 53.78 406 ASP A CA 1
ATOM 3216 C C . ASP A 1 406 ? -17.078 -39.406 -8.805 1 53.78 406 ASP A C 1
ATOM 3218 O O . ASP A 1 406 ? -17.609 -40.094 -9.688 1 53.78 406 ASP A O 1
ATOM 3222 N N . LEU A 1 407 ? -17.469 -38.188 -8.469 1 46.5 407 LEU A N 1
ATOM 3223 C CA . LEU A 1 407 ? -18.812 -37.812 -8.875 1 46.5 407 LEU A CA 1
ATOM 3224 C C . LEU A 1 407 ? -18.766 -36.719 -9.93 1 46.5 407 LEU A C 1
ATOM 3226 O O . LEU A 1 407 ? -19.797 -36.281 -10.453 1 46.5 407 LEU A O 1
ATOM 3230 N N . MET A 1 408 ? -17.562 -36.281 -10.352 1 56.28 408 MET A N 1
ATOM 3231 C CA . MET A 1 408 ? -17.453 -35.031 -11.086 1 56.28 408 MET A CA 1
ATOM 3232 C C . MET A 1 408 ? -17.375 -35.281 -12.594 1 56.28 408 MET A C 1
ATOM 3234 O O . MET A 1 408 ? -16.984 -36.375 -13.023 1 56.28 408 MET A O 1
ATOM 3238 N N . LYS A 1 409 ? -17.953 -34.406 -13.328 1 53.72 409 LYS A N 1
ATOM 3239 C CA . LYS A 1 409 ? -17.859 -34.344 -14.781 1 53.72 409 LYS A CA 1
ATOM 3240 C C . LYS A 1 409 ? -16.422 -34.125 -15.234 1 53.72 409 LYS A C 1
ATOM 3242 O O . LYS A 1 409 ? -15.555 -33.781 -14.43 1 53.72 409 LYS A O 1
ATOM 3247 N N . SER A 1 410 ? -16.125 -34.219 -16.516 1 48.25 410 SER A N 1
ATOM 3248 C CA . SER A 1 410 ? -14.797 -34.281 -17.125 1 48.25 410 SER A CA 1
ATOM 3249 C C . SER A 1 410 ? -14.008 -33 -16.828 1 48.25 410 SER A C 1
ATOM 3251 O O . SER A 1 410 ? -12.836 -33.062 -16.453 1 48.25 410 SER A O 1
ATOM 3253 N N . SER A 1 411 ? -14.609 -31.828 -17.016 1 51.94 411 SER A N 1
ATOM 3254 C CA . SER A 1 411 ? -13.891 -30.562 -16.812 1 51.94 411 SER A CA 1
ATOM 3255 C C . SER A 1 411 ? -13.539 -30.375 -15.344 1 51.94 411 SER A C 1
ATOM 3257 O O . SER A 1 411 ? -12.445 -29.906 -15.016 1 51.94 411 SER A O 1
ATOM 3259 N N . GLN A 1 412 ? -14.398 -30.766 -14.57 1 60.53 412 GLN A N 1
ATOM 3260 C CA . GLN A 1 412 ? -14.203 -30.672 -13.133 1 60.53 412 GLN A CA 1
ATOM 3261 C C . GLN A 1 412 ? -13.156 -31.672 -12.648 1 60.53 412 GLN A C 1
ATOM 3263 O O . GLN A 1 412 ? -12.469 -31.438 -11.648 1 60.53 412 GLN A O 1
ATOM 3268 N N . LEU A 1 413 ? -13.117 -32.531 -13.625 1 68.81 413 LEU A N 1
ATOM 3269 C CA . LEU A 1 413 ? -12.148 -33.562 -13.281 1 68.81 413 LEU A CA 1
ATOM 3270 C C . LEU A 1 413 ? -10.719 -33.062 -13.5 1 68.81 413 LEU A C 1
ATOM 3272 O O . LEU A 1 413 ? -9.836 -33.344 -12.68 1 68.81 413 LEU A O 1
ATOM 3276 N N . SER A 1 414 ? -10.586 -32.281 -14.57 1 82.38 414 SER A N 1
ATOM 3277 C CA . SER A 1 414 ? -9.258 -31.766 -14.859 1 82.38 414 SER A CA 1
ATOM 3278 C C . SER A 1 414 ? -8.805 -30.797 -13.773 1 82.38 414 SER A C 1
ATOM 3280 O O . SER A 1 414 ? -7.668 -30.875 -13.305 1 82.38 414 SER A O 1
ATOM 3282 N N . PHE A 1 415 ? -9.68 -30 -13.297 1 90.25 415 PHE A N 1
ATOM 3283 C CA . PHE A 1 415 ? -9.328 -29.047 -12.25 1 90.25 415 PHE A CA 1
ATOM 3284 C C . PHE A 1 415 ? -9.023 -29.766 -10.945 1 90.25 415 PHE A C 1
ATOM 3286 O O . PHE A 1 415 ? -8.055 -29.438 -10.258 1 90.25 415 PHE A O 1
ATOM 3293 N N . ALA A 1 416 ? -9.828 -30.719 -10.656 1 89.5 416 ALA A N 1
ATOM 3294 C CA . ALA A 1 416 ? -9.664 -31.438 -9.391 1 89.5 416 ALA A CA 1
ATOM 3295 C C . ALA A 1 416 ? -8.289 -32.094 -9.312 1 89.5 416 ALA A C 1
ATOM 3297 O O . ALA A 1 416 ? -7.637 -32.062 -8.266 1 89.5 416 ALA A O 1
ATOM 3298 N N . LYS A 1 417 ? -7.887 -32.688 -10.422 1 90.31 417 LYS A N 1
ATOM 3299 C CA . LYS A 1 417 ? -6.594 -33.375 -10.445 1 90.31 417 LYS A CA 1
ATOM 3300 C C . LYS A 1 417 ? -5.449 -32.375 -10.234 1 90.31 417 LYS A C 1
ATOM 3302 O O . LYS A 1 417 ? -4.555 -32.625 -9.422 1 90.31 417 LYS A O 1
ATOM 3307 N N . VAL A 1 418 ? -5.516 -31.312 -10.93 1 93.25 418 VAL A N 1
ATOM 3308 C CA . VAL A 1 418 ? -4.488 -30.281 -10.828 1 93.25 418 VAL A CA 1
ATOM 3309 C C . VAL A 1 418 ? -4.523 -29.656 -9.438 1 93.25 418 VAL A C 1
ATOM 3311 O O . VAL A 1 418 ? -3.477 -29.438 -8.82 1 93.25 418 VAL A O 1
ATOM 3314 N N . ALA A 1 419 ? -5.711 -29.438 -8.945 1 94.25 419 ALA A N 1
ATOM 3315 C CA . ALA A 1 419 ? -5.887 -28.812 -7.637 1 94.25 419 ALA A CA 1
ATOM 3316 C C . ALA A 1 419 ? -5.312 -29.688 -6.531 1 94.25 419 ALA A C 1
ATOM 3318 O O . ALA A 1 419 ? -4.617 -29.203 -5.637 1 94.25 419 ALA A O 1
ATOM 3319 N N . ILE A 1 420 ? -5.578 -30.984 -6.605 1 95 420 ILE A N 1
ATOM 3320 C CA . ILE A 1 420 ? -5.09 -31.922 -5.609 1 95 420 ILE A CA 1
ATOM 3321 C C . ILE A 1 420 ? -3.562 -31.922 -5.598 1 95 420 ILE A C 1
ATOM 3323 O O . ILE A 1 420 ? -2.943 -31.859 -4.535 1 95 420 ILE A O 1
ATOM 3327 N N . SER A 1 421 ? -3.035 -31.953 -6.781 1 95.75 421 SER A N 1
ATOM 3328 C CA . SER A 1 421 ? -1.58 -31.969 -6.891 1 95.75 421 SER A CA 1
ATOM 3329 C C . SER A 1 421 ? -0.975 -30.688 -6.336 1 95.75 421 SER A C 1
ATOM 3331 O O . SER A 1 421 ? -0.001 -30.719 -5.582 1 95.75 421 SER A O 1
ATOM 3333 N N . ILE A 1 422 ? -1.541 -29.531 -6.613 1 97.12 422 ILE A N 1
ATOM 3334 C CA . ILE A 1 422 ? -1.035 -28.25 -6.137 1 97.12 422 ILE A CA 1
ATOM 3335 C C . ILE A 1 422 ? -1.178 -28.156 -4.621 1 97.12 422 ILE A C 1
ATOM 3337 O O . ILE A 1 422 ? -0.238 -27.781 -3.922 1 97.12 422 ILE A O 1
ATOM 3341 N N . MET A 1 423 ? -2.326 -28.547 -4.078 1 97.38 423 MET A N 1
ATOM 3342 C CA . MET A 1 423 ? -2.592 -28.484 -2.645 1 97.38 423 MET A CA 1
ATOM 3343 C C . MET A 1 423 ? -1.593 -29.328 -1.864 1 97.38 423 MET A C 1
ATOM 3345 O O . MET A 1 423 ? -1.202 -28.969 -0.752 1 97.38 423 MET A O 1
ATOM 3349 N N . SER A 1 424 ? -1.154 -30.391 -2.48 1 97 424 SER A N 1
ATOM 3350 C CA . SER A 1 424 ? -0.234 -31.297 -1.801 1 97 424 SER A CA 1
ATOM 3351 C C . SER A 1 424 ? 1.153 -30.672 -1.67 1 97 424 SER A C 1
ATOM 3353 O O . SER A 1 424 ? 1.981 -31.156 -0.893 1 97 424 SER A O 1
ATOM 3355 N N . THR A 1 425 ? 1.407 -29.594 -2.402 1 97.69 425 THR A N 1
ATOM 3356 C CA . THR A 1 425 ? 2.752 -29.031 -2.432 1 97.69 425 THR A CA 1
ATOM 3357 C C . THR A 1 425 ? 2.852 -27.828 -1.501 1 97.69 425 THR A C 1
ATOM 3359 O O . THR A 1 425 ? 3.939 -27.281 -1.294 1 97.69 425 THR A O 1
ATOM 3362 N N . PHE A 1 426 ? 1.78 -27.344 -0.933 1 97.81 426 PHE A N 1
ATOM 3363 C CA . PHE A 1 426 ? 1.792 -26.078 -0.196 1 97.81 426 PHE A CA 1
ATOM 3364 C C . PHE A 1 426 ? 2.723 -26.172 1.007 1 97.81 426 PHE A C 1
ATOM 3366 O O . PHE A 1 426 ? 3.494 -25.234 1.269 1 97.81 426 PHE A O 1
ATOM 3373 N N . ALA A 1 427 ? 2.678 -27.234 1.727 1 96.5 427 ALA A N 1
ATOM 3374 C CA . ALA A 1 427 ? 3.588 -27.406 2.855 1 96.5 427 ALA A CA 1
ATOM 3375 C C . ALA A 1 427 ? 5.039 -27.469 2.387 1 96.5 427 ALA A C 1
ATOM 3377 O O . ALA A 1 427 ? 5.934 -26.938 3.045 1 96.5 427 ALA A O 1
ATOM 3378 N N . ASP A 1 428 ? 5.266 -28.156 1.272 1 95.94 428 ASP A N 1
ATOM 3379 C CA . ASP A 1 428 ? 6.605 -28.234 0.699 1 95.94 428 ASP A CA 1
ATOM 3380 C C . ASP A 1 428 ? 7.156 -26.844 0.399 1 95.94 428 ASP A C 1
ATOM 3382 O O . ASP A 1 428 ? 8.32 -26.562 0.691 1 95.94 428 ASP A O 1
ATOM 3386 N N . ARG A 1 429 ? 6.359 -26.062 -0.159 1 95.62 429 ARG A N 1
ATOM 3387 C CA . ARG A 1 429 ? 6.762 -24.703 -0.523 1 95.62 429 ARG A CA 1
ATOM 3388 C C . ARG A 1 429 ? 7.16 -23.906 0.71 1 95.62 429 ARG A C 1
ATOM 3390 O O . ARG A 1 429 ? 8.109 -23.125 0.666 1 95.62 429 ARG A O 1
ATOM 3397 N N . CYS A 1 430 ? 6.449 -24.062 1.729 1 95.25 430 CYS A N 1
ATOM 3398 C CA . CYS A 1 430 ? 6.785 -23.375 2.979 1 95.25 430 CYS A CA 1
ATOM 3399 C C . CYS A 1 430 ? 8.125 -23.859 3.518 1 95.25 430 CYS A C 1
ATOM 3401 O O . CYS A 1 430 ? 8.93 -23.062 3.998 1 95.25 430 CYS A O 1
ATOM 3403 N N . HIS A 1 431 ? 8.352 -25.141 3.398 1 91.81 431 HIS A N 1
ATOM 3404 C CA . HIS A 1 431 ? 9.625 -25.703 3.832 1 91.81 431 HIS A CA 1
ATOM 3405 C C . HIS A 1 431 ? 10.781 -25.141 3.006 1 91.81 431 HIS A C 1
ATOM 3407 O O . HIS A 1 431 ? 11.852 -24.844 3.543 1 91.81 431 HIS A O 1
ATOM 3413 N N . MET A 1 432 ? 10.508 -24.984 1.755 1 90.31 432 MET A N 1
ATOM 3414 C CA . MET A 1 432 ? 11.547 -24.422 0.887 1 90.31 432 MET A CA 1
ATOM 3415 C C . MET A 1 432 ? 11.844 -22.984 1.251 1 90.31 432 MET A C 1
ATOM 3417 O O . MET A 1 432 ? 12.992 -22.531 1.178 1 90.31 432 MET A O 1
ATOM 3421 N N . LEU A 1 433 ? 10.828 -22.297 1.584 1 90.81 433 LEU A N 1
ATOM 3422 C CA . LEU A 1 433 ? 10.992 -20.922 2.01 1 90.81 433 LEU A CA 1
ATOM 3423 C C . LEU A 1 433 ? 11.852 -20.828 3.268 1 90.81 433 LEU A C 1
ATOM 3425 O O . LEU A 1 433 ? 12.742 -19.984 3.363 1 90.81 433 LEU A O 1
ATOM 3429 N N . LEU A 1 434 ? 11.578 -21.672 4.145 1 87.19 434 LEU A N 1
ATOM 3430 C CA . LEU A 1 434 ? 12.367 -21.734 5.375 1 87.19 434 LEU A CA 1
ATOM 3431 C C . LEU A 1 434 ? 13.805 -22.141 5.078 1 87.19 434 LEU A C 1
ATOM 3433 O O . LEU A 1 434 ? 14.742 -21.578 5.66 1 87.19 434 LEU A O 1
ATOM 3437 N N . TYR A 1 435 ? 13.945 -23.031 4.195 1 83.44 435 TYR A N 1
ATOM 3438 C CA . TYR A 1 435 ? 15.273 -23.5 3.799 1 83.44 435 TYR A CA 1
ATOM 3439 C C . TYR A 1 435 ? 16.094 -22.359 3.209 1 83.44 435 TYR A C 1
ATOM 3441 O O . TYR A 1 435 ? 17.281 -22.219 3.504 1 83.44 435 TYR A O 1
ATOM 3449 N N . LYS A 1 436 ? 15.492 -21.641 2.42 1 82.69 436 LYS A N 1
ATOM 3450 C CA . LYS A 1 436 ? 16.172 -20.5 1.806 1 82.69 436 LYS A CA 1
ATOM 3451 C C . LYS A 1 436 ? 16.734 -19.547 2.865 1 82.69 436 LYS A C 1
ATOM 3453 O O . LYS A 1 436 ? 17.875 -19.109 2.775 1 82.69 436 LYS A O 1
ATOM 3458 N N . LYS A 1 437 ? 15.953 -19.281 3.777 1 81.19 437 LYS A N 1
ATOM 3459 C CA . LYS A 1 437 ? 16.375 -18.328 4.809 1 81.19 437 LYS A CA 1
ATOM 3460 C C . LYS A 1 437 ? 17.484 -18.938 5.672 1 81.19 437 LYS A C 1
ATOM 3462 O O . LYS A 1 437 ? 18.453 -18.234 6.023 1 81.19 437 LYS A O 1
ATOM 3467 N N . MET A 1 438 ? 17.344 -20.125 5.91 1 74.06 438 MET A N 1
ATOM 3468 C CA . MET A 1 438 ? 18.359 -20.797 6.711 1 74.06 438 MET A CA 1
ATOM 3469 C C . MET A 1 438 ? 19.688 -20.844 5.961 1 74.06 438 MET A C 1
ATOM 3471 O O . MET A 1 438 ? 20.75 -20.656 6.555 1 74.06 438 MET A O 1
ATOM 3475 N N . SER A 1 439 ? 19.594 -21.094 4.719 1 70.25 439 SER A N 1
ATOM 3476 C CA . SER A 1 439 ? 20.797 -21.141 3.891 1 70.25 439 SER A CA 1
ATOM 3477 C C . SER A 1 439 ? 21.438 -19.766 3.768 1 70.25 439 SER A C 1
ATOM 3479 O O . SER A 1 439 ? 22.672 -19.656 3.748 1 70.25 439 SER A O 1
ATOM 3481 N N . GLU A 1 440 ? 20.656 -18.797 3.678 1 69.06 440 GLU A N 1
ATOM 3482 C CA . GLU A 1 440 ? 21.156 -17.438 3.637 1 69.06 440 GLU A CA 1
ATOM 3483 C C . GLU A 1 440 ? 21.938 -17.094 4.906 1 69.06 440 GLU A C 1
ATOM 3485 O O . GLU A 1 440 ? 23.016 -16.484 4.84 1 69.06 440 GLU A O 1
ATOM 3490 N N . SER A 1 441 ? 21.344 -17.469 6 1 65.19 441 SER A N 1
ATOM 3491 C CA . SER A 1 441 ? 22 -17.203 7.277 1 65.19 441 SER A CA 1
ATOM 3492 C C . SER A 1 441 ? 23.328 -17.938 7.375 1 65.19 441 SER A C 1
ATOM 3494 O O . SER A 1 441 ? 24.312 -17.391 7.891 1 65.19 441 SER A O 1
ATOM 3496 N N . THR A 1 442 ? 23.234 -19.109 6.855 1 55.44 442 THR A N 1
ATOM 3497 C CA . THR A 1 442 ? 24.469 -19.891 6.836 1 55.44 442 THR A CA 1
ATOM 3498 C C . THR A 1 442 ? 25.5 -19.234 5.926 1 55.44 442 THR A C 1
ATOM 3500 O O . THR A 1 442 ? 26.688 -19.172 6.27 1 55.44 442 THR A O 1
ATOM 3503 N N . PHE A 1 443 ? 25.016 -18.766 4.906 1 50.69 443 PHE A N 1
ATOM 3504 C CA . PHE A 1 443 ? 25.891 -18.109 3.953 1 50.69 443 PHE A CA 1
ATOM 3505 C C . PHE A 1 443 ? 26.5 -16.844 4.555 1 50.69 443 PHE A C 1
ATOM 3507 O O . PHE A 1 443 ? 27.688 -16.578 4.398 1 50.69 443 PHE A O 1
ATOM 3514 N N . ILE A 1 444 ? 25.688 -16.109 5.227 1 54.84 444 ILE A N 1
ATOM 3515 C CA . ILE A 1 444 ? 26.172 -14.875 5.859 1 54.84 444 ILE A CA 1
ATOM 3516 C C . ILE A 1 444 ? 27.188 -15.211 6.941 1 54.84 444 ILE A C 1
ATOM 3518 O O . ILE A 1 444 ? 28.234 -14.562 7.047 1 54.84 444 ILE A O 1
ATOM 3522 N N . ALA A 1 445 ? 26.891 -16.266 7.664 1 51.38 445 ALA A N 1
ATOM 3523 C CA . ALA A 1 445 ? 27.812 -16.703 8.703 1 51.38 445 ALA A CA 1
ATOM 3524 C C . ALA A 1 445 ? 29.141 -17.156 8.102 1 51.38 445 ALA A C 1
ATOM 3526 O O . ALA A 1 445 ? 30.219 -16.844 8.633 1 51.38 445 ALA A O 1
ATOM 3527 N N . LEU A 1 446 ? 29.031 -17.75 6.988 1 46 446 LEU A N 1
ATOM 3528 C CA . LEU A 1 446 ? 30.234 -18.219 6.297 1 46 446 LEU A CA 1
ATOM 3529 C C . LEU A 1 446 ? 31.016 -17.047 5.727 1 46 446 LEU A C 1
ATOM 3531 O O . LEU A 1 446 ? 32.25 -17.031 5.781 1 46 446 LEU A O 1
ATOM 3535 N N . ALA A 1 447 ? 30.297 -16.078 5.25 1 46.41 447 ALA A N 1
ATOM 3536 C CA . ALA A 1 447 ? 30.938 -14.891 4.68 1 46.41 447 ALA A CA 1
ATOM 3537 C C . ALA A 1 447 ? 31.609 -14.062 5.766 1 46.41 447 ALA A C 1
ATOM 3539 O O . ALA A 1 447 ? 32.719 -13.531 5.559 1 46.41 447 ALA A O 1
ATOM 3540 N N . ASP A 1 448 ? 30.969 -13.898 6.898 1 49.34 448 ASP A N 1
ATOM 3541 C CA . ASP A 1 448 ? 31.578 -13.195 8.023 1 49.34 448 ASP A CA 1
ATOM 3542 C C . ASP A 1 448 ? 32.812 -13.93 8.547 1 49.34 448 ASP A C 1
ATOM 3544 O O . ASP A 1 448 ? 33.812 -13.305 8.922 1 49.34 448 ASP A O 1
ATOM 3548 N N . ASP A 1 449 ? 32.719 -15.227 8.594 1 45.47 449 ASP A N 1
ATOM 3549 C CA . ASP A 1 449 ? 33.875 -16.031 9.023 1 45.47 449 ASP A CA 1
ATOM 3550 C C . ASP A 1 449 ? 35.031 -15.875 8.047 1 45.47 449 ASP A C 1
ATOM 3552 O O . ASP A 1 449 ? 36.188 -15.844 8.469 1 45.47 449 ASP A O 1
ATOM 3556 N N . LEU A 1 450 ? 34.719 -15.836 6.855 1 41.34 450 LEU A N 1
ATOM 3557 C CA . LEU A 1 450 ? 35.812 -15.633 5.887 1 41.34 450 LEU A CA 1
ATOM 3558 C C . LEU A 1 450 ? 36.438 -14.25 6.047 1 41.34 450 LEU A C 1
ATOM 3560 O O . LEU A 1 450 ? 37.625 -14.078 5.824 1 41.34 450 LEU A O 1
ATOM 3564 N N . GLU A 1 451 ? 35.656 -13.297 6.422 1 41.66 451 GLU A N 1
ATOM 3565 C CA . GLU A 1 451 ? 36.219 -11.977 6.691 1 41.66 451 GLU A CA 1
ATOM 3566 C C . GLU A 1 451 ? 36.938 -11.953 8.039 1 41.66 451 GLU A C 1
ATOM 3568 O O . GLU A 1 451 ? 37.969 -11.281 8.188 1 41.66 451 GLU A O 1
ATOM 3573 N N . THR A 1 452 ? 36.344 -12.516 9.078 1 38.97 452 THR A N 1
ATOM 3574 C CA . THR A 1 452 ? 37 -12.516 10.391 1 38.97 452 THR A CA 1
ATOM 3575 C C . THR A 1 452 ? 38.062 -13.602 10.469 1 38.97 452 THR A C 1
ATOM 3577 O O . THR A 1 452 ? 38.656 -13.844 11.531 1 38.97 452 THR A O 1
ATOM 3580 N N . GLU A 1 453 ? 38.438 -14.43 9.641 1 35.91 453 GLU A N 1
ATOM 3581 C CA . GLU A 1 453 ? 39.594 -15.297 9.867 1 35.91 453 GLU A CA 1
ATOM 3582 C C . GLU A 1 453 ? 40.844 -14.477 10.18 1 35.91 453 GLU A C 1
ATOM 3584 O O . GLU A 1 453 ? 41.906 -15.031 10.352 1 35.91 453 GLU A O 1
ATOM 3589 N N . SER A 1 454 ? 41.219 -13.195 10.133 1 30.91 454 SER A N 1
ATOM 3590 C CA . SER A 1 454 ? 42.469 -13.008 10.875 1 30.91 454 SER A CA 1
ATOM 3591 C C . SER A 1 454 ? 42.281 -13.367 12.344 1 30.91 454 SER A C 1
ATOM 3593 O O . SER A 1 454 ? 43.188 -13.945 12.961 1 30.91 454 SER A O 1
ATOM 3595 N N . THR A 1 455 ? 41.844 -12.453 13.367 1 29.97 455 THR A N 1
ATOM 3596 C CA . THR A 1 455 ? 42.062 -12.734 14.781 1 29.97 455 THR A CA 1
ATOM 3597 C C . THR A 1 455 ? 41.125 -13.828 15.266 1 29.97 455 THR A C 1
ATOM 3599 O O . THR A 1 455 ? 41.531 -14.742 15.984 1 29.97 455 THR A O 1
ATOM 3602 N N . LYS A 1 456 ? 39.844 -13.406 15.992 1 30.19 456 LYS A N 1
ATOM 3603 C CA . LYS A 1 456 ? 39.188 -14.086 17.109 1 30.19 456 LYS A CA 1
ATOM 3604 C C . LYS A 1 456 ? 38.375 -15.289 16.641 1 30.19 456 LYS A C 1
ATOM 3606 O O . LYS A 1 456 ? 37.906 -15.305 15.5 1 30.19 456 LYS A O 1
ATOM 3611 N N . LYS A 1 457 ? 38.25 -16.297 17.531 1 28.28 457 LYS A N 1
ATOM 3612 C CA . LYS A 1 457 ? 37.5 -17.547 17.609 1 28.28 457 LYS A CA 1
ATOM 3613 C C . LYS A 1 457 ? 36.031 -17.344 17.172 1 28.28 457 LYS A C 1
ATOM 3615 O O . LYS A 1 457 ? 35.344 -16.469 17.703 1 28.28 457 LYS A O 1
ATOM 3620 N N . VAL A 1 458 ? 35.719 -17.531 16.047 1 30.22 458 VAL A N 1
ATOM 3621 C CA . VAL A 1 458 ? 34.344 -17.484 15.547 1 30.22 458 VAL A CA 1
ATOM 3622 C C . VAL A 1 458 ? 33.406 -18.031 16.594 1 30.22 458 VAL A C 1
ATOM 3624 O O . VAL A 1 458 ? 33.5 -19.203 17 1 30.22 458 VAL A O 1
ATOM 3627 N N . PRO A 1 459 ? 32.906 -17.25 17.609 1 28.16 459 PRO A N 1
ATOM 3628 C CA . PRO A 1 459 ? 31.922 -17.922 18.469 1 28.16 459 PRO A CA 1
ATOM 3629 C C . PRO A 1 459 ? 30.969 -18.844 17.703 1 28.16 459 PRO A C 1
ATOM 3631 O O . PRO A 1 459 ? 30.734 -18.625 16.516 1 28.16 459 PRO A O 1
ATOM 3634 N N . GLU A 1 460 ? 30.734 -20.094 18.219 1 28.98 460 GLU A N 1
ATOM 3635 C CA . GLU A 1 460 ? 29.719 -21.094 17.859 1 28.98 460 GLU A CA 1
ATOM 3636 C C . GLU A 1 460 ? 28.438 -20.422 17.406 1 28.98 460 GLU A C 1
ATOM 3638 O O . GLU A 1 460 ? 27.797 -19.688 18.172 1 28.98 460 GLU A O 1
ATOM 3643 N N . THR A 1 461 ? 28.375 -19.797 16.344 1 30.62 461 THR A N 1
ATOM 3644 C CA . THR A 1 461 ? 27.156 -19.391 15.648 1 30.62 461 THR A CA 1
ATOM 3645 C C . THR A 1 461 ? 25.953 -20.172 16.156 1 30.62 461 THR A C 1
ATOM 3647 O O . THR A 1 461 ? 26 -21.406 16.266 1 30.62 461 THR A O 1
ATOM 3650 N N . SER A 1 462 ? 25 -19.594 16.875 1 30.19 462 SER A N 1
ATOM 3651 C CA . SER A 1 462 ? 23.844 -20.031 17.641 1 30.19 462 SER A CA 1
ATOM 3652 C C . SER A 1 462 ? 23.156 -21.219 16.969 1 30.19 462 SER A C 1
ATOM 3654 O O . SER A 1 462 ? 23.375 -21.5 15.797 1 30.19 462 SER A O 1
ATOM 3656 N N . SER A 1 463 ? 22.141 -21.969 17.781 1 28.81 463 SER A N 1
ATOM 3657 C CA . SER A 1 463 ? 21.328 -23.188 17.719 1 28.81 463 SER A CA 1
ATOM 3658 C C . SER A 1 463 ? 20.656 -23.328 16.359 1 28.81 463 SER A C 1
ATOM 3660 O O . SER A 1 463 ? 20.109 -24.391 16.047 1 28.81 463 SER A O 1
ATOM 3662 N N . LEU A 1 464 ? 20.219 -22.25 15.875 1 30.84 464 LEU A N 1
ATOM 3663 C CA . LEU A 1 464 ? 19.484 -22.562 14.656 1 30.84 464 LEU A CA 1
ATOM 3664 C C . LEU A 1 464 ? 20.438 -23.078 13.578 1 30.84 464 LEU A C 1
ATOM 3666 O O . LEU A 1 464 ? 20.016 -23.75 12.633 1 30.84 464 LEU A O 1
ATOM 3670 N N . GLY A 1 465 ? 21.609 -22.625 13.492 1 32.5 465 GLY A N 1
ATOM 3671 C CA . GLY A 1 465 ? 22.688 -23.062 12.617 1 32.5 465 GLY A CA 1
ATOM 3672 C C . GLY A 1 465 ? 23.203 -24.453 12.953 1 32.5 465 GLY A C 1
ATOM 3673 O O . GLY A 1 465 ? 24.062 -25 12.242 1 32.5 465 GLY A O 1
ATOM 3674 N N . GLY A 1 466 ? 23.469 -24.656 14.305 1 31.73 466 GLY A N 1
ATOM 3675 C CA . GLY A 1 466 ? 24.062 -25.969 14.578 1 31.73 466 GLY A CA 1
ATOM 3676 C C . GLY A 1 466 ? 23.422 -27.078 13.781 1 31.73 466 GLY A C 1
ATOM 3677 O O . GLY A 1 466 ? 24.094 -27.781 13.016 1 31.73 466 GLY A O 1
ATOM 3678 N N . SER A 1 467 ? 22.344 -27.844 14.508 1 29.94 467 SER A N 1
ATOM 3679 C CA . SER A 1 467 ? 21.766 -29.141 14.156 1 29.94 467 SER A CA 1
ATOM 3680 C C . SER A 1 467 ? 20.891 -29.031 12.914 1 29.94 467 SER A C 1
ATOM 3682 O O . SER A 1 467 ? 19.672 -28.891 13.016 1 29.94 467 SER A O 1
ATOM 3684 N N . ILE A 1 468 ? 20.797 -28.047 12.289 1 37.69 468 ILE A N 1
ATOM 3685 C CA . ILE A 1 468 ? 20.281 -28.5 11 1 37.69 468 ILE A CA 1
ATOM 3686 C C . ILE A 1 468 ? 20.953 -29.812 10.617 1 37.69 468 ILE A C 1
ATOM 3688 O O . ILE A 1 468 ? 22.031 -29.812 10 1 37.69 468 ILE A O 1
ATOM 3692 N N . SER A 1 469 ? 21.234 -30.547 11.492 1 34.88 469 SER A N 1
ATOM 3693 C CA . SER A 1 469 ? 21.672 -31.953 11.5 1 34.88 469 SER A CA 1
ATOM 3694 C C . SER A 1 469 ? 21.094 -32.719 10.312 1 34.88 469 SER A C 1
ATOM 3696 O O . SER A 1 469 ? 20.125 -32.281 9.688 1 34.88 469 SER A O 1
ATOM 3698 N N . GLY A 1 470 ? 21.688 -33.812 10 1 39.5 470 GLY A N 1
ATOM 3699 C CA . GLY A 1 470 ? 21.406 -34.844 8.992 1 39.5 470 GLY A CA 1
ATOM 3700 C C . GLY A 1 470 ? 19.922 -35 8.727 1 39.5 470 GLY A C 1
ATOM 3701 O O . GLY A 1 470 ? 19.5 -35.156 7.582 1 39.5 470 GLY A O 1
ATOM 3702 N N . ASN A 1 471 ? 19.109 -34.75 9.836 1 40.56 471 ASN A N 1
ATOM 3703 C CA . ASN A 1 471 ? 17.703 -35.094 9.727 1 40.56 471 ASN A CA 1
ATOM 3704 C C . ASN A 1 471 ? 16.906 -33.938 9.117 1 40.56 471 ASN A C 1
ATOM 3706 O O . ASN A 1 471 ? 15.984 -34.156 8.32 1 40.56 471 ASN A O 1
ATOM 3710 N N . VAL A 1 472 ? 17.203 -32.562 9.477 1 50.16 472 VAL A N 1
ATOM 3711 C CA . VAL A 1 472 ? 16.484 -31.422 8.938 1 50.16 472 VAL A CA 1
ATOM 3712 C C . VAL A 1 472 ? 16.766 -31.297 7.441 1 50.16 472 VAL A C 1
ATOM 3714 O O . VAL A 1 472 ? 15.859 -31 6.656 1 50.16 472 VAL A O 1
ATOM 3717 N N . SER A 1 473 ? 17.891 -31.688 7.156 1 63.81 473 SER A N 1
ATOM 3718 C CA . SER A 1 473 ? 18.297 -31.656 5.754 1 63.81 473 SER A CA 1
ATOM 3719 C C . SER A 1 473 ? 17.562 -32.719 4.949 1 63.81 473 SER A C 1
ATOM 3721 O O . SER A 1 473 ? 17.125 -32.469 3.82 1 63.81 473 SER A O 1
ATOM 3723 N N . ASN A 1 474 ? 17.219 -33.75 5.785 1 72.12 474 ASN A N 1
ATOM 3724 C CA . ASN A 1 474 ? 16.516 -34.812 5.074 1 72.12 474 ASN A CA 1
ATOM 3725 C C . ASN A 1 474 ? 15.062 -34.469 4.805 1 72.12 474 ASN A C 1
ATOM 3727 O O . ASN A 1 474 ? 14.531 -34.75 3.734 1 72.12 474 ASN A O 1
ATOM 3731 N N . GLU A 1 475 ? 14.492 -33.781 5.797 1 79.75 475 GLU A N 1
ATOM 3732 C CA . GLU A 1 475 ? 13.102 -33.375 5.617 1 79.75 475 GLU A CA 1
ATOM 3733 C C . GLU A 1 475 ? 12.953 -32.375 4.477 1 79.75 475 GLU A C 1
ATOM 3735 O O . GLU A 1 475 ? 12.047 -32.5 3.654 1 79.75 475 GLU A O 1
ATOM 3740 N N . PHE A 1 476 ? 13.875 -31.516 4.352 1 86.06 476 PHE A N 1
ATOM 3741 C CA . PHE A 1 476 ? 13.836 -30.516 3.293 1 86.06 476 PHE A CA 1
ATOM 3742 C C . PHE A 1 476 ? 14.047 -31.156 1.93 1 86.06 476 PHE A C 1
ATOM 3744 O O . PHE A 1 476 ? 13.406 -30.781 0.947 1 86.06 476 PHE A O 1
ATOM 3751 N N . THR A 1 477 ? 14.891 -32.188 1.974 1 90.56 477 THR A N 1
ATOM 3752 C CA . THR A 1 477 ? 15.172 -32.875 0.729 1 90.56 477 THR A CA 1
ATOM 3753 C C . THR A 1 477 ? 13.938 -33.625 0.239 1 90.56 477 THR A C 1
ATOM 3755 O O . THR A 1 477 ? 13.602 -33.594 -0.947 1 90.56 477 THR A O 1
ATOM 3758 N N . GLN A 1 478 ? 13.281 -34.281 1.188 1 92.19 478 GLN A N 1
ATOM 3759 C CA . GLN A 1 478 ? 12.086 -35.031 0.808 1 92.19 478 GLN A CA 1
ATOM 3760 C C . GLN A 1 478 ? 10.984 -34.094 0.325 1 92.19 478 GLN A C 1
ATOM 3762 O O . GLN A 1 478 ? 10.258 -34.406 -0.616 1 92.19 478 GLN A O 1
ATOM 3767 N N . CYS A 1 479 ? 10.898 -32.969 0.944 1 93.75 479 CYS A N 1
ATOM 3768 C CA . CYS A 1 479 ? 9.914 -31.969 0.531 1 93.75 479 CYS A CA 1
ATOM 3769 C C . CYS A 1 479 ? 10.227 -31.438 -0.865 1 93.75 479 CYS A C 1
ATOM 3771 O O . CYS A 1 479 ? 9.32 -31.266 -1.684 1 93.75 479 CYS A O 1
ATOM 3773 N N . ALA A 1 480 ? 11.461 -31.234 -1.122 1 95.38 480 ALA A N 1
ATOM 3774 C CA . ALA A 1 480 ? 11.867 -30.719 -2.432 1 95.38 480 ALA A CA 1
ATOM 3775 C C . ALA A 1 480 ? 11.578 -31.75 -3.525 1 95.38 480 ALA A C 1
ATOM 3777 O O . ALA A 1 480 ? 11.117 -31.391 -4.609 1 95.38 480 ALA A O 1
ATOM 3778 N N . ILE A 1 481 ? 11.867 -33 -3.227 1 96.12 481 ILE A N 1
ATOM 3779 C CA . ILE A 1 481 ? 11.617 -34.094 -4.184 1 96.12 481 ILE A CA 1
ATOM 3780 C C . ILE A 1 481 ? 10.125 -34.188 -4.469 1 96.12 481 ILE A C 1
ATOM 3782 O O . ILE A 1 481 ? 9.711 -34.219 -5.629 1 96.12 481 ILE A O 1
ATOM 3786 N N . HIS A 1 482 ? 9.391 -34.188 -3.383 1 97.06 482 HIS A N 1
ATOM 3787 C CA . HIS A 1 482 ? 7.945 -34.281 -3.549 1 97.06 482 HIS A CA 1
ATOM 3788 C C . HIS A 1 482 ? 7.402 -33.094 -4.344 1 97.06 482 HIS A C 1
ATOM 3790 O O . HIS A 1 482 ? 6.57 -33.281 -5.234 1 97.06 482 HIS A O 1
ATOM 3796 N N . PHE A 1 483 ? 7.828 -31.938 -3.99 1 97.56 483 PHE A N 1
ATOM 3797 C CA . PHE A 1 483 ? 7.406 -30.719 -4.672 1 97.56 483 PHE A CA 1
ATOM 3798 C C . PHE A 1 483 ? 7.684 -30.812 -6.168 1 97.56 483 PHE A C 1
ATOM 3800 O O . PHE A 1 483 ? 6.801 -30.547 -6.988 1 97.56 483 PHE A O 1
ATOM 3807 N N . LEU A 1 484 ? 8.867 -31.172 -6.559 1 97.88 484 LEU A N 1
ATOM 3808 C CA . LEU A 1 484 ? 9.258 -31.234 -7.965 1 97.88 484 LEU A CA 1
ATOM 3809 C C . LEU A 1 484 ? 8.438 -32.281 -8.703 1 97.88 484 LEU A C 1
ATOM 3811 O O . LEU A 1 484 ? 8.023 -32.062 -9.844 1 97.88 484 LEU A O 1
ATOM 3815 N N . ASN A 1 485 ? 8.258 -33.406 -8.055 1 97 485 ASN A N 1
ATOM 3816 C CA . ASN A 1 485 ? 7.473 -34.469 -8.688 1 97 485 ASN A CA 1
ATOM 3817 C C . ASN A 1 485 ? 6.043 -34 -8.961 1 97 485 ASN A C 1
ATOM 3819 O O . ASN A 1 485 ? 5.516 -34.219 -10.055 1 97 485 ASN A O 1
ATOM 3823 N N . GLU A 1 486 ? 5.457 -33.406 -7.984 1 97.12 486 GLU A N 1
ATOM 3824 C CA . GLU A 1 486 ? 4.098 -32.906 -8.164 1 97.12 486 GLU A CA 1
ATOM 3825 C C . GLU A 1 486 ? 4.059 -31.781 -9.203 1 97.12 486 GLU A C 1
ATOM 3827 O O . GLU A 1 486 ? 3.1 -31.672 -9.969 1 97.12 486 GLU A O 1
ATOM 3832 N N . PHE A 1 487 ? 5.074 -30.953 -9.195 1 97.88 487 PHE A N 1
ATOM 3833 C CA . PHE A 1 487 ? 5.137 -29.891 -10.188 1 97.88 487 PHE A CA 1
ATOM 3834 C C . PHE A 1 487 ? 5.184 -30.469 -11.594 1 97.88 487 PHE A C 1
ATOM 3836 O O . PHE A 1 487 ? 4.527 -29.953 -12.5 1 97.88 487 PHE A O 1
ATOM 3843 N N . CYS A 1 488 ? 5.941 -31.531 -11.781 1 96.75 488 CYS A N 1
ATOM 3844 C CA . CYS A 1 488 ? 6.012 -32.188 -13.086 1 96.75 488 CYS A CA 1
ATOM 3845 C C . CYS A 1 488 ? 4.656 -32.75 -13.477 1 96.75 488 CYS A C 1
ATOM 3847 O O . CYS A 1 488 ? 4.309 -32.781 -14.664 1 96.75 488 CYS A O 1
ATOM 3849 N N . PHE A 1 489 ? 3.928 -33.125 -12.461 1 95.75 489 PHE A N 1
ATOM 3850 C CA . PHE A 1 489 ? 2.611 -33.719 -12.727 1 95.75 489 PHE A CA 1
ATOM 3851 C C . PHE A 1 489 ? 1.637 -32.625 -13.172 1 95.75 489 PHE A C 1
ATOM 3853 O O . PHE A 1 489 ? 1.054 -32.719 -14.258 1 95.75 489 PHE A O 1
ATOM 3860 N N . TYR A 1 490 ? 1.414 -31.594 -12.383 1 95.94 490 TYR A N 1
ATOM 3861 C CA . TYR A 1 490 ? 0.43 -30.578 -12.758 1 95.94 490 TYR A CA 1
ATOM 3862 C C . TYR A 1 490 ? 0.997 -29.625 -13.805 1 95.94 490 TYR A C 1
ATOM 3864 O O . TYR A 1 490 ? 0.247 -28.922 -14.477 1 95.94 490 TYR A O 1
ATOM 3872 N N . GLY A 1 491 ? 2.309 -29.594 -13.961 1 95.12 491 GLY A N 1
ATOM 3873 C CA . GLY A 1 491 ? 2.947 -28.766 -14.969 1 95.12 491 GLY A CA 1
ATOM 3874 C C . GLY A 1 491 ? 3.115 -29.469 -16.312 1 95.12 491 GLY A C 1
ATOM 3875 O O . GLY A 1 491 ? 3.703 -28.922 -17.234 1 95.12 491 GLY A O 1
ATOM 3876 N N . LYS A 1 492 ? 2.578 -30.594 -16.391 1 93.44 492 LYS A N 1
ATOM 3877 C CA . LYS A 1 492 ? 2.734 -31.375 -17.625 1 93.44 492 LYS A CA 1
ATOM 3878 C C . LYS A 1 492 ? 2.014 -30.703 -18.781 1 93.44 492 LYS A C 1
ATOM 3880 O O . LYS A 1 492 ? 0.829 -30.375 -18.688 1 93.44 492 LYS A O 1
ATOM 3885 N N . MET A 1 493 ? 2.744 -30.484 -19.875 1 90.56 493 MET A N 1
ATOM 3886 C CA . MET A 1 493 ? 2.178 -29.891 -21.078 1 90.56 493 MET A CA 1
ATOM 3887 C C . MET A 1 493 ? 2.172 -30.891 -22.234 1 90.56 493 MET A C 1
ATOM 3889 O O . MET A 1 493 ? 3.104 -31.672 -22.375 1 90.56 493 MET A O 1
ATOM 3893 N N . PRO A 1 494 ? 1.143 -30.953 -23.031 1 90.69 494 PRO A N 1
ATOM 3894 C CA . PRO A 1 494 ? 0.024 -30 -23.141 1 90.69 494 PRO A CA 1
ATOM 3895 C C . PRO A 1 494 ? -1.188 -30.438 -22.312 1 90.69 494 PRO A C 1
ATOM 3897 O O . PRO A 1 494 ? -2.252 -29.828 -22.406 1 90.69 494 PRO A O 1
ATOM 3900 N N . GLU A 1 495 ? -1.084 -31.453 -21.547 1 89.5 495 GLU A N 1
ATOM 3901 C CA . GLU A 1 495 ? -2.211 -32.062 -20.828 1 89.5 495 GLU A CA 1
ATOM 3902 C C . GLU A 1 495 ? -2.92 -31.016 -19.953 1 89.5 495 GLU A C 1
ATOM 3904 O O . GLU A 1 495 ? -4.148 -31 -19.875 1 89.5 495 GLU A O 1
ATOM 3909 N N . ASN A 1 496 ? -2.152 -30.219 -19.328 1 93.62 496 ASN A N 1
ATOM 3910 C CA . ASN A 1 496 ? -2.727 -29.25 -18.391 1 93.62 496 ASN A CA 1
ATOM 3911 C C . ASN A 1 496 ? -2.557 -27.828 -18.906 1 93.62 496 ASN A C 1
ATOM 3913 O O . ASN A 1 496 ? -2.467 -26.891 -18.109 1 93.62 496 ASN A O 1
ATOM 3917 N N . LYS A 1 497 ? -2.547 -27.625 -20.219 1 92.12 497 LYS A N 1
ATOM 3918 C CA . LYS A 1 497 ? -2.291 -26.328 -20.844 1 92.12 497 LYS A CA 1
ATOM 3919 C C . LYS A 1 497 ? -3.383 -25.328 -20.484 1 92.12 497 LYS A C 1
ATOM 3921 O O . LYS A 1 497 ? -3.164 -24.109 -20.547 1 92.12 497 LYS A O 1
ATOM 3926 N N . GLN A 1 498 ? -4.52 -25.844 -20.109 1 92.12 498 GLN A N 1
ATOM 3927 C CA . GLN A 1 498 ? -5.637 -25 -19.719 1 92.12 498 GLN A CA 1
ATOM 3928 C C . GLN A 1 498 ? -5.266 -24.094 -18.547 1 92.12 498 GLN A C 1
ATOM 3930 O O . GLN A 1 498 ? -5.809 -23 -18.391 1 92.12 498 GLN A O 1
ATOM 3935 N N . PHE A 1 499 ? -4.355 -24.516 -17.703 1 94.5 499 PHE A N 1
ATOM 3936 C CA . PHE A 1 499 ? -3.998 -23.797 -16.5 1 94.5 499 PHE A CA 1
ATOM 3937 C C . PHE A 1 499 ? -2.59 -23.219 -16.609 1 94.5 499 PHE A C 1
ATOM 3939 O O . PHE A 1 499 ? -2.002 -22.812 -15.602 1 94.5 499 PHE A O 1
ATOM 3946 N N . LEU A 1 500 ? -2.055 -23.109 -17.812 1 92.62 500 LEU A N 1
ATOM 3947 C CA . LEU A 1 500 ? -0.687 -22.641 -18 1 92.62 500 LEU A CA 1
ATOM 3948 C C . LEU A 1 500 ? -0.532 -21.203 -17.516 1 92.62 500 LEU A C 1
ATOM 3950 O O . LEU A 1 500 ? 0.518 -20.844 -16.984 1 92.62 500 LEU A O 1
ATOM 3954 N N . TRP A 1 501 ? -1.586 -20.406 -17.641 1 92.12 501 TRP A N 1
ATOM 3955 C CA . TRP A 1 501 ? -1.521 -19 -17.203 1 92.12 501 TRP A CA 1
ATOM 3956 C C . TRP A 1 501 ? -1.192 -18.906 -15.719 1 92.12 501 TRP A C 1
ATOM 3958 O O . TRP A 1 501 ? -0.595 -17.938 -15.273 1 92.12 501 TRP A O 1
ATOM 3968 N N . GLU A 1 502 ? -1.555 -19.859 -14.906 1 93.88 502 GLU A N 1
ATOM 3969 C CA . GLU A 1 502 ? -1.286 -19.906 -13.477 1 93.88 502 GLU A CA 1
ATOM 3970 C C . GLU A 1 502 ? 0.014 -20.656 -13.18 1 93.88 502 GLU A C 1
ATOM 3972 O O . GLU A 1 502 ? 0.82 -20.203 -12.359 1 93.88 502 GLU A O 1
ATOM 3977 N N . ILE A 1 503 ? 0.22 -21.734 -13.844 1 93 503 ILE A N 1
ATOM 3978 C CA . ILE A 1 503 ? 1.347 -22.625 -13.57 1 93 503 ILE A CA 1
ATOM 3979 C C . ILE A 1 503 ? 2.658 -21.891 -13.852 1 93 503 ILE A C 1
ATOM 3981 O O . ILE A 1 503 ? 3.615 -22.016 -13.078 1 93 503 ILE A O 1
ATOM 3985 N N . ARG A 1 504 ? 2.717 -21.125 -14.836 1 88.62 504 ARG A N 1
ATOM 3986 C CA . ARG A 1 504 ? 3.939 -20.469 -15.281 1 88.62 504 ARG A CA 1
ATOM 3987 C C . ARG A 1 504 ? 4.371 -19.375 -14.297 1 88.62 504 ARG A C 1
ATOM 3989 O O . ARG A 1 504 ? 5.492 -18.875 -14.375 1 88.62 504 ARG A O 1
ATOM 3996 N N . LYS A 1 505 ? 3.537 -18.984 -13.422 1 88.19 505 LYS A N 1
ATOM 3997 C CA . LYS A 1 505 ? 3.83 -17.906 -12.477 1 88.19 505 LYS A CA 1
ATOM 3998 C C . LYS A 1 505 ? 4.871 -18.359 -11.445 1 88.19 505 LYS A C 1
ATOM 4000 O O . LYS A 1 505 ? 5.531 -17.516 -10.828 1 88.19 505 LYS A O 1
ATOM 4005 N N . PHE A 1 506 ? 5.004 -19.625 -11.273 1 89.62 506 PHE A N 1
ATOM 4006 C CA . PHE A 1 506 ? 5.867 -20.188 -10.242 1 89.62 506 PHE A CA 1
ATOM 4007 C C . PHE A 1 506 ? 7.043 -20.938 -10.867 1 89.62 506 PHE A C 1
ATOM 4009 O O . PHE A 1 506 ? 6.883 -21.609 -11.883 1 89.62 506 PHE A O 1
ATOM 4016 N N . GLN A 1 507 ? 8.211 -20.719 -10.234 1 87.75 507 GLN A N 1
ATOM 4017 C CA . GLN A 1 507 ? 9.414 -21.391 -10.719 1 87.75 507 GLN A CA 1
ATOM 4018 C C . GLN A 1 507 ? 9.938 -22.391 -9.68 1 87.75 507 GLN A C 1
ATOM 4020 O O . GLN A 1 507 ? 9.961 -22.094 -8.484 1 87.75 507 GLN A O 1
ATOM 4025 N N . PRO A 1 508 ? 10.344 -23.547 -10.109 1 91.94 508 PRO A N 1
ATOM 4026 C CA . PRO A 1 508 ? 10.828 -24.562 -9.18 1 91.94 508 PRO A CA 1
ATOM 4027 C C . PRO A 1 508 ? 12.328 -24.453 -8.906 1 91.94 508 PRO A C 1
ATOM 4029 O O . PRO A 1 508 ? 12.938 -25.391 -8.367 1 91.94 508 PRO A O 1
ATOM 4032 N N . LEU A 1 509 ? 12.992 -23.422 -9.18 1 89.81 509 LEU A N 1
ATOM 4033 C CA . LEU A 1 509 ? 14.438 -23.297 -9.234 1 89.81 509 LEU A CA 1
ATOM 4034 C C . LEU A 1 509 ? 15.055 -23.469 -7.848 1 89.81 509 LEU A C 1
ATOM 4036 O O . LEU A 1 509 ? 16.109 -24.094 -7.707 1 89.81 509 LEU A O 1
ATOM 4040 N N . GLN A 1 510 ? 14.406 -22.984 -6.883 1 89 510 GLN A N 1
ATOM 4041 C CA . GLN A 1 510 ? 14.945 -23.094 -5.527 1 89 510 GLN A CA 1
ATOM 4042 C C . GLN A 1 510 ? 15 -24.547 -5.074 1 89 510 GLN A C 1
ATOM 4044 O O . GLN A 1 510 ? 15.93 -24.953 -4.375 1 89 510 GLN A O 1
ATOM 4049 N N . ALA A 1 511 ? 13.984 -25.281 -5.418 1 93.44 511 ALA A N 1
ATOM 4050 C CA . ALA A 1 511 ? 13.961 -26.688 -5.055 1 93.44 511 ALA A CA 1
ATOM 4051 C C . ALA A 1 511 ? 15.07 -27.469 -5.766 1 93.44 511 ALA A C 1
ATOM 4053 O O . ALA A 1 511 ? 15.727 -28.312 -5.16 1 93.44 511 ALA A O 1
ATOM 4054 N N . ILE A 1 512 ? 15.32 -27.125 -6.977 1 94.69 512 ILE A N 1
ATOM 4055 C CA . ILE A 1 512 ? 16.375 -27.781 -7.738 1 94.69 512 ILE A CA 1
ATOM 4056 C C . ILE A 1 512 ? 17.734 -27.453 -7.129 1 94.69 512 ILE A C 1
ATOM 4058 O O . ILE A 1 512 ? 18.562 -28.344 -6.906 1 94.69 512 ILE A O 1
ATOM 4062 N N . LEU A 1 513 ? 17.922 -26.219 -6.828 1 91.25 513 LEU A N 1
ATOM 4063 C CA . LEU A 1 513 ? 19.172 -25.766 -6.242 1 91.25 513 LEU A CA 1
ATOM 4064 C C . LEU A 1 513 ? 19.406 -26.422 -4.883 1 91.25 513 LEU A C 1
ATOM 4066 O O . LEU A 1 513 ? 20.531 -26.781 -4.551 1 91.25 513 LEU A O 1
ATOM 4070 N N . ALA A 1 514 ? 18.375 -26.562 -4.184 1 89.75 514 ALA A N 1
ATOM 4071 C CA . ALA A 1 514 ? 18.484 -27.203 -2.869 1 89.75 514 ALA A CA 1
ATOM 4072 C C . ALA A 1 514 ? 18.922 -28.656 -2.994 1 89.75 514 ALA A C 1
ATOM 4074 O O . ALA A 1 514 ? 19.734 -29.141 -2.201 1 89.75 514 ALA A O 1
ATOM 4075 N N . LEU A 1 515 ? 18.344 -29.344 -3.932 1 92.56 515 LEU A N 1
ATOM 4076 C CA . LEU A 1 515 ? 18.703 -30.734 -4.133 1 92.56 515 LEU A CA 1
ATOM 4077 C C . LEU A 1 515 ? 20.141 -30.859 -4.633 1 92.56 515 LEU A C 1
ATOM 4079 O O . LEU A 1 515 ? 20.875 -31.766 -4.215 1 92.56 515 LEU A O 1
ATOM 4083 N N . LEU A 1 516 ? 20.547 -29.953 -5.5 1 91.25 516 LEU A N 1
ATOM 4084 C CA . LEU A 1 516 ? 21.922 -29.953 -5.977 1 91.25 516 LEU A CA 1
ATOM 4085 C C . LEU A 1 516 ? 22.891 -29.719 -4.824 1 91.25 516 LEU A C 1
ATOM 4087 O O . LEU A 1 516 ? 23.922 -30.375 -4.738 1 91.25 516 LEU A O 1
ATOM 4091 N N . ARG A 1 517 ? 22.562 -28.828 -4.023 1 88.25 517 ARG A N 1
ATOM 4092 C CA . ARG A 1 517 ? 23.406 -28.531 -2.861 1 88.25 517 ARG A CA 1
ATOM 4093 C C . ARG A 1 517 ? 23.531 -29.75 -1.954 1 88.25 517 ARG A C 1
ATOM 4095 O O . ARG A 1 517 ? 24.609 -30.047 -1.444 1 88.25 517 ARG A O 1
ATOM 4102 N N . SER A 1 518 ? 22.391 -30.406 -1.725 1 86.62 518 SER A N 1
ATOM 4103 C CA . SER A 1 518 ? 22.391 -31.609 -0.88 1 86.62 518 SER A CA 1
ATOM 4104 C C . SER A 1 518 ? 23.266 -32.688 -1.476 1 86.62 518 SER A C 1
ATOM 4106 O O . SER A 1 518 ? 23.969 -33.406 -0.748 1 86.62 518 SER A O 1
ATOM 4108 N N . LEU A 1 519 ? 23.25 -32.812 -2.775 1 86.56 519 LEU A N 1
ATOM 4109 C CA . LEU A 1 519 ? 24.078 -33.812 -3.457 1 86.56 519 LEU A CA 1
ATOM 4110 C C . LEU A 1 519 ? 25.562 -33.5 -3.318 1 86.56 519 LEU A C 1
ATOM 4112 O O . LEU A 1 519 ? 26.359 -34.375 -3.023 1 86.56 519 LEU A O 1
ATOM 4116 N N . ILE A 1 520 ? 25.844 -32.25 -3.49 1 84.81 520 ILE A N 1
ATOM 4117 C CA . ILE A 1 520 ? 27.234 -31.828 -3.418 1 84.81 520 ILE A CA 1
ATOM 4118 C C . ILE A 1 520 ? 27.75 -31.969 -1.985 1 84.81 520 ILE A C 1
ATOM 4120 O O . ILE A 1 520 ? 28.906 -32.344 -1.763 1 84.81 520 ILE A O 1
ATOM 4124 N N . TYR A 1 521 ? 26.906 -31.625 -1.079 1 80.88 521 TYR A N 1
ATOM 4125 C CA . TYR A 1 521 ? 27.281 -31.766 0.322 1 80.88 521 TYR A CA 1
ATOM 4126 C C . TYR A 1 521 ? 27.609 -33.219 0.652 1 80.88 521 TYR A C 1
ATOM 4128 O O . TYR A 1 521 ? 28.609 -33.5 1.333 1 80.88 521 TYR A O 1
ATOM 4136 N N . ASP A 1 522 ? 26.812 -34.125 0.205 1 78.94 522 ASP A N 1
ATOM 4137 C CA . ASP A 1 522 ? 27.062 -35.562 0.417 1 78.94 522 ASP A CA 1
ATOM 4138 C C . ASP A 1 522 ? 28.359 -36 -0.269 1 78.94 522 ASP A C 1
ATOM 4140 O O . ASP A 1 522 ? 29.125 -36.781 0.278 1 78.94 522 ASP A O 1
ATOM 4144 N N . GLY A 1 523 ? 28.5 -35.438 -1.425 1 76.56 523 GLY A N 1
ATOM 4145 C CA . GLY A 1 523 ? 29.734 -35.719 -2.133 1 76.56 523 GLY A CA 1
ATOM 4146 C C . GLY A 1 523 ? 30.969 -35.25 -1.395 1 76.56 523 GLY A C 1
ATOM 4147 O O . GLY A 1 523 ? 32 -35.938 -1.359 1 76.56 523 GLY A O 1
ATOM 4148 N N . GLU A 1 524 ? 30.859 -34.125 -0.798 1 76.38 524 GLU A N 1
ATOM 4149 C CA . GLU A 1 524 ? 31.969 -33.562 -0.03 1 76.38 524 GLU A CA 1
ATOM 4150 C C . GLU A 1 524 ? 32.281 -34.438 1.191 1 76.38 524 GLU A C 1
ATOM 4152 O O . GLU A 1 524 ? 33.438 -34.594 1.547 1 76.38 524 GLU A O 1
ATOM 4157 N N . GLN A 1 525 ? 31.297 -34.844 1.852 1 72.81 525 GLN A N 1
ATOM 4158 C CA . GLN A 1 525 ? 31.484 -35.688 3.043 1 72.81 525 GLN A CA 1
ATOM 4159 C C . GLN A 1 525 ? 32.188 -37 2.701 1 72.81 525 GLN A C 1
ATOM 4161 O O . GLN A 1 525 ? 33 -37.469 3.471 1 72.81 525 GLN A O 1
ATOM 4166 N N . VAL A 1 526 ? 31.828 -37.469 1.625 1 70.81 526 VAL A N 1
ATOM 4167 C CA . VAL A 1 526 ? 32.438 -38.75 1.197 1 70.81 526 VAL A CA 1
ATOM 4168 C C . VAL A 1 526 ? 33.906 -38.5 0.827 1 70.81 526 VAL A C 1
ATOM 4170 O O . VAL A 1 526 ? 34.75 -39.344 1.141 1 70.81 526 VAL A O 1
ATOM 4173 N N . CYS A 1 527 ? 34.125 -37.344 0.241 1 68.12 527 CYS A N 1
ATOM 4174 C CA . CYS A 1 527 ? 35.5 -37.031 -0.166 1 68.12 527 CYS A CA 1
ATOM 4175 C C . CYS A 1 527 ? 36.375 -36.781 1.048 1 68.12 527 CYS A C 1
ATOM 4177 O O . CYS A 1 527 ? 37.562 -37.156 1.058 1 68.12 527 CYS A O 1
ATOM 4179 N N . SER A 1 528 ? 35.906 -36.125 2.045 1 64.19 528 SER A N 1
ATOM 4180 C CA . SER A 1 528 ? 36.688 -35.781 3.225 1 64.19 528 SER A CA 1
ATOM 4181 C C . SER A 1 528 ? 37.062 -37.031 4.023 1 64.19 528 SER A C 1
ATOM 4183 O O . SER A 1 528 ? 38.094 -37.031 4.715 1 64.19 528 SER A O 1
ATOM 4185 N N . MET A 1 529 ? 36.281 -37.938 4.086 1 59.47 529 MET A N 1
ATOM 4186 C CA . MET A 1 529 ? 36.562 -39.125 4.844 1 59.47 529 MET A CA 1
ATOM 4187 C C . MET A 1 529 ? 37.625 -39.969 4.145 1 59.47 529 MET A C 1
ATOM 4189 O O . MET A 1 529 ? 38.125 -40.969 4.691 1 59.47 529 MET A O 1
ATOM 4193 N N . GLN A 1 530 ? 38.469 -39.281 3.246 1 53.88 530 GLN A N 1
ATOM 4194 C CA . GLN A 1 530 ? 39.625 -39.875 2.586 1 53.88 530 GLN A CA 1
ATOM 4195 C C . GLN A 1 530 ? 39.344 -41.344 2.234 1 53.88 530 GLN A C 1
ATOM 4197 O O . GLN A 1 530 ? 40.25 -42.156 2.271 1 53.88 530 GLN A O 1
ATOM 4202 N N . GLN A 1 531 ? 38.219 -41.812 2.51 1 47.31 531 GLN A N 1
ATOM 4203 C CA . GLN A 1 531 ? 38.125 -43.25 2.184 1 47.31 531 GLN A CA 1
ATOM 4204 C C . GLN A 1 531 ? 38.094 -43.469 0.674 1 47.31 531 GLN A C 1
ATOM 4206 O O . GLN A 1 531 ? 37.25 -42.906 -0.03 1 47.31 531 GLN A O 1
ATOM 4211 N N . PRO A 1 532 ? 39.312 -43.75 0.129 1 43.75 532 PRO A N 1
ATOM 4212 C CA . PRO A 1 532 ? 39.625 -43.812 -1.297 1 43.75 532 PRO A CA 1
ATOM 4213 C C . PRO A 1 532 ? 38.438 -44.25 -2.158 1 43.75 532 PRO A C 1
ATOM 4215 O O . PRO A 1 532 ? 38.094 -43.531 -3.111 1 43.75 532 PRO A O 1
ATOM 4218 N N . ASP A 1 533 ? 38.594 -45.562 -2.867 1 40.88 533 ASP A N 1
ATOM 4219 C CA . ASP A 1 533 ? 38.188 -46.125 -4.137 1 40.88 533 ASP A CA 1
ATOM 4220 C C . ASP A 1 533 ? 36.656 -46.188 -4.242 1 40.88 533 ASP A C 1
ATOM 4222 O O . ASP A 1 533 ? 36.094 -45.719 -5.223 1 40.88 533 ASP A O 1
ATOM 4226 N N . SER A 1 534 ? 36.156 -47.438 -3.971 1 42.28 534 SER A N 1
ATOM 4227 C CA . SER A 1 534 ? 35.031 -48.25 -4.383 1 42.28 534 SER A CA 1
ATOM 4228 C C . SER A 1 534 ? 33.719 -47.688 -3.885 1 42.28 534 SER A C 1
ATOM 4230 O O . SER A 1 534 ? 32.688 -47.844 -4.52 1 42.28 534 SER A O 1
ATOM 4232 N N . GLN A 1 535 ? 33.719 -47.062 -2.73 1 43.19 535 GLN A N 1
ATOM 4233 C CA . GLN A 1 535 ? 32.469 -46.781 -2.047 1 43.19 535 GLN A CA 1
ATOM 4234 C C . GLN A 1 535 ? 31.875 -45.469 -2.5 1 43.19 535 GLN A C 1
ATOM 4236 O O . GLN A 1 535 ? 30.688 -45.188 -2.275 1 43.19 535 GLN A O 1
ATOM 4241 N N . PHE A 1 536 ? 32.75 -44.562 -2.77 1 48.12 536 PHE A N 1
ATOM 4242 C CA . PHE A 1 536 ? 32.188 -43.312 -3.25 1 48.12 536 PHE A CA 1
ATOM 4243 C C . PHE A 1 536 ? 31.219 -43.562 -4.406 1 48.12 536 PHE A C 1
ATOM 4245 O O . PHE A 1 536 ? 30.109 -43.031 -4.43 1 48.12 536 PHE A O 1
ATOM 4252 N N . HIS A 1 537 ? 31.812 -44.312 -5.453 1 46.66 537 HIS A N 1
ATOM 4253 C CA . HIS A 1 537 ? 30.984 -44.594 -6.625 1 46.66 537 HIS A CA 1
ATOM 4254 C C . HIS A 1 537 ? 29.797 -45.469 -6.27 1 46.66 537 HIS A C 1
ATOM 4256 O O . HIS A 1 537 ? 28.734 -45.406 -6.906 1 46.66 537 HIS A O 1
ATOM 4262 N N . SER A 1 538 ? 30.188 -46.469 -5.402 1 44.59 538 SER A N 1
ATOM 4263 C CA . SER A 1 538 ? 29.109 -47.375 -5.016 1 44.59 538 SER A CA 1
ATOM 4264 C C . SER A 1 538 ? 28.031 -46.625 -4.215 1 44.59 538 SER A C 1
ATOM 4266 O O . SER A 1 538 ? 26.859 -46.969 -4.312 1 44.59 538 SER A O 1
ATOM 4268 N N . LYS A 1 539 ? 28.516 -45.969 -3.314 1 45.47 539 LYS A N 1
ATOM 4269 C CA . LYS A 1 539 ? 27.547 -45.312 -2.42 1 45.47 539 LYS A CA 1
ATOM 4270 C C . LYS A 1 539 ? 26.734 -44.25 -3.158 1 45.47 539 LYS A C 1
ATOM 4272 O O . LYS A 1 539 ? 25.594 -43.969 -2.789 1 45.47 539 LYS A O 1
ATOM 4277 N N . PHE A 1 540 ? 27.406 -43.625 -4.105 1 48.53 540 PHE A N 1
ATOM 4278 C CA . PHE A 1 540 ? 26.562 -42.688 -4.828 1 48.53 540 PHE A CA 1
ATOM 4279 C C . PHE A 1 540 ? 26.047 -43.312 -6.125 1 48.53 540 PHE A C 1
ATOM 4281 O O . PHE A 1 540 ? 26.656 -43.125 -7.184 1 48.53 540 PHE A O 1
ATOM 4288 N N . LEU A 1 541 ? 25.844 -44.594 -6.082 1 48.78 541 LEU A N 1
ATOM 4289 C CA . LEU A 1 541 ? 25.047 -45.062 -7.219 1 48.78 541 LEU A CA 1
ATOM 4290 C C . LEU A 1 541 ? 24.016 -44 -7.598 1 48.78 541 LEU A C 1
ATOM 4292 O O . LEU A 1 541 ? 22.812 -44.188 -7.387 1 48.78 541 LEU A O 1
ATOM 4296 N N . LEU A 1 542 ? 24.562 -42.719 -7.902 1 57.47 542 LEU A N 1
ATOM 4297 C CA . LEU A 1 542 ? 24.062 -41.375 -7.906 1 57.47 542 LEU A CA 1
ATOM 4298 C C . LEU A 1 542 ? 23.016 -41.156 -9 1 57.47 542 LEU A C 1
ATOM 4300 O O . LEU A 1 542 ? 22.016 -40.469 -8.789 1 57.47 542 LEU A O 1
ATOM 4304 N N . PRO A 1 543 ? 23.188 -42.094 -10.062 1 58.88 543 PRO A N 1
ATOM 4305 C CA . PRO A 1 543 ? 22.172 -41.812 -11.078 1 58.88 543 PRO A CA 1
ATOM 4306 C C . PRO A 1 543 ? 20.781 -42.25 -10.672 1 58.88 543 PRO A C 1
ATOM 4308 O O . PRO A 1 543 ? 19.781 -41.781 -11.211 1 58.88 543 PRO A O 1
ATOM 4311 N N . LEU A 1 544 ? 20.75 -43.156 -9.633 1 72 544 LEU A N 1
ATOM 4312 C CA . LEU A 1 544 ? 19.438 -43.656 -9.203 1 72 544 LEU A CA 1
ATOM 4313 C C . LEU A 1 544 ? 18.969 -42.938 -7.949 1 72 544 LEU A C 1
ATOM 4315 O O . LEU A 1 544 ? 17.891 -43.219 -7.438 1 72 544 LEU A O 1
ATOM 4319 N N . ASP A 1 545 ? 19.812 -42.062 -7.535 1 84.19 545 ASP A N 1
ATOM 4320 C CA . ASP A 1 545 ? 19.422 -41.25 -6.395 1 84.19 545 ASP A CA 1
ATOM 4321 C C . ASP A 1 545 ? 18.156 -40.469 -6.703 1 84.19 545 ASP A C 1
ATOM 4323 O O . ASP A 1 545 ? 18.016 -39.906 -7.789 1 84.19 545 ASP A O 1
ATOM 4327 N N . GLU A 1 546 ? 17.203 -40.5 -5.762 1 87.94 546 GLU A N 1
ATOM 4328 C CA . GLU A 1 546 ? 15.914 -39.844 -5.957 1 87.94 546 GLU A CA 1
ATOM 4329 C C . GLU A 1 546 ? 16.078 -38.375 -6.266 1 87.94 546 GLU A C 1
ATOM 4331 O O . GLU A 1 546 ? 15.281 -37.781 -6.988 1 87.94 546 GLU A O 1
ATOM 4336 N N . ARG A 1 547 ? 17.078 -37.812 -5.73 1 91.69 547 ARG A N 1
ATOM 4337 C CA . ARG A 1 547 ? 17.359 -36.375 -5.961 1 91.69 547 ARG A CA 1
ATOM 4338 C C . ARG A 1 547 ? 17.734 -36.125 -7.418 1 91.69 547 ARG A C 1
ATOM 4340 O O . ARG A 1 547 ? 17.266 -35.156 -8.023 1 91.69 547 ARG A O 1
ATOM 4347 N N . VAL A 1 548 ? 18.562 -36.938 -7.902 1 90.69 548 VAL A N 1
ATOM 4348 C CA . VAL A 1 548 ? 19.031 -36.812 -9.281 1 90.69 548 VAL A CA 1
ATOM 4349 C C . VAL A 1 548 ? 17.859 -37.031 -10.234 1 90.69 548 VAL A C 1
ATOM 4351 O O . VAL A 1 548 ? 17.688 -36.25 -11.18 1 90.69 548 VAL A O 1
ATOM 4354 N N . VAL A 1 549 ? 17.094 -38.062 -9.961 1 91.62 549 VAL A N 1
ATOM 4355 C CA . VAL A 1 549 ? 15.945 -38.375 -10.805 1 91.62 549 VAL A CA 1
ATOM 4356 C C . VAL A 1 549 ? 14.984 -37.188 -10.812 1 91.62 549 VAL A C 1
ATOM 4358 O O . VAL A 1 549 ? 14.492 -36.781 -11.867 1 91.62 549 VAL A O 1
ATOM 4361 N N . ALA A 1 550 ? 14.703 -36.656 -9.664 1 95.44 550 ALA A N 1
ATOM 4362 C CA . ALA A 1 550 ? 13.781 -35.531 -9.539 1 95.44 550 ALA A CA 1
ATOM 4363 C C . ALA A 1 550 ? 14.289 -34.312 -10.305 1 95.44 550 ALA A C 1
ATOM 4365 O O . ALA A 1 550 ? 13.516 -33.625 -10.977 1 95.44 550 ALA A O 1
ATOM 4366 N N . ILE A 1 551 ? 15.562 -34.031 -10.219 1 95.31 551 ILE A N 1
ATOM 4367 C CA . ILE A 1 551 ? 16.156 -32.875 -10.898 1 95.31 551 ILE A CA 1
ATOM 4368 C C . ILE A 1 551 ? 16.047 -33.062 -12.414 1 95.31 551 ILE A C 1
ATOM 4370 O O . ILE A 1 551 ? 15.609 -32.156 -13.117 1 95.31 551 ILE A O 1
ATOM 4374 N N . GLU A 1 552 ? 16.406 -34.25 -12.859 1 92.19 552 GLU A N 1
ATOM 4375 C CA . GLU A 1 552 ? 16.375 -34.5 -14.289 1 92.19 552 GLU A CA 1
ATOM 4376 C C . GLU A 1 552 ? 14.945 -34.438 -14.836 1 92.19 552 GLU A C 1
ATOM 4378 O O . GLU A 1 552 ? 14.719 -33.844 -15.898 1 92.19 552 GLU A O 1
ATOM 4383 N N . ARG A 1 553 ? 14.117 -35.031 -14.109 1 93.62 553 ARG A N 1
ATOM 4384 C CA . ARG A 1 553 ? 12.719 -34.969 -14.523 1 93.62 553 ARG A CA 1
ATOM 4385 C C . ARG A 1 553 ? 12.227 -33.531 -14.586 1 93.62 553 ARG A C 1
ATOM 4387 O O . ARG A 1 553 ? 11.523 -33.156 -15.523 1 93.62 553 ARG A O 1
ATOM 4394 N N . ALA A 1 554 ? 12.523 -32.719 -13.648 1 96.44 554 ALA A N 1
ATOM 4395 C CA . ALA A 1 554 ? 12.086 -31.344 -13.586 1 96.44 554 ALA A CA 1
ATOM 4396 C C . ALA A 1 554 ? 12.672 -30.531 -14.742 1 96.44 554 ALA A C 1
ATOM 4398 O O . ALA A 1 554 ? 11.961 -29.766 -15.398 1 96.44 554 ALA A O 1
ATOM 4399 N N . LEU A 1 555 ? 13.914 -30.672 -15 1 94.38 555 LEU A N 1
ATOM 4400 C CA . LEU A 1 555 ? 14.57 -29.906 -16.062 1 94.38 555 LEU A CA 1
ATOM 4401 C C . LEU A 1 555 ? 14.031 -30.297 -17.422 1 94.38 555 LEU A C 1
ATOM 4403 O O . LEU A 1 555 ? 13.898 -29.453 -18.312 1 94.38 555 LEU A O 1
ATOM 4407 N N . ASN A 1 556 ? 13.688 -31.547 -17.562 1 91.44 556 ASN A N 1
ATOM 4408 C CA . ASN A 1 556 ? 13.203 -32.031 -18.859 1 91.44 556 ASN A CA 1
ATOM 4409 C C . ASN A 1 556 ? 11.734 -31.672 -19.078 1 91.44 556 ASN A C 1
ATOM 4411 O O . ASN A 1 556 ? 11.344 -31.312 -20.188 1 91.44 556 ASN A O 1
ATOM 4415 N N . ASN A 1 557 ? 10.977 -31.781 -18.031 1 93.44 557 ASN A N 1
ATOM 4416 C CA . ASN A 1 557 ? 9.531 -31.625 -18.188 1 93.44 557 ASN A CA 1
ATOM 4417 C C . ASN A 1 557 ? 9.094 -30.172 -17.969 1 93.44 557 ASN A C 1
ATOM 4419 O O . ASN A 1 557 ? 8.047 -29.766 -18.453 1 93.44 557 ASN A O 1
ATOM 4423 N N . LEU A 1 558 ? 9.867 -29.422 -17.25 1 94.88 558 LEU A N 1
ATOM 4424 C CA . LEU A 1 558 ? 9.438 -28.078 -16.875 1 94.88 558 LEU A CA 1
ATOM 4425 C C . LEU A 1 558 ? 10.312 -27.031 -17.547 1 94.88 558 LEU A C 1
ATOM 4427 O O . LEU A 1 558 ? 10.18 -25.828 -17.266 1 94.88 558 LEU A O 1
ATOM 4431 N N . GLY A 1 559 ? 11.18 -27.391 -18.438 1 90.12 559 GLY A N 1
ATOM 4432 C CA . GLY A 1 559 ? 12.086 -26.484 -19.109 1 90.12 559 GLY A CA 1
ATOM 4433 C C . GLY A 1 559 ? 11.375 -25.391 -19.891 1 90.12 559 GLY A C 1
ATOM 4434 O O . GLY A 1 559 ? 11.914 -24.312 -20.094 1 90.12 559 GLY A O 1
ATOM 4435 N N . TYR A 1 560 ? 10.078 -25.672 -20.25 1 89 560 TYR A N 1
ATOM 4436 C CA . TYR A 1 560 ? 9.312 -24.719 -21.016 1 89 560 TYR A CA 1
ATOM 4437 C C . TYR A 1 560 ? 9.039 -23.453 -20.219 1 89 560 TYR A C 1
ATOM 4439 O O . TYR A 1 560 ? 8.773 -22.391 -20.781 1 89 560 TYR A O 1
ATOM 4447 N N . LEU A 1 561 ? 9.164 -23.484 -18.906 1 89.12 561 LEU A N 1
ATOM 4448 C CA . LEU A 1 561 ? 8.914 -22.344 -18.031 1 89.12 561 LEU A CA 1
ATOM 4449 C C . LEU A 1 561 ? 9.953 -21.25 -18.25 1 89.12 561 LEU A C 1
ATOM 4451 O O . LEU A 1 561 ? 9.711 -20.078 -17.953 1 89.12 561 LEU A O 1
ATOM 4455 N N . SER A 1 562 ? 11.125 -21.594 -18.766 1 83.38 562 SER A N 1
ATOM 4456 C CA . SER A 1 562 ? 12.195 -20.625 -19.031 1 83.38 562 SER A CA 1
ATOM 4457 C C . SER A 1 562 ? 11.828 -19.672 -20.156 1 83.38 562 SER A C 1
ATOM 4459 O O . SER A 1 562 ? 12.398 -18.594 -20.266 1 83.38 562 SER A O 1
ATOM 4461 N N . GLU A 1 563 ? 10.906 -20.047 -20.953 1 74.81 563 GLU A N 1
ATOM 4462 C CA . GLU A 1 563 ? 10.531 -19.25 -22.109 1 74.81 563 GLU A CA 1
ATOM 4463 C C . GLU A 1 563 ? 9.328 -18.359 -21.812 1 74.81 563 GLU A C 1
ATOM 4465 O O . GLU A 1 563 ? 9.086 -17.375 -22.5 1 74.81 563 GLU A O 1
ATOM 4470 N N . HIS A 1 564 ? 8.656 -18.734 -20.875 1 60.59 564 HIS A N 1
ATOM 4471 C CA . HIS A 1 564 ? 7.391 -18.062 -20.625 1 60.59 564 HIS A CA 1
ATOM 4472 C C . HIS A 1 564 ? 7.535 -17.047 -19.5 1 60.59 564 HIS A C 1
ATOM 4474 O O . HIS A 1 564 ? 6.582 -16.781 -18.766 1 60.59 564 HIS A O 1
ATOM 4480 N N . THR A 1 565 ? 8.75 -16.484 -19.422 1 65.38 565 THR A N 1
ATOM 4481 C CA . THR A 1 565 ? 8.875 -15.586 -18.281 1 65.38 565 THR A CA 1
ATOM 4482 C C . THR A 1 565 ? 9.734 -14.383 -18.641 1 65.38 565 THR A C 1
ATOM 4484 O O . THR A 1 565 ? 9.766 -13.953 -19.797 1 65.38 565 THR A O 1
ATOM 4487 N N . THR A 1 566 ? 10.289 -13.734 -17.734 1 70 566 THR A N 1
ATOM 4488 C CA . THR A 1 566 ? 11.141 -12.562 -17.859 1 70 566 THR A CA 1
ATOM 4489 C C . THR A 1 566 ? 12.57 -12.961 -18.219 1 70 566 THR A C 1
ATOM 4491 O O . THR A 1 566 ? 12.93 -14.133 -18.141 1 70 566 THR A O 1
ATOM 4494 N N . ARG A 1 567 ? 13.266 -12.062 -18.781 1 69.88 567 ARG A N 1
ATOM 4495 C CA . ARG A 1 567 ? 14.68 -12.289 -19.078 1 69.88 567 ARG A CA 1
ATOM 4496 C C . ARG A 1 567 ? 15.422 -12.789 -17.844 1 69.88 567 ARG A C 1
ATOM 4498 O O . ARG A 1 567 ? 16.266 -13.688 -17.938 1 69.88 567 ARG A O 1
ATOM 4505 N N . LEU A 1 568 ? 15.133 -12.289 -16.828 1 72.19 568 LEU A N 1
ATOM 4506 C CA . LEU A 1 568 ? 15.758 -12.703 -15.578 1 72.19 568 LEU A CA 1
ATOM 4507 C C . LEU A 1 568 ? 15.461 -14.164 -15.273 1 72.19 568 LEU A C 1
ATOM 4509 O O . LEU A 1 568 ? 16.344 -14.898 -14.82 1 72.19 568 LEU A O 1
ATOM 4513 N N . CYS A 1 569 ? 14.289 -14.562 -15.57 1 77.56 569 CYS A N 1
ATOM 4514 C CA . CYS A 1 569 ? 13.914 -15.953 -15.32 1 77.56 569 CYS A CA 1
ATOM 4515 C C . CYS A 1 569 ? 14.672 -16.891 -16.25 1 77.56 569 CYS A C 1
ATOM 4517 O O . CYS A 1 569 ? 15.125 -17.953 -15.828 1 77.56 569 CYS A O 1
ATOM 4519 N N . LYS A 1 570 ? 14.789 -16.453 -17.438 1 80.31 570 LYS A N 1
ATOM 4520 C CA . LYS A 1 570 ? 15.539 -17.25 -18.406 1 80.31 570 LYS A CA 1
ATOM 4521 C C . LYS A 1 570 ? 17 -17.406 -17.969 1 80.31 570 LYS A C 1
ATOM 4523 O O . LYS A 1 570 ? 17.562 -18.5 -18.062 1 80.31 570 LYS A O 1
ATOM 4528 N N . GLU A 1 571 ? 17.516 -16.344 -17.516 1 78.88 571 GLU A N 1
ATOM 4529 C CA . GLU A 1 571 ? 18.891 -16.359 -17.047 1 78.88 571 GLU A CA 1
ATOM 4530 C C . GLU A 1 571 ? 19.062 -17.266 -15.828 1 78.88 571 GLU A C 1
ATOM 4532 O O . GLU A 1 571 ? 20.062 -17.953 -15.688 1 78.88 571 GLU A O 1
ATOM 4537 N N . ARG A 1 572 ? 18.141 -17.328 -15.023 1 85.06 572 ARG A N 1
ATOM 4538 C CA . ARG A 1 572 ? 18.203 -18.156 -13.836 1 85.06 572 ARG A CA 1
ATOM 4539 C C . ARG A 1 572 ? 18.125 -19.641 -14.203 1 85.06 572 ARG A C 1
ATOM 4541 O O . ARG A 1 572 ? 18.828 -20.469 -13.617 1 85.06 572 ARG A O 1
ATOM 4548 N N . TRP A 1 573 ? 17.266 -19.953 -15.133 1 89.31 573 TRP A N 1
ATOM 4549 C CA . TRP A 1 573 ? 17.188 -21.328 -15.609 1 89.31 573 TRP A CA 1
ATOM 4550 C C . TRP A 1 573 ? 18.5 -21.781 -16.219 1 89.31 573 TRP A C 1
ATOM 4552 O O . TRP A 1 573 ? 18.938 -22.906 -15.992 1 89.31 573 TRP A O 1
ATOM 4562 N N . GLU A 1 574 ? 19.125 -20.844 -16.891 1 85.56 574 GLU A N 1
ATOM 4563 C CA . GLU A 1 574 ? 20.406 -21.172 -17.484 1 85.56 574 GLU A CA 1
ATOM 4564 C C . GLU A 1 574 ? 21.469 -21.391 -16.406 1 85.56 574 GLU A C 1
ATOM 4566 O O . GLU A 1 574 ? 22.297 -22.312 -16.516 1 85.56 574 GLU A O 1
ATOM 4571 N N . THR A 1 575 ? 21.438 -20.594 -15.438 1 87.44 575 THR A N 1
ATOM 4572 C CA . THR A 1 575 ? 22.359 -20.75 -14.32 1 87.44 575 THR A CA 1
ATOM 4573 C C . THR A 1 575 ? 22.172 -22.094 -13.641 1 87.44 575 THR A C 1
ATOM 4575 O O . THR A 1 575 ? 23.156 -22.766 -13.312 1 87.44 575 THR A O 1
ATOM 4578 N N . VAL A 1 576 ? 20.969 -22.531 -13.477 1 92 576 VAL A N 1
ATOM 4579 C CA . VAL A 1 576 ? 20.672 -23.797 -12.828 1 92 576 VAL A CA 1
ATOM 4580 C C . VAL A 1 576 ? 21.172 -24.953 -13.695 1 92 576 VAL A C 1
ATOM 4582 O O . VAL A 1 576 ? 21.719 -25.922 -13.18 1 92 576 VAL A O 1
ATOM 4585 N N . ARG A 1 577 ? 21.047 -24.844 -14.969 1 91.81 577 ARG A N 1
ATOM 4586 C CA . ARG A 1 577 ? 21.516 -25.875 -15.875 1 91.81 577 ARG A CA 1
ATOM 4587 C C . ARG A 1 577 ? 23.031 -26 -15.836 1 91.81 577 ARG A C 1
ATOM 4589 O O . ARG A 1 577 ? 23.578 -27.109 -15.836 1 91.81 577 ARG A O 1
ATOM 4596 N N . ILE A 1 578 ? 23.641 -24.844 -15.758 1 90.06 578 ILE A N 1
ATOM 4597 C CA . ILE A 1 578 ? 25.109 -24.828 -15.703 1 90.06 578 ILE A CA 1
ATOM 4598 C C . ILE A 1 578 ? 25.578 -25.453 -14.391 1 90.06 578 ILE A C 1
ATOM 4600 O O . ILE A 1 578 ? 26.484 -26.297 -14.391 1 90.06 578 ILE A O 1
ATOM 4604 N N . LEU A 1 579 ? 24.938 -25.125 -13.336 1 89.88 579 LEU A N 1
ATOM 4605 C CA . LEU A 1 579 ? 25.328 -25.641 -12.031 1 89.88 579 LEU A CA 1
ATOM 4606 C C . LEU A 1 579 ? 25.062 -27.141 -11.953 1 89.88 579 LEU A C 1
ATOM 4608 O O . LEU A 1 579 ? 25.828 -27.891 -11.344 1 89.88 579 LEU A O 1
ATOM 4612 N N . LYS A 1 580 ? 23.984 -27.547 -12.547 1 92.06 580 LYS A N 1
ATOM 4613 C CA . LYS A 1 580 ? 23.672 -28.969 -12.594 1 92.06 580 LYS A CA 1
ATOM 4614 C C . LYS A 1 580 ? 24.734 -29.75 -13.367 1 92.06 580 LYS A C 1
ATOM 4616 O O . LYS A 1 580 ? 25.203 -30.797 -12.922 1 92.06 580 LYS A O 1
ATOM 4621 N N . GLU A 1 581 ? 25.109 -29.219 -14.469 1 87.62 581 GLU A N 1
ATOM 4622 C CA . GLU A 1 581 ? 26.109 -29.891 -15.289 1 87.62 581 GLU A CA 1
ATOM 4623 C C . GLU A 1 581 ? 27.453 -29.984 -14.555 1 87.62 581 GLU A C 1
ATOM 4625 O O . GLU A 1 581 ? 28.109 -31.016 -14.586 1 87.62 581 GLU A O 1
ATOM 4630 N N . ARG A 1 582 ? 27.75 -28.922 -13.906 1 85.38 582 ARG A N 1
ATOM 4631 C CA . ARG A 1 582 ? 29 -28.922 -13.148 1 85.38 582 ARG A CA 1
ATOM 4632 C C . ARG A 1 582 ? 28.938 -29.891 -11.984 1 85.38 582 ARG A C 1
ATOM 4634 O O . ARG A 1 582 ? 29.891 -30.641 -11.742 1 85.38 582 ARG A O 1
ATOM 4641 N N . ALA A 1 583 ? 27.875 -29.891 -11.281 1 86.69 583 ALA A N 1
ATOM 4642 C CA . ALA A 1 583 ? 27.719 -30.781 -10.133 1 86.69 583 ALA A CA 1
ATOM 4643 C C . ALA A 1 583 ? 27.719 -32.25 -10.562 1 86.69 583 ALA A C 1
ATOM 4645 O O . ALA A 1 583 ? 28.391 -33.094 -9.953 1 86.69 583 ALA A O 1
ATOM 4646 N N . PHE A 1 584 ? 27.016 -32.531 -11.609 1 84.12 584 PHE A N 1
ATOM 4647 C CA . PHE A 1 584 ? 26.875 -33.906 -12.07 1 84.12 584 PHE A CA 1
ATOM 4648 C C . PHE A 1 584 ? 28.203 -34.438 -12.633 1 84.12 584 PHE A C 1
ATOM 4650 O O . PHE A 1 584 ? 28.531 -35.594 -12.477 1 84.12 584 PHE A O 1
ATOM 4657 N N . ARG A 1 585 ? 28.938 -33.469 -13.234 1 79.94 585 ARG A N 1
ATOM 4658 C CA . ARG A 1 585 ? 30.25 -33.844 -13.734 1 79.94 585 ARG A CA 1
ATOM 4659 C C . ARG A 1 585 ? 31.172 -34.281 -12.586 1 79.94 585 ARG A C 1
ATOM 4661 O O . ARG A 1 585 ? 31.938 -35.219 -12.719 1 79.94 585 ARG A O 1
ATOM 4668 N N . LEU A 1 586 ? 31.016 -33.594 -11.547 1 76.12 586 LEU A N 1
ATOM 4669 C CA . LEU A 1 586 ? 31.891 -33.875 -10.406 1 76.12 586 LEU A CA 1
ATOM 4670 C C . LEU A 1 586 ? 31.438 -35.125 -9.664 1 76.12 586 LEU A C 1
ATOM 4672 O O . LEU A 1 586 ? 32.25 -35.906 -9.172 1 76.12 586 LEU A O 1
ATOM 4676 N N . LEU A 1 587 ? 30.219 -35.25 -9.633 1 77.81 587 LEU A N 1
ATOM 4677 C CA . LEU A 1 587 ? 29.688 -36.344 -8.836 1 77.81 587 LEU A CA 1
ATOM 4678 C C . LEU A 1 587 ? 29.703 -37.656 -9.625 1 77.81 587 LEU A C 1
ATOM 4680 O O . LEU A 1 587 ? 29.844 -38.719 -9.047 1 77.81 587 LEU A O 1
ATOM 4684 N N . PHE A 1 588 ? 29.406 -37.344 -10.977 1 68.12 588 PHE A N 1
ATOM 4685 C CA . PHE A 1 588 ? 29.328 -38.562 -11.797 1 68.12 588 PHE A CA 1
ATOM 4686 C C . PHE A 1 588 ? 30.578 -38.719 -12.648 1 68.12 588 PHE A C 1
ATOM 4688 O O . PHE A 1 588 ? 30.625 -39.562 -13.547 1 68.12 588 PHE A O 1
ATOM 4695 N N . PHE A 1 589 ? 31.688 -38.406 -12.094 1 53.34 589 PHE A N 1
ATOM 4696 C CA . PHE A 1 589 ? 32.969 -38.531 -12.797 1 53.34 589 PHE A CA 1
ATOM 4697 C C . PHE A 1 589 ? 32.75 -39.188 -14.164 1 53.34 589 PHE A C 1
ATOM 4699 O O . PHE A 1 589 ? 31.75 -39.875 -14.391 1 53.34 589 PHE A O 1
ATOM 4706 N N . ASP A 1 590 ? 33.625 -38.906 -15.273 1 45.28 590 ASP A N 1
ATOM 4707 C CA . ASP A 1 590 ? 33.625 -39.438 -16.641 1 45.28 590 ASP A CA 1
ATOM 4708 C C . ASP A 1 590 ? 33.188 -40.906 -16.656 1 45.28 590 ASP A C 1
ATOM 4710 O O . ASP A 1 590 ? 34 -41.812 -16.625 1 45.28 590 ASP A O 1
ATOM 4714 N N . VAL A 1 591 ? 32.219 -41.25 -15.922 1 37.78 591 VAL A N 1
ATOM 4715 C CA . VAL A 1 591 ? 31.672 -42.531 -16.359 1 37.78 591 VAL A CA 1
ATOM 4716 C C . VAL A 1 591 ? 31.359 -42.469 -17.859 1 37.78 591 VAL A C 1
ATOM 4718 O O . VAL A 1 591 ? 30.703 -41.562 -18.328 1 37.78 591 VAL A O 1
ATOM 4721 N N . ASN A 1 592 ? 32.219 -42.812 -18.766 1 35.22 592 ASN A N 1
ATOM 4722 C CA . ASN A 1 592 ? 31.906 -43.062 -20.172 1 35.22 592 ASN A CA 1
ATOM 4723 C C . ASN A 1 592 ? 30.453 -43.5 -20.359 1 35.22 592 ASN A C 1
ATOM 4725 O O . ASN A 1 592 ? 30.141 -44.688 -20.312 1 35.22 592 ASN A O 1
ATOM 4729 N N . ILE A 1 593 ? 29.547 -42.844 -19.828 1 35.09 593 ILE A N 1
ATOM 4730 C CA . ILE A 1 593 ? 28.172 -43.156 -20.25 1 35.09 593 ILE A CA 1
ATOM 4731 C C . ILE A 1 593 ? 28.062 -43.062 -21.766 1 35.09 593 ILE A C 1
ATOM 4733 O O . ILE A 1 593 ? 28.266 -41.969 -22.344 1 35.09 593 ILE A O 1
ATOM 4737 N N . ASN A 1 594 ? 28.312 -44.031 -22.5 1 30.98 594 ASN A N 1
ATOM 4738 C CA . ASN A 1 594 ? 27.969 -44.062 -23.922 1 30.98 594 ASN A CA 1
ATOM 4739 C C . ASN A 1 594 ? 26.672 -43.281 -24.188 1 30.98 594 ASN A C 1
ATOM 4741 O O . ASN A 1 594 ? 25.672 -43.469 -23.5 1 30.98 594 ASN A O 1
ATOM 4745 N N . GLU A 1 595 ? 26.672 -42.094 -24.703 1 34.44 595 GLU A N 1
ATOM 4746 C CA . GLU A 1 595 ? 25.625 -41.188 -25.172 1 34.44 595 GLU A CA 1
ATOM 4747 C C . GLU A 1 595 ? 24.375 -41.969 -25.594 1 34.44 595 GLU A C 1
ATOM 4749 O O . GLU A 1 595 ? 23.312 -41.375 -25.734 1 34.44 595 GLU A O 1
ATOM 4754 N N . SER A 1 596 ? 24.438 -43.156 -26.234 1 31.44 596 SER A N 1
ATOM 4755 C CA . SER A 1 596 ? 23.297 -43.812 -26.859 1 31.44 596 SER A CA 1
ATOM 4756 C C . SER A 1 596 ? 22.172 -44.031 -25.859 1 31.44 596 SER A C 1
ATOM 4758 O O . SER A 1 596 ? 21 -43.938 -26.219 1 31.44 596 SER A O 1
ATOM 4760 N N . GLU A 1 597 ? 22.344 -44.781 -24.75 1 30.11 597 GLU A N 1
ATOM 4761 C CA . GLU A 1 597 ? 21.25 -45.5 -24.078 1 30.11 597 GLU A CA 1
ATOM 4762 C C . GLU A 1 597 ? 20.578 -44.625 -23.031 1 30.11 597 GLU A C 1
ATOM 4764 O O . GLU A 1 597 ? 19.641 -45.062 -22.359 1 30.11 597 GLU A O 1
ATOM 4769 N N . TRP A 1 598 ? 21.109 -43.531 -22.75 1 32.31 598 TRP A N 1
ATOM 4770 C CA . TRP A 1 598 ? 20.344 -42.812 -21.719 1 32.31 598 TRP A CA 1
ATOM 4771 C C . TRP A 1 598 ? 19.219 -42 -22.344 1 32.31 598 TRP A C 1
ATOM 4773 O O . TRP A 1 598 ? 19.328 -40.781 -22.484 1 32.31 598 TRP A O 1
ATOM 4783 N N . THR A 1 599 ? 18.734 -42.281 -23.438 1 29.81 599 THR A N 1
ATOM 4784 C CA . THR A 1 599 ? 17.5 -41.562 -23.766 1 29.81 599 THR A CA 1
ATOM 4785 C C . THR A 1 599 ? 16.453 -41.781 -22.703 1 29.81 599 THR A C 1
ATOM 4787 O O . THR A 1 599 ? 15.945 -42.906 -22.531 1 29.81 599 THR A O 1
ATOM 4790 N N . LEU A 1 600 ? 16.562 -41.125 -21.562 1 30.78 600 LEU A N 1
ATOM 4791 C CA . LEU A 1 600 ? 15.414 -41.062 -20.672 1 30.78 600 LEU A CA 1
ATOM 4792 C C . LEU A 1 600 ? 14.133 -40.844 -21.453 1 30.78 600 LEU A C 1
ATOM 4794 O O . LEU A 1 600 ? 13.984 -39.844 -22.156 1 30.78 600 LEU A O 1
ATOM 4798 N N . SER A 1 601 ? 13.57 -41.844 -22.062 1 27.81 601 SER A N 1
ATOM 4799 C CA . SER A 1 601 ? 12.297 -41.75 -22.766 1 27.81 601 SER A CA 1
ATOM 4800 C C . SER A 1 601 ? 11.273 -40.969 -21.969 1 27.81 601 SER A C 1
ATOM 4802 O O . SER A 1 601 ? 11.258 -41.031 -20.734 1 27.81 601 SER A O 1
ATOM 4804 N N . SER A 1 602 ? 10.758 -39.906 -22.469 1 29.25 602 SER A N 1
ATOM 4805 C CA . SER A 1 602 ? 9.664 -39 -22.109 1 29.25 602 SER A CA 1
ATOM 4806 C C . SER A 1 602 ? 8.5 -39.75 -21.469 1 29.25 602 SER A C 1
ATOM 4808 O O . SER A 1 602 ? 7.418 -39.188 -21.281 1 29.25 602 SER A O 1
ATOM 4810 N N . SER A 1 603 ? 8.453 -41.125 -21.516 1 28.53 603 SER A N 1
ATOM 4811 C CA . SER A 1 603 ? 7.184 -41.75 -21.156 1 28.53 603 SER A CA 1
ATOM 4812 C C . SER A 1 603 ? 6.883 -41.594 -19.672 1 28.53 603 SER A C 1
ATOM 4814 O O . SER A 1 603 ? 7.801 -41.531 -18.844 1 28.53 603 SER A O 1
ATOM 4816 N N . PRO A 1 604 ? 5.648 -41.312 -19.312 1 29.27 604 PRO A N 1
ATOM 4817 C CA . PRO A 1 604 ? 5.09 -41.188 -17.969 1 29.27 604 PRO A CA 1
ATOM 4818 C C . PRO A 1 604 ? 5.551 -42.281 -17.031 1 29.27 604 PRO A C 1
ATOM 4820 O O . PRO A 1 604 ? 5.824 -43.406 -17.469 1 29.27 604 PRO A O 1
ATOM 4823 N N . LEU A 1 605 ? 6.25 -42.094 -15.898 1 31.58 605 LEU A N 1
ATOM 4824 C CA . LEU A 1 605 ? 6.605 -43.094 -14.875 1 31.58 605 LEU A CA 1
ATOM 4825 C C . LEU A 1 605 ? 5.469 -44.062 -14.641 1 31.58 605 LEU A C 1
ATOM 4827 O O . LEU A 1 605 ? 4.438 -43.688 -14.07 1 31.58 605 LEU A O 1
ATOM 4831 N N . ASN A 1 606 ? 4.969 -44.844 -15.562 1 29.25 606 ASN A N 1
ATOM 4832 C CA . ASN A 1 606 ? 4.211 -46 -15.047 1 29.25 606 ASN A CA 1
ATOM 4833 C C . ASN A 1 606 ? 5.035 -46.812 -14.062 1 29.25 606 ASN A C 1
ATOM 4835 O O . ASN A 1 606 ? 6.266 -46.781 -14.086 1 29.25 606 ASN A O 1
ATOM 4839 N N . ASP A 1 607 ? 4.488 -47.594 -13.055 1 33.03 607 ASP A N 1
ATOM 4840 C CA . ASP A 1 607 ? 5.039 -48.469 -12.008 1 33.03 607 ASP A CA 1
ATOM 4841 C C . ASP A 1 607 ? 6.281 -49.188 -12.5 1 33.03 607 ASP A C 1
ATOM 4843 O O . ASP A 1 607 ? 7.199 -49.469 -11.727 1 33.03 607 ASP A O 1
ATOM 4847 N N . ASN A 1 608 ? 6.184 -49.969 -13.617 1 31.38 608 ASN A N 1
ATOM 4848 C CA . ASN A 1 608 ? 7.156 -50.906 -14.148 1 31.38 608 ASN A CA 1
ATOM 4849 C C . ASN A 1 608 ? 8.258 -50.219 -14.93 1 31.38 608 ASN A C 1
ATOM 4851 O O . ASN A 1 608 ? 8.453 -50.469 -16.125 1 31.38 608 ASN A O 1
ATOM 4855 N N . ASP A 1 609 ? 8.5 -49.031 -14.781 1 32.03 609 ASP A N 1
ATOM 4856 C CA . ASP A 1 609 ? 9.391 -48.312 -15.695 1 32.03 609 ASP A CA 1
ATOM 4857 C C . ASP A 1 609 ? 10.812 -48.844 -15.625 1 32.03 609 ASP A C 1
ATOM 4859 O O . ASP A 1 609 ? 11.336 -49.094 -14.539 1 32.03 609 ASP A O 1
ATOM 4863 N N . PRO A 1 610 ? 11.367 -49.375 -16.781 1 32.41 610 PRO A N 1
ATOM 4864 C CA . PRO A 1 610 ? 12.625 -50.094 -17 1 32.41 610 PRO A CA 1
ATOM 4865 C C . PRO A 1 610 ? 13.844 -49.312 -16.516 1 32.41 610 PRO A C 1
ATOM 4867 O O . PRO A 1 610 ? 14.984 -49.719 -16.781 1 32.41 610 PRO A O 1
ATOM 4870 N N . ILE A 1 611 ? 13.664 -48.25 -15.953 1 35.31 611 ILE A N 1
ATOM 4871 C CA . ILE A 1 611 ? 14.914 -47.625 -15.531 1 35.31 611 ILE A CA 1
ATOM 4872 C C . ILE A 1 611 ? 15.656 -48.562 -14.578 1 35.31 611 ILE A C 1
ATOM 4874 O O . ILE A 1 611 ? 16.891 -48.5 -14.469 1 35.31 611 ILE A O 1
ATOM 4878 N N . SER A 1 612 ? 14.867 -49.406 -13.875 1 32.88 612 SER A N 1
ATOM 4879 C CA . SER A 1 612 ? 15.562 -50.312 -12.945 1 32.88 612 SER A CA 1
ATOM 4880 C C . SER A 1 612 ? 16.438 -51.281 -13.688 1 32.88 612 SER A C 1
ATOM 4882 O O . SER A 1 612 ? 17.547 -51.594 -13.25 1 32.88 612 SER A O 1
ATOM 4884 N N . GLU A 1 613 ? 15.883 -51.844 -14.789 1 34.09 613 GLU A N 1
ATOM 4885 C CA . GLU A 1 613 ? 16.641 -52.938 -15.398 1 34.09 613 GLU A CA 1
ATOM 4886 C C . GLU A 1 613 ? 17.906 -52.406 -16.078 1 34.09 613 GLU A C 1
ATOM 4888 O O . GLU A 1 613 ? 18.938 -53.094 -16.062 1 34.09 613 GLU A O 1
ATOM 4893 N N . ASN A 1 614 ? 17.797 -51.281 -16.75 1 33.88 614 ASN A N 1
ATOM 4894 C CA . ASN A 1 614 ? 18.969 -50.844 -17.531 1 33.88 614 ASN A CA 1
ATOM 4895 C C . ASN A 1 614 ? 20.062 -50.312 -16.625 1 33.88 614 ASN A C 1
ATOM 4897 O O . ASN A 1 614 ? 21.188 -50.031 -17.078 1 33.88 614 ASN A O 1
ATOM 4901 N N . LEU A 1 615 ? 19.719 -49.938 -15.469 1 34.19 615 LEU A N 1
ATOM 4902 C CA . LEU A 1 615 ? 20.75 -49.469 -14.555 1 34.19 615 LEU A CA 1
ATOM 4903 C C . LEU A 1 615 ? 21.672 -50.625 -14.164 1 34.19 615 LEU A C 1
ATOM 4905 O O . LEU A 1 615 ? 22.781 -50.406 -13.656 1 34.19 615 LEU A O 1
ATOM 4909 N N . ASN A 1 616 ? 21.172 -51.875 -14.289 1 33.09 616 ASN A N 1
ATOM 4910 C CA . ASN A 1 616 ? 22 -52.969 -13.859 1 33.09 616 ASN A CA 1
ATOM 4911 C C . ASN A 1 616 ? 23.266 -53.125 -14.719 1 33.09 616 ASN A C 1
ATOM 4913 O O . ASN A 1 616 ? 24.203 -53.812 -14.344 1 33.09 616 ASN A O 1
ATOM 4917 N N . ASN A 1 617 ? 23.172 -52.719 -16.016 1 33.28 617 ASN A N 1
ATOM 4918 C CA . ASN A 1 617 ? 24.328 -53.062 -16.844 1 33.28 617 ASN A CA 1
ATOM 4919 C C . ASN A 1 617 ? 25.359 -51.938 -16.828 1 33.28 617 ASN A C 1
ATOM 4921 O O . ASN A 1 617 ? 26.094 -51.75 -17.812 1 33.28 617 ASN A O 1
ATOM 4925 N N . ILE A 1 618 ? 25.281 -50.969 -15.945 1 34.34 618 ILE A N 1
ATOM 4926 C CA . ILE A 1 618 ? 26.328 -49.938 -15.93 1 34.34 618 ILE A CA 1
ATOM 4927 C C . ILE A 1 618 ? 27.625 -50.562 -15.422 1 34.34 618 ILE A C 1
ATOM 4929 O O . ILE A 1 618 ? 27.703 -51.031 -14.289 1 34.34 618 ILE A O 1
ATOM 4933 N N . SER A 1 619 ? 28.438 -51.094 -16.312 1 32.75 619 SER A N 1
ATOM 4934 C CA . SER A 1 619 ? 29.797 -51.531 -15.977 1 32.75 619 SER A CA 1
ATOM 4935 C C . SER A 1 619 ? 30.672 -50.344 -15.57 1 32.75 619 SER A C 1
ATOM 4937 O O . SER A 1 619 ? 30.688 -49.312 -16.25 1 32.75 619 SER A O 1
ATOM 4939 N N . PHE A 1 620 ? 31.016 -50.188 -14.352 1 32.47 620 PHE A N 1
ATOM 4940 C CA . PHE A 1 620 ? 31.891 -49.156 -13.781 1 32.47 620 PHE A CA 1
ATOM 4941 C C . PHE A 1 620 ? 33.344 -49.406 -14.219 1 32.47 620 PHE A C 1
ATOM 4943 O O . PHE A 1 620 ? 33.875 -50.469 -14.008 1 32.47 620 PHE A O 1
ATOM 4950 N N . GLN A 1 621 ? 33.75 -48.812 -15.32 1 34.28 621 GLN A N 1
ATOM 4951 C CA . GLN A 1 621 ? 35.156 -48.906 -15.656 1 34.28 621 GLN A CA 1
ATOM 4952 C C . GLN A 1 621 ? 36.031 -48.312 -14.562 1 34.28 621 GLN A C 1
ATOM 4954 O O . GLN A 1 621 ? 35.594 -47.438 -13.805 1 34.28 621 GLN A O 1
ATOM 4959 N N . GLU A 1 622 ? 37.219 -48.812 -14.266 1 37.75 622 GLU A N 1
ATOM 4960 C CA . GLU A 1 622 ? 38.281 -48.406 -13.359 1 37.75 622 GLU A CA 1
ATOM 4961 C C . GLU A 1 622 ? 38.594 -46.938 -13.523 1 37.75 622 GLU A C 1
ATOM 4963 O O . GLU A 1 622 ? 38.844 -46.469 -14.633 1 37.75 622 GLU A O 1
ATOM 4968 N N . LEU A 1 623 ? 38.188 -46.062 -12.664 1 41.25 623 LEU A N 1
ATOM 4969 C CA . LEU A 1 623 ? 38.375 -44.625 -12.625 1 41.25 623 LEU A CA 1
ATOM 4970 C C . LEU A 1 623 ? 39.844 -44.25 -12.609 1 41.25 623 LEU A C 1
ATOM 4972 O O . LEU A 1 623 ? 40.656 -44.969 -11.984 1 41.25 623 LEU A O 1
ATOM 4976 N N . PRO A 1 624 ? 40.312 -43.562 -13.594 1 45.16 624 PRO A N 1
ATOM 4977 C CA . PRO A 1 624 ? 41.688 -43.062 -13.453 1 45.16 624 PRO A CA 1
ATOM 4978 C C . PRO A 1 624 ? 41.969 -42.406 -12.094 1 45.16 624 PRO A C 1
ATOM 4980 O O . PRO A 1 624 ? 41 -42.062 -11.375 1 45.16 624 PRO A O 1
ATOM 4983 N N . PRO A 1 625 ? 43.188 -42.312 -11.555 1 48.62 625 PRO A N 1
ATOM 4984 C CA . PRO A 1 625 ? 43.562 -41.719 -10.273 1 48.62 625 PRO A CA 1
ATOM 4985 C C . PRO A 1 625 ? 42.938 -40.344 -10.055 1 48.62 625 PRO A C 1
ATOM 4987 O O . PRO A 1 625 ? 43.062 -39.469 -10.922 1 48.62 625 PRO A O 1
ATOM 4990 N N . ILE A 1 626 ? 41.844 -40.281 -9.359 1 53.25 626 ILE A N 1
ATOM 4991 C CA . ILE A 1 626 ? 41.062 -39.094 -9.039 1 53.25 626 ILE A CA 1
ATOM 4992 C C . ILE A 1 626 ? 41.844 -38.25 -8.031 1 53.25 626 ILE A C 1
ATOM 4994 O O . ILE A 1 626 ? 42.281 -38.75 -7.008 1 53.25 626 ILE A O 1
ATOM 4998 N N . ASP A 1 627 ? 42.438 -37.125 -8.469 1 62.72 627 ASP A N 1
ATOM 4999 C CA . ASP A 1 627 ? 43 -36.125 -7.547 1 62.72 627 ASP A CA 1
ATOM 5000 C C . ASP A 1 627 ? 41.906 -35.594 -6.621 1 62.72 627 ASP A C 1
ATOM 5002 O O . ASP A 1 627 ? 41.219 -34.625 -6.949 1 62.72 627 ASP A O 1
ATOM 5006 N N . TRP A 1 628 ? 41.844 -36.188 -5.5 1 66.81 628 TRP A N 1
ATOM 5007 C CA . TRP A 1 628 ? 40.781 -35.906 -4.547 1 66.81 628 TRP A CA 1
ATOM 5008 C C . TRP A 1 628 ? 40.844 -34.469 -4.043 1 66.81 628 TRP A C 1
ATOM 5010 O O . TRP A 1 628 ? 39.812 -33.875 -3.77 1 66.81 628 TRP A O 1
ATOM 5020 N N . ASP A 1 629 ? 42.062 -34 -4.004 1 68.38 629 ASP A N 1
ATOM 5021 C CA . ASP A 1 629 ? 42.188 -32.625 -3.535 1 68.38 629 ASP A CA 1
ATOM 5022 C C . ASP A 1 629 ? 41.562 -31.641 -4.516 1 68.38 629 ASP A C 1
ATOM 5024 O O . ASP A 1 629 ? 40.875 -30.688 -4.102 1 68.38 629 ASP A O 1
ATOM 5028 N N . THR A 1 630 ? 41.75 -31.953 -5.719 1 73.81 630 THR A N 1
ATOM 5029 C CA . THR A 1 630 ? 41.188 -31.078 -6.742 1 73.81 630 THR A CA 1
ATOM 5030 C C . THR A 1 630 ? 39.656 -31.219 -6.777 1 73.81 630 THR A C 1
ATOM 5032 O O . THR A 1 630 ? 38.938 -30.219 -6.91 1 73.81 630 THR A O 1
ATOM 5035 N N . ILE A 1 631 ? 39.219 -32.375 -6.57 1 71.81 631 ILE A N 1
ATOM 5036 C CA . ILE A 1 631 ? 37.781 -32.625 -6.609 1 71.81 631 ILE A CA 1
ATOM 5037 C C . ILE A 1 631 ? 37.094 -31.969 -5.398 1 71.81 631 ILE A C 1
ATOM 5039 O O . ILE A 1 631 ? 36.031 -31.375 -5.523 1 71.81 631 ILE A O 1
ATOM 5043 N N . GLU A 1 632 ? 37.781 -32.094 -4.34 1 74.75 632 GLU A N 1
ATOM 5044 C CA . GLU A 1 632 ? 37.219 -31.469 -3.133 1 74.75 632 GLU A CA 1
ATOM 5045 C C . GLU A 1 632 ? 37.156 -29.953 -3.266 1 74.75 632 GLU A C 1
ATOM 5047 O O . GLU A 1 632 ? 36.188 -29.328 -2.838 1 74.75 632 GLU A O 1
ATOM 5052 N N . HIS A 1 633 ? 38.219 -29.484 -3.855 1 79.38 633 HIS A N 1
ATOM 5053 C CA . HIS A 1 633 ? 38.25 -28.031 -4.055 1 79.38 633 HIS A CA 1
ATOM 5054 C C . HIS A 1 633 ? 37.156 -27.594 -5.023 1 79.38 633 HIS A C 1
ATOM 5056 O O . HIS A 1 633 ? 36.5 -26.562 -4.812 1 79.38 633 HIS A O 1
ATOM 5062 N N . GLU A 1 634 ? 36.969 -28.359 -6.012 1 79.44 634 GLU A N 1
ATOM 5063 C CA . GLU A 1 634 ? 35.938 -28.047 -6.988 1 79.44 634 GLU A CA 1
ATOM 5064 C C . GLU A 1 634 ? 34.531 -28.188 -6.379 1 79.44 634 GLU A C 1
ATOM 5066 O O . GLU A 1 634 ? 33.656 -27.406 -6.699 1 79.44 634 GLU A O 1
ATOM 5071 N N . MET A 1 635 ? 34.375 -29.094 -5.574 1 80.75 635 MET A N 1
ATOM 5072 C CA . MET A 1 635 ? 33.094 -29.281 -4.906 1 80.75 635 MET A CA 1
ATOM 5073 C C . MET A 1 635 ? 32.781 -28.109 -3.975 1 80.75 635 MET A C 1
ATOM 5075 O O . MET A 1 635 ? 31.641 -27.656 -3.898 1 80.75 635 MET A O 1
ATOM 5079 N N . LYS A 1 636 ? 33.812 -27.672 -3.363 1 80.5 636 LYS A N 1
ATOM 5080 C CA . LYS A 1 636 ? 33.625 -26.516 -2.494 1 80.5 636 LYS A CA 1
ATOM 5081 C C . LYS A 1 636 ? 33.281 -25.266 -3.303 1 80.5 636 LYS A C 1
ATOM 5083 O O . LYS A 1 636 ? 32.469 -24.453 -2.857 1 80.5 636 LYS A O 1
ATOM 5088 N N . ASP A 1 637 ? 33.812 -25.25 -4.434 1 83.88 637 ASP A N 1
ATOM 5089 C CA . ASP A 1 637 ? 33.5 -24.125 -5.312 1 83.88 637 ASP A CA 1
ATOM 5090 C C . ASP A 1 637 ? 32.062 -24.172 -5.801 1 83.88 637 ASP A C 1
ATOM 5092 O O . ASP A 1 637 ? 31.375 -23.141 -5.824 1 83.88 637 ASP A O 1
ATOM 5096 N N . ILE A 1 638 ? 31.641 -25.281 -6.168 1 85.5 638 ILE A N 1
ATOM 5097 C CA . ILE A 1 638 ? 30.266 -25.438 -6.648 1 85.5 638 ILE A CA 1
ATOM 5098 C C . ILE A 1 638 ? 29.281 -25.188 -5.504 1 85.5 638 ILE A C 1
ATOM 5100 O O . ILE A 1 638 ? 28.234 -24.578 -5.699 1 85.5 638 ILE A O 1
ATOM 5104 N N . ARG A 1 639 ? 29.656 -25.688 -4.402 1 83.44 639 ARG A N 1
ATOM 5105 C CA . ARG A 1 639 ? 28.797 -25.469 -3.244 1 83.44 639 ARG A CA 1
ATOM 5106 C C . ARG A 1 639 ? 28.641 -23.984 -2.955 1 83.44 639 ARG A C 1
ATOM 5108 O O . ARG A 1 639 ? 27.531 -23.516 -2.67 1 83.44 639 ARG A O 1
ATOM 5115 N N . SER A 1 640 ? 29.703 -23.281 -3.066 1 81.12 640 SER A N 1
ATOM 5116 C CA . SER A 1 640 ? 29.672 -21.828 -2.852 1 81.12 640 SER A CA 1
ATOM 5117 C C 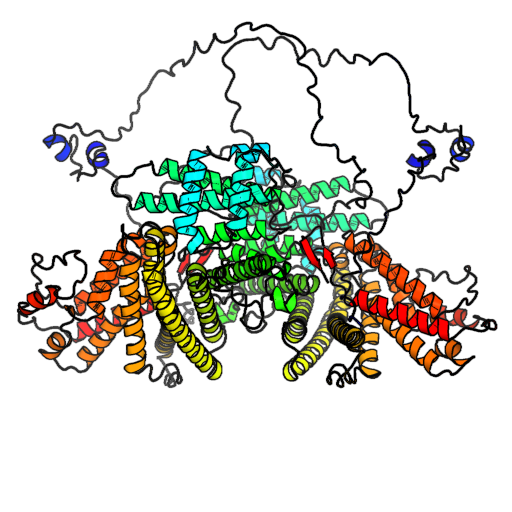. SER A 1 640 ? 28.781 -21.141 -3.889 1 81.12 640 SER A C 1
ATOM 5119 O O . SER A 1 640 ? 28.016 -20.234 -3.559 1 81.12 640 SER A O 1
ATOM 5121 N N . SER A 1 641 ? 28.875 -21.609 -5.062 1 84.06 641 SER A N 1
ATOM 5122 C CA . SER A 1 641 ? 28.047 -21.062 -6.133 1 84.06 641 SER A CA 1
ATOM 5123 C C . SER A 1 641 ? 26.578 -21.359 -5.918 1 84.06 641 SER A C 1
ATOM 5125 O O . SER A 1 641 ? 25.703 -20.531 -6.215 1 84.06 641 SER A O 1
ATOM 5127 N N . LEU A 1 642 ? 26.375 -22.516 -5.449 1 85.62 642 LEU A N 1
ATOM 5128 C CA . LEU A 1 642 ? 25 -22.906 -5.168 1 85.62 642 LEU A CA 1
ATOM 5129 C C . LEU A 1 642 ? 24.422 -22.094 -4.02 1 85.62 642 LEU A C 1
ATOM 5131 O O . LEU A 1 642 ? 23.266 -21.641 -4.086 1 85.62 642 LEU A O 1
ATOM 5135 N N . GLU A 1 643 ? 25.172 -21.906 -3.039 1 81.25 643 GLU A N 1
ATOM 5136 C CA . GLU A 1 643 ? 24.734 -21.094 -1.908 1 81.25 643 GLU A CA 1
ATOM 5137 C C . GLU A 1 643 ? 24.453 -19.656 -2.336 1 81.25 643 GLU A C 1
ATOM 5139 O O . GLU A 1 643 ? 23.469 -19.062 -1.899 1 81.25 643 GLU A O 1
ATOM 5144 N N . GLU A 1 644 ? 25.203 -19.203 -3.193 1 78.62 644 GLU A N 1
ATOM 5145 C CA . GLU A 1 644 ? 24.984 -17.859 -3.725 1 78.62 644 GLU A CA 1
ATOM 5146 C C . GLU A 1 644 ? 23.703 -17.797 -4.555 1 78.62 644 GLU A C 1
ATOM 5148 O O . GLU A 1 644 ? 22.953 -16.828 -4.457 1 78.62 644 GLU A O 1
ATOM 5153 N N . ALA A 1 645 ? 23.547 -18.766 -5.289 1 81.44 645 ALA A N 1
ATOM 5154 C CA . ALA A 1 645 ? 22.375 -18.812 -6.156 1 81.44 645 ALA A CA 1
ATOM 5155 C C . ALA A 1 645 ? 21.094 -18.922 -5.336 1 81.44 645 ALA A C 1
ATOM 5157 O O . ALA A 1 645 ? 20.047 -18.375 -5.723 1 81.44 645 ALA A O 1
ATOM 5158 N N . ILE A 1 646 ? 21.172 -19.578 -4.285 1 79.38 646 ILE A N 1
ATOM 5159 C CA . ILE A 1 646 ? 20.016 -19.75 -3.418 1 79.38 646 ILE A CA 1
ATOM 5160 C C . ILE A 1 646 ? 19.734 -18.438 -2.67 1 79.38 646 ILE A C 1
ATOM 5162 O O . ILE A 1 646 ? 18.578 -18.047 -2.525 1 79.38 646 ILE A O 1
ATOM 5166 N N . ALA A 1 647 ? 20.781 -17.781 -2.295 1 72.19 647 ALA A N 1
ATOM 5167 C CA . ALA A 1 647 ? 20.641 -16.609 -1.439 1 72.19 647 ALA A CA 1
ATOM 5168 C C . ALA A 1 647 ? 20.5 -15.336 -2.271 1 72.19 647 ALA A C 1
ATOM 5170 O O . ALA A 1 647 ? 20.125 -14.289 -1.747 1 72.19 647 ALA A O 1
ATOM 5171 N N . ILE A 1 648 ? 20.703 -15.477 -3.459 1 70.31 648 ILE A N 1
ATOM 5172 C CA . ILE A 1 648 ? 20.938 -14.297 -4.285 1 70.31 648 ILE A CA 1
ATOM 5173 C C . ILE A 1 648 ? 19.672 -13.43 -4.324 1 70.31 648 ILE A C 1
ATOM 5175 O O . ILE A 1 648 ? 18.562 -13.953 -4.371 1 70.31 648 ILE A O 1
ATOM 5179 N N . LYS A 1 649 ? 20.016 -12.188 -3.918 1 72.75 649 LYS A N 1
ATOM 5180 C CA . LYS A 1 649 ? 19.094 -11.094 -4.207 1 72.75 649 LYS A CA 1
ATOM 5181 C C . LYS A 1 649 ? 19.5 -10.352 -5.477 1 72.75 649 LYS A C 1
ATOM 5183 O O . LYS A 1 649 ? 20.641 -9.875 -5.586 1 72.75 649 LYS A O 1
ATOM 5188 N N . ILE A 1 650 ? 18.531 -10.359 -6.469 1 67.81 650 ILE A N 1
ATOM 5189 C CA . ILE A 1 650 ? 18.922 -9.82 -7.77 1 67.81 650 ILE A CA 1
ATOM 5190 C C . ILE A 1 650 ? 18.203 -8.5 -8.023 1 67.81 650 ILE A C 1
ATOM 5192 O O . ILE A 1 650 ? 17 -8.391 -7.789 1 67.81 650 ILE A O 1
ATOM 5196 N N . TRP A 1 651 ? 19 -7.523 -8.414 1 66.75 651 TRP A N 1
ATOM 5197 C CA . TRP A 1 651 ? 18.422 -6.262 -8.836 1 66.75 651 TRP A CA 1
ATOM 5198 C C . TRP A 1 651 ? 17.797 -6.395 -10.227 1 66.75 651 TRP A C 1
ATOM 5200 O O . TRP A 1 651 ? 18.484 -6.762 -11.188 1 66.75 651 TRP A O 1
ATOM 5210 N N . ASP A 1 652 ? 16.578 -6.164 -10.266 1 64.38 652 ASP A N 1
ATOM 5211 C CA . ASP A 1 652 ? 15.875 -6.145 -11.547 1 64.38 652 ASP A CA 1
ATOM 5212 C C . ASP A 1 652 ? 15.875 -4.742 -12.148 1 64.38 652 ASP A C 1
ATOM 5214 O O . ASP A 1 652 ? 15.141 -3.863 -11.688 1 64.38 652 ASP A O 1
ATOM 5218 N N . GLN A 1 653 ? 16.625 -4.59 -13.117 1 64.12 653 GLN A N 1
ATOM 5219 C CA . GLN A 1 653 ? 16.766 -3.283 -13.75 1 64.12 653 GLN A CA 1
ATOM 5220 C C . GLN A 1 653 ? 15.422 -2.797 -14.305 1 64.12 653 GLN A C 1
ATOM 5222 O O . GLN A 1 653 ? 15.141 -1.598 -14.289 1 64.12 653 GLN A O 1
ATOM 5227 N N . ASP A 1 654 ? 14.664 -3.736 -14.711 1 61.03 654 ASP A N 1
ATOM 5228 C CA . ASP A 1 654 ? 13.398 -3.355 -15.344 1 61.03 654 ASP A CA 1
ATOM 5229 C C . ASP A 1 654 ? 12.398 -2.842 -14.312 1 61.03 654 ASP A C 1
ATOM 5231 O O . ASP A 1 654 ? 11.664 -1.891 -14.57 1 61.03 654 ASP A O 1
ATOM 5235 N N . SER A 1 655 ? 12.562 -3.455 -13.18 1 59.84 655 SER A N 1
ATOM 5236 C CA . SER A 1 655 ? 11.586 -3.078 -12.164 1 59.84 655 SER A CA 1
ATOM 5237 C C . SER A 1 655 ? 12.18 -2.094 -11.164 1 59.84 655 SER A C 1
ATOM 5239 O O . SER A 1 655 ? 11.445 -1.438 -10.422 1 59.84 655 SER A O 1
ATOM 5241 N N . GLY A 1 656 ? 13.359 -1.986 -11.242 1 52.06 656 GLY A N 1
ATOM 5242 C CA . GLY A 1 656 ? 14.031 -1.03 -10.375 1 52.06 656 GLY A CA 1
ATOM 5243 C C . GLY A 1 656 ? 14.039 -1.444 -8.914 1 52.06 656 GLY A C 1
ATOM 5244 O O . GLY A 1 656 ? 13.883 -0.604 -8.023 1 52.06 656 GLY A O 1
ATOM 5245 N N . HIS A 1 657 ? 13.914 -2.801 -8.672 1 64.12 657 HIS A N 1
ATOM 5246 C CA . HIS A 1 657 ? 14.031 -3.27 -7.297 1 64.12 657 HIS A CA 1
ATOM 5247 C C . HIS A 1 657 ? 14.562 -4.699 -7.242 1 64.12 657 HIS A C 1
ATOM 5249 O O . HIS A 1 657 ? 14.719 -5.344 -8.281 1 64.12 657 HIS A O 1
ATOM 5255 N N . PHE A 1 658 ? 14.852 -5.129 -6.016 1 62.97 658 PHE A N 1
ATOM 5256 C CA . PHE A 1 658 ? 15.43 -6.449 -5.805 1 62.97 658 PHE A CA 1
ATOM 5257 C C . PHE A 1 658 ? 14.359 -7.527 -5.84 1 62.97 658 PHE A C 1
ATOM 5259 O O . PHE A 1 658 ? 13.219 -7.289 -5.43 1 62.97 658 PHE A O 1
ATOM 5266 N N . LEU A 1 659 ? 14.695 -8.617 -6.504 1 67 659 LEU A N 1
ATOM 5267 C CA . LEU A 1 659 ? 13.867 -9.828 -6.48 1 67 659 LEU A CA 1
ATOM 5268 C C . LEU A 1 659 ? 14.617 -10.984 -5.832 1 67 659 LEU A C 1
ATOM 5270 O O . LEU A 1 659 ? 15.852 -11.008 -5.832 1 67 659 LEU A O 1
ATOM 5274 N N . LEU A 1 660 ? 13.797 -11.891 -5.207 1 69.69 660 LEU A N 1
ATOM 5275 C CA . LEU A 1 660 ? 14.367 -13.094 -4.613 1 69.69 660 LEU A CA 1
ATOM 5276 C C . LEU A 1 660 ? 14.328 -14.258 -5.602 1 69.69 660 LEU A C 1
ATOM 5278 O O . LEU A 1 660 ? 13.375 -14.391 -6.375 1 69.69 660 LEU A O 1
ATOM 5282 N N . MET B 1 1 ? -49.781 -16.531 15.016 1 20.77 1 MET B N 1
ATOM 5283 C CA . MET B 1 1 ? -49.375 -15.398 15.844 1 20.77 1 MET B CA 1
ATOM 5284 C C . MET B 1 1 ? -47.938 -14.992 15.555 1 20.77 1 MET B C 1
ATOM 5286 O O . MET B 1 1 ? -47 -15.656 16 1 20.77 1 MET B O 1
ATOM 5290 N N . PHE B 1 2 ? -47.562 -14.414 14.398 1 21.97 2 PHE B N 1
ATOM 5291 C CA . PHE B 1 2 ? -46.531 -14.422 13.367 1 21.97 2 PHE B CA 1
ATOM 5292 C C . PHE B 1 2 ? -45.375 -13.5 13.742 1 21.97 2 PHE B C 1
ATOM 5294 O O . PHE B 1 2 ? -45.594 -12.336 14.094 1 21.97 2 PHE B O 1
ATOM 5301 N N . ALA B 1 3 ? -44.219 -14.039 14.281 1 23.67 3 ALA B N 1
ATOM 5302 C CA . ALA B 1 3 ? -43.031 -13.703 15.086 1 23.67 3 ALA B CA 1
ATOM 5303 C C . ALA B 1 3 ? -42.25 -12.539 14.469 1 23.67 3 ALA B C 1
ATOM 5305 O O . ALA B 1 3 ? -42.031 -12.516 13.258 1 23.67 3 ALA B O 1
ATOM 5306 N N . GLU B 1 4 ? -42.281 -11.312 15.125 1 23.05 4 GLU B N 1
ATOM 5307 C CA . GLU B 1 4 ? -41.969 -9.898 14.938 1 23.05 4 GLU B CA 1
ATOM 5308 C C . GLU B 1 4 ? -40.531 -9.703 14.5 1 23.05 4 GLU B C 1
ATOM 5310 O O . GLU B 1 4 ? -39.594 -10.211 15.141 1 23.05 4 GLU B O 1
ATOM 5315 N N . GLY B 1 5 ? -40.281 -9.516 13.25 1 23.38 5 GLY B N 1
ATOM 5316 C CA . GLY B 1 5 ? -39.156 -9.547 12.32 1 23.38 5 GLY B CA 1
ATOM 5317 C C . GLY B 1 5 ? -38.062 -8.57 12.672 1 23.38 5 GLY B C 1
ATOM 5318 O O . GLY B 1 5 ? -38.312 -7.434 13.055 1 23.38 5 GLY B O 1
ATOM 5319 N N . LYS B 1 6 ? -36.844 -9.047 13.219 1 27.27 6 LYS B N 1
ATOM 5320 C CA . LYS B 1 6 ? -35.688 -8.5 13.914 1 27.27 6 LYS B CA 1
ATOM 5321 C C . LYS B 1 6 ? -35.094 -7.305 13.164 1 27.27 6 LYS B C 1
ATOM 5323 O O . LYS B 1 6 ? -34.656 -7.441 12.031 1 27.27 6 LYS B O 1
ATOM 5328 N N . ARG B 1 7 ? -35.656 -6.047 13.414 1 22.66 7 ARG B N 1
ATOM 5329 C CA . ARG B 1 7 ? -35.375 -4.699 12.938 1 22.66 7 ARG B CA 1
ATOM 5330 C C . ARG B 1 7 ? -33.875 -4.387 13.055 1 22.66 7 ARG B C 1
ATOM 5332 O O . ARG B 1 7 ? -33.281 -4.559 14.117 1 22.66 7 ARG B O 1
ATOM 5339 N N . ILE B 1 8 ? -33.219 -4.746 12.047 1 24.94 8 ILE B N 1
ATOM 5340 C CA . ILE B 1 8 ? -31.797 -4.398 12.047 1 24.94 8 ILE B CA 1
ATOM 5341 C C . ILE B 1 8 ? -31.625 -2.928 12.422 1 24.94 8 ILE B C 1
ATOM 5343 O O . ILE B 1 8 ? -32.125 -2.039 11.742 1 24.94 8 ILE B O 1
ATOM 5347 N N . PRO B 1 9 ? -31.719 -2.479 13.703 1 23.53 9 PRO B N 1
ATOM 5348 C CA . PRO B 1 9 ? -32.094 -1.18 14.273 1 23.53 9 PRO B CA 1
ATOM 5349 C C . PRO B 1 9 ? -31.406 -0.011 13.562 1 23.53 9 PRO B C 1
ATOM 5351 O O . PRO B 1 9 ? -31.922 1.109 13.578 1 23.53 9 PRO B O 1
ATOM 5354 N N . GLY B 1 10 ? -30.125 -0.108 13.328 1 24.08 10 GLY B N 1
ATOM 5355 C CA . GLY B 1 10 ? -29.406 1.151 13.391 1 24.08 10 GLY B CA 1
ATOM 5356 C C . GLY B 1 10 ? -29.766 2.109 12.273 1 24.08 10 GLY B C 1
ATOM 5357 O O . GLY B 1 10 ? -29.172 3.182 12.148 1 24.08 10 GLY B O 1
ATOM 5358 N N . THR B 1 11 ? -30.234 1.592 11.219 1 22.48 11 THR B N 1
ATOM 5359 C CA . THR B 1 11 ? -30.234 2.447 10.031 1 22.48 11 THR B CA 1
ATOM 5360 C C . THR B 1 11 ? -31.297 3.537 10.164 1 22.48 11 THR B C 1
ATOM 5362 O O . THR B 1 11 ? -32.5 3.281 9.953 1 22.48 11 THR B O 1
ATOM 5365 N N . ASN B 1 12 ? -31.266 4.258 11.312 1 22.38 12 ASN B N 1
ATOM 5366 C CA . ASN B 1 12 ? -32.312 5.273 11.25 1 22.38 12 ASN B CA 1
ATOM 5367 C C . ASN B 1 12 ? -32.312 6.004 9.906 1 22.38 12 ASN B C 1
ATOM 5369 O O . ASN B 1 12 ? -31.25 6.418 9.43 1 22.38 12 ASN B O 1
ATOM 5373 N N . VAL B 1 13 ? -33.25 5.812 9.141 1 22.44 13 VAL B N 1
ATOM 5374 C CA . VAL B 1 13 ? -33.594 6.371 7.84 1 22.44 13 VAL B CA 1
ATOM 5375 C C . VAL B 1 13 ? -33.719 7.887 7.949 1 22.44 13 VAL B C 1
ATOM 5377 O O . VAL B 1 13 ? -34.594 8.391 8.68 1 22.44 13 VAL B O 1
ATOM 5380 N N . LEU B 1 14 ? -32.625 8.664 8.031 1 21.92 14 LEU B N 1
ATOM 5381 C CA . LEU B 1 14 ? -32.844 10.109 7.996 1 21.92 14 LEU B CA 1
ATOM 5382 C C . LEU B 1 14 ? -33.844 10.477 6.918 1 21.92 14 LEU B C 1
ATOM 5384 O O . LEU B 1 14 ? -33.688 10.117 5.75 1 21.92 14 LEU B O 1
ATOM 5388 N N . LYS B 1 15 ? -35.062 10.555 7.227 1 23.09 15 LYS B N 1
ATOM 5389 C CA . LYS B 1 15 ? -36.156 11 6.371 1 23.09 15 LYS B CA 1
ATOM 5390 C C . LYS B 1 15 ? -35.875 12.367 5.766 1 23.09 15 LYS B C 1
ATOM 5392 O O . LYS B 1 15 ? -35.812 13.367 6.484 1 23.09 15 LYS B O 1
ATOM 5397 N N . ILE B 1 16 ? -35.062 12.438 4.812 1 22.5 16 ILE B N 1
ATOM 5398 C CA . ILE B 1 16 ? -34.906 13.734 4.164 1 22.5 16 ILE B CA 1
ATOM 5399 C C . ILE B 1 16 ? -36.25 14.203 3.602 1 22.5 16 ILE B C 1
ATOM 5401 O O . ILE B 1 16 ? -36.844 13.523 2.777 1 22.5 16 ILE B O 1
ATOM 5405 N N . GLU B 1 17 ? -36.969 14.891 4.363 1 23.45 17 GLU B N 1
ATOM 5406 C CA . GLU B 1 17 ? -38.188 15.508 3.877 1 23.45 17 GLU B CA 1
ATOM 5407 C C . GLU B 1 17 ? -37.969 16.203 2.539 1 23.45 17 GLU B C 1
ATOM 5409 O O . GLU B 1 17 ? -36.875 16.672 2.25 1 23.45 17 GLU B O 1
ATOM 5414 N N . PRO B 1 18 ? -38.875 16.188 1.562 1 23.2 18 PRO B N 1
ATOM 5415 C CA . PRO B 1 18 ? -38.812 16.672 0.183 1 23.2 18 PRO B CA 1
ATOM 5416 C C . PRO B 1 18 ? -38.594 18.188 0.104 1 23.2 18 PRO B C 1
ATOM 5418 O O . PRO B 1 18 ? -39.344 18.953 0.679 1 23.2 18 PRO B O 1
ATOM 5421 N N . VAL B 1 19 ? -37.469 18.703 0.246 1 24.62 19 VAL B N 1
ATOM 5422 C CA . VAL B 1 19 ? -37.281 20.156 0.259 1 24.62 19 VAL B CA 1
ATOM 5423 C C . VAL B 1 19 ? -37.875 20.75 -1.019 1 24.62 19 VAL B C 1
ATOM 5425 O O . VAL B 1 19 ? -37.562 20.312 -2.123 1 24.62 19 VAL B O 1
ATOM 5428 N N . THR B 1 20 ? -39 21.406 -1.021 1 24.73 20 THR B N 1
ATOM 5429 C CA . THR B 1 20 ? -39.719 22.172 -2.041 1 24.73 20 THR B CA 1
ATOM 5430 C C . THR B 1 20 ? -38.75 23.125 -2.76 1 24.73 20 THR B C 1
ATOM 5432 O O . THR B 1 20 ? -37.875 23.719 -2.135 1 24.73 20 THR B O 1
ATOM 5435 N N . GLN B 1 21 ? -38.625 23.156 -4.031 1 27.3 21 GLN B N 1
ATOM 5436 C CA . GLN B 1 21 ? -37.844 23.906 -5.008 1 27.3 21 GLN B CA 1
ATOM 5437 C C . GLN B 1 21 ? -38.156 25.406 -4.914 1 27.3 21 GLN B C 1
ATOM 5439 O O . GLN B 1 21 ? -39.219 25.844 -5.273 1 27.3 21 GLN B O 1
ATOM 5444 N N . ARG B 1 22 ? -37.75 26.156 -3.932 1 31.81 22 ARG B N 1
ATOM 5445 C CA . ARG B 1 22 ? -38.062 27.578 -3.924 1 31.81 22 ARG B CA 1
ATOM 5446 C C . ARG B 1 22 ? -37.469 28.281 -5.133 1 31.81 22 ARG B C 1
ATOM 5448 O O . ARG B 1 22 ? -36.281 28.094 -5.441 1 31.81 22 ARG B O 1
ATOM 5455 N N . ARG B 1 23 ? -38.25 28.875 -6.066 1 35.06 23 ARG B N 1
ATOM 5456 C CA . ARG B 1 23 ? -38.094 29.703 -7.25 1 35.06 23 ARG B CA 1
ATOM 5457 C C . ARG B 1 23 ? -37.25 30.938 -6.945 1 35.06 23 ARG B C 1
ATOM 5459 O O . ARG B 1 23 ? -37.531 31.641 -5.969 1 35.06 23 ARG B O 1
ATOM 5466 N N . LEU B 1 24 ? -36.188 31.031 -7.289 1 39.62 24 LEU B N 1
ATOM 5467 C CA . LEU B 1 24 ? -35.281 32.156 -7.07 1 39.62 24 LEU B CA 1
ATOM 5468 C C . LEU B 1 24 ? -35.844 33.438 -7.695 1 39.62 24 LEU B C 1
ATOM 5470 O O . LEU B 1 24 ? -35.812 33.594 -8.922 1 39.62 24 LEU B O 1
ATOM 5474 N N . ASN B 1 25 ? -36.844 34.094 -7.133 1 48.72 25 ASN B N 1
ATOM 5475 C CA . ASN B 1 25 ? -37.562 35.281 -7.551 1 48.72 25 ASN B CA 1
ATOM 5476 C C . ASN B 1 25 ? -36.75 36.562 -7.289 1 48.72 25 ASN B C 1
ATOM 5478 O O . ASN B 1 25 ? -37.312 37.656 -7.305 1 48.72 25 ASN B O 1
ATOM 5482 N N . SER B 1 26 ? -35.5 36.5 -6.992 1 57.31 26 SER B N 1
ATOM 5483 C CA . SER B 1 26 ? -34.906 37.781 -6.652 1 57.31 26 SER B CA 1
ATOM 5484 C C . SER B 1 26 ? -34.25 38.438 -7.879 1 57.31 26 SER B C 1
ATOM 5486 O O . SER B 1 26 ? -33.875 37.75 -8.82 1 57.31 26 SER B O 1
ATOM 5488 N N . CYS B 1 27 ? -34.219 39.719 -8.086 1 65.88 27 CYS B N 1
ATOM 5489 C CA . CYS B 1 27 ? -33.812 40.438 -9.289 1 65.88 27 CYS B CA 1
ATOM 5490 C C . CYS B 1 27 ? -32.312 40.344 -9.484 1 65.88 27 CYS B C 1
ATOM 5492 O O . CYS B 1 27 ? -31.562 40.25 -8.508 1 65.88 27 CYS B O 1
ATOM 5494 N N . LEU B 1 28 ? -31.766 40.219 -10.641 1 67.75 28 LEU B N 1
ATOM 5495 C CA . LEU B 1 28 ? -30.359 40.031 -11.008 1 67.75 28 LEU B CA 1
ATOM 5496 C C . LEU B 1 28 ? -29.5 41.188 -10.523 1 67.75 28 LEU B C 1
ATOM 5498 O O . LEU B 1 28 ? -28.328 41 -10.203 1 67.75 28 LEU B O 1
ATOM 5502 N N . SER B 1 29 ? -29.984 42.312 -10.398 1 68.12 29 SER B N 1
ATOM 5503 C CA . SER B 1 29 ? -29.25 43.5 -9.977 1 68.12 29 SER B CA 1
ATOM 5504 C C . SER B 1 29 ? -28.938 43.469 -8.484 1 68.12 29 SER B C 1
ATOM 5506 O O . SER B 1 29 ? -27.828 43.812 -8.07 1 68.12 29 SER B O 1
ATOM 5508 N N . CYS B 1 30 ? -29.797 43.125 -7.672 1 65.88 30 CYS B N 1
ATOM 5509 C CA . CYS B 1 30 ? -29.609 43 -6.23 1 65.88 30 CYS B CA 1
ATOM 5510 C C . CYS B 1 30 ? -28.688 41.812 -5.902 1 65.88 30 CYS B C 1
ATOM 5512 O O . CYS B 1 30 ? -27.859 41.906 -4.996 1 65.88 30 CYS B O 1
ATOM 5514 N N . ARG B 1 31 ? -28.766 40.781 -6.719 1 64.06 31 ARG B N 1
ATOM 5515 C CA . ARG B 1 31 ? -27.969 39.562 -6.547 1 64.06 31 ARG B CA 1
ATOM 5516 C C . ARG B 1 31 ? -26.5 39.844 -6.852 1 64.06 31 ARG B C 1
ATOM 5518 O O . ARG B 1 31 ? -25.625 39.375 -6.117 1 64.06 31 ARG B O 1
ATOM 5525 N N . SER B 1 32 ? -26.188 40.562 -7.844 1 62.44 32 SER B N 1
ATOM 5526 C CA . SER B 1 32 ? -24.828 40.875 -8.281 1 62.44 32 SER B CA 1
ATOM 5527 C C . SER B 1 32 ? -24.125 41.781 -7.293 1 62.44 32 SER B C 1
ATOM 5529 O O . SER B 1 32 ? -22.906 41.75 -7.156 1 62.44 32 SER B O 1
ATOM 5531 N N . ARG B 1 33 ? -24.891 42.406 -6.516 1 62.19 33 ARG B N 1
ATOM 5532 C CA . ARG B 1 33 ? -24.344 43.406 -5.598 1 62.19 33 ARG B CA 1
ATOM 5533 C C . ARG B 1 33 ? -24.578 43 -4.145 1 62.19 33 ARG B C 1
ATOM 5535 O O . ARG B 1 33 ? -24.344 43.781 -3.229 1 62.19 33 ARG B O 1
ATOM 5542 N N . LYS B 1 34 ? -24.938 41.719 -3.984 1 55 34 LYS B N 1
ATOM 5543 C CA . LYS B 1 34 ? -25.219 40.969 -2.76 1 55 34 LYS B CA 1
ATOM 5544 C C . LYS B 1 34 ? -26.016 41.812 -1.772 1 55 34 LYS B C 1
ATOM 5546 O O . LYS B 1 34 ? -25.75 41.812 -0.571 1 55 34 LYS B O 1
ATOM 5551 N N . ARG B 1 35 ? -26.938 42.469 -2.352 1 66.25 35 ARG B N 1
ATOM 5552 C CA . ARG B 1 35 ? -27.859 43.219 -1.517 1 66.25 35 ARG B CA 1
ATOM 5553 C C . ARG B 1 35 ? -29.188 42.5 -1.362 1 66.25 35 ARG B C 1
ATOM 5555 O O . ARG B 1 35 ? -29.578 41.719 -2.23 1 66.25 35 ARG B O 1
ATOM 5562 N N . LYS B 1 36 ? -29.844 42.719 -0.284 1 65.44 36 LYS B N 1
ATOM 5563 C CA . LYS B 1 36 ? -31.094 42.062 0.066 1 65.44 36 LYS B CA 1
ATOM 5564 C C . LYS B 1 36 ? -32.219 42.531 -0.828 1 65.44 36 LYS B C 1
ATOM 5566 O O . LYS B 1 36 ? -32.688 43.688 -0.709 1 65.44 36 LYS B O 1
ATOM 5571 N N . CYS B 1 37 ? -32.625 41.719 -1.823 1 67.38 37 CYS B N 1
ATOM 5572 C CA . CYS B 1 37 ? -33.719 41.969 -2.754 1 67.38 37 CYS B CA 1
ATOM 5573 C C . CYS B 1 37 ? -35.062 41.625 -2.141 1 67.38 37 CYS B C 1
ATOM 5575 O O . CYS B 1 37 ? -35.219 40.531 -1.537 1 67.38 37 CYS B O 1
ATOM 5577 N N . ASP B 1 38 ? -36.062 42.406 -2.004 1 71.5 38 ASP B N 1
ATOM 5578 C CA . ASP B 1 38 ? -37.375 42.156 -1.42 1 71.5 38 ASP B CA 1
ATOM 5579 C C . ASP B 1 38 ? -38.312 41.5 -2.428 1 71.5 38 ASP B C 1
ATOM 5581 O O . ASP B 1 38 ? -39.5 41.312 -2.156 1 71.5 38 ASP B O 1
ATOM 5585 N N . LYS B 1 39 ? -37.875 41 -3.705 1 66.81 39 LYS B N 1
ATOM 5586 C CA . LYS B 1 39 ? -38.469 40.188 -4.758 1 66.81 39 LYS B CA 1
ATOM 5587 C C . LYS B 1 39 ? -39.781 40.812 -5.25 1 66.81 39 LYS B C 1
ATOM 5589 O O . LYS B 1 39 ? -40.625 40.125 -5.844 1 66.81 39 LYS B O 1
ATOM 5594 N N . SER B 1 40 ? -39.906 42.094 -5.02 1 73.19 40 SER B N 1
ATOM 5595 C CA . SER B 1 40 ? -41.125 42.75 -5.523 1 73.19 40 SER B CA 1
ATOM 5596 C C . SER B 1 40 ? -41 43.062 -7.016 1 73.19 40 SER B C 1
ATOM 5598 O O . SER B 1 40 ? -39.906 43.312 -7.52 1 73.19 40 SER B O 1
ATOM 5600 N N . ARG B 1 41 ? -42.062 42.625 -7.91 1 69.94 41 ARG B N 1
ATOM 5601 C CA . ARG B 1 41 ? -42.156 42.906 -9.344 1 69.94 41 ARG B CA 1
ATOM 5602 C C . ARG B 1 41 ? -43.031 44.125 -9.602 1 69.94 41 ARG B C 1
ATOM 5604 O O . ARG B 1 41 ? -43.969 44.406 -8.836 1 69.94 41 ARG B O 1
ATOM 5611 N N . PRO B 1 42 ? -42.688 44.781 -10.547 1 68.31 42 PRO B N 1
ATOM 5612 C CA . PRO B 1 42 ? -41.656 44.594 -11.57 1 68.31 42 PRO B CA 1
ATOM 5613 C C . PRO B 1 42 ? -40.281 45.062 -11.148 1 68.31 42 PRO B C 1
ATOM 5615 O O . PRO B 1 42 ? -39.281 44.719 -11.766 1 68.31 42 PRO B O 1
ATOM 5618 N N . GLN B 1 43 ? -40.312 45.875 -10.023 1 71.38 43 GLN B N 1
ATOM 5619 C CA . GLN B 1 43 ? -39.062 46.438 -9.555 1 71.38 43 GLN B CA 1
ATOM 5620 C C . GLN B 1 43 ? -38.906 46.25 -8.047 1 71.38 43 GLN B C 1
ATOM 5622 O O . GLN B 1 43 ? -39.844 46.562 -7.285 1 71.38 43 GLN B O 1
ATOM 5627 N N . CYS B 1 44 ? -37.781 45.656 -7.625 1 73.25 44 CYS B N 1
ATOM 5628 C CA . CYS B 1 44 ? -37.625 45.438 -6.195 1 73.25 44 CYS B CA 1
ATOM 5629 C C . CYS B 1 44 ? -37.281 46.719 -5.465 1 73.25 44 CYS B C 1
ATOM 5631 O O . CYS B 1 44 ? -36.812 47.656 -6.082 1 73.25 44 CYS B O 1
ATOM 5633 N N . SER B 1 45 ? -37.719 46.812 -4.234 1 74.81 45 SER B N 1
ATOM 5634 C CA . SER B 1 45 ? -37.625 48.062 -3.49 1 74.81 45 SER B CA 1
ATOM 5635 C C . SER B 1 45 ? -36.188 48.594 -3.465 1 74.81 45 SER B C 1
ATOM 5637 O O . SER B 1 45 ? -35.938 49.812 -3.498 1 74.81 45 SER B O 1
ATOM 5639 N N . GLN B 1 46 ? -35.281 47.688 -3.561 1 71.5 46 GLN B N 1
ATOM 5640 C CA . GLN B 1 46 ? -33.875 48.062 -3.477 1 71.5 46 GLN B CA 1
ATOM 5641 C C . GLN B 1 46 ? -33.406 48.688 -4.781 1 71.5 46 GLN B C 1
ATOM 5643 O O . GLN B 1 46 ? -32.719 49.719 -4.762 1 71.5 46 GLN B O 1
ATOM 5648 N N . CYS B 1 47 ? -33.656 48.094 -5.793 1 73.12 47 CYS B N 1
ATOM 5649 C CA . CYS B 1 47 ? -33.312 48.656 -7.094 1 73.12 47 CYS B CA 1
ATOM 5650 C C . CYS B 1 47 ? -34.062 49.969 -7.34 1 73.12 47 CYS B C 1
ATOM 5652 O O . CYS B 1 47 ? -33.5 50.906 -7.891 1 73.12 47 CYS B O 1
ATOM 5654 N N . LYS B 1 48 ? -35.281 50.031 -6.887 1 75.25 48 LYS B N 1
ATOM 5655 C CA . LYS B 1 48 ? -36.094 51.219 -7.023 1 75.25 48 LYS B CA 1
ATOM 5656 C C . LYS B 1 48 ? -35.438 52.406 -6.301 1 75.25 48 LYS B C 1
ATOM 5658 O O . LYS B 1 48 ? -35.344 53.5 -6.852 1 75.25 48 LYS B O 1
ATOM 5663 N N . ASN B 1 49 ? -35.062 52.156 -5.047 1 72.44 49 ASN B N 1
ATOM 5664 C CA . ASN B 1 49 ? -34.531 53.25 -4.223 1 72.44 49 ASN B CA 1
ATOM 5665 C C . ASN B 1 49 ? -33.188 53.75 -4.742 1 72.44 49 ASN B C 1
ATOM 5667 O O . ASN B 1 49 ? -32.844 54.906 -4.516 1 72.44 49 ASN B O 1
ATOM 5671 N N . HIS B 1 50 ? -32.531 52.875 -5.422 1 72.44 50 HIS B N 1
ATOM 5672 C CA . HIS B 1 50 ? -31.188 53.281 -5.875 1 72.44 50 HIS B CA 1
ATOM 5673 C C . HIS B 1 50 ? -31.188 53.594 -7.371 1 72.44 50 HIS B C 1
ATOM 5675 O O . HIS B 1 50 ? -30.125 53.719 -7.973 1 72.44 50 HIS B O 1
ATOM 5681 N N . GLY B 1 51 ? -32.281 53.625 -7.996 1 70.25 51 GLY B N 1
ATOM 5682 C CA . GLY B 1 51 ? -32.5 54.031 -9.375 1 70.25 51 GLY B CA 1
ATOM 5683 C C . GLY B 1 51 ? -32.031 53 -10.383 1 70.25 51 GLY B C 1
ATOM 5684 O O . GLY B 1 51 ? -31.562 53.344 -11.461 1 70.25 51 GLY B O 1
ATOM 5685 N N . ARG B 1 52 ? -31.969 51.875 -9.836 1 65.5 52 ARG B N 1
ATOM 5686 C CA . ARG B 1 52 ? -31.5 50.844 -10.75 1 65.5 52 ARG B CA 1
ATOM 5687 C C . ARG B 1 52 ? -32.656 50.031 -11.289 1 65.5 52 ARG B C 1
ATOM 5689 O O . ARG B 1 52 ? -33.75 50 -10.688 1 65.5 52 ARG B O 1
ATOM 5696 N N . GLN B 1 53 ? -32.656 49.531 -12.484 1 68.69 53 GLN B N 1
ATOM 5697 C CA . GLN B 1 53 ? -33.688 48.688 -13.102 1 68.69 53 GLN B CA 1
ATOM 5698 C C . GLN B 1 53 ? -33.5 47.219 -12.773 1 68.69 53 GLN B C 1
ATOM 5700 O O . GLN B 1 53 ? -32.375 46.719 -12.859 1 68.69 53 GLN B O 1
ATOM 5705 N N . CYS B 1 54 ? -34.562 46.594 -12.18 1 64.25 54 CYS B N 1
ATOM 5706 C CA . CYS B 1 54 ? -34.5 45.156 -11.906 1 64.25 54 CYS B CA 1
ATOM 5707 C C . CYS B 1 54 ? -34.312 44.375 -13.195 1 64.25 54 CYS B C 1
ATOM 5709 O O . CYS B 1 54 ? -34.875 44.75 -14.234 1 64.25 54 CYS B O 1
ATOM 5711 N N . SER B 1 55 ? -33.344 43.781 -13.477 1 66.25 55 SER B N 1
ATOM 5712 C CA . SER B 1 55 ? -33.25 42.844 -14.609 1 66.25 55 SER B CA 1
ATOM 5713 C C . SER B 1 55 ? -33.531 41.406 -14.18 1 66.25 55 SER B C 1
ATOM 5715 O O . SER B 1 55 ? -33.094 41 -13.117 1 66.25 55 SER B O 1
ATOM 5717 N N . TYR B 1 56 ? -34.562 40.812 -14.594 1 56.06 56 TYR B N 1
ATOM 5718 C CA . TYR B 1 56 ? -34.938 39.438 -14.281 1 56.06 56 TYR B CA 1
ATOM 5719 C C . TYR B 1 56 ? -34.562 38.5 -15.406 1 56.06 56 TYR B C 1
ATOM 5721 O O . TYR B 1 56 ? -34.438 38.906 -16.562 1 56.06 56 TYR B O 1
ATOM 5729 N N . TYR B 1 57 ? -34.188 37.344 -15.055 1 42.06 57 TYR B N 1
ATOM 5730 C CA . TYR B 1 57 ? -33.906 36.406 -16.141 1 42.06 57 TYR B CA 1
ATOM 5731 C C . TYR B 1 57 ? -35.125 36.25 -17.047 1 42.06 57 TYR B C 1
ATOM 5733 O O . TYR B 1 57 ? -36.219 35.844 -16.594 1 42.06 57 TYR B O 1
ATOM 5741 N N . LYS B 1 58 ? -35.25 37.188 -18 1 34.94 58 LYS B N 1
ATOM 5742 C CA . LYS B 1 58 ? -36.25 36.938 -19.031 1 34.94 58 LYS B CA 1
ATOM 5743 C C . LYS B 1 58 ? -36 35.656 -19.766 1 34.94 58 LYS B C 1
ATOM 5745 O O . LYS B 1 58 ? -34.844 35.344 -20.125 1 34.94 58 LYS B O 1
ATOM 5750 N N . SER B 1 59 ? -37 34.75 -19.719 1 29.88 59 SER B N 1
ATOM 5751 C CA . SER B 1 59 ? -37.188 33.719 -20.719 1 29.88 59 SER B CA 1
ATOM 5752 C C . SER B 1 59 ? -37.281 34.312 -22.125 1 29.88 59 SER B C 1
ATOM 5754 O O . SER B 1 59 ? -38.344 34.812 -22.516 1 29.88 59 SER B O 1
ATOM 5756 N N . ASN B 1 60 ? -36.406 35.219 -22.594 1 24.58 60 ASN B N 1
ATOM 5757 C CA . ASN B 1 60 ? -36.656 35.75 -23.938 1 24.58 60 ASN B CA 1
ATOM 5758 C C . ASN B 1 60 ? -36.906 34.625 -24.938 1 24.58 60 ASN B C 1
ATOM 5760 O O . ASN B 1 60 ? -36.094 33.719 -25.094 1 24.58 60 ASN B O 1
ATOM 5764 N N . VAL B 1 61 ? -38.188 34.469 -25.391 1 25.77 61 VAL B N 1
ATOM 5765 C CA . VAL B 1 61 ? -38.812 33.781 -26.516 1 25.77 61 VAL B CA 1
ATOM 5766 C C . VAL B 1 61 ? -38.281 34.344 -27.828 1 25.77 61 VAL B C 1
ATOM 5768 O O . VAL B 1 61 ? -38.969 34.312 -28.859 1 25.77 61 VAL B O 1
ATOM 5771 N N . ASN B 1 62 ? -37.25 35.312 -27.922 1 21.42 62 ASN B N 1
ATOM 5772 C CA . ASN B 1 62 ? -37.125 36 -29.188 1 21.42 62 ASN B CA 1
ATOM 5773 C C . ASN B 1 62 ? -37.031 35.031 -30.359 1 21.42 62 ASN B C 1
ATOM 5775 O O . ASN B 1 62 ? -36.438 33.969 -30.234 1 21.42 62 ASN B O 1
ATOM 5779 N N . SER B 1 63 ? -37.906 35.25 -31.453 1 21.03 63 SER B N 1
ATOM 5780 C CA . SER B 1 63 ? -38.219 34.75 -32.781 1 21.03 63 SER B CA 1
ATOM 5781 C C . SER B 1 63 ? -36.938 34.562 -33.594 1 21.03 63 SER B C 1
ATOM 5783 O O . SER B 1 63 ? -36.719 33.469 -34.156 1 21.03 63 SER B O 1
ATOM 5785 N N . GLY B 1 64 ? -36.594 35.625 -34.406 1 20.69 64 GLY B N 1
ATOM 5786 C CA . GLY B 1 64 ? -36.312 35.531 -35.812 1 20.69 64 GLY B CA 1
ATOM 5787 C C . GLY B 1 64 ? -34.938 34.938 -36.125 1 20.69 64 GLY B C 1
ATOM 5788 O O . GLY B 1 64 ? -34.375 34.219 -35.281 1 20.69 64 GLY B O 1
ATOM 5789 N N . GLN B 1 65 ? -34 35.781 -36.906 1 19.75 65 GLN B N 1
ATOM 5790 C CA . GLN B 1 65 ? -33.125 35.719 -38.062 1 19.75 65 GLN B CA 1
ATOM 5791 C C . GLN B 1 65 ? -31.734 35.219 -37.656 1 19.75 65 GLN B C 1
ATOM 5793 O O . GLN B 1 65 ? -31.156 35.688 -36.688 1 19.75 65 GLN B O 1
ATOM 5798 N N . LYS B 1 66 ? -31.391 34.031 -38.125 1 23.47 66 LYS B N 1
ATOM 5799 C CA . LYS B 1 66 ? -30.281 33.094 -38.125 1 23.47 66 LYS B CA 1
ATOM 5800 C C . LYS B 1 66 ? -28.969 33.781 -38.469 1 23.47 66 LYS B C 1
ATOM 5802 O O . LYS B 1 66 ? -28.719 34.125 -39.625 1 23.47 66 LYS B O 1
ATOM 5807 N N . PRO B 1 67 ? -28.625 34.969 -37.75 1 19.8 67 PRO B N 1
ATOM 5808 C CA . PRO B 1 67 ? -27.672 35.781 -38.5 1 19.8 67 PRO B CA 1
ATOM 5809 C C . PRO B 1 67 ? -26.562 34.969 -39.156 1 19.8 67 PRO B C 1
ATOM 5811 O O . PRO B 1 67 ? -26.156 33.938 -38.625 1 19.8 67 PRO B O 1
ATOM 5814 N N . VAL B 1 68 ? -26.281 35.375 -40.5 1 18.7 68 VAL B N 1
ATOM 5815 C CA . VAL B 1 68 ? -25.5 34.938 -41.656 1 18.7 68 VAL B CA 1
ATOM 5816 C C . VAL B 1 68 ? -24.016 35.062 -41.312 1 18.7 68 VAL B C 1
ATOM 5818 O O . VAL B 1 68 ? -23.469 36.188 -41.25 1 18.7 68 VAL B O 1
ATOM 5821 N N . ILE B 1 69 ? -23.719 34.875 -40.125 1 18.7 69 ILE B N 1
ATOM 5822 C CA . ILE B 1 69 ? -22.281 34.938 -39.875 1 18.7 69 ILE B CA 1
ATOM 5823 C C . ILE B 1 69 ? -21.531 34.406 -41.062 1 18.7 69 ILE B C 1
ATOM 5825 O O . ILE B 1 69 ? -21.406 33.188 -41.25 1 18.7 69 ILE B O 1
ATOM 5829 N N . GLY B 1 70 ? -22.031 34.906 -42.219 1 18.23 70 GLY B N 1
ATOM 5830 C CA . GLY B 1 70 ? -21.484 34.656 -43.531 1 18.23 70 GLY B CA 1
ATOM 5831 C C . GLY B 1 70 ? -19.984 34.875 -43.594 1 18.23 70 GLY B C 1
ATOM 5832 O O . GLY B 1 70 ? -19.234 34 -44.031 1 18.23 70 GLY B O 1
ATOM 5833 N N . GLN B 1 71 ? -19.656 36.156 -43.844 1 17.38 71 GLN B N 1
ATOM 5834 C CA . GLN B 1 71 ? -18.891 36.594 -45 1 17.38 71 GLN B CA 1
ATOM 5835 C C . GLN B 1 71 ? -17.406 36.344 -44.812 1 17.38 71 GLN B C 1
ATOM 5837 O O . GLN B 1 71 ? -16.75 35.75 -45.688 1 17.38 71 GLN B O 1
ATOM 5842 N N . GLU B 1 72 ? -16.734 37.406 -44.188 1 16.91 72 GLU B N 1
ATOM 5843 C CA . GLU B 1 72 ? -15.477 37.906 -44.75 1 16.91 72 GLU B CA 1
ATOM 5844 C C . GLU B 1 72 ? -14.312 37 -44.406 1 16.91 72 GLU B C 1
ATOM 5846 O O . GLU B 1 72 ? -13.172 37.25 -44.812 1 16.91 72 GLU B O 1
ATOM 5851 N N . ALA B 1 73 ? -14.539 36.219 -43.469 1 17.61 73 ALA B N 1
ATOM 5852 C CA . ALA B 1 73 ? -13.32 35.5 -43.156 1 17.61 73 ALA B CA 1
ATOM 5853 C C . ALA B 1 73 ? -12.695 34.875 -44.406 1 17.61 73 ALA B C 1
ATOM 5855 O O . ALA B 1 73 ? -12.594 33.656 -44.5 1 17.61 73 ALA B O 1
ATOM 5856 N N . THR B 1 74 ? -13.109 35.594 -45.469 1 17.83 74 THR B N 1
ATOM 5857 C CA . THR B 1 74 ? -12.734 35.188 -46.812 1 17.83 74 THR B CA 1
ATOM 5858 C C . THR B 1 74 ? -11.219 35.219 -47 1 17.83 74 THR B C 1
ATOM 5860 O O . THR B 1 74 ? -10.641 34.344 -47.625 1 17.83 74 THR B O 1
ATOM 5863 N N . LYS B 1 75 ? -10.758 36.469 -46.844 1 17.22 75 LYS B N 1
ATOM 5864 C CA . LYS B 1 75 ? -9.672 36.875 -47.719 1 17.22 75 LYS B CA 1
ATOM 5865 C C . LYS B 1 75 ? -8.398 36.125 -47.438 1 17.22 75 LYS B C 1
ATOM 5867 O O . LYS B 1 75 ? -7.426 36.188 -48.188 1 17.22 75 LYS B O 1
ATOM 5872 N N . ILE B 1 76 ? -8.148 35.969 -46.188 1 17.33 76 ILE B N 1
ATOM 5873 C CA . ILE B 1 76 ? -6.711 35.781 -46.031 1 17.33 76 ILE B CA 1
ATOM 5874 C C . ILE B 1 76 ? -6.246 34.531 -46.781 1 17.33 76 ILE B C 1
ATOM 5876 O O . ILE B 1 76 ? -6.23 33.438 -46.219 1 17.33 76 ILE B O 1
ATOM 5880 N N . GLY B 1 77 ? -6.848 34.219 -48.031 1 19.62 77 GLY B N 1
ATOM 5881 C CA . GLY B 1 77 ? -6.477 33.188 -48.969 1 19.62 77 GLY B CA 1
ATOM 5882 C C . GLY B 1 77 ? -5.062 33.344 -49.5 1 19.62 77 GLY B C 1
ATOM 5883 O O . GLY B 1 77 ? -4.676 32.656 -50.469 1 19.62 77 GLY B O 1
ATOM 5884 N N . ALA B 1 78 ? -4.523 34.594 -49.406 1 16.8 78 ALA B N 1
ATOM 5885 C CA . ALA B 1 78 ? -3.613 34.938 -50.469 1 16.8 78 ALA B CA 1
ATOM 5886 C C . ALA B 1 78 ? -2.494 33.938 -50.625 1 16.8 78 ALA B C 1
ATOM 5888 O O . ALA B 1 78 ? -2.232 33.156 -49.688 1 16.8 78 ALA B O 1
ATOM 5889 N N . GLU B 1 79 ? -1.359 34.25 -51.688 1 17.48 79 GLU B N 1
ATOM 5890 C CA . GLU B 1 79 ? -0.349 33.688 -52.594 1 17.48 79 GLU B CA 1
ATOM 5891 C C . GLU B 1 79 ? 0.905 33.281 -51.812 1 17.48 79 GLU B C 1
ATOM 5893 O O . GLU B 1 79 ? 1.884 32.812 -52.406 1 17.48 79 GLU B O 1
ATOM 5898 N N . VAL B 1 80 ? 1.2 33.406 -50.688 1 19.23 80 VAL B N 1
ATOM 5899 C CA . VAL B 1 80 ? 2.627 33.625 -50.469 1 19.23 80 VAL B CA 1
ATOM 5900 C C . VAL B 1 80 ? 3.426 32.5 -51.094 1 19.23 80 VAL B C 1
ATOM 5902 O O . VAL B 1 80 ? 3.082 31.312 -50.938 1 19.23 80 VAL B O 1
ATOM 5905 N N . PRO B 1 81 ? 4.391 32.781 -52 1 17.44 81 PRO B N 1
ATOM 5906 C CA . PRO B 1 81 ? 5.211 31.938 -52.844 1 17.44 81 PRO B CA 1
ATOM 5907 C C . PRO B 1 81 ? 5.809 30.734 -52.125 1 17.44 81 PRO B C 1
ATOM 5909 O O . PRO B 1 81 ? 5.957 30.766 -50.906 1 17.44 81 PRO B O 1
ATOM 5912 N N . ILE B 1 82 ? 6.027 29.625 -52.906 1 19.42 82 ILE B N 1
ATOM 5913 C CA . ILE B 1 82 ? 6.277 28.188 -52.906 1 19.42 82 ILE B CA 1
ATOM 5914 C C . ILE B 1 82 ? 7.688 27.906 -52.375 1 19.42 82 ILE B C 1
ATOM 5916 O O . ILE B 1 82 ? 8.172 26.766 -52.469 1 19.42 82 ILE B O 1
ATOM 5920 N N . THR B 1 83 ? 8.406 28.922 -51.875 1 19.05 83 THR B N 1
ATOM 5921 C CA . THR B 1 83 ? 9.844 28.797 -52.125 1 19.05 83 THR B CA 1
ATOM 5922 C C . THR B 1 83 ? 10.328 27.391 -51.781 1 19.05 83 THR B C 1
ATOM 5924 O O . THR B 1 83 ? 9.664 26.672 -51 1 19.05 83 THR B O 1
ATOM 5927 N N . GLY B 1 84 ? 11.664 27.203 -51.969 1 18.61 84 GLY B N 1
ATOM 5928 C CA . GLY B 1 84 ? 12.43 26 -52.25 1 18.61 84 GLY B CA 1
ATOM 5929 C C . GLY B 1 84 ? 12.406 25.016 -51.094 1 18.61 84 GLY B C 1
ATOM 5930 O O . GLY B 1 84 ? 11.969 25.344 -50 1 18.61 84 GLY B O 1
ATOM 5931 N N . PRO B 1 85 ? 12.898 23.75 -51.469 1 20.39 85 PRO B N 1
ATOM 5932 C CA . PRO B 1 85 ? 12.586 22.516 -50.75 1 20.39 85 PRO B CA 1
ATOM 5933 C C . PRO B 1 85 ? 13.141 22.484 -49.344 1 20.39 85 PRO B C 1
ATOM 5935 O O . PRO B 1 85 ? 14.336 22.688 -49.125 1 20.39 85 PRO B O 1
ATOM 5938 N N . PRO B 1 86 ? 12.625 23.109 -48.438 1 17.53 86 PRO B N 1
ATOM 5939 C CA . PRO B 1 86 ? 13.461 23.469 -47.312 1 17.53 86 PRO B CA 1
ATOM 5940 C C . PRO B 1 86 ? 14.32 22.312 -46.781 1 17.53 86 PRO B C 1
ATOM 5942 O O . PRO B 1 86 ? 13.852 21.172 -46.75 1 17.53 86 PRO B O 1
ATOM 5945 N N . ARG B 1 87 ? 15.633 22.422 -46.688 1 17.53 87 ARG B N 1
ATOM 5946 C CA . ARG B 1 87 ? 16.766 21.547 -46.469 1 17.53 87 ARG B CA 1
ATOM 5947 C C . ARG B 1 87 ? 16.562 20.656 -45.25 1 17.53 87 ARG B C 1
ATOM 5949 O O . ARG B 1 87 ? 15.844 21.031 -44.312 1 17.53 87 ARG B O 1
ATOM 5956 N N . ASN B 1 88 ? 16.984 19.359 -45.312 1 18.53 88 ASN B N 1
ATOM 5957 C CA . ASN B 1 88 ? 17 18.094 -44.562 1 18.53 88 ASN B CA 1
ATOM 5958 C C . ASN B 1 88 ? 17.562 18.266 -43.156 1 18.53 88 ASN B C 1
ATOM 5960 O O . ASN B 1 88 ? 18.781 18.281 -43 1 18.53 88 ASN B O 1
ATOM 5964 N N . LEU B 1 89 ? 17.266 19.234 -42.531 1 16.8 89 LEU B N 1
ATOM 5965 C CA . LEU B 1 89 ? 18.078 19.641 -41.406 1 16.8 89 LEU B CA 1
ATOM 5966 C C . LEU B 1 89 ? 18.531 18.438 -40.594 1 16.8 89 LEU B C 1
ATOM 5968 O O . LEU B 1 89 ? 17.719 17.562 -40.281 1 16.8 89 LEU B O 1
ATOM 5972 N N . GLN B 1 90 ? 19.672 18.156 -40.438 1 15.86 90 GLN B N 1
ATOM 5973 C CA . GLN B 1 90 ? 20.688 17.172 -40.062 1 15.86 90 GLN B CA 1
ATOM 5974 C C . GLN B 1 90 ? 20.516 16.734 -38.625 1 15.86 90 GLN B C 1
ATOM 5976 O O . GLN B 1 90 ? 20.391 17.578 -37.719 1 15.86 90 GLN B O 1
ATOM 5981 N N . ALA B 1 91 ? 20.156 15.656 -38.375 1 21.03 91 ALA B N 1
ATOM 5982 C CA . ALA B 1 91 ? 19.969 14.609 -37.375 1 21.03 91 ALA B CA 1
ATOM 5983 C C . ALA B 1 91 ? 21.109 14.609 -36.344 1 21.03 91 ALA B C 1
ATOM 5985 O O . ALA B 1 91 ? 21.297 13.641 -35.625 1 21.03 91 ALA B O 1
ATOM 5986 N N . ALA B 1 92 ? 21.906 15.5 -36.562 1 18.06 92 ALA B N 1
ATOM 5987 C CA . ALA B 1 92 ? 23.281 15.375 -36.094 1 18.06 92 ALA B CA 1
ATOM 5988 C C . ALA B 1 92 ? 23.328 15.188 -34.562 1 18.06 92 ALA B C 1
ATOM 5990 O O . ALA B 1 92 ? 24.094 14.367 -34.062 1 18.06 92 ALA B O 1
ATOM 5991 N N . PHE B 1 93 ? 23.266 16.234 -34 1 18.14 93 PHE B N 1
ATOM 5992 C CA . PHE B 1 93 ? 24.297 16.328 -32.969 1 18.14 93 PHE B CA 1
ATOM 5993 C C . PHE B 1 93 ? 24.172 15.203 -31.953 1 18.14 93 PHE B C 1
ATOM 5995 O O . PHE B 1 93 ? 25.078 14.969 -31.172 1 18.14 93 PHE B O 1
ATOM 6002 N N . TRP B 1 94 ? 23.031 15.055 -31.25 1 19.66 94 TRP B N 1
ATOM 6003 C CA . TRP B 1 94 ? 23.672 14.617 -30.016 1 19.66 94 TRP B CA 1
ATOM 6004 C C . TRP B 1 94 ? 24.484 13.344 -30.234 1 19.66 94 TRP B C 1
ATOM 6006 O O . TRP B 1 94 ? 24.141 12.531 -31.109 1 19.66 94 TRP B O 1
ATOM 6016 N N . PRO B 1 95 ? 25.641 13.203 -29.828 1 18.66 95 PRO B N 1
ATOM 6017 C CA . PRO B 1 95 ? 26.328 12.039 -30.422 1 18.66 95 PRO B CA 1
ATOM 6018 C C . PRO B 1 95 ? 25.484 10.766 -30.344 1 18.66 95 PRO B C 1
ATOM 6020 O O . PRO B 1 95 ? 24.609 10.656 -29.484 1 18.66 95 PRO B O 1
ATOM 6023 N N . PHE B 1 96 ? 25.312 10.172 -31.391 1 21.69 96 PHE B N 1
ATOM 6024 C CA . PHE B 1 96 ? 24.906 8.844 -31.812 1 21.69 96 PHE B CA 1
ATOM 6025 C C . PHE B 1 96 ? 25.406 7.777 -30.844 1 21.69 96 PHE B C 1
ATOM 6027 O O . PHE B 1 96 ? 26.594 7.453 -30.844 1 21.69 96 PHE B O 1
ATOM 6034 N N . VAL B 1 97 ? 25.156 7.887 -29.562 1 23.77 97 VAL B N 1
ATOM 6035 C CA . VAL B 1 97 ? 26.047 6.816 -29.125 1 23.77 97 VAL B CA 1
ATOM 6036 C C . VAL B 1 97 ? 25.906 5.605 -30.031 1 23.77 97 VAL B C 1
ATOM 6038 O O . VAL B 1 97 ? 24.812 5.316 -30.531 1 23.77 97 VAL B O 1
ATOM 6041 N N . PRO B 1 98 ? 26.812 5.125 -30.609 1 22.2 98 PRO B N 1
ATOM 6042 C CA . PRO B 1 98 ? 26.516 4.066 -31.578 1 22.2 98 PRO B CA 1
ATOM 6043 C C . PRO B 1 98 ? 25.312 3.207 -31.156 1 22.2 98 PRO B C 1
ATOM 6045 O O . PRO B 1 98 ? 25.016 3.102 -29.969 1 22.2 98 PRO B O 1
ATOM 6048 N N . ASN B 1 99 ? 24.312 3.098 -32.031 1 24.94 99 ASN B N 1
ATOM 6049 C CA . ASN B 1 99 ? 23.234 2.162 -32.344 1 24.94 99 ASN B CA 1
ATOM 6050 C C . ASN B 1 99 ? 23.547 0.763 -31.812 1 24.94 99 ASN B C 1
ATOM 6052 O O . ASN B 1 99 ? 24.031 -0.088 -32.562 1 24.94 99 ASN B O 1
ATOM 6056 N N . HIS B 1 100 ? 24.281 0.786 -30.734 1 24.88 100 HIS B N 1
ATOM 6057 C CA . HIS B 1 100 ? 24.453 -0.658 -30.641 1 24.88 100 HIS B CA 1
ATOM 6058 C C . HIS B 1 100 ? 23.125 -1.387 -30.703 1 24.88 100 HIS B C 1
ATOM 6060 O O . HIS B 1 100 ? 22.125 -0.938 -30.109 1 24.88 100 HIS B O 1
ATOM 6066 N N . SER B 1 101 ? 22.812 -2.014 -31.734 1 26.17 101 SER B N 1
ATOM 6067 C CA . SER B 1 101 ? 21.672 -2.822 -32.156 1 26.17 101 SER B CA 1
ATOM 6068 C C . SER B 1 101 ? 20.969 -3.469 -30.953 1 26.17 101 SER B C 1
ATOM 6070 O O . SER B 1 101 ? 21.578 -4.254 -30.234 1 26.17 101 SER B O 1
ATOM 6072 N N . ASP B 1 102 ? 20.375 -2.719 -30.25 1 29.14 102 ASP B N 1
ATOM 6073 C CA . ASP B 1 102 ? 19.531 -3.164 -29.156 1 29.14 102 ASP B CA 1
ATOM 6074 C C . ASP B 1 102 ? 18.938 -4.543 -29.438 1 29.14 102 ASP B C 1
ATOM 6076 O O . ASP B 1 102 ? 17.766 -4.664 -29.781 1 29.14 102 ASP B O 1
ATOM 6080 N N . SER B 1 103 ? 19.438 -5.391 -30.125 1 28.25 103 SER B N 1
ATOM 6081 C CA . SER B 1 103 ? 19.344 -6.738 -30.672 1 28.25 103 SER B CA 1
ATOM 6082 C C . SER B 1 103 ? 18.891 -7.734 -29.609 1 28.25 103 SER B C 1
ATOM 6084 O O . SER B 1 103 ? 18.078 -8.625 -29.875 1 28.25 103 SER B O 1
ATOM 6086 N N . SER B 1 104 ? 19.766 -7.988 -28.625 1 26.27 104 SER B N 1
ATOM 6087 C CA . SER B 1 104 ? 19.547 -9.227 -27.875 1 26.27 104 SER B CA 1
ATOM 6088 C C . SER B 1 104 ? 18.453 -9.047 -26.828 1 26.27 104 SER B C 1
ATOM 6090 O O . SER B 1 104 ? 18.719 -9.086 -25.625 1 26.27 104 SER B O 1
ATOM 6092 N N . ASN B 1 105 ? 17.828 -7.965 -26.781 1 30.16 105 ASN B N 1
ATOM 6093 C CA . ASN B 1 105 ? 16.641 -8.055 -25.953 1 30.16 105 ASN B CA 1
ATOM 6094 C C . ASN B 1 105 ? 15.953 -9.414 -26.094 1 30.16 105 ASN B C 1
ATOM 6096 O O . ASN B 1 105 ? 15.57 -9.797 -27.203 1 30.16 105 ASN B O 1
ATOM 6100 N N . PRO B 1 106 ? 16.297 -10.336 -25.359 1 30.86 106 PRO B N 1
ATOM 6101 C CA . PRO B 1 106 ? 15.594 -11.547 -25.797 1 30.86 106 PRO B CA 1
ATOM 6102 C C . PRO B 1 106 ? 14.25 -11.234 -26.453 1 30.86 106 PRO B C 1
ATOM 6104 O O . PRO B 1 106 ? 13.68 -10.164 -26.234 1 30.86 106 PRO B O 1
ATOM 6107 N N . CYS B 1 107 ? 13.867 -11.648 -27.672 1 32 107 CYS B N 1
ATOM 6108 C CA . CYS B 1 107 ? 12.57 -11.703 -28.344 1 32 107 CYS B CA 1
ATOM 6109 C C . CYS B 1 107 ? 11.43 -11.531 -27.344 1 32 107 CYS B C 1
ATOM 6111 O O . CYS B 1 107 ? 11.219 -12.383 -26.484 1 32 107 CYS B O 1
ATOM 6113 N N . SER B 1 108 ? 11.148 -10.352 -26.703 1 35.91 108 SER B N 1
ATOM 6114 C CA . SER B 1 108 ? 10.094 -9.953 -25.781 1 35.91 108 SER B CA 1
ATOM 6115 C C . SER B 1 108 ? 8.828 -10.773 -26 1 35.91 108 SER B C 1
ATOM 6117 O O . SER B 1 108 ? 8.203 -10.688 -27.062 1 35.91 108 SER B O 1
ATOM 6119 N N . ARG B 1 109 ? 8.766 -11.891 -25.734 1 43.28 109 ARG B N 1
ATOM 6120 C CA . ARG B 1 109 ? 7.449 -12.523 -25.734 1 43.28 109 ARG B CA 1
ATOM 6121 C C . ARG B 1 109 ? 6.355 -11.516 -25.391 1 43.28 109 ARG B C 1
ATOM 6123 O O . ARG B 1 109 ? 6.492 -10.742 -24.438 1 43.28 109 ARG B O 1
ATOM 6130 N N . GLU B 1 110 ? 5.715 -10.898 -26.391 1 54.84 110 GLU B N 1
ATOM 6131 C CA . GLU B 1 110 ? 4.379 -10.328 -26.25 1 54.84 110 GLU B CA 1
ATOM 6132 C C . GLU B 1 110 ? 3.463 -11.258 -25.453 1 54.84 110 GLU B C 1
ATOM 6134 O O . GLU B 1 110 ? 3.645 -12.477 -25.484 1 54.84 110 GLU B O 1
ATOM 6139 N N . GLY B 1 111 ? 3.131 -10.867 -24.125 1 59.09 111 GLY B N 1
ATOM 6140 C CA . GLY B 1 111 ? 2.268 -11.703 -23.297 1 59.09 111 GLY B CA 1
ATOM 6141 C C . GLY B 1 111 ? 1.823 -11.008 -22.016 1 59.09 111 GLY B C 1
ATOM 6142 O O . GLY B 1 111 ? 2.186 -9.859 -21.766 1 59.09 111 GLY B O 1
ATOM 6143 N N . PRO B 1 112 ? 1.052 -11.703 -21.422 1 60.97 112 PRO B N 1
ATOM 6144 C CA . PRO B 1 112 ? 0.436 -11.148 -20.203 1 60.97 112 PRO B CA 1
ATOM 6145 C C . PRO B 1 112 ? 1.466 -10.688 -19.172 1 60.97 112 PRO B C 1
ATOM 6147 O O . PRO B 1 112 ? 1.214 -9.742 -18.422 1 60.97 112 PRO B O 1
ATOM 6150 N N . ILE B 1 113 ? 2.664 -11.242 -19.281 1 58.53 113 ILE B N 1
ATOM 6151 C CA . ILE B 1 113 ? 3.686 -10.922 -18.281 1 58.53 113 ILE B CA 1
ATOM 6152 C C . ILE B 1 113 ? 4.184 -9.492 -18.484 1 58.53 113 ILE B C 1
ATOM 6154 O O . ILE B 1 113 ? 4.656 -8.852 -17.547 1 58.53 113 ILE B O 1
ATOM 6158 N N . PHE B 1 114 ? 3.982 -9.023 -19.641 1 58.31 114 PHE B N 1
ATOM 6159 C CA . PHE B 1 114 ? 4.52 -7.707 -19.953 1 58.31 114 PHE B CA 1
ATOM 6160 C C . PHE B 1 114 ? 3.42 -6.652 -19.922 1 58.31 114 PHE B C 1
ATOM 6162 O O . PHE B 1 114 ? 3.645 -5.504 -20.312 1 58.31 114 PHE B O 1
ATOM 6169 N N . THR B 1 115 ? 2.254 -7.227 -19.406 1 57.84 115 THR B N 1
ATOM 6170 C CA . THR B 1 115 ? 1.143 -6.289 -19.312 1 57.84 115 THR B CA 1
ATOM 6171 C C . THR B 1 115 ? 1.262 -5.43 -18.047 1 57.84 115 THR B C 1
ATOM 6173 O O . THR B 1 115 ? 1.441 -5.957 -16.953 1 57.84 115 THR B O 1
ATOM 6176 N N . ASN B 1 116 ? 1.41 -4.105 -18.219 1 56.41 116 ASN B N 1
ATOM 6177 C CA . ASN B 1 116 ? 1.409 -3.166 -17.094 1 56.41 116 ASN B CA 1
ATOM 6178 C C . ASN B 1 116 ? -0.009 -2.842 -16.641 1 56.41 116 ASN B C 1
ATOM 6180 O O . ASN B 1 116 ? -0.825 -2.359 -17.438 1 56.41 116 ASN B O 1
ATOM 6184 N N . ILE B 1 117 ? -0.353 -3.461 -15.438 1 51.75 117 ILE B N 1
ATOM 6185 C CA . ILE B 1 117 ? -1.689 -3.252 -14.891 1 51.75 117 ILE B CA 1
ATOM 6186 C C . ILE B 1 117 ? -1.702 -1.997 -14.023 1 51.75 117 ILE B C 1
ATOM 6188 O O . ILE B 1 117 ? -0.768 -1.757 -13.258 1 51.75 117 ILE B O 1
ATOM 6192 N N . MET B 1 118 ? -2.879 -1.435 -14.07 1 50.53 118 MET B N 1
ATOM 6193 C CA . MET B 1 118 ? -3.223 -0.267 -13.258 1 50.53 118 MET B CA 1
ATOM 6194 C C . MET B 1 118 ? -2.094 0.758 -13.273 1 50.53 118 MET B C 1
ATOM 6196 O O . MET B 1 118 ? -1.837 1.42 -12.273 1 50.53 118 MET B O 1
ATOM 6200 N N . SER B 1 119 ? -1.045 0.128 -14.023 1 44.12 119 SER B N 1
ATOM 6201 C CA . SER B 1 119 ? -0.042 1.169 -14.227 1 44.12 119 SER B CA 1
ATOM 6202 C C . SER B 1 119 ? -0.63 2.373 -14.953 1 44.12 119 SER B C 1
ATOM 6204 O O . SER B 1 119 ? -1.731 2.295 -15.5 1 44.12 119 SER B O 1
ATOM 6206 N N . ALA B 1 120 ? 0.161 3.082 -15.32 1 39.88 120 ALA B N 1
ATOM 6207 C CA . ALA B 1 120 ? -0.237 4.25 -16.094 1 39.88 120 ALA B CA 1
ATOM 6208 C C . ALA B 1 120 ? -1.122 3.85 -17.281 1 39.88 120 ALA B C 1
ATOM 6210 O O . ALA B 1 120 ? -1.43 4.672 -18.141 1 39.88 120 ALA B O 1
ATOM 6211 N N . SER B 1 121 ? -1.152 2.537 -17.703 1 32.09 121 SER B N 1
ATOM 6212 C CA . SER B 1 121 ? -1.906 2.271 -18.922 1 32.09 121 SER B CA 1
ATOM 6213 C C . SER B 1 121 ? -3.354 2.732 -18.781 1 32.09 121 SER B C 1
ATOM 6215 O O . SER B 1 121 ? -4.062 2.861 -19.781 1 32.09 121 SER B O 1
ATOM 6217 N N . LEU B 1 122 ? -4.082 2.178 -17.953 1 31.62 122 LEU B N 1
ATOM 6218 C CA . LEU B 1 122 ? -5.215 3.098 -17.953 1 31.62 122 LEU B CA 1
ATOM 6219 C C . LEU B 1 122 ? -4.75 4.535 -18.125 1 31.62 122 LEU B C 1
ATOM 6221 O O . LEU B 1 122 ? -5.566 5.453 -18.234 1 31.62 122 LEU B O 1
ATOM 6225 N N . TYR B 1 123 ? -3.842 4.91 -17.641 1 31 123 TYR B N 1
ATOM 6226 C CA . TYR B 1 123 ? -3.025 5.941 -18.281 1 31 123 TYR B CA 1
ATOM 6227 C C . TYR B 1 123 ? -2.648 5.547 -19.703 1 31 123 TYR B C 1
ATOM 6229 O O . TYR B 1 123 ? -2.83 6.332 -20.641 1 31 123 TYR B O 1
ATOM 6237 N N . ARG B 1 124 ? -1.335 4.727 -20.125 1 29.56 124 ARG B N 1
ATOM 6238 C CA . ARG B 1 124 ? -1.124 4.578 -21.562 1 29.56 124 ARG B CA 1
ATOM 6239 C C . ARG B 1 124 ? -2.012 3.479 -22.141 1 29.56 124 ARG B C 1
ATOM 6241 O O . ARG B 1 124 ? -1.71 2.293 -22 1 29.56 124 ARG B O 1
ATOM 6248 N N . SER B 1 125 ? -3.148 2.842 -21.828 1 31.75 125 SER B N 1
ATOM 6249 C CA . SER B 1 125 ? -3.25 2.172 -23.125 1 31.75 125 SER B CA 1
ATOM 6250 C C . SER B 1 125 ? -2.152 2.633 -24.078 1 31.75 125 SER B C 1
ATOM 6252 O O . SER B 1 125 ? -2.092 2.189 -25.219 1 31.75 125 SER B O 1
ATOM 6254 N N . VAL B 1 126 ? -1.8 3.871 -23.953 1 32.97 126 VAL B N 1
ATOM 6255 C CA . VAL B 1 126 ? -0.793 4.438 -24.844 1 32.97 126 VAL B CA 1
ATOM 6256 C C . VAL B 1 126 ? 0.593 3.939 -24.438 1 32.97 126 VAL B C 1
ATOM 6258 O O . VAL B 1 126 ? 0.871 3.752 -23.25 1 32.97 126 VAL B O 1
ATOM 6261 N N . GLY B 1 127 ? 1.291 3.15 -24.953 1 40.38 127 GLY B N 1
ATOM 6262 C CA . GLY B 1 127 ? 2.727 2.922 -24.922 1 40.38 127 GLY B CA 1
ATOM 6263 C C . GLY B 1 127 ? 3.465 3.885 -24.016 1 40.38 127 GLY B C 1
ATOM 6264 O O . GLY B 1 127 ? 2.914 4.91 -23.609 1 40.38 127 GLY B O 1
ATOM 6265 N N . SER B 1 128 ? 4.312 3.439 -22.922 1 49.75 128 SER B N 1
ATOM 6266 C CA . SER B 1 128 ? 5.195 4.375 -22.234 1 49.75 128 SER B CA 1
ATOM 6267 C C . SER B 1 128 ? 5.469 5.609 -23.078 1 49.75 128 SER B C 1
ATOM 6269 O O . SER B 1 128 ? 5.984 5.5 -24.203 1 49.75 128 SER B O 1
ATOM 6271 N N . PRO B 1 129 ? 4.801 6.742 -22.609 1 55.16 129 PRO B N 1
ATOM 6272 C CA . PRO B 1 129 ? 5.125 7.906 -23.438 1 55.16 129 PRO B CA 1
ATOM 6273 C C . PRO B 1 129 ? 6.629 8.086 -23.641 1 55.16 129 PRO B C 1
ATOM 6275 O O . PRO B 1 129 ? 7.406 7.887 -22.703 1 55.16 129 PRO B O 1
ATOM 6278 N N . PRO B 1 130 ? 6.957 8.117 -24.734 1 63.5 130 PRO B N 1
ATOM 6279 C CA . PRO B 1 130 ? 8.375 8.398 -24.969 1 63.5 130 PRO B CA 1
ATOM 6280 C C . PRO B 1 130 ? 8.852 9.672 -24.266 1 63.5 130 PRO B C 1
ATOM 6282 O O . PRO B 1 130 ? 8.047 10.562 -24 1 63.5 130 PRO B O 1
ATOM 6285 N N . THR B 1 131 ? 9.938 9.586 -23.719 1 75.69 131 THR B N 1
ATOM 6286 C CA . THR B 1 131 ? 10.523 10.781 -23.109 1 75.69 131 THR B CA 1
ATOM 6287 C C . THR B 1 131 ? 10.508 11.945 -24.094 1 75.69 131 THR B C 1
ATOM 6289 O O . THR B 1 131 ? 10.984 11.82 -25.234 1 75.69 131 THR B O 1
ATOM 6292 N N . ASN B 1 132 ? 9.766 12.992 -23.75 1 78.25 132 ASN B N 1
ATOM 6293 C CA . ASN B 1 132 ? 9.641 14.188 -24.578 1 78.25 132 ASN B CA 1
ATOM 6294 C C . ASN B 1 132 ? 10.07 15.438 -23.812 1 78.25 132 ASN B C 1
ATOM 6296 O O . ASN B 1 132 ? 9.234 16.141 -23.25 1 78.25 132 ASN B O 1
ATOM 6300 N N . PHE B 1 133 ? 11.32 15.75 -23.906 1 86.5 133 PHE B N 1
ATOM 6301 C CA . PHE B 1 133 ? 11.891 16.859 -23.156 1 86.5 133 PHE B CA 1
ATOM 6302 C C . PHE B 1 133 ? 11.383 18.188 -23.672 1 86.5 133 PHE B C 1
ATOM 6304 O O . PHE B 1 133 ? 11.234 19.141 -22.906 1 86.5 133 PHE B O 1
ATOM 6311 N N . GLN B 1 134 ? 11.094 18.219 -24.953 1 82.56 134 GLN B N 1
ATOM 6312 C CA . GLN B 1 134 ? 10.57 19.453 -25.531 1 82.56 134 GLN B CA 1
ATOM 6313 C C . GLN B 1 134 ? 9.203 19.797 -24.953 1 82.56 134 GLN B C 1
ATOM 6315 O O . GLN B 1 134 ? 8.93 20.969 -24.641 1 82.56 134 GLN B O 1
ATOM 6320 N N . ALA B 1 135 ? 8.414 18.734 -24.891 1 81.81 135 ALA B N 1
ATOM 6321 C CA . ALA B 1 135 ? 7.094 18.938 -24.297 1 81.81 135 ALA B CA 1
ATOM 6322 C C . ALA B 1 135 ? 7.203 19.391 -22.844 1 81.81 135 ALA B C 1
ATOM 6324 O O . ALA B 1 135 ? 6.457 20.266 -22.406 1 81.81 135 ALA B O 1
ATOM 6325 N N . LEU B 1 136 ? 8.148 18.844 -22.141 1 90.12 136 LEU B N 1
ATOM 6326 C CA . LEU B 1 136 ? 8.328 19.188 -20.734 1 90.12 136 LEU B CA 1
ATOM 6327 C C . LEU B 1 136 ? 8.805 20.625 -20.594 1 90.12 136 LEU B C 1
ATOM 6329 O O . LEU B 1 136 ? 8.367 21.359 -19.703 1 90.12 136 LEU B O 1
ATOM 6333 N N . ARG B 1 137 ? 9.672 21 -21.469 1 90.94 137 ARG B N 1
ATOM 6334 C CA . ARG B 1 137 ? 10.234 22.344 -21.406 1 90.94 137 ARG B CA 1
ATOM 6335 C C . ARG B 1 137 ? 9.148 23.391 -21.609 1 90.94 137 ARG B C 1
ATOM 6337 O O . ARG B 1 137 ? 9.227 24.5 -21.047 1 90.94 137 ARG B O 1
ATOM 6344 N N . GLN B 1 138 ? 8.109 23.016 -22.328 1 87.38 138 GLN B N 1
ATOM 6345 C CA . GLN B 1 138 ? 7.031 23.953 -22.609 1 87.38 138 GLN B CA 1
ATOM 6346 C C . GLN B 1 138 ? 6.227 24.266 -21.359 1 87.38 138 GLN B C 1
ATOM 6348 O O . GLN B 1 138 ? 5.578 25.312 -21.266 1 87.38 138 GLN B O 1
ATOM 6353 N N . PHE B 1 139 ? 6.273 23.406 -20.422 1 90.44 139 PHE B N 1
ATOM 6354 C CA . PHE B 1 139 ? 5.527 23.609 -19.188 1 90.44 139 PHE B CA 1
ATOM 6355 C C . PHE B 1 139 ? 6.293 24.516 -18.234 1 90.44 139 PHE B C 1
ATOM 6357 O O . PHE B 1 139 ? 5.734 25.016 -17.266 1 90.44 139 PHE B O 1
ATOM 6364 N N . MET B 1 140 ? 7.566 24.734 -18.547 1 94.75 140 MET B N 1
ATOM 6365 C CA . MET B 1 140 ? 8.359 25.594 -17.656 1 94.75 140 MET B CA 1
ATOM 6366 C C . MET B 1 140 ? 7.953 27.047 -17.797 1 94.75 140 MET B C 1
ATOM 6368 O O . MET B 1 140 ? 7.777 27.547 -18.922 1 94.75 140 MET B O 1
ATOM 6372 N N . PRO B 1 141 ? 7.789 27.688 -16.781 1 96.19 141 PRO B N 1
ATOM 6373 C CA . PRO B 1 141 ? 7.484 29.109 -16.859 1 96.19 141 PRO B CA 1
ATOM 6374 C C . PRO B 1 141 ? 8.711 29.969 -17.172 1 96.19 141 PRO B C 1
ATOM 6376 O O . PRO B 1 141 ? 9.781 29.422 -17.469 1 96.19 141 PRO B O 1
ATOM 6379 N N . THR B 1 142 ? 8.469 31.297 -17.156 1 95.62 142 THR B N 1
ATOM 6380 C CA . THR B 1 142 ? 9.609 32.188 -17.281 1 95.62 142 THR B CA 1
ATOM 6381 C C . THR B 1 142 ? 10.531 32.062 -16.062 1 95.62 142 THR B C 1
ATOM 6383 O O . THR B 1 142 ? 10.094 31.625 -15 1 95.62 142 THR B O 1
ATOM 6386 N N . LYS B 1 143 ? 11.758 32.375 -16.281 1 96.44 143 LYS B N 1
ATOM 6387 C CA . LYS B 1 143 ? 12.711 32.281 -15.188 1 96.44 143 LYS B CA 1
ATOM 6388 C C . LYS B 1 143 ? 12.266 33.125 -14 1 96.44 143 LYS B C 1
ATOM 6390 O O . LYS B 1 143 ? 12.414 32.719 -12.844 1 96.44 143 LYS B O 1
ATOM 6395 N N . GLU B 1 144 ? 11.773 34.312 -14.273 1 96.75 144 GLU B N 1
ATOM 6396 C CA . GLU B 1 144 ? 11.32 35.219 -13.211 1 96.75 144 GLU B CA 1
ATOM 6397 C C . GLU B 1 144 ? 10.234 34.531 -12.359 1 96.75 144 GLU B C 1
ATOM 6399 O O . GLU B 1 144 ? 10.281 34.594 -11.133 1 96.75 144 GLU B O 1
ATOM 6404 N N . LYS B 1 145 ? 9.305 33.969 -13.039 1 96.12 145 LYS B N 1
ATOM 6405 C CA . LYS B 1 145 ? 8.234 33.281 -12.336 1 96.12 145 LYS B CA 1
ATOM 6406 C C . LYS B 1 145 ? 8.766 32.062 -11.586 1 96.12 145 LYS B C 1
ATOM 6408 O O . LYS B 1 145 ? 8.352 31.797 -10.453 1 96.12 145 LYS B O 1
ATOM 6413 N N . ALA B 1 146 ? 9.594 31.312 -12.203 1 97.62 146 ALA B N 1
ATOM 6414 C CA . ALA B 1 146 ? 10.203 30.156 -11.562 1 97.62 146 ALA B CA 1
ATOM 6415 C C . ALA B 1 146 ? 10.961 30.547 -10.305 1 97.62 146 ALA B C 1
ATOM 6417 O O . ALA B 1 146 ? 10.898 29.859 -9.289 1 97.62 146 ALA B O 1
ATOM 6418 N N . ASP B 1 147 ? 11.68 31.672 -10.391 1 97.81 147 ASP B N 1
ATOM 6419 C CA . ASP B 1 147 ? 12.414 32.188 -9.234 1 97.81 147 ASP B CA 1
ATOM 6420 C C . ASP B 1 147 ? 11.469 32.5 -8.086 1 97.81 147 ASP B C 1
ATOM 6422 O O . ASP B 1 147 ? 11.781 32.25 -6.922 1 97.81 147 ASP B O 1
ATOM 6426 N N . LYS B 1 148 ? 10.406 33.094 -8.445 1 96.62 148 LYS B N 1
ATOM 6427 C CA . LYS B 1 148 ? 9.422 33.438 -7.422 1 96.62 148 LYS B CA 1
ATOM 6428 C C . LYS B 1 148 ? 8.859 32.188 -6.746 1 96.62 148 LYS B C 1
ATOM 6430 O O . LYS B 1 148 ? 8.734 32.156 -5.523 1 96.62 148 LYS B O 1
ATOM 6435 N N . LEU B 1 149 ? 8.5 31.219 -7.516 1 97.25 149 LEU B N 1
ATOM 6436 C CA . LEU B 1 149 ? 7.938 29.984 -6.988 1 97.25 149 LEU B CA 1
ATOM 6437 C C . LEU B 1 149 ? 8.977 29.203 -6.184 1 97.25 149 LEU B C 1
ATOM 6439 O O . LEU B 1 149 ? 8.656 28.609 -5.152 1 97.25 149 LEU B O 1
ATOM 6443 N N . LEU B 1 150 ? 10.18 29.203 -6.664 1 97.38 150 LEU B N 1
ATOM 6444 C CA . LEU B 1 150 ? 11.258 28.562 -5.914 1 97.38 150 LEU B CA 1
ATOM 6445 C C . LEU B 1 150 ? 11.453 29.25 -4.562 1 97.38 150 LEU B C 1
ATOM 6447 O O . LEU B 1 150 ? 11.617 28.562 -3.543 1 97.38 150 LEU B O 1
ATOM 6451 N N . SER B 1 151 ? 11.453 30.516 -4.582 1 96.19 151 SER B N 1
ATOM 6452 C CA . SER B 1 151 ? 11.602 31.266 -3.338 1 96.19 151 SER B CA 1
ATOM 6453 C C . SER B 1 151 ? 10.477 30.938 -2.363 1 96.19 151 SER B C 1
ATOM 6455 O O . SER B 1 151 ? 10.719 30.766 -1.164 1 96.19 151 SER B O 1
ATOM 6457 N N . GLN B 1 152 ? 9.289 30.891 -2.895 1 95.38 152 GLN B N 1
ATOM 6458 C CA . GLN B 1 152 ? 8.141 30.531 -2.07 1 95.38 152 GLN B CA 1
ATOM 6459 C C . GLN B 1 152 ? 8.297 29.125 -1.493 1 95.38 152 GLN B C 1
ATOM 6461 O O . GLN B 1 152 ? 8.008 28.891 -0.316 1 95.38 152 GLN B O 1
ATOM 6466 N N . PHE B 1 153 ? 8.734 28.188 -2.297 1 96.56 153 PHE B N 1
ATOM 6467 C CA . PHE B 1 153 ? 8.984 26.828 -1.857 1 96.56 153 PHE B CA 1
ATOM 6468 C C . PHE B 1 153 ? 10 26.797 -0.721 1 96.56 153 PHE B C 1
ATOM 6470 O O . PHE B 1 153 ? 9.797 26.125 0.289 1 96.56 153 PHE B O 1
ATOM 6477 N N . LEU B 1 154 ? 11.055 27.531 -0.875 1 94.88 154 LEU B N 1
ATOM 6478 C CA . LEU B 1 154 ? 12.156 27.531 0.075 1 94.88 154 LEU B CA 1
ATOM 6479 C C . LEU B 1 154 ? 11.734 28.125 1.411 1 94.88 154 LEU B C 1
ATOM 6481 O O . LEU B 1 154 ? 12.156 27.656 2.469 1 94.88 154 LEU B O 1
ATOM 6485 N N . LYS B 1 155 ? 10.875 29.062 1.345 1 92.69 155 LYS B N 1
ATOM 6486 C CA . LYS B 1 155 ? 10.492 29.781 2.555 1 92.69 155 LYS B CA 1
ATOM 6487 C C . LYS B 1 155 ? 9.359 29.078 3.283 1 92.69 155 LYS B C 1
ATOM 6489 O O . LYS B 1 155 ? 9.266 29.141 4.512 1 92.69 155 LYS B O 1
ATOM 6494 N N . SER B 1 156 ? 8.555 28.406 2.529 1 95.06 156 SER B N 1
ATOM 6495 C CA . SER B 1 156 ? 7.293 27.938 3.098 1 95.06 156 SER B CA 1
ATOM 6496 C C . SER B 1 156 ? 7.234 26.422 3.145 1 95.06 156 SER B C 1
ATOM 6498 O O . SER B 1 156 ? 6.832 25.828 4.156 1 95.06 156 SER B O 1
ATOM 6500 N N . VAL B 1 157 ? 7.648 25.719 2.107 1 96.38 157 VAL B N 1
ATOM 6501 C CA . VAL B 1 157 ? 7.395 24.281 1.964 1 96.38 157 VAL B CA 1
ATOM 6502 C C . VAL B 1 157 ? 8.609 23.484 2.436 1 96.38 157 VAL B C 1
ATOM 6504 O O . VAL B 1 157 ? 8.477 22.547 3.213 1 96.38 157 VAL B O 1
ATOM 6507 N N . HIS B 1 158 ? 9.773 23.922 2.088 1 96.06 158 HIS B N 1
ATOM 6508 C CA . HIS B 1 158 ? 11 23.188 2.359 1 96.06 158 HIS B CA 1
ATOM 6509 C C . HIS B 1 158 ? 11.219 23.016 3.857 1 96.06 158 HIS B C 1
ATOM 6511 O O . HIS B 1 158 ? 11.633 21.938 4.305 1 96.06 158 HIS B O 1
ATOM 6517 N N . PRO B 1 159 ? 10.914 23.984 4.641 1 94.69 159 PRO B N 1
ATOM 6518 C CA . PRO B 1 159 ? 11.148 23.812 6.078 1 94.69 159 PRO B CA 1
ATOM 6519 C C . PRO B 1 159 ? 10.289 22.719 6.684 1 94.69 159 PRO B C 1
ATOM 6521 O O . PRO B 1 159 ? 10.664 22.109 7.695 1 94.69 159 PRO B O 1
ATOM 6524 N N . ILE B 1 160 ? 9.164 22.469 6.074 1 96.12 160 ILE B N 1
ATOM 6525 C CA . ILE B 1 160 ? 8.234 21.484 6.613 1 96.12 160 ILE B CA 1
ATOM 6526 C C . ILE B 1 160 ? 8.461 20.141 5.941 1 96.12 160 ILE B C 1
ATOM 6528 O O . ILE B 1 160 ? 8.352 19.094 6.586 1 96.12 160 ILE B O 1
ATOM 6532 N N . VAL B 1 161 ? 8.773 20.156 4.641 1 97.31 161 VAL B N 1
ATOM 6533 C CA . VAL B 1 161 ? 8.984 18.953 3.857 1 97.31 161 VAL B CA 1
ATOM 6534 C C . VAL B 1 161 ? 10.344 19.016 3.156 1 97.31 161 VAL B C 1
ATOM 6536 O O . VAL B 1 161 ? 10.406 19.125 1.93 1 97.31 161 VAL B O 1
ATOM 6539 N N . PRO B 1 162 ? 11.375 18.828 3.934 1 96.69 162 PRO B N 1
ATOM 6540 C CA . PRO B 1 162 ? 12.719 18.984 3.361 1 96.69 162 PRO B CA 1
ATOM 6541 C C . PRO B 1 162 ? 13.219 17.703 2.695 1 96.69 162 PRO B C 1
ATOM 6543 O O . PRO B 1 162 ? 14.367 17.297 2.916 1 96.69 162 PRO B O 1
ATOM 6546 N N . VAL B 1 163 ? 12.5 17.156 1.79 1 96.19 163 VAL B N 1
ATOM 6547 C CA . VAL B 1 163 ? 12.875 15.891 1.163 1 96.19 163 VAL B CA 1
ATOM 6548 C C . VAL B 1 163 ? 13.867 16.141 0.032 1 96.19 163 VAL B C 1
ATOM 6550 O O . VAL B 1 163 ? 14.586 15.242 -0.391 1 96.19 163 VAL B O 1
ATOM 6553 N N . MET B 1 164 ? 13.953 17.438 -0.394 1 93.75 164 MET B N 1
ATOM 6554 C CA . MET B 1 164 ? 14.906 17.812 -1.431 1 93.75 164 MET B CA 1
ATOM 6555 C C . MET B 1 164 ? 16.141 18.469 -0.822 1 93.75 164 MET B C 1
ATOM 6557 O O . MET B 1 164 ? 16.016 19.375 0.013 1 93.75 164 MET B O 1
ATOM 6561 N N . ASP B 1 165 ? 17.219 17.969 -1.275 1 90.81 165 ASP B N 1
ATOM 6562 C CA . ASP B 1 165 ? 18.469 18.594 -0.854 1 90.81 165 ASP B CA 1
ATOM 6563 C C . ASP B 1 165 ? 18.734 19.875 -1.623 1 90.81 165 ASP B C 1
ATOM 6565 O O . ASP B 1 165 ? 18.984 19.859 -2.828 1 90.81 165 ASP B O 1
ATOM 6569 N N . LEU B 1 166 ? 18.828 20.922 -0.933 1 90.56 166 LEU B N 1
ATOM 6570 C CA . LEU B 1 166 ? 18.953 22.234 -1.563 1 90.56 166 LEU B CA 1
ATOM 6571 C C . LEU B 1 166 ? 20.328 22.391 -2.209 1 90.56 166 LEU B C 1
ATOM 6573 O O . LEU B 1 166 ? 20.484 23.141 -3.18 1 90.56 166 LEU B O 1
ATOM 6577 N N . GLU B 1 167 ? 21.25 21.719 -1.652 1 89.06 167 GLU B N 1
ATOM 6578 C CA . GLU B 1 167 ? 22.594 21.797 -2.227 1 89.06 167 GLU B CA 1
ATOM 6579 C C . GLU B 1 167 ? 22.641 21.109 -3.592 1 89.06 167 GLU B C 1
ATOM 6581 O O . GLU B 1 167 ? 23.516 21.406 -4.406 1 89.06 167 GLU B O 1
ATOM 6586 N N . VAL B 1 168 ? 21.703 20.219 -3.785 1 89.75 168 VAL B N 1
ATOM 6587 C CA . VAL B 1 168 ? 21.594 19.547 -5.074 1 89.75 168 VAL B CA 1
ATOM 6588 C C . VAL B 1 168 ? 20.672 20.344 -6 1 89.75 168 VAL B C 1
ATOM 6590 O O . VAL B 1 168 ? 20.953 20.484 -7.195 1 89.75 168 VAL B O 1
ATOM 6593 N N . VAL B 1 169 ? 19.672 20.938 -5.477 1 93.88 169 VAL B N 1
ATOM 6594 C CA . VAL B 1 169 ? 18.641 21.609 -6.254 1 93.88 169 VAL B CA 1
ATOM 6595 C C . VAL B 1 169 ? 19.188 22.906 -6.84 1 93.88 169 VAL B C 1
ATOM 6597 O O . VAL B 1 169 ? 18.938 23.25 -7.996 1 93.88 169 VAL B O 1
ATOM 6600 N N . ALA B 1 170 ? 19.984 23.609 -6.035 1 93.38 170 ALA B N 1
ATOM 6601 C CA . ALA B 1 170 ? 20.469 24.922 -6.445 1 93.38 170 ALA B CA 1
ATOM 6602 C C . ALA B 1 170 ? 21.328 24.828 -7.707 1 93.38 170 ALA B C 1
ATOM 6604 O O . ALA B 1 170 ? 21.062 25.516 -8.695 1 93.38 170 ALA B O 1
ATOM 6605 N N . PRO B 1 171 ? 22.328 23.969 -7.691 1 93.06 171 PRO B N 1
ATOM 6606 C CA . PRO B 1 171 ? 23.109 23.844 -8.922 1 93.06 171 PRO B CA 1
ATOM 6607 C C . PRO B 1 171 ? 22.281 23.297 -10.094 1 93.06 171 PRO B C 1
ATOM 6609 O O . PRO B 1 171 ? 22.516 23.688 -11.242 1 93.06 171 PRO B O 1
ATOM 6612 N N . LEU B 1 172 ? 21.422 22.406 -9.789 1 94 172 LEU B N 1
ATOM 6613 C CA . LEU B 1 172 ? 20.547 21.859 -10.828 1 94 172 LEU B CA 1
ATOM 6614 C C . LEU B 1 172 ? 19.703 22.953 -11.469 1 94 172 LEU B C 1
ATOM 6616 O O . LEU B 1 172 ? 19.547 22.984 -12.695 1 94 172 LEU B O 1
ATOM 6620 N N . TYR B 1 173 ? 19.203 23.844 -10.672 1 96.31 173 TYR B N 1
ATOM 6621 C CA . TYR B 1 173 ? 18.359 24.953 -11.109 1 96.31 173 TYR B CA 1
ATOM 6622 C C . TYR B 1 173 ? 19.172 25.938 -11.953 1 96.31 173 TYR B C 1
ATOM 6624 O O . TYR B 1 173 ? 18.719 26.375 -13.016 1 96.31 173 TYR B O 1
ATOM 6632 N N . ALA B 1 174 ? 20.312 26.234 -11.492 1 95.56 174 ALA B N 1
ATOM 6633 C CA . ALA B 1 174 ? 21.188 27.141 -12.227 1 95.56 174 ALA B CA 1
ATOM 6634 C C . ALA B 1 174 ? 21.578 26.547 -13.578 1 95.56 174 ALA B C 1
ATOM 6636 O O . ALA B 1 174 ? 21.516 27.234 -14.602 1 95.56 174 ALA B O 1
ATOM 6637 N N . ALA B 1 175 ? 21.953 25.297 -13.57 1 95.44 175 ALA B N 1
ATOM 6638 C CA . ALA B 1 175 ? 22.375 24.625 -14.797 1 95.44 175 ALA B CA 1
ATOM 6639 C C . ALA B 1 175 ? 21.234 24.578 -15.812 1 95.44 175 ALA B C 1
ATOM 6641 O O . ALA B 1 175 ? 21.469 24.672 -17.016 1 95.44 175 ALA B O 1
ATOM 6642 N N . PHE B 1 176 ? 20.062 24.422 -15.359 1 95.94 176 PHE B N 1
ATOM 6643 C CA . PHE B 1 176 ? 18.891 24.359 -16.219 1 95.94 176 PHE B CA 1
ATOM 6644 C C . PHE B 1 176 ? 18.703 25.672 -16.969 1 95.94 176 PHE B C 1
ATOM 6646 O O . PHE B 1 176 ? 18.531 25.672 -18.203 1 95.94 176 PHE B O 1
ATOM 6653 N N . TRP B 1 177 ? 18.812 26.781 -16.312 1 95.31 177 TRP B N 1
ATOM 6654 C CA . TRP B 1 177 ? 18.516 28.062 -16.906 1 95.31 177 TRP B CA 1
ATOM 6655 C C . TRP B 1 177 ? 19.703 28.594 -17.703 1 95.31 177 TRP B C 1
ATOM 6657 O O . TRP B 1 177 ? 19.531 29.359 -18.656 1 95.31 177 TRP B O 1
ATOM 6667 N N . GLU B 1 178 ? 20.828 28.078 -17.312 1 93.62 178 GLU B N 1
ATOM 6668 C CA . GLU B 1 178 ? 22.016 28.469 -18.078 1 93.62 178 GLU B CA 1
ATOM 6669 C C . GLU B 1 178 ? 22.203 27.562 -19.297 1 93.62 178 GLU B C 1
ATOM 6671 O O . GLU B 1 178 ? 23.062 27.828 -20.141 1 93.62 178 GLU B O 1
ATOM 6676 N N . ASN B 1 179 ? 21.438 26.547 -19.422 1 88.38 179 ASN B N 1
ATOM 6677 C CA . ASN B 1 179 ? 21.547 25.562 -20.5 1 88.38 179 ASN B CA 1
ATOM 6678 C C . ASN B 1 179 ? 22.938 24.953 -20.578 1 88.38 179 ASN B C 1
ATOM 6680 O O . ASN B 1 179 ? 23.469 24.75 -21.672 1 88.38 179 ASN B O 1
ATOM 6684 N N . SER B 1 180 ? 23.484 24.766 -19.422 1 87.44 180 SER B N 1
ATOM 6685 C CA . SER B 1 180 ? 24.859 24.25 -19.406 1 87.44 180 SER B CA 1
ATOM 6686 C C . SER B 1 180 ? 24.875 22.734 -19.531 1 87.44 180 SER B C 1
ATOM 6688 O O . SER B 1 180 ? 25.859 22.156 -19.984 1 87.44 180 SER B O 1
ATOM 6690 N N . VAL B 1 181 ? 23.906 22.078 -19 1 87.25 181 VAL B N 1
ATOM 6691 C CA . VAL B 1 181 ? 23.781 20.625 -19.062 1 87.25 181 VAL B CA 1
ATOM 6692 C C . VAL B 1 181 ? 22.375 20.25 -19.562 1 87.25 181 VAL B C 1
ATOM 6694 O O . VAL B 1 181 ? 21.391 20.891 -19.203 1 87.25 181 VAL B O 1
ATOM 6697 N N . GLU B 1 182 ? 22.375 19.297 -20.375 1 89.12 182 GLU B N 1
ATOM 6698 C CA . GLU B 1 182 ? 21.078 18.828 -20.812 1 89.12 182 GLU B CA 1
ATOM 6699 C C . GLU B 1 182 ? 20.266 18.266 -19.656 1 89.12 182 GLU B C 1
ATOM 6701 O O . GLU B 1 182 ? 20.75 17.406 -18.906 1 89.12 182 GLU B O 1
ATOM 6706 N N . PRO B 1 183 ? 19.094 18.75 -19.5 1 92.25 183 PRO B N 1
ATOM 6707 C CA . PRO B 1 183 ? 18.281 18.297 -18.359 1 92.25 183 PRO B CA 1
ATOM 6708 C C . PRO B 1 183 ? 17.844 16.844 -18.516 1 92.25 183 PRO B C 1
ATOM 6710 O O . PRO B 1 183 ? 17.531 16.391 -19.625 1 92.25 183 PRO B O 1
ATOM 6713 N N . THR B 1 184 ? 17.875 16.141 -17.469 1 93.44 184 THR B N 1
ATOM 6714 C CA . THR B 1 184 ? 17.359 14.781 -17.391 1 93.44 184 THR B CA 1
ATOM 6715 C C . THR B 1 184 ? 15.922 14.773 -16.891 1 93.44 184 THR B C 1
ATOM 6717 O O . THR B 1 184 ? 15.391 15.812 -16.5 1 93.44 184 THR B O 1
ATOM 6720 N N . LEU B 1 185 ? 15.289 13.617 -16.922 1 92.12 185 LEU B N 1
ATOM 6721 C CA . LEU B 1 185 ? 13.953 13.484 -16.375 1 92.12 185 LEU B CA 1
ATOM 6722 C C . LEU B 1 185 ? 13.945 13.805 -14.875 1 92.12 185 LEU B C 1
ATOM 6724 O O . LEU B 1 185 ? 12.992 14.398 -14.367 1 92.12 185 LEU B O 1
ATOM 6728 N N . ASP B 1 186 ? 14.984 13.445 -14.242 1 94 186 ASP B N 1
ATOM 6729 C CA . ASP B 1 186 ? 15.109 13.727 -12.82 1 94 186 ASP B CA 1
ATOM 6730 C C . ASP B 1 186 ? 15.102 15.234 -12.555 1 94 186 ASP B C 1
ATOM 6732 O O . ASP B 1 186 ? 14.539 15.688 -11.555 1 94 186 ASP B O 1
ATOM 6736 N N . THR B 1 187 ? 15.719 15.93 -13.461 1 96.12 187 THR B N 1
ATOM 6737 C CA . THR B 1 187 ? 15.734 17.391 -13.336 1 96.12 187 THR B CA 1
ATOM 6738 C C . THR B 1 187 ? 14.32 17.953 -13.414 1 96.12 187 THR B C 1
ATOM 6740 O O . THR B 1 187 ? 13.93 18.766 -12.578 1 96.12 187 THR B O 1
ATOM 6743 N N . TYR B 1 188 ? 13.602 17.469 -14.367 1 95.75 188 TYR B N 1
ATOM 6744 C CA . TYR B 1 188 ? 12.242 17.969 -14.562 1 95.75 188 TYR B CA 1
ATOM 6745 C C . TYR B 1 188 ? 11.344 17.578 -13.391 1 95.75 188 TYR B C 1
ATOM 6747 O O . TYR B 1 188 ? 10.555 18.391 -12.914 1 95.75 188 TYR B O 1
ATOM 6755 N N . ILE B 1 189 ? 11.438 16.328 -12.922 1 95.38 189 ILE B N 1
ATOM 6756 C CA . ILE B 1 189 ? 10.648 15.875 -11.789 1 95.38 189 ILE B CA 1
ATOM 6757 C C . ILE B 1 189 ? 10.914 16.766 -10.578 1 95.38 189 ILE B C 1
ATOM 6759 O O . ILE B 1 189 ? 9.984 17.219 -9.914 1 95.38 189 ILE B O 1
ATOM 6763 N N . THR B 1 190 ? 12.172 17.047 -10.352 1 97.69 190 THR B N 1
ATOM 6764 C CA . THR B 1 190 ? 12.57 17.875 -9.219 1 97.69 190 THR B CA 1
ATOM 6765 C C . THR B 1 190 ? 12.016 19.297 -9.352 1 97.69 190 THR B C 1
ATOM 6767 O O . THR B 1 190 ? 11.367 19.797 -8.438 1 97.69 190 THR B O 1
ATOM 6770 N N . LEU B 1 191 ? 12.234 19.859 -10.477 1 97.62 191 LEU B N 1
ATOM 6771 C CA . LEU B 1 191 ? 11.867 21.25 -10.656 1 97.62 191 LEU B CA 1
ATOM 6772 C C . LEU B 1 191 ? 10.352 21.422 -10.656 1 97.62 191 LEU B C 1
ATOM 6774 O O . LEU B 1 191 ? 9.82 22.312 -9.992 1 97.62 191 LEU B O 1
ATOM 6778 N N . PHE B 1 192 ? 9.617 20.578 -11.367 1 95.88 192 PHE B N 1
ATOM 6779 C CA . PHE B 1 192 ? 8.172 20.719 -11.445 1 95.88 192 PHE B CA 1
ATOM 6780 C C . PHE B 1 192 ? 7.527 20.469 -10.086 1 95.88 192 PHE B C 1
ATOM 6782 O O . PHE B 1 192 ? 6.531 21.109 -9.734 1 95.88 192 PHE B O 1
ATOM 6789 N N . SER B 1 193 ? 8.047 19.531 -9.312 1 96.38 193 SER B N 1
ATOM 6790 C CA . SER B 1 193 ? 7.512 19.297 -7.977 1 96.38 193 SER B CA 1
ATOM 6791 C C . SER B 1 193 ? 7.672 20.531 -7.098 1 96.38 193 SER B C 1
ATOM 6793 O O . SER B 1 193 ? 6.766 20.875 -6.34 1 96.38 193 SER B O 1
ATOM 6795 N N . ILE B 1 194 ? 8.797 21.156 -7.242 1 97.75 194 ILE B N 1
ATOM 6796 C CA . ILE B 1 194 ? 9.078 22.359 -6.48 1 97.75 194 ILE B CA 1
ATOM 6797 C C . ILE B 1 194 ? 8.141 23.484 -6.934 1 97.75 194 ILE B C 1
ATOM 6799 O O . ILE B 1 194 ? 7.559 24.188 -6.102 1 97.75 194 ILE B O 1
ATOM 6803 N N . LEU B 1 195 ? 8.016 23.641 -8.227 1 97.44 195 LEU B N 1
ATOM 6804 C CA . LEU B 1 195 ? 7.164 24.703 -8.766 1 97.44 195 LEU B CA 1
ATOM 6805 C C . LEU B 1 195 ? 5.711 24.484 -8.359 1 97.44 195 LEU B C 1
ATOM 6807 O O . LEU B 1 195 ? 5.004 25.438 -8.031 1 97.44 195 LEU B O 1
ATOM 6811 N N . TYR B 1 196 ? 5.289 23.266 -8.398 1 94.88 196 TYR B N 1
ATOM 6812 C CA . TYR B 1 196 ? 3.928 22.969 -7.969 1 94.88 196 TYR B CA 1
ATOM 6813 C C . TYR B 1 196 ? 3.73 23.312 -6.5 1 94.88 196 TYR B C 1
ATOM 6815 O O . TYR B 1 196 ? 2.779 24.016 -6.145 1 94.88 196 TYR B O 1
ATOM 6823 N N . ALA B 1 197 ? 4.609 22.859 -5.664 1 96.62 197 ALA B N 1
ATOM 6824 C CA . ALA B 1 197 ? 4.504 23.125 -4.23 1 96.62 197 ALA B CA 1
ATOM 6825 C C . ALA B 1 197 ? 4.523 24.609 -3.938 1 96.62 197 ALA B C 1
ATOM 6827 O O . ALA B 1 197 ? 3.75 25.109 -3.111 1 96.62 197 ALA B O 1
ATOM 6828 N N . GLY B 1 198 ? 5.43 25.266 -4.648 1 96.62 198 GLY B N 1
ATOM 6829 C CA . GLY B 1 198 ? 5.457 26.719 -4.516 1 96.62 198 GLY B CA 1
ATOM 6830 C C . GLY B 1 198 ? 4.156 27.391 -4.93 1 96.62 198 GLY B C 1
ATOM 6831 O O . GLY B 1 198 ? 3.693 28.312 -4.273 1 96.62 198 GLY B O 1
ATOM 6832 N N . SER B 1 199 ? 3.58 26.906 -5.977 1 94.44 199 SER B N 1
ATOM 6833 C CA . SER B 1 199 ? 2.342 27.484 -6.48 1 94.44 199 SER B CA 1
ATOM 6834 C C . SER B 1 199 ? 1.187 27.266 -5.512 1 94.44 199 SER B C 1
ATOM 6836 O O . SER B 1 199 ? 0.317 28.125 -5.359 1 94.44 199 SER B O 1
ATOM 6838 N N . VAL B 1 200 ? 1.124 26.125 -4.863 1 93.06 200 VAL B N 1
ATOM 6839 C CA . VAL B 1 200 ? 0.082 25.828 -3.887 1 93.06 200 VAL B CA 1
ATOM 6840 C C . VAL B 1 200 ? 0.216 26.766 -2.689 1 93.06 200 VAL B C 1
ATOM 6842 O O . VAL B 1 200 ? -0.778 27.312 -2.211 1 93.06 200 VAL B O 1
ATOM 6845 N N . SER B 1 201 ? 1.454 26.906 -2.256 1 93.88 201 SER B N 1
ATOM 6846 C CA . SER B 1 201 ? 1.689 27.812 -1.137 1 93.88 201 SER B CA 1
ATOM 6847 C C . SER B 1 201 ? 1.274 29.25 -1.483 1 93.88 201 SER B C 1
ATOM 6849 O O . SER B 1 201 ? 0.646 29.922 -0.673 1 93.88 201 SER B O 1
ATOM 6851 N N . MET B 1 202 ? 1.614 29.625 -2.674 1 92.38 202 MET B N 1
ATOM 6852 C CA . MET B 1 202 ? 1.263 30.969 -3.119 1 92.38 202 MET B CA 1
ATOM 6853 C C . MET B 1 202 ? -0.251 31.141 -3.203 1 92.38 202 MET B C 1
ATOM 6855 O O . MET B 1 202 ? -0.786 32.188 -2.826 1 92.38 202 MET B O 1
ATOM 6859 N N . TYR B 1 203 ? -0.898 30.188 -3.689 1 89.44 203 TYR B N 1
ATOM 6860 C CA . TYR B 1 203 ? -2.354 30.203 -3.799 1 89.44 203 TYR B CA 1
ATOM 6861 C C . TYR B 1 203 ? -3 30.359 -2.43 1 89.44 203 TYR B C 1
ATOM 6863 O O . TYR B 1 203 ? -3.887 31.203 -2.25 1 89.44 203 TYR B O 1
ATOM 6871 N N . GLU B 1 204 ? -2.574 29.562 -1.476 1 89 204 GLU B N 1
ATOM 6872 C CA . GLU B 1 204 ? -3.158 29.609 -0.138 1 89 204 GLU B CA 1
ATOM 6873 C C . GLU B 1 204 ? -2.895 30.953 0.537 1 89 204 GLU B C 1
ATOM 6875 O O . GLU B 1 204 ? -3.768 31.5 1.218 1 89 204 GLU B O 1
ATOM 6880 N N . GLU B 1 205 ? -1.708 31.422 0.34 1 89.06 205 GLU B N 1
ATOM 6881 C CA . GLU B 1 205 ? -1.378 32.719 0.905 1 89.06 205 GLU B CA 1
ATOM 6882 C C . GLU B 1 205 ? -2.246 33.844 0.299 1 89.06 205 GLU B C 1
ATOM 6884 O O . GLU B 1 205 ? -2.668 34.75 1.001 1 89.06 205 GLU B O 1
ATOM 6889 N N . ALA B 1 206 ? -2.449 33.719 -0.935 1 86.69 206 ALA B N 1
ATOM 6890 C CA . ALA B 1 206 ? -3.236 34.75 -1.641 1 86.69 206 ALA B CA 1
ATOM 6891 C C . ALA B 1 206 ? -4.688 34.719 -1.171 1 86.69 206 ALA B C 1
ATOM 6893 O O . ALA B 1 206 ? -5.34 35.781 -1.138 1 86.69 206 ALA B O 1
ATOM 6894 N N . ASN B 1 207 ? -5.203 33.625 -0.829 1 81.81 207 ASN B N 1
ATOM 6895 C CA . ASN B 1 207 ? -6.582 33.5 -0.369 1 81.81 207 ASN B CA 1
ATOM 6896 C C . ASN B 1 207 ? -6.793 34.188 0.969 1 81.81 207 ASN B C 1
ATOM 6898 O O . ASN B 1 207 ? -7.926 34.531 1.33 1 81.81 207 ASN B O 1
ATOM 6902 N N . MET B 1 208 ? -5.777 34.438 1.697 1 82.75 208 MET B N 1
ATOM 6903 C CA . MET B 1 208 ? -5.883 35.062 3 1 82.75 208 MET B CA 1
ATOM 6904 C C . MET B 1 208 ? -5.402 36.531 2.924 1 82.75 208 MET B C 1
ATOM 6906 O O . MET B 1 208 ? -5.441 37.25 3.92 1 82.75 208 MET B O 1
ATOM 6910 N N . ALA B 1 209 ? -5.02 36.844 1.672 1 75.44 209 ALA B N 1
ATOM 6911 C CA . ALA B 1 209 ? -4.516 38.219 1.53 1 75.44 209 ALA B CA 1
ATOM 6912 C C . ALA B 1 209 ? -5.664 39.219 1.442 1 75.44 209 ALA B C 1
ATOM 6914 O O . ALA B 1 209 ? -6.742 38.875 0.939 1 75.44 209 ALA B O 1
ATOM 6915 N N . GLU B 1 210 ? -5.52 40.281 2.115 1 65.44 210 GLU B N 1
ATOM 6916 C CA . GLU B 1 210 ? -6.508 41.375 2.125 1 65.44 210 GLU B CA 1
ATOM 6917 C C . GLU B 1 210 ? -6.766 41.875 0.714 1 65.44 210 GLU B C 1
ATOM 6919 O O . GLU B 1 210 ? -7.91 42.156 0.349 1 65.44 210 GLU B O 1
ATOM 6924 N N . LYS B 1 211 ? -5.703 42.031 -0.107 1 63.47 211 LYS B N 1
ATOM 6925 C CA . LYS B 1 211 ? -5.84 42.469 -1.492 1 63.47 211 LYS B CA 1
ATOM 6926 C C . LYS B 1 211 ? -5.461 41.344 -2.463 1 63.47 211 LYS B C 1
ATOM 6928 O O . LYS B 1 211 ? -4.332 40.875 -2.445 1 63.47 211 LYS B O 1
ATOM 6933 N N . PRO B 1 212 ? -6.531 40.812 -3.098 1 61.34 212 PRO B N 1
ATOM 6934 C CA . PRO B 1 212 ? -6.148 39.719 -4.004 1 61.34 212 PRO B CA 1
ATOM 6935 C C . PRO B 1 212 ? -5.203 40.188 -5.113 1 61.34 212 PRO B C 1
ATOM 6937 O O . PRO B 1 212 ? -5.5 41.156 -5.82 1 61.34 212 PRO B O 1
ATOM 6940 N N . ILE B 1 213 ? -3.855 39.938 -5.051 1 59 213 ILE B N 1
ATOM 6941 C CA . ILE B 1 213 ? -2.881 40.375 -6.051 1 59 213 ILE B CA 1
ATOM 6942 C C . ILE B 1 213 ? -3.156 39.656 -7.375 1 59 213 ILE B C 1
ATOM 6944 O O . ILE B 1 213 ? -3.094 40.281 -8.438 1 59 213 ILE B O 1
ATOM 6948 N N . GLU B 1 214 ? -3.422 38.438 -7.359 1 67.56 214 GLU B N 1
ATOM 6949 C CA . GLU B 1 214 ? -3.645 37.656 -8.57 1 67.56 214 GLU B CA 1
ATOM 6950 C C . GLU B 1 214 ? -4.992 36.938 -8.523 1 67.56 214 GLU B C 1
ATOM 6952 O O . GLU B 1 214 ? -5.504 36.625 -7.445 1 67.56 214 GLU B O 1
ATOM 6957 N N . SER B 1 215 ? -5.562 36.875 -9.68 1 75.69 215 SER B N 1
ATOM 6958 C CA . SER B 1 215 ? -6.848 36.188 -9.781 1 75.69 215 SER B CA 1
ATOM 6959 C C . SER B 1 215 ? -6.734 34.75 -9.336 1 75.69 215 SER B C 1
ATOM 6961 O O . SER B 1 215 ? -5.754 34.062 -9.648 1 75.69 215 SER B O 1
ATOM 6963 N N . THR B 1 216 ? -7.578 34.344 -8.523 1 77.44 216 THR B N 1
ATOM 6964 C CA . THR B 1 216 ? -7.668 33 -8.031 1 77.44 216 THR B CA 1
ATOM 6965 C C . THR B 1 216 ? -7.684 32 -9.188 1 77.44 216 THR B C 1
ATOM 6967 O O . THR B 1 216 ? -7.078 30.922 -9.109 1 77.44 216 THR B O 1
ATOM 6970 N N . GLU B 1 217 ? -8.227 32.406 -10.219 1 76.75 217 GLU B N 1
ATOM 6971 C CA . GLU B 1 217 ? -8.32 31.547 -11.391 1 76.75 217 GLU B CA 1
ATOM 6972 C C . GLU B 1 217 ? -6.949 31.312 -12.016 1 76.75 217 GLU B C 1
ATOM 6974 O O . GLU B 1 217 ? -6.641 30.203 -12.469 1 76.75 217 GLU B O 1
ATOM 6979 N N . TYR B 1 218 ? -6.262 32.406 -12 1 83.12 218 TYR B N 1
ATOM 6980 C CA . TYR B 1 218 ? -4.922 32.312 -12.562 1 83.12 218 TYR B CA 1
ATOM 6981 C C . TYR B 1 218 ? -4.039 31.406 -11.727 1 83.12 218 TYR B C 1
ATOM 6983 O O . TYR B 1 218 ? -3.322 30.562 -12.266 1 83.12 218 TYR B O 1
ATOM 6991 N N . LEU B 1 219 ? -4.164 31.5 -10.477 1 86.19 219 LEU B N 1
ATOM 6992 C CA . LEU B 1 219 ? -3.346 30.703 -9.578 1 86.19 219 LEU B CA 1
ATOM 6993 C C . LEU B 1 219 ? -3.729 29.219 -9.656 1 86.19 219 LEU B C 1
ATOM 6995 O O . LEU B 1 219 ? -2.861 28.344 -9.609 1 86.19 219 LEU B O 1
ATOM 6999 N N . VAL B 1 220 ? -4.984 29 -9.844 1 83.31 220 VAL B N 1
ATOM 7000 C CA . VAL B 1 220 ? -5.465 27.625 -9.984 1 83.31 220 VAL B CA 1
ATOM 7001 C C . VAL B 1 220 ? -4.941 27.031 -11.289 1 83.31 220 VAL B C 1
ATOM 7003 O O . VAL B 1 220 ? -4.523 25.859 -11.32 1 83.31 220 VAL B O 1
ATOM 7006 N N . SER B 1 221 ? -4.973 27.797 -12.258 1 82.69 221 SER B N 1
ATOM 7007 C CA . SER B 1 221 ? -4.477 27.344 -13.547 1 82.69 221 SER B CA 1
ATOM 7008 C C . SER B 1 221 ? -2.988 27.016 -13.484 1 82.69 221 SER B C 1
ATOM 7010 O O . SER B 1 221 ? -2.529 26.047 -14.102 1 82.69 221 SER B O 1
ATOM 7012 N N . GLU B 1 222 ? -2.283 27.781 -12.75 1 86.19 222 GLU B N 1
ATOM 7013 C CA . GLU B 1 222 ? -0.855 27.531 -12.578 1 86.19 222 GLU B CA 1
ATOM 7014 C C . GLU B 1 222 ? -0.604 26.234 -11.805 1 86.19 222 GLU B C 1
ATOM 7016 O O . GLU B 1 222 ? 0.269 25.453 -12.172 1 86.19 222 GLU B O 1
ATOM 7021 N N . MET B 1 223 ? -1.354 26.047 -10.812 1 88.25 223 MET B N 1
ATOM 7022 C CA . MET B 1 223 ? -1.215 24.828 -10.023 1 88.25 223 MET B CA 1
ATOM 7023 C C . MET B 1 223 ? -1.493 23.594 -10.875 1 88.25 223 MET B C 1
ATOM 7025 O O . MET B 1 223 ? -0.745 22.625 -10.828 1 88.25 223 MET B O 1
ATOM 7029 N N . ARG B 1 224 ? -2.529 23.719 -11.68 1 83.25 224 ARG B N 1
ATOM 7030 C CA . ARG B 1 224 ? -2.906 22.609 -12.547 1 83.25 224 ARG B CA 1
ATOM 7031 C C . ARG B 1 224 ? -1.812 22.328 -13.57 1 83.25 224 ARG B C 1
ATOM 7033 O O . ARG B 1 224 ? -1.536 21.156 -13.883 1 83.25 224 ARG B O 1
ATOM 7040 N N . LYS B 1 225 ? -1.269 23.391 -13.984 1 83.62 225 LYS B N 1
ATOM 7041 C CA . LYS B 1 225 ? -0.195 23.266 -14.961 1 83.62 225 LYS B CA 1
ATOM 7042 C C . LYS B 1 225 ? 0.992 22.5 -14.383 1 83.62 225 LYS B C 1
ATOM 7044 O O . LYS B 1 225 ? 1.478 21.547 -14.984 1 83.62 225 LYS B O 1
ATOM 7049 N N . TYR B 1 226 ? 1.406 22.812 -13.25 1 89.44 226 TYR B N 1
ATOM 7050 C CA . TYR B 1 226 ? 2.641 22.281 -12.695 1 89.44 226 TYR B CA 1
ATOM 7051 C C . TYR B 1 226 ? 2.422 20.875 -12.156 1 89.44 226 TYR B C 1
ATOM 7053 O O . TYR B 1 226 ? 3.324 20.031 -12.211 1 89.44 226 TYR B O 1
ATOM 7061 N N . VAL B 1 227 ? 1.229 20.625 -11.617 1 88.25 227 VAL B N 1
ATOM 7062 C CA . VAL B 1 227 ? 0.973 19.25 -11.156 1 88.25 227 VAL B CA 1
ATOM 7063 C C . VAL B 1 227 ? 0.917 18.312 -12.359 1 88.25 227 VAL B C 1
ATOM 7065 O O . VAL B 1 227 ? 1.448 17.203 -12.305 1 88.25 227 VAL B O 1
ATOM 7068 N N . SER B 1 228 ? 0.325 18.766 -13.406 1 81.19 228 SER B N 1
ATOM 7069 C CA . SER B 1 228 ? 0.26 17.969 -14.625 1 81.19 228 SER B CA 1
ATOM 7070 C C . SER B 1 228 ? 1.65 17.734 -15.203 1 81.19 228 SER B C 1
ATOM 7072 O O . SER B 1 228 ? 1.952 16.625 -15.672 1 81.19 228 SER B O 1
ATOM 7074 N N . ALA B 1 229 ? 2.424 18.75 -15.164 1 86.19 229 ALA B N 1
ATOM 7075 C CA . ALA B 1 229 ? 3.789 18.625 -15.672 1 86.19 229 ALA B CA 1
ATOM 7076 C C . ALA B 1 229 ? 4.59 17.625 -14.844 1 86.19 229 ALA B C 1
ATOM 7078 O O . ALA B 1 229 ? 5.363 16.844 -15.391 1 86.19 229 ALA B O 1
ATOM 7079 N N . THR B 1 230 ? 4.422 17.672 -13.562 1 89.88 230 THR B N 1
ATOM 7080 C CA . THR B 1 230 ? 5.113 16.75 -12.68 1 89.88 230 THR B CA 1
ATOM 7081 C C . THR B 1 230 ? 4.688 15.305 -12.969 1 89.88 230 THR B C 1
ATOM 7083 O O . THR B 1 230 ? 5.531 14.414 -13.078 1 89.88 230 THR B O 1
ATOM 7086 N N . GLU B 1 231 ? 3.436 15.117 -13.117 1 84.69 231 GLU B N 1
ATOM 7087 C CA . GLU B 1 231 ? 2.908 13.781 -13.375 1 84.69 231 GLU B CA 1
ATOM 7088 C C . GLU B 1 231 ? 3.375 13.25 -14.734 1 84.69 231 GLU B C 1
ATOM 7090 O O . GLU B 1 231 ? 3.66 12.062 -14.875 1 84.69 231 GLU B O 1
ATOM 7095 N N . ALA B 1 232 ? 3.395 14.18 -15.633 1 82.12 232 ALA B N 1
ATOM 7096 C CA . ALA B 1 232 ? 3.896 13.789 -16.953 1 82.12 232 ALA B CA 1
ATOM 7097 C C . ALA B 1 232 ? 5.352 13.336 -16.875 1 82.12 232 ALA B C 1
ATOM 7099 O O . ALA B 1 232 ? 5.727 12.32 -17.453 1 82.12 232 ALA B O 1
ATOM 7100 N N . ALA B 1 233 ? 6.133 14.094 -16.172 1 88.38 233 ALA B N 1
ATOM 7101 C CA . ALA B 1 233 ? 7.543 13.742 -16.016 1 88.38 233 ALA B CA 1
ATOM 7102 C C . ALA B 1 233 ? 7.695 12.406 -15.281 1 88.38 233 ALA B C 1
ATOM 7104 O O . ALA B 1 233 ? 8.539 11.586 -15.648 1 88.38 233 ALA B O 1
ATOM 7105 N N . LEU B 1 234 ? 6.926 12.156 -14.289 1 87.88 234 LEU B N 1
ATOM 7106 C CA . LEU B 1 234 ? 6.941 10.891 -13.555 1 87.88 234 LEU B CA 1
ATOM 7107 C C . LEU B 1 234 ? 6.547 9.734 -14.461 1 87.88 234 LEU B C 1
ATOM 7109 O O . LEU B 1 234 ? 7.195 8.688 -14.453 1 87.88 234 LEU B O 1
ATOM 7113 N N . ALA B 1 235 ? 5.547 9.977 -15.227 1 81.06 235 ALA B N 1
ATOM 7114 C CA . ALA B 1 235 ? 5.078 8.938 -16.141 1 81.06 235 ALA B CA 1
ATOM 7115 C C . ALA B 1 235 ? 6.152 8.578 -17.156 1 81.06 235 ALA B C 1
ATOM 7117 O O . ALA B 1 235 ? 6.348 7.406 -17.484 1 81.06 235 ALA B O 1
ATOM 7118 N N . MET B 1 236 ? 6.809 9.617 -17.656 1 80.31 236 MET B N 1
ATOM 7119 C CA . MET B 1 236 ? 7.863 9.406 -18.641 1 80.31 236 MET B CA 1
ATOM 7120 C C . MET B 1 236 ? 9.016 8.617 -18.047 1 80.31 236 MET B C 1
ATOM 7122 O O . MET B 1 236 ? 9.758 7.949 -18.766 1 80.31 236 MET B O 1
ATOM 7126 N N . SER B 1 237 ? 9.133 8.68 -16.719 1 82.56 237 SER B N 1
ATOM 7127 C CA . SER B 1 237 ? 10.172 7.922 -16.047 1 82.56 237 SER B CA 1
ATOM 7128 C C . SER B 1 237 ? 9.688 6.527 -15.656 1 82.56 237 SER B C 1
ATOM 7130 O O . SER B 1 237 ? 10.383 5.797 -14.945 1 82.56 237 SER B O 1
ATOM 7132 N N . HIS B 1 238 ? 8.406 6.109 -15.953 1 77.94 238 HIS B N 1
ATOM 7133 C CA . HIS B 1 238 ? 7.766 4.82 -15.711 1 77.94 238 HIS B CA 1
ATOM 7134 C C . HIS B 1 238 ? 7.426 4.645 -14.234 1 77.94 238 HIS B C 1
ATOM 7136 O O . HIS B 1 238 ? 7.312 3.52 -13.75 1 77.94 238 HIS B O 1
ATOM 7142 N N . PHE B 1 239 ? 7.332 5.754 -13.578 1 83.19 239 PHE B N 1
ATOM 7143 C CA . PHE B 1 239 ? 6.855 5.723 -12.203 1 83.19 239 PHE B CA 1
ATOM 7144 C C . PHE B 1 239 ? 5.359 5.445 -12.148 1 83.19 239 PHE B C 1
ATOM 7146 O O . PHE B 1 239 ? 4.594 6.008 -12.938 1 83.19 239 PHE B O 1
ATOM 7153 N N . PRO B 1 240 ? 4.902 4.48 -11.406 1 82.62 240 PRO B N 1
ATOM 7154 C CA . PRO B 1 240 ? 5.531 3.906 -10.219 1 82.62 240 PRO B CA 1
ATOM 7155 C C . PRO B 1 240 ? 6.117 2.518 -10.469 1 82.62 240 PRO B C 1
ATOM 7157 O O . PRO B 1 240 ? 6.691 1.913 -9.562 1 82.62 240 PRO B O 1
ATOM 7160 N N . ARG B 1 241 ? 6.078 2.031 -11.617 1 76.62 241 ARG B N 1
ATOM 7161 C CA . ARG B 1 241 ? 6.578 0.691 -11.898 1 76.62 241 ARG B CA 1
ATOM 7162 C C . ARG B 1 241 ? 8.086 0.609 -11.68 1 76.62 241 ARG B C 1
ATOM 7164 O O . ARG B 1 241 ? 8.586 -0.375 -11.133 1 76.62 241 ARG B O 1
ATOM 7171 N N . LYS B 1 242 ? 8.711 1.653 -12.219 1 78.31 242 LYS B N 1
ATOM 7172 C CA . LYS B 1 242 ? 10.141 1.852 -11.969 1 78.31 242 LYS B CA 1
ATOM 7173 C C . LYS B 1 242 ? 10.383 3.113 -11.148 1 78.31 242 LYS B C 1
ATOM 7175 O O . LYS B 1 242 ? 10.016 4.215 -11.562 1 78.31 242 LYS B O 1
ATOM 7180 N N . ALA B 1 243 ? 10.938 2.846 -9.984 1 85.31 243 ALA B N 1
ATOM 7181 C CA . ALA B 1 243 ? 11.062 3.996 -9.094 1 85.31 243 ALA B CA 1
ATOM 7182 C C . ALA B 1 243 ? 12.523 4.309 -8.797 1 85.31 243 ALA B C 1
ATOM 7184 O O . ALA B 1 243 ? 13.344 3.4 -8.656 1 85.31 243 ALA B O 1
ATOM 7185 N N . THR B 1 244 ? 12.773 5.562 -8.852 1 87.69 244 THR B N 1
ATOM 7186 C CA . THR B 1 244 ? 14.039 6.098 -8.359 1 87.69 244 THR B CA 1
ATOM 7187 C C . THR B 1 244 ? 13.812 6.938 -7.102 1 87.69 244 THR B C 1
ATOM 7189 O O . THR B 1 244 ? 12.68 7.27 -6.77 1 87.69 244 THR B O 1
ATOM 7192 N N . ILE B 1 245 ? 14.891 7.25 -6.469 1 93.31 245 ILE B N 1
ATOM 7193 C CA . ILE B 1 245 ? 14.797 8.094 -5.281 1 93.31 245 ILE B CA 1
ATOM 7194 C C . ILE B 1 245 ? 14.195 9.445 -5.656 1 93.31 245 ILE B C 1
ATOM 7196 O O . ILE B 1 245 ? 13.328 9.969 -4.953 1 93.31 245 ILE B O 1
ATOM 7200 N N . THR B 1 246 ? 14.594 9.977 -6.801 1 94.69 246 THR B N 1
ATOM 7201 C CA . THR B 1 246 ? 14.133 11.289 -7.238 1 94.69 246 THR B CA 1
ATOM 7202 C C . THR B 1 246 ? 12.641 11.258 -7.566 1 94.69 246 THR B C 1
ATOM 7204 O O . THR B 1 246 ? 11.898 12.172 -7.195 1 94.69 246 THR B O 1
ATOM 7207 N N . SER B 1 247 ? 12.234 10.234 -8.305 1 92.75 247 SER B N 1
ATOM 7208 C CA . SER B 1 247 ? 10.82 10.133 -8.633 1 92.75 247 SER B CA 1
ATOM 7209 C C . SER B 1 247 ? 9.969 9.977 -7.371 1 92.75 247 SER B C 1
ATOM 7211 O O . SER B 1 247 ? 8.891 10.555 -7.27 1 92.75 247 SER B O 1
ATOM 7213 N N . LEU B 1 248 ? 10.5 9.227 -6.426 1 95.31 248 LEU B N 1
ATOM 7214 C CA . LEU B 1 248 ? 9.789 9.039 -5.168 1 95.31 248 LEU B CA 1
ATOM 7215 C C . LEU B 1 248 ? 9.734 10.336 -4.367 1 95.31 248 LEU B C 1
ATOM 7217 O O . LEU B 1 248 ? 8.727 10.648 -3.736 1 95.31 248 LEU B O 1
ATOM 7221 N N . GLN B 1 249 ? 10.805 11.109 -4.395 1 97.19 249 GLN B N 1
ATOM 7222 C CA . GLN B 1 249 ? 10.812 12.414 -3.754 1 97.19 249 GLN B CA 1
ATOM 7223 C C . GLN B 1 249 ? 9.734 13.328 -4.344 1 97.19 249 GLN B C 1
ATOM 7225 O O . GLN B 1 249 ? 9.008 13.992 -3.604 1 97.19 249 GLN B O 1
ATOM 7230 N N . GLY B 1 250 ? 9.719 13.328 -5.648 1 95.25 250 GLY B N 1
ATOM 7231 C CA . GLY B 1 250 ? 8.68 14.117 -6.293 1 95.25 250 GLY B CA 1
ATOM 7232 C C . GLY B 1 250 ? 7.277 13.719 -5.883 1 95.25 250 GLY B C 1
ATOM 7233 O O . GLY B 1 250 ? 6.445 14.578 -5.586 1 95.25 250 GLY B O 1
ATOM 7234 N N . ALA B 1 251 ? 7.043 12.414 -5.832 1 94 251 ALA B N 1
ATOM 7235 C CA . ALA B 1 251 ? 5.73 11.898 -5.441 1 94 251 ALA B CA 1
ATOM 7236 C C . ALA B 1 251 ? 5.406 12.273 -3.998 1 94 251 ALA B C 1
ATOM 7238 O O . ALA B 1 251 ? 4.266 12.609 -3.678 1 94 251 ALA B O 1
ATOM 7239 N N . VAL B 1 252 ? 6.332 12.25 -3.121 1 96.69 252 VAL B N 1
ATOM 7240 C CA . VAL B 1 252 ? 6.141 12.57 -1.711 1 96.69 252 VAL B CA 1
ATOM 7241 C C . VAL B 1 252 ? 5.785 14.047 -1.561 1 96.69 252 VAL B C 1
ATOM 7243 O O . VAL B 1 252 ? 4.906 14.398 -0.77 1 96.69 252 VAL B O 1
ATOM 7246 N N . ILE B 1 253 ? 6.434 14.867 -2.312 1 95.69 253 ILE B N 1
ATOM 7247 C CA . ILE B 1 253 ? 6.121 16.297 -2.26 1 95.69 253 ILE B CA 1
ATOM 7248 C C . ILE B 1 253 ? 4.68 16.531 -2.709 1 95.69 253 ILE B C 1
ATOM 7250 O O . ILE B 1 253 ? 3.93 17.25 -2.057 1 95.69 253 ILE B O 1
ATOM 7254 N N . LEU B 1 254 ? 4.309 15.852 -3.787 1 91.94 254 LEU B N 1
ATOM 7255 C CA . LEU B 1 254 ? 2.947 15.992 -4.285 1 91.94 254 LEU B CA 1
ATOM 7256 C C . LEU B 1 254 ? 1.932 15.586 -3.225 1 91.94 254 LEU B C 1
ATOM 7258 O O . LEU B 1 254 ? 0.984 16.328 -2.949 1 91.94 254 LEU B O 1
ATOM 7262 N N . HIS B 1 255 ? 2.168 14.492 -2.598 1 91.88 255 HIS B N 1
ATOM 7263 C CA . HIS B 1 255 ? 1.226 13.977 -1.611 1 91.88 255 HIS B CA 1
ATOM 7264 C C . HIS B 1 255 ? 1.238 14.828 -0.343 1 91.88 255 HIS B C 1
ATOM 7266 O O . HIS B 1 255 ? 0.197 15.023 0.287 1 91.88 255 HIS B O 1
ATOM 7272 N N . SER B 1 256 ? 2.389 15.305 0.003 1 93.44 256 SER B N 1
ATOM 7273 C CA . SER B 1 256 ? 2.502 16.109 1.215 1 93.44 256 SER B CA 1
ATOM 7274 C C . SER B 1 256 ? 1.754 17.438 1.07 1 93.44 256 SER B C 1
ATOM 7276 O O . SER B 1 256 ? 1.12 17.906 2.02 1 93.44 256 SER B O 1
ATOM 7278 N N . ILE B 1 257 ? 1.85 17.953 -0.078 1 90.5 257 ILE B N 1
ATOM 7279 C CA . ILE B 1 257 ? 1.281 19.281 -0.267 1 90.5 257 ILE B CA 1
ATOM 7280 C C . ILE B 1 257 ? -0.232 19.188 -0.445 1 90.5 257 ILE B C 1
ATOM 7282 O O . ILE B 1 257 ? -0.974 20.094 -0.058 1 90.5 257 ILE B O 1
ATOM 7286 N N . CYS B 1 258 ? -0.764 18.094 -0.958 1 84.56 258 CYS B N 1
ATOM 7287 C CA . CYS B 1 258 ? -2.18 17.969 -1.287 1 84.56 258 CYS B CA 1
ATOM 7288 C C . CYS B 1 258 ? -2.947 17.297 -0.16 1 84.56 258 CYS B C 1
ATOM 7290 O O . CYS B 1 258 ? -4.176 17.375 -0.101 1 84.56 258 CYS B O 1
ATOM 7292 N N . ARG B 1 259 ? -2.316 16.75 0.675 1 81.88 259 ARG B N 1
ATOM 7293 C CA . ARG B 1 259 ? -2.955 15.969 1.729 1 81.88 259 ARG B CA 1
ATOM 7294 C C . ARG B 1 259 ? -3.877 16.844 2.574 1 81.88 259 ARG B C 1
ATOM 7296 O O . ARG B 1 259 ? -3.562 18 2.85 1 81.88 259 ARG B O 1
ATOM 7303 N N . ASN B 1 260 ? -4.965 16.172 2.896 1 76.06 260 ASN B N 1
ATOM 7304 C CA . ASN B 1 260 ? -5.922 16.812 3.793 1 76.06 260 ASN B CA 1
ATOM 7305 C C . ASN B 1 260 ? -6.645 15.789 4.668 1 76.06 260 ASN B C 1
ATOM 7307 O O . ASN B 1 260 ? -7.004 14.711 4.199 1 76.06 260 ASN B O 1
ATOM 7311 N N . ASP B 1 261 ? -6.82 16.156 5.891 1 73.62 261 ASP B N 1
ATOM 7312 C CA . ASP B 1 261 ? -7.465 15.25 6.84 1 73.62 261 ASP B CA 1
ATOM 7313 C C . ASP B 1 261 ? -8.891 14.914 6.402 1 73.62 261 ASP B C 1
ATOM 7315 O O . ASP B 1 261 ? -9.398 13.836 6.703 1 73.62 261 ASP B O 1
ATOM 7319 N N . CYS B 1 262 ? -9.492 15.797 5.738 1 68.88 262 CYS B N 1
ATOM 7320 C CA . CYS B 1 262 ? -10.891 15.609 5.375 1 68.88 262 CYS B CA 1
ATOM 7321 C C . CYS B 1 262 ? -11.016 14.914 4.023 1 68.88 262 CYS B C 1
ATOM 7323 O O . CYS B 1 262 ? -12.102 14.852 3.453 1 68.88 262 CYS B O 1
ATOM 7325 N N . LYS B 1 263 ? -9.844 14.539 3.535 1 68.81 263 LYS B N 1
ATOM 7326 C CA . LYS B 1 263 ? -9.789 13.82 2.264 1 68.81 263 LYS B CA 1
ATOM 7327 C C . LYS B 1 263 ? -8.906 12.578 2.367 1 68.81 263 LYS B C 1
ATOM 7329 O O . LYS B 1 263 ? -7.711 12.688 2.635 1 68.81 263 LYS B O 1
ATOM 7334 N N . ALA B 1 264 ? -9.531 11.414 2.365 1 64.25 264 ALA B N 1
ATOM 7335 C CA . ALA B 1 264 ? -8.703 10.227 2.539 1 64.25 264 ALA B CA 1
ATOM 7336 C C . ALA B 1 264 ? -8.578 9.445 1.233 1 64.25 264 ALA B C 1
ATOM 7338 O O . ALA B 1 264 ? -8.281 8.25 1.242 1 64.25 264 ALA B O 1
ATOM 7339 N N . ASP B 1 265 ? -8.688 10.117 0.136 1 71.38 265 ASP B N 1
ATOM 7340 C CA . ASP B 1 265 ? -8.664 9.414 -1.142 1 71.38 265 ASP B CA 1
ATOM 7341 C C . ASP B 1 265 ? -7.238 9.062 -1.554 1 71.38 265 ASP B C 1
ATOM 7343 O O . ASP B 1 265 ? -7.031 8.336 -2.525 1 71.38 265 ASP B O 1
ATOM 7347 N N . ASP B 1 266 ? -6.312 9.516 -0.725 1 80.5 266 ASP B N 1
ATOM 7348 C C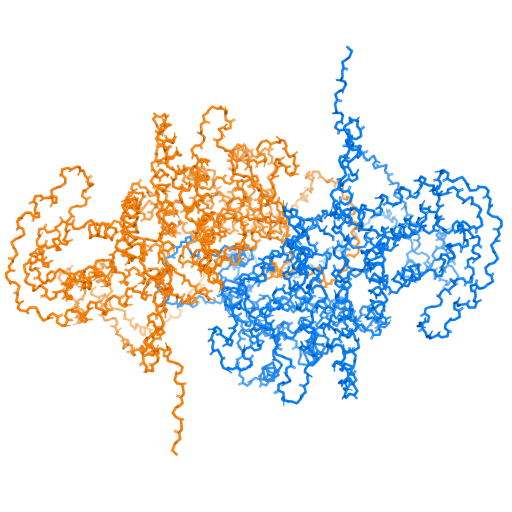A . ASP B 1 266 ? -4.922 9.266 -1.087 1 80.5 266 ASP B CA 1
ATOM 7349 C C . ASP B 1 266 ? -4.352 8.094 -0.292 1 80.5 266 ASP B C 1
ATOM 7351 O O . ASP B 1 266 ? -3.172 7.754 -0.431 1 80.5 266 ASP B O 1
ATOM 7355 N N . SER B 1 267 ? -5.184 7.473 0.493 1 87.62 267 SER B N 1
ATOM 7356 C CA . SER B 1 267 ? -4.699 6.379 1.326 1 87.62 267 SER B CA 1
ATOM 7357 C C . SER B 1 267 ? -4.117 5.254 0.476 1 87.62 267 SER B C 1
ATOM 7359 O O . SER B 1 267 ? -3.082 4.68 0.822 1 87.62 267 SER B O 1
ATOM 7361 N N . GLY B 1 268 ? -4.797 4.938 -0.623 1 88.5 268 GLY B N 1
ATOM 7362 C CA . GLY B 1 268 ? -4.297 3.902 -1.514 1 88.5 268 GLY B CA 1
ATOM 7363 C C . GLY B 1 268 ? -2.967 4.254 -2.15 1 88.5 268 GLY B C 1
ATOM 7364 O O . GLY B 1 268 ? -2.045 3.434 -2.168 1 88.5 268 GLY B O 1
ATOM 7365 N N . SER B 1 269 ? -2.822 5.461 -2.613 1 89.06 269 SER B N 1
ATOM 7366 C CA . SER B 1 269 ? -1.585 5.883 -3.262 1 89.06 269 SER B CA 1
ATOM 7367 C C . SER B 1 269 ? -0.436 5.961 -2.262 1 89.06 269 SER B C 1
ATOM 7369 O O . SER B 1 269 ? 0.713 5.676 -2.605 1 89.06 269 SER B O 1
ATOM 7371 N N . ILE B 1 270 ? -0.758 6.344 -1.122 1 92.88 270 ILE B N 1
ATOM 7372 C CA . ILE B 1 270 ? 0.28 6.422 -0.101 1 92.88 270 ILE B CA 1
ATOM 7373 C C . ILE B 1 270 ? 0.776 5.02 0.241 1 92.88 270 ILE B C 1
ATOM 7375 O O . ILE B 1 270 ? 1.975 4.812 0.444 1 92.88 270 ILE B O 1
ATOM 7379 N N . ALA B 1 271 ? -0.139 4.074 0.281 1 94.62 271 ALA B N 1
ATOM 7380 C CA . ALA B 1 271 ? 0.271 2.688 0.49 1 94.62 271 ALA B CA 1
ATOM 7381 C C . ALA B 1 271 ? 1.215 2.221 -0.614 1 94.62 271 ALA B C 1
ATOM 7383 O O . ALA B 1 271 ? 2.201 1.532 -0.346 1 94.62 271 ALA B O 1
ATOM 7384 N N . MET B 1 272 ? 0.906 2.588 -1.757 1 92.94 272 MET B N 1
ATOM 7385 C CA . MET B 1 272 ? 1.76 2.262 -2.895 1 92.94 272 MET B CA 1
ATOM 7386 C C . MET B 1 272 ? 3.148 2.869 -2.725 1 92.94 272 MET B C 1
ATOM 7388 O O . MET B 1 272 ? 4.156 2.193 -2.936 1 92.94 272 MET B O 1
ATOM 7392 N N . LEU B 1 273 ? 3.219 4.152 -2.365 1 94.19 273 LEU B N 1
ATOM 7393 C CA . LEU B 1 273 ? 4.496 4.832 -2.195 1 94.19 273 LEU B CA 1
ATOM 7394 C C . LEU B 1 273 ? 5.32 4.176 -1.093 1 94.19 273 LEU B C 1
ATOM 7396 O O . LEU B 1 273 ? 6.539 4.027 -1.227 1 94.19 273 LEU B O 1
ATOM 7400 N N . LEU B 1 274 ? 4.645 3.809 -0.056 1 96.5 274 LEU B N 1
ATOM 7401 C CA . LEU B 1 274 ? 5.344 3.158 1.048 1 96.5 274 LEU B CA 1
ATOM 7402 C C . LEU B 1 274 ? 5.965 1.84 0.597 1 96.5 274 LEU B C 1
ATOM 7404 O O . LEU B 1 274 ? 7.117 1.55 0.922 1 96.5 274 LEU B O 1
ATOM 7408 N N . ARG B 1 275 ? 5.23 1.066 -0.13 1 94.75 275 ARG B N 1
ATOM 7409 C CA . ARG B 1 275 ? 5.738 -0.212 -0.617 1 94.75 275 ARG B CA 1
ATOM 7410 C C . ARG B 1 275 ? 6.906 -0.008 -1.578 1 94.75 275 ARG B C 1
ATOM 7412 O O . ARG B 1 275 ? 7.863 -0.782 -1.571 1 94.75 275 ARG B O 1
ATOM 7419 N N . ILE B 1 276 ? 6.82 1.004 -2.379 1 92.44 276 ILE B N 1
ATOM 7420 C CA . ILE B 1 276 ? 7.938 1.344 -3.256 1 92.44 276 ILE B CA 1
ATOM 7421 C C . ILE B 1 276 ? 9.164 1.689 -2.418 1 92.44 276 ILE B C 1
ATOM 7423 O O . ILE B 1 276 ? 10.281 1.282 -2.744 1 92.44 276 ILE B O 1
ATOM 7427 N N . GLY B 1 277 ? 8.945 2.451 -1.342 1 94.69 277 GLY B N 1
ATOM 7428 C CA . GLY B 1 277 ? 10.039 2.711 -0.424 1 94.69 277 GLY B CA 1
ATOM 7429 C C . GLY B 1 277 ? 10.688 1.445 0.101 1 94.69 277 GLY B C 1
ATOM 7430 O O . GLY B 1 277 ? 11.914 1.374 0.218 1 94.69 277 GLY B O 1
ATOM 7431 N N . HIS B 1 278 ? 9.922 0.389 0.331 1 93.69 278 HIS B N 1
ATOM 7432 C CA . HIS B 1 278 ? 10.438 -0.911 0.751 1 93.69 278 HIS B CA 1
ATOM 7433 C C . HIS B 1 278 ? 11.281 -1.551 -0.344 1 93.69 278 HIS B C 1
ATOM 7435 O O . HIS B 1 278 ? 12.344 -2.105 -0.066 1 93.69 278 HIS B O 1
ATOM 7441 N N . LEU B 1 279 ? 10.719 -1.446 -1.485 1 90.19 279 LEU B N 1
ATOM 7442 C CA . LEU B 1 279 ? 11.398 -2.068 -2.615 1 90.19 279 LEU B CA 1
ATOM 7443 C C . LEU B 1 279 ? 12.773 -1.442 -2.83 1 90.19 279 LEU B C 1
ATOM 7445 O O . LEU B 1 279 ? 13.703 -2.119 -3.266 1 90.19 279 LEU B O 1
ATOM 7449 N N . LEU B 1 280 ? 12.859 -0.151 -2.459 1 90.56 280 LEU B N 1
ATOM 7450 C CA . LEU B 1 280 ? 14.133 0.553 -2.564 1 90.56 280 LEU B CA 1
ATOM 7451 C C . LEU B 1 280 ? 14.961 0.382 -1.293 1 90.56 280 LEU B C 1
ATOM 7453 O O . LEU B 1 280 ? 16.031 0.985 -1.153 1 90.56 280 LEU B O 1
ATOM 7457 N N . GLU B 1 281 ? 14.438 -0.391 -0.324 1 92.69 281 GLU B N 1
ATOM 7458 C CA . GLU B 1 281 ? 15.062 -0.74 0.95 1 92.69 281 GLU B CA 1
ATOM 7459 C C . GLU B 1 281 ? 15.328 0.503 1.791 1 92.69 281 GLU B C 1
ATOM 7461 O O . GLU B 1 281 ? 16.344 0.581 2.482 1 92.69 281 GLU B O 1
ATOM 7466 N N . LEU B 1 282 ? 14.406 1.423 1.66 1 96.44 282 LEU B N 1
ATOM 7467 C CA . LEU B 1 282 ? 14.539 2.633 2.463 1 96.44 282 LEU B CA 1
ATOM 7468 C C . LEU B 1 282 ? 14.242 2.348 3.932 1 96.44 282 LEU B C 1
ATOM 7470 O O . LEU B 1 282 ? 14.594 3.143 4.805 1 96.44 282 LEU B O 1
ATOM 7474 N N . HIS B 1 283 ? 13.57 1.261 4.25 1 96.69 283 HIS B N 1
ATOM 7475 C CA . HIS B 1 283 ? 13.227 0.896 5.621 1 96.69 283 HIS B CA 1
ATOM 7476 C C . HIS B 1 283 ? 14.438 0.338 6.363 1 96.69 283 HIS B C 1
ATOM 7478 O O . HIS B 1 283 ? 14.359 0.073 7.566 1 96.69 283 HIS B O 1
ATOM 7484 N N . ARG B 1 284 ? 15.492 0.145 5.598 1 95.69 284 ARG B N 1
ATOM 7485 C CA . ARG B 1 284 ? 16.766 -0.248 6.184 1 95.69 284 ARG B CA 1
ATOM 7486 C C . ARG B 1 284 ? 17.734 0.925 6.211 1 95.69 284 ARG B C 1
ATOM 7488 O O . ARG B 1 284 ? 17.906 1.626 5.211 1 95.69 284 ARG B O 1
ATOM 7495 N N . ASP B 1 285 ? 18.406 1.118 7.34 1 97.44 285 ASP B N 1
ATOM 7496 C CA . ASP B 1 285 ? 19.219 2.318 7.516 1 97.44 285 ASP B CA 1
ATOM 7497 C C . ASP B 1 285 ? 20.359 2.354 6.512 1 97.44 285 ASP B C 1
ATOM 7499 O O . ASP B 1 285 ? 21.125 1.39 6.391 1 97.44 285 ASP B O 1
ATOM 7503 N N . PRO B 1 286 ? 20.484 3.443 5.832 1 96.75 286 PRO B N 1
ATOM 7504 C CA . PRO B 1 286 ? 21.5 3.525 4.785 1 96.75 286 PRO B CA 1
ATOM 7505 C C . PRO B 1 286 ? 22.922 3.453 5.336 1 96.75 286 PRO B C 1
ATOM 7507 O O . PRO B 1 286 ? 23.828 2.93 4.676 1 96.75 286 PRO B O 1
ATOM 7510 N N . GLU B 1 287 ? 23.172 3.934 6.488 1 95.94 287 GLU B N 1
ATOM 7511 C CA . GLU B 1 287 ? 24.516 3.928 7.078 1 95.94 287 GLU B CA 1
ATOM 7512 C C . GLU B 1 287 ? 24.844 2.57 7.691 1 95.94 287 GLU B C 1
ATOM 7514 O O . GLU B 1 287 ? 25.922 2.027 7.465 1 95.94 287 GLU B O 1
ATOM 7519 N N . HIS B 1 288 ? 23.953 2.006 8.398 1 93.5 288 HIS B N 1
ATOM 7520 C CA . HIS B 1 288 ? 24.25 0.82 9.188 1 93.5 288 HIS B CA 1
ATOM 7521 C C . HIS B 1 288 ? 24.016 -0.456 8.383 1 93.5 288 HIS B C 1
ATOM 7523 O O . HIS B 1 288 ? 24.781 -1.417 8.508 1 93.5 288 HIS B O 1
ATOM 7529 N N . TYR B 1 289 ? 23.016 -0.484 7.578 1 92.5 289 TYR B N 1
ATOM 7530 C CA . TYR B 1 289 ? 22.688 -1.681 6.809 1 92.5 289 TYR B CA 1
ATOM 7531 C C . TYR B 1 289 ? 23.375 -1.659 5.449 1 92.5 289 TYR B C 1
ATOM 7533 O O . TYR B 1 289 ? 24.031 -2.623 5.07 1 92.5 289 TYR B O 1
ATOM 7541 N N . HIS B 1 290 ? 23.188 -0.501 4.758 1 90.94 290 HIS B N 1
ATOM 7542 C CA . HIS B 1 290 ? 23.734 -0.421 3.404 1 90.94 290 HIS B CA 1
ATOM 7543 C C . HIS B 1 290 ? 25.203 -0.012 3.426 1 90.94 290 HIS B C 1
ATOM 7545 O O . HIS B 1 290 ? 25.875 -0.046 2.393 1 90.94 290 HIS B O 1
ATOM 7551 N N . LYS B 1 291 ? 25.688 0.467 4.496 1 94.31 291 LYS B N 1
ATOM 7552 C CA . LYS B 1 291 ? 27.094 0.853 4.695 1 94.31 291 LYS B CA 1
ATOM 7553 C C . LYS B 1 291 ? 27.484 1.986 3.754 1 94.31 291 LYS B C 1
ATOM 7555 O O . LYS B 1 291 ? 28.578 1.967 3.176 1 94.31 291 LYS B O 1
ATOM 7560 N N . LEU B 1 292 ? 26.516 2.875 3.598 1 93.69 292 LEU B N 1
ATOM 7561 C CA . LEU B 1 292 ? 26.812 4.074 2.826 1 93.69 292 LEU B CA 1
ATOM 7562 C C . LEU B 1 292 ? 27.672 5.039 3.635 1 93.69 292 LEU B C 1
ATOM 7564 O O . LEU B 1 292 ? 27.516 5.16 4.852 1 93.69 292 LEU B O 1
ATOM 7568 N N . GLU B 1 293 ? 28.578 5.68 2.912 1 94.38 293 GLU B N 1
ATOM 7569 C CA . GLU B 1 293 ? 29.469 6.609 3.59 1 94.38 293 GLU B CA 1
ATOM 7570 C C . GLU B 1 293 ? 29.125 8.055 3.254 1 94.38 293 GLU B C 1
ATOM 7572 O O . GLU B 1 293 ? 29.438 8.969 4.016 1 94.38 293 GLU B O 1
ATOM 7577 N N . ASP B 1 294 ? 28.469 8.234 2.193 1 93.62 294 ASP B N 1
ATOM 7578 C CA . ASP B 1 294 ? 28.109 9.586 1.786 1 93.62 294 ASP B CA 1
ATOM 7579 C C . ASP B 1 294 ? 27 10.156 2.68 1 93.62 294 ASP B C 1
ATOM 7581 O O . ASP B 1 294 ? 25.844 9.758 2.57 1 93.62 294 ASP B O 1
ATOM 7585 N N . TYR B 1 295 ? 27.344 11.164 3.453 1 92.25 295 TYR B N 1
ATOM 7586 C CA . TYR B 1 295 ? 26.438 11.727 4.445 1 92.25 295 TYR B CA 1
ATOM 7587 C C . TYR B 1 295 ? 25.203 12.32 3.783 1 92.25 295 TYR B C 1
ATOM 7589 O O . TYR B 1 295 ? 24.094 12.242 4.328 1 92.25 295 TYR B O 1
ATOM 7597 N N . LYS B 1 296 ? 25.359 12.867 2.686 1 92.12 296 LYS B N 1
ATOM 7598 C CA . LYS B 1 296 ? 24.234 13.477 1.984 1 92.12 296 LYS B CA 1
ATOM 7599 C C . LYS B 1 296 ? 23.25 12.422 1.509 1 92.12 296 LYS B C 1
ATOM 7601 O O . LYS B 1 296 ? 22.031 12.609 1.619 1 92.12 296 LYS B O 1
ATOM 7606 N N . GLU B 1 297 ? 23.797 11.383 1.004 1 94.31 297 GLU B N 1
ATOM 7607 C CA . GLU B 1 297 ? 22.953 10.297 0.545 1 94.31 297 GLU B CA 1
ATOM 7608 C C . GLU B 1 297 ? 22.234 9.617 1.717 1 94.31 297 GLU B C 1
ATOM 7610 O O . GLU B 1 297 ? 21.078 9.227 1.607 1 94.31 297 GLU B O 1
ATOM 7615 N N . ILE B 1 298 ? 22.938 9.461 2.822 1 96.38 298 ILE B N 1
ATOM 7616 C CA . ILE B 1 298 ? 22.359 8.898 4.035 1 96.38 298 ILE B CA 1
ATOM 7617 C C . ILE B 1 298 ? 21.188 9.766 4.488 1 96.38 298 ILE B C 1
ATOM 7619 O O . ILE B 1 298 ? 20.078 9.258 4.723 1 96.38 298 ILE B O 1
ATOM 7623 N N . GLN B 1 299 ? 21.422 11.109 4.504 1 95.81 299 GLN B N 1
ATOM 7624 C CA . GLN B 1 299 ? 20.391 12.055 4.938 1 95.81 299 GLN B CA 1
ATOM 7625 C C . GLN B 1 299 ? 19.188 12.031 3.99 1 95.81 299 GLN B C 1
ATOM 7627 O O . GLN B 1 299 ? 18.047 12.07 4.434 1 95.81 299 GLN B O 1
ATOM 7632 N N . ARG B 1 300 ? 19.516 11.969 2.793 1 96.12 300 ARG B N 1
ATOM 7633 C CA . ARG B 1 300 ? 18.484 11.961 1.758 1 96.12 300 ARG B CA 1
ATOM 7634 C C . ARG B 1 300 ? 17.562 10.75 1.908 1 96.12 300 ARG B C 1
ATOM 7636 O O . ARG B 1 300 ? 16.344 10.875 1.849 1 96.12 300 ARG B O 1
ATOM 7643 N N . ARG B 1 301 ? 18.078 9.594 2.107 1 97.44 301 ARG B N 1
ATOM 7644 C CA . ARG B 1 301 ? 17.312 8.352 2.227 1 97.44 301 ARG B CA 1
ATOM 7645 C C . ARG B 1 301 ? 16.531 8.312 3.535 1 97.44 301 ARG B C 1
ATOM 7647 O O . ARG B 1 301 ? 15.375 7.891 3.559 1 97.44 301 ARG B O 1
ATOM 7654 N N . ARG B 1 302 ? 17.156 8.766 4.605 1 98.12 302 ARG B N 1
ATOM 7655 C CA . ARG B 1 302 ? 16.469 8.789 5.891 1 98.12 302 ARG B CA 1
ATOM 7656 C C . ARG B 1 302 ? 15.258 9.727 5.844 1 98.12 302 ARG B C 1
ATOM 7658 O O . ARG B 1 302 ? 14.164 9.359 6.27 1 98.12 302 ARG B O 1
ATOM 7665 N N . LEU B 1 303 ? 15.469 10.867 5.258 1 98.25 303 LEU B N 1
ATOM 7666 C CA . LEU B 1 303 ? 14.391 11.852 5.164 1 98.25 303 LEU B CA 1
ATOM 7667 C C . LEU B 1 303 ? 13.234 11.305 4.324 1 98.25 303 LEU B C 1
ATOM 7669 O O . LEU B 1 303 ? 12.07 11.461 4.695 1 98.25 303 LEU B O 1
ATOM 7673 N N . LEU B 1 304 ? 13.578 10.703 3.295 1 98.38 304 LEU B N 1
ATOM 7674 C CA . LEU B 1 304 ? 12.547 10.172 2.404 1 98.38 304 LEU B CA 1
ATOM 7675 C C . LEU B 1 304 ? 11.742 9.078 3.094 1 98.38 304 LEU B C 1
ATOM 7677 O O . LEU B 1 304 ? 10.516 9.078 3.035 1 98.38 304 LEU B O 1
ATOM 7681 N N . TRP B 1 305 ? 12.391 8.133 3.764 1 98.38 305 TRP B N 1
ATOM 7682 C CA . TRP B 1 305 ? 11.711 7.062 4.477 1 98.38 305 TRP B CA 1
ATOM 7683 C C . TRP B 1 305 ? 10.75 7.629 5.516 1 98.38 305 TRP B C 1
ATOM 7685 O O . TRP B 1 305 ? 9.578 7.227 5.578 1 98.38 305 TRP B O 1
ATOM 7695 N N . TRP B 1 306 ? 11.211 8.57 6.238 1 98.62 306 TRP B N 1
ATOM 7696 C CA . TRP B 1 306 ? 10.422 9.07 7.359 1 98.62 306 TRP B CA 1
ATOM 7697 C C . TRP B 1 306 ? 9.242 9.898 6.859 1 98.62 306 TRP B C 1
ATOM 7699 O O . TRP B 1 306 ? 8.18 9.906 7.484 1 98.62 306 TRP B O 1
ATOM 7709 N N . HIS B 1 307 ? 9.414 10.578 5.766 1 98.5 307 HIS B N 1
ATOM 7710 C CA . HIS B 1 307 ? 8.266 11.273 5.203 1 98.5 307 HIS B CA 1
ATOM 7711 C C . HIS B 1 307 ? 7.227 10.289 4.672 1 98.5 307 HIS B C 1
ATOM 7713 O O . HIS B 1 307 ? 6.023 10.562 4.738 1 98.5 307 HIS B O 1
ATOM 7719 N N . LEU B 1 308 ? 7.664 9.172 4.152 1 97.81 308 LEU B N 1
ATOM 7720 C CA . LEU B 1 308 ? 6.73 8.125 3.742 1 97.81 308 LEU B CA 1
ATOM 7721 C C . LEU B 1 308 ? 5.953 7.59 4.938 1 97.81 308 LEU B C 1
ATOM 7723 O O . LEU B 1 308 ? 4.727 7.453 4.875 1 97.81 308 LEU B O 1
ATOM 7727 N N . LEU B 1 309 ? 6.676 7.363 6 1 97.94 309 LEU B N 1
ATOM 7728 C CA . LEU B 1 309 ? 6.035 6.883 7.219 1 97.94 309 LEU B CA 1
ATOM 7729 C C . LEU B 1 309 ? 5.066 7.922 7.773 1 97.94 309 LEU B C 1
ATOM 7731 O O . LEU B 1 309 ? 3.998 7.574 8.273 1 97.94 309 LEU B O 1
ATOM 7735 N N . TYR B 1 310 ? 5.539 9.164 7.672 1 97.5 310 TYR B N 1
ATOM 7736 C CA . TYR B 1 310 ? 4.695 10.266 8.133 1 97.5 310 TYR B CA 1
ATOM 7737 C C . TYR B 1 310 ? 3.387 10.312 7.355 1 97.5 310 TYR B C 1
ATOM 7739 O O . TYR B 1 310 ? 2.312 10.438 7.945 1 97.5 310 TYR B O 1
ATOM 7747 N N . LEU B 1 311 ? 3.418 10.156 6.078 1 95.69 311 LEU B N 1
ATOM 7748 C CA . LEU B 1 311 ? 2.225 10.18 5.242 1 95.69 311 LEU B CA 1
ATOM 7749 C C . LEU B 1 311 ? 1.327 8.984 5.543 1 95.69 311 LEU B C 1
ATOM 7751 O O . LEU B 1 311 ? 0.103 9.117 5.605 1 95.69 311 LEU B O 1
ATOM 7755 N N . ASP B 1 312 ? 1.921 7.84 5.734 1 95.62 312 ASP B N 1
ATOM 7756 C CA . ASP B 1 312 ? 1.157 6.648 6.102 1 95.62 312 ASP B CA 1
ATOM 7757 C C . ASP B 1 312 ? 0.424 6.859 7.426 1 95.62 312 ASP B C 1
ATOM 7759 O O . ASP B 1 312 ? -0.758 6.527 7.547 1 95.62 312 ASP B O 1
ATOM 7763 N N . GLY B 1 313 ? 1.128 7.398 8.359 1 94.94 313 GLY B N 1
ATOM 7764 C CA . GLY B 1 313 ? 0.524 7.68 9.656 1 94.94 313 GLY B CA 1
ATOM 7765 C C . GLY B 1 313 ? -0.625 8.664 9.578 1 94.94 313 GLY B C 1
ATOM 7766 O O . GLY B 1 313 ? -1.676 8.453 10.188 1 94.94 313 GLY B O 1
ATOM 7767 N N . LEU B 1 314 ? -0.458 9.711 8.805 1 93.31 314 LEU B N 1
ATOM 7768 C CA . LEU B 1 314 ? -1.483 10.742 8.703 1 93.31 314 LEU B CA 1
ATOM 7769 C C . LEU B 1 314 ? -2.752 10.195 8.062 1 93.31 314 LEU B C 1
ATOM 7771 O O . LEU B 1 314 ? -3.859 10.492 8.516 1 93.31 314 LEU B O 1
ATOM 7775 N N . THR B 1 315 ? -2.57 9.422 7.047 1 90.81 315 THR B N 1
ATOM 7776 C CA . THR B 1 315 ? -3.746 8.867 6.391 1 90.81 315 THR B CA 1
ATOM 7777 C C . THR B 1 315 ? -4.441 7.848 7.289 1 90.81 315 THR B C 1
ATOM 7779 O O . THR B 1 315 ? -5.668 7.727 7.27 1 90.81 315 THR B O 1
ATOM 7782 N N . SER B 1 316 ? -3.664 7.156 8.023 1 92.06 316 SER B N 1
ATOM 7783 C CA . SER B 1 316 ? -4.227 6.207 8.977 1 92.06 316 SER B CA 1
ATOM 7784 C C . SER B 1 316 ? -5.023 6.918 10.062 1 92.06 316 SER B C 1
ATOM 7786 O O . SER B 1 316 ? -6.09 6.449 10.469 1 92.06 316 SER B O 1
ATOM 7788 N N . LEU B 1 317 ? -4.531 8.055 10.484 1 89.81 317 LEU B N 1
ATOM 7789 C CA . LEU B 1 317 ? -5.254 8.852 11.469 1 89.81 317 LEU B CA 1
ATOM 7790 C C . LEU B 1 317 ? -6.598 9.312 10.922 1 89.81 317 LEU B C 1
ATOM 7792 O O . LEU B 1 317 ? -7.605 9.289 11.625 1 89.81 317 LEU B O 1
ATOM 7796 N N . SER B 1 318 ? -6.582 9.656 9.695 1 84.25 318 SER B N 1
ATOM 7797 C CA . SER B 1 318 ? -7.793 10.18 9.07 1 84.25 318 SER B CA 1
ATOM 7798 C C . SER B 1 318 ? -8.812 9.078 8.836 1 84.25 318 SER B C 1
ATOM 7800 O O . SER B 1 318 ? -10.023 9.312 8.914 1 84.25 318 SER B O 1
ATOM 7802 N N . SER B 1 319 ? -8.344 7.902 8.555 1 83.06 319 SER B N 1
ATOM 7803 C CA . SER B 1 319 ? -9.258 6.82 8.188 1 83.06 319 SER B CA 1
ATOM 7804 C C . SER B 1 319 ? -9.578 5.938 9.391 1 83.06 319 SER B C 1
ATOM 7806 O O . SER B 1 319 ? -10.516 5.141 9.352 1 83.06 319 SER B O 1
ATOM 7808 N N . GLY B 1 320 ? -8.781 6.062 10.445 1 83.62 320 GLY B N 1
ATOM 7809 C CA . GLY B 1 320 ? -8.953 5.203 11.609 1 83.62 320 GLY B CA 1
ATOM 7810 C C . GLY B 1 320 ? -8.391 3.809 11.406 1 83.62 320 GLY B C 1
ATOM 7811 O O . GLY B 1 320 ? -8.641 2.91 12.211 1 83.62 320 GLY B O 1
ATOM 7812 N N . LEU B 1 321 ? -7.676 3.631 10.328 1 90.25 321 LEU B N 1
ATOM 7813 C CA . LEU B 1 321 ? -7.055 2.344 10.039 1 90.25 321 LEU B CA 1
ATOM 7814 C C . LEU B 1 321 ? -5.652 2.268 10.633 1 90.25 321 LEU B C 1
ATOM 7816 O O . LEU B 1 321 ? -5.027 3.299 10.898 1 90.25 321 LEU B O 1
ATOM 7820 N N . LEU B 1 322 ? -5.234 1.092 10.844 1 93.75 322 LEU B N 1
ATOM 7821 C CA . LEU B 1 322 ? -3.875 0.925 11.344 1 93.75 322 LEU B CA 1
ATOM 7822 C C . LEU B 1 322 ? -2.855 1.327 10.281 1 93.75 322 LEU B C 1
ATOM 7824 O O . LEU B 1 322 ? -3.053 1.063 9.094 1 93.75 322 LEU B O 1
ATOM 7828 N N . PRO B 1 323 ? -1.803 1.995 10.766 1 94.69 323 PRO B N 1
ATOM 7829 C CA . PRO B 1 323 ? -0.715 2.223 9.812 1 94.69 323 PRO B CA 1
ATOM 7830 C C . PRO B 1 323 ? -0.161 0.924 9.227 1 94.69 323 PRO B C 1
ATOM 7832 O O . PRO B 1 323 ? -0.215 -0.122 9.875 1 94.69 323 PRO B O 1
ATOM 7835 N N . LEU B 1 324 ? 0.383 0.995 8.047 1 93.94 324 LEU B N 1
ATOM 7836 C CA . LEU B 1 324 ? 0.855 -0.192 7.344 1 93.94 324 LEU B CA 1
ATOM 7837 C C . LEU B 1 324 ? 2.156 -0.704 7.953 1 93.94 324 LEU B C 1
ATOM 7839 O O . LEU B 1 324 ? 2.434 -1.904 7.918 1 93.94 324 LEU B O 1
ATOM 7843 N N . MET B 1 325 ? 2.916 0.218 8.461 1 91.69 325 MET B N 1
ATOM 7844 C CA . MET B 1 325 ? 4.215 -0.191 8.984 1 91.69 325 MET B CA 1
ATOM 7845 C C . MET B 1 325 ? 4.234 -0.122 10.508 1 91.69 325 MET B C 1
ATOM 7847 O O . MET B 1 325 ? 3.756 0.851 11.094 1 91.69 325 MET B O 1
ATOM 7851 N N . SER B 1 326 ? 4.773 -1.184 11.023 1 88.69 326 SER B N 1
ATOM 7852 C CA . SER B 1 326 ? 5.004 -1.182 12.469 1 88.69 326 SER B CA 1
ATOM 7853 C C . SER B 1 326 ? 6.434 -0.77 12.797 1 88.69 326 SER B C 1
ATOM 7855 O O . SER B 1 326 ? 7.332 -0.897 11.961 1 88.69 326 SER B O 1
ATOM 7857 N N . SER B 1 327 ? 6.598 -0.351 14.008 1 87.94 327 SER B N 1
ATOM 7858 C CA . SER B 1 327 ? 7.887 0.184 14.43 1 87.94 327 SER B CA 1
ATOM 7859 C C . SER B 1 327 ? 8.961 -0.9 14.438 1 87.94 327 SER B C 1
ATOM 7861 O O . SER B 1 327 ? 10.156 -0.602 14.336 1 87.94 327 SER B O 1
ATOM 7863 N N . ASN B 1 328 ? 8.508 -2.082 14.484 1 88.25 328 ASN B N 1
ATOM 7864 C CA . ASN B 1 328 ? 9.484 -3.168 14.547 1 88.25 328 ASN B CA 1
ATOM 7865 C C . ASN B 1 328 ? 9.867 -3.658 13.148 1 88.25 328 ASN B C 1
ATOM 7867 O O . ASN B 1 328 ? 10.664 -4.586 13.016 1 88.25 328 ASN B O 1
ATOM 7871 N N . GLU B 1 329 ? 9.445 -3.018 12.164 1 93.75 329 GLU B N 1
ATOM 7872 C CA . GLU B 1 329 ? 9.664 -3.52 10.812 1 93.75 329 GLU B CA 1
ATOM 7873 C C . GLU B 1 329 ? 10.656 -2.643 10.047 1 93.75 329 GLU B C 1
ATOM 7875 O O . GLU B 1 329 ? 10.891 -2.855 8.859 1 93.75 329 GLU B O 1
ATOM 7880 N N . TYR B 1 330 ? 11.203 -1.626 10.617 1 96.12 330 TYR B N 1
ATOM 7881 C CA . TYR B 1 330 ? 12.234 -0.792 10.016 1 96.12 330 TYR B CA 1
ATOM 7882 C C . TYR B 1 330 ? 13.297 -0.414 11.039 1 96.12 330 TYR B C 1
ATOM 7884 O O . TYR B 1 330 ? 13.039 -0.437 12.25 1 96.12 330 TYR B O 1
ATOM 7892 N N . ASP B 1 331 ? 14.484 -0.138 10.562 1 96.69 331 ASP B N 1
ATOM 7893 C CA . ASP B 1 331 ? 15.562 0.268 11.453 1 96.69 331 ASP B CA 1
ATOM 7894 C C . ASP B 1 331 ? 16.219 1.564 10.977 1 96.69 331 ASP B C 1
ATOM 7896 O O . ASP B 1 331 ? 17.312 1.912 11.406 1 96.69 331 ASP B O 1
ATOM 7900 N N . THR B 1 332 ? 15.586 2.201 10.016 1 98 332 THR B N 1
ATOM 7901 C CA . THR B 1 332 ? 16.109 3.477 9.523 1 98 332 THR B CA 1
ATOM 7902 C C . THR B 1 332 ? 16.109 4.52 10.641 1 98 332 THR B C 1
ATOM 7904 O O . THR B 1 332 ? 15.078 4.797 11.25 1 98 332 THR B O 1
ATOM 7907 N N . GLU B 1 333 ? 17.25 5.094 10.836 1 97.56 333 GLU B N 1
ATOM 7908 C CA . GLU B 1 333 ? 17.391 6.086 11.898 1 97.56 333 GLU B CA 1
ATOM 7909 C C . GLU B 1 333 ? 16.797 7.43 11.484 1 97.56 333 GLU B C 1
ATOM 7911 O O . GLU B 1 333 ? 16.531 7.66 10.297 1 97.56 333 GLU B O 1
ATOM 7916 N N . TYR B 1 334 ? 16.625 8.281 12.523 1 97.5 334 TYR B N 1
ATOM 7917 C CA . TYR B 1 334 ? 16.172 9.633 12.242 1 97.5 334 TYR B CA 1
ATOM 7918 C C . TYR B 1 334 ? 17.219 10.422 11.469 1 97.5 334 TYR B C 1
ATOM 7920 O O . TYR B 1 334 ? 18.406 10.141 11.578 1 97.5 334 TYR B O 1
ATOM 7928 N N . PRO B 1 335 ? 16.734 11.359 10.648 1 96.31 335 PRO B N 1
ATOM 7929 C CA . PRO B 1 335 ? 17.703 12.258 10.016 1 96.31 335 PRO B CA 1
ATOM 7930 C C . PRO B 1 335 ? 18.578 13 11.031 1 96.31 335 PRO B C 1
ATOM 7932 O O . PRO B 1 335 ? 18.109 13.32 12.125 1 96.31 335 PRO B O 1
ATOM 7935 N N . SER B 1 336 ? 19.75 13.227 10.57 1 94.25 336 SER B N 1
ATOM 7936 C CA . SER B 1 336 ? 20.688 13.938 11.438 1 94.25 336 SER B CA 1
ATOM 7937 C C . SER B 1 336 ? 20.266 15.391 11.625 1 94.25 336 SER B C 1
ATOM 7939 O O . SER B 1 336 ? 19.828 16.047 10.672 1 94.25 336 SER B O 1
ATOM 7941 N N . GLU B 1 337 ? 20.422 15.867 12.836 1 91.44 337 GLU B N 1
ATOM 7942 C CA . GLU B 1 337 ? 20.062 17.25 13.156 1 91.44 337 GLU B CA 1
ATOM 7943 C C . GLU B 1 337 ? 21.266 18.188 13.008 1 91.44 337 GLU B C 1
ATOM 7945 O O . GLU B 1 337 ? 21.125 19.391 13.156 1 91.44 337 GLU B O 1
ATOM 7950 N N . ASP B 1 338 ? 22.328 17.547 12.703 1 83.62 338 ASP B N 1
ATOM 7951 C CA . ASP B 1 338 ? 23.531 18.359 12.547 1 83.62 338 ASP B CA 1
ATOM 7952 C C . ASP B 1 338 ? 23.484 19.172 11.258 1 83.62 338 ASP B C 1
ATOM 7954 O O . ASP B 1 338 ? 23.016 18.688 10.227 1 83.62 338 ASP B O 1
ATOM 7958 N N . SER B 1 339 ? 23.859 20.375 11.453 1 73.75 339 SER B N 1
ATOM 7959 C CA . SER B 1 339 ? 23.906 21.234 10.266 1 73.75 339 SER B CA 1
ATOM 7960 C C . SER B 1 339 ? 24.984 20.766 9.289 1 73.75 339 SER B C 1
ATOM 7962 O O . SER B 1 339 ? 26 20.219 9.695 1 73.75 339 SER B O 1
ATOM 7964 N N . SER B 1 340 ? 24.688 20.797 8.062 1 62.25 340 SER B N 1
ATOM 7965 C CA . SER B 1 340 ? 25.625 20.406 7.012 1 62.25 340 SER B CA 1
ATOM 7966 C C . SER B 1 340 ? 26.922 21.203 7.105 1 62.25 340 SER B C 1
ATOM 7968 O O . SER B 1 340 ? 27.969 20.75 6.668 1 62.25 340 SER B O 1
ATOM 7970 N N . THR B 1 341 ? 26.734 22.375 7.688 1 59.69 341 THR B N 1
ATOM 7971 C CA . THR B 1 341 ? 27.891 23.234 7.773 1 59.69 341 THR B CA 1
ATOM 7972 C C . THR B 1 341 ? 28.688 22.953 9.047 1 59.69 341 THR B C 1
ATOM 7974 O O . THR B 1 341 ? 29.75 23.547 9.266 1 59.69 341 THR B O 1
ATOM 7977 N N . GLY B 1 342 ? 28.359 21.906 9.719 1 57.56 342 GLY B N 1
ATOM 7978 C CA . GLY B 1 342 ? 29.062 21.531 10.938 1 57.56 342 GLY B CA 1
ATOM 7979 C C . GLY B 1 342 ? 28.844 22.5 12.078 1 57.56 342 GLY B C 1
ATOM 7980 O O . GLY B 1 342 ? 29.312 22.266 13.195 1 57.56 342 GLY B O 1
ATOM 7981 N N . LYS B 1 343 ? 28.266 23.656 11.789 1 64.38 343 LYS B N 1
ATOM 7982 C CA . LYS B 1 343 ? 28.125 24.641 12.852 1 64.38 343 LYS B CA 1
ATOM 7983 C C . LYS B 1 343 ? 26.672 24.719 13.328 1 64.38 343 LYS B C 1
ATOM 7985 O O . LYS B 1 343 ? 25.812 25.281 12.641 1 64.38 343 LYS B O 1
ATOM 7990 N N . GLY B 1 344 ? 26.25 24.016 14.328 1 75.69 344 GLY B N 1
ATOM 7991 C CA . GLY B 1 344 ? 25.016 24.203 15.078 1 75.69 344 GLY B CA 1
ATOM 7992 C C . GLY B 1 344 ? 23.938 23.219 14.688 1 75.69 344 GLY B C 1
ATOM 7993 O O . GLY B 1 344 ? 24.203 22.219 14 1 75.69 344 GLY B O 1
ATOM 7994 N N . ILE B 1 345 ? 22.734 23.484 15.156 1 83.62 345 ILE B N 1
ATOM 7995 C CA . ILE B 1 345 ? 21.594 22.578 14.977 1 83.62 345 ILE B CA 1
ATOM 7996 C C . ILE B 1 345 ? 20.734 23.047 13.812 1 83.62 345 ILE B C 1
ATOM 7998 O O . ILE B 1 345 ? 20.547 24.25 13.609 1 83.62 345 ILE B O 1
ATOM 8002 N N . ASP B 1 346 ? 20.438 22.188 12.93 1 88.75 346 ASP B N 1
ATOM 8003 C CA . ASP B 1 346 ? 19.469 22.484 11.859 1 88.75 346 ASP B CA 1
ATOM 8004 C C . ASP B 1 346 ? 18.047 22.438 12.383 1 88.75 346 ASP B C 1
ATOM 8006 O O . ASP B 1 346 ? 17.484 21.344 12.602 1 88.75 346 ASP B O 1
ATOM 8010 N N . GLN B 1 347 ? 17.406 23.578 12.5 1 89.06 347 GLN B N 1
ATOM 8011 C CA . GLN B 1 347 ? 16.078 23.688 13.086 1 89.06 347 GLN B CA 1
ATOM 8012 C C . GLN B 1 347 ? 15.047 22.922 12.266 1 89.06 347 GLN B C 1
ATOM 8014 O O . GLN B 1 347 ? 14.07 22.406 12.805 1 89.06 347 GLN B O 1
ATOM 8019 N N . ILE B 1 348 ? 15.273 22.906 10.992 1 92 348 ILE B N 1
ATOM 8020 C CA . ILE B 1 348 ? 14.359 22.203 10.102 1 92 348 ILE B CA 1
ATOM 8021 C C . ILE B 1 348 ? 14.383 20.703 10.422 1 92 348 ILE B C 1
ATOM 8023 O O . ILE B 1 348 ? 13.328 20.062 10.523 1 92 348 ILE B O 1
ATOM 8027 N N . MET B 1 349 ? 15.555 20.172 10.672 1 93.81 349 MET B N 1
ATOM 8028 C CA . MET B 1 349 ? 15.688 18.75 10.977 1 93.81 349 MET B CA 1
ATOM 8029 C C . MET B 1 349 ? 15.133 18.453 12.367 1 93.81 349 MET B C 1
ATOM 8031 O O . MET B 1 349 ? 14.555 17.375 12.586 1 93.81 349 MET B O 1
ATOM 8035 N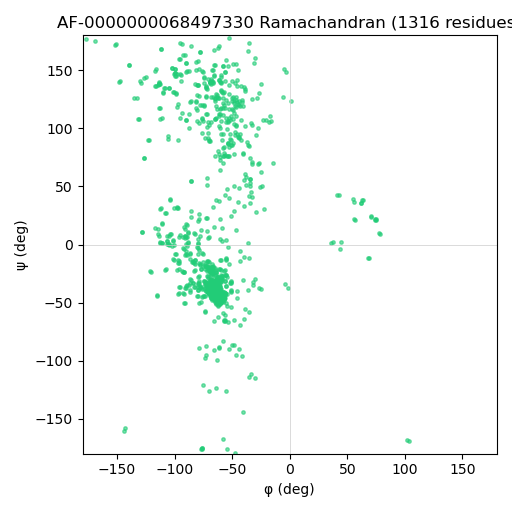 N . VAL B 1 350 ? 15.344 19.391 13.242 1 94.62 350 VAL B N 1
ATOM 8036 C CA . VAL B 1 350 ? 14.797 19.219 14.586 1 94.62 350 VAL B CA 1
ATOM 8037 C C . VAL B 1 350 ? 13.273 19.109 14.516 1 94.62 350 VAL B C 1
ATOM 8039 O O . VAL B 1 350 ? 12.68 18.234 15.133 1 94.62 350 VAL B O 1
ATOM 8042 N N . PHE B 1 351 ? 12.68 20.031 13.836 1 95.94 351 PHE B N 1
ATOM 8043 C CA . PHE B 1 351 ? 11.234 20.016 13.656 1 95.94 351 PHE B CA 1
ATOM 8044 C C . PHE B 1 351 ? 10.781 18.703 13.016 1 95.94 351 PHE B C 1
ATOM 8046 O O . PHE B 1 351 ? 9.805 18.094 13.461 1 95.94 351 PHE B O 1
ATOM 8053 N N . CYS B 1 352 ? 11.469 18.25 11.984 1 96.88 352 CYS B N 1
ATOM 8054 C CA . CYS B 1 352 ? 11.133 17 11.297 1 96.88 352 CYS B CA 1
ATOM 8055 C C . CYS B 1 352 ? 11.195 15.82 12.258 1 96.88 352 CYS B C 1
ATOM 8057 O O . CYS B 1 352 ? 10.281 14.984 12.273 1 96.88 352 CYS B O 1
ATOM 8059 N N . ASN B 1 353 ? 12.219 15.773 12.992 1 97.69 353 ASN B N 1
ATOM 8060 C CA . ASN B 1 353 ? 12.375 14.648 13.906 1 97.69 353 ASN B CA 1
ATOM 8061 C C . ASN B 1 353 ? 11.273 14.625 14.961 1 97.69 353 ASN B C 1
ATOM 8063 O O . ASN B 1 353 ? 10.82 13.555 15.367 1 97.69 353 ASN B O 1
ATOM 8067 N N . CYS B 1 354 ? 10.859 15.797 15.422 1 97.94 354 CYS B N 1
ATOM 8068 C CA . CYS B 1 354 ? 9.719 15.852 16.328 1 97.94 354 CYS B CA 1
ATOM 8069 C C . CYS B 1 354 ? 8.453 15.344 15.656 1 97.94 354 CYS B C 1
ATOM 8071 O O . CYS B 1 354 ? 7.684 14.594 16.25 1 97.94 354 CYS B O 1
ATOM 8073 N N . LYS B 1 355 ? 8.273 15.75 14.445 1 97.5 355 LYS B N 1
ATOM 8074 C CA . LYS B 1 355 ? 7.141 15.297 13.656 1 97.5 355 LYS B CA 1
ATOM 8075 C C . LYS B 1 355 ? 7.172 13.781 13.469 1 97.5 355 LYS B C 1
ATOM 8077 O O . LYS B 1 355 ? 6.145 13.109 13.594 1 97.5 355 LYS B O 1
ATOM 8082 N N . PHE B 1 356 ? 8.328 13.273 13.188 1 98.06 356 PHE B N 1
ATOM 8083 C CA . PHE B 1 356 ? 8.484 11.844 12.961 1 98.06 356 PHE B CA 1
ATOM 8084 C C . PHE B 1 356 ? 8.258 11.062 14.258 1 98.06 356 PHE B C 1
ATOM 8086 O O . PHE B 1 356 ? 7.605 10.016 14.242 1 98.06 356 PHE B O 1
ATOM 8093 N N . ARG B 1 357 ? 8.711 11.555 15.344 1 97.75 357 ARG B N 1
ATOM 8094 C CA . ARG B 1 357 ? 8.469 10.906 16.625 1 97.75 357 ARG B CA 1
ATOM 8095 C C . ARG B 1 357 ? 6.988 10.938 16.984 1 97.75 357 ARG B C 1
ATOM 8097 O O . ARG B 1 357 ? 6.473 9.992 17.578 1 97.75 357 ARG B O 1
ATOM 8104 N N . TRP B 1 358 ? 6.414 12.062 16.688 1 98.19 358 TRP B N 1
ATOM 8105 C CA . TRP B 1 358 ? 4.977 12.172 16.922 1 98.19 358 TRP B CA 1
ATOM 8106 C C . TRP B 1 358 ? 4.215 11.086 16.156 1 98.19 358 TRP B C 1
ATOM 8108 O O . TRP B 1 358 ? 3.348 10.422 16.734 1 98.19 358 TRP B O 1
ATOM 8118 N N . ILE B 1 359 ? 4.535 10.883 14.898 1 97.25 359 ILE B N 1
ATOM 8119 C CA . ILE B 1 359 ? 3.799 9.906 14.094 1 97.25 359 ILE B CA 1
ATOM 8120 C C . ILE B 1 359 ? 4.082 8.5 14.602 1 97.25 359 ILE B C 1
ATOM 8122 O O . ILE B 1 359 ? 3.207 7.633 14.57 1 97.25 359 ILE B O 1
ATOM 8126 N N . GLU B 1 360 ? 5.262 8.227 15.023 1 96.31 360 GLU B N 1
ATOM 8127 C CA . GLU B 1 360 ? 5.57 6.934 15.625 1 96.31 360 GLU B CA 1
ATOM 8128 C C . GLU B 1 360 ? 4.715 6.688 16.859 1 96.31 360 GLU B C 1
ATOM 8130 O O . GLU B 1 360 ? 4.234 5.57 17.078 1 96.31 360 GLU B O 1
ATOM 8135 N N . CYS B 1 361 ? 4.598 7.711 17.641 1 96.75 361 CYS B N 1
ATOM 8136 C CA . CYS B 1 361 ? 3.748 7.602 18.812 1 96.75 361 CYS B CA 1
ATOM 8137 C C . CYS B 1 361 ? 2.303 7.32 18.422 1 96.75 361 CYS B C 1
ATOM 8139 O O . CYS B 1 361 ? 1.654 6.449 19.016 1 96.75 361 CYS B O 1
ATOM 8141 N N . CYS B 1 362 ? 1.799 8.055 17.484 1 96.25 362 CYS B N 1
ATOM 8142 C CA . CYS B 1 362 ? 0.45 7.816 16.984 1 96.25 362 CYS B CA 1
ATOM 8143 C C . CYS B 1 362 ? 0.298 6.383 16.484 1 96.25 362 CYS B C 1
ATOM 8145 O O . CYS B 1 362 ? -0.73 5.746 16.734 1 96.25 362 CYS B O 1
ATOM 8147 N N . ASN B 1 363 ? 1.311 5.941 15.805 1 95.12 363 ASN B N 1
ATOM 8148 C CA . ASN B 1 363 ? 1.295 4.566 15.305 1 95.12 363 ASN B CA 1
ATOM 8149 C C . ASN B 1 363 ? 1.15 3.564 16.453 1 95.12 363 ASN B C 1
ATOM 8151 O O . ASN B 1 363 ? 0.365 2.619 16.359 1 95.12 363 ASN B O 1
ATOM 8155 N N . ASP B 1 364 ? 1.855 3.77 17.469 1 94 364 ASP B N 1
ATOM 8156 C CA . ASP B 1 364 ? 1.79 2.881 18.625 1 94 364 ASP B CA 1
ATOM 8157 C C . ASP B 1 364 ? 0.411 2.934 19.281 1 94 364 ASP B C 1
ATOM 8159 O O . ASP B 1 364 ? -0.126 1.902 19.688 1 94 364 ASP B O 1
ATOM 8163 N N . ILE B 1 365 ? -0.113 4.102 19.328 1 93.5 365 ILE B N 1
ATOM 8164 C CA . ILE B 1 365 ? -1.445 4.258 19.906 1 93.5 365 ILE B CA 1
ATOM 8165 C C . ILE B 1 365 ? -2.465 3.514 19.047 1 93.5 365 ILE B C 1
ATOM 8167 O O . ILE B 1 365 ? -3.279 2.744 19.562 1 93.5 365 ILE B O 1
ATOM 8171 N N . MET B 1 366 ? -2.393 3.711 17.797 1 93.44 366 MET B N 1
ATOM 8172 C CA . MET B 1 366 ? -3.355 3.084 16.906 1 93.44 366 MET B CA 1
ATOM 8173 C C . MET B 1 366 ? -3.238 1.565 16.953 1 93.44 366 MET B C 1
ATOM 8175 O O . MET B 1 366 ? -4.25 0.862 17.016 1 93.44 366 MET B O 1
ATOM 8179 N N . ARG B 1 367 ? -2.09 1.06 16.969 1 92.19 367 ARG B N 1
ATOM 8180 C CA . ARG B 1 367 ? -1.876 -0.384 16.953 1 92.19 367 ARG B CA 1
ATOM 8181 C C . ARG B 1 367 ? -2.357 -1.026 18.25 1 92.19 367 ARG B C 1
ATOM 8183 O O . ARG B 1 367 ? -2.836 -2.162 18.25 1 92.19 367 ARG B O 1
ATOM 8190 N N . ASN B 1 368 ? -2.283 -0.291 19.281 1 89.69 368 ASN B N 1
ATOM 8191 C CA . ASN B 1 368 ? -2.627 -0.875 20.578 1 89.69 368 ASN B CA 1
ATOM 8192 C C . ASN B 1 368 ? -4.098 -0.648 20.922 1 89.69 368 ASN B C 1
ATOM 8194 O O . ASN B 1 368 ? -4.695 -1.437 21.656 1 89.69 368 ASN B O 1
ATOM 8198 N N . PHE B 1 369 ? -4.66 0.395 20.297 1 88.94 369 PHE B N 1
ATOM 8199 C CA . PHE B 1 369 ? -5.988 0.753 20.781 1 88.94 369 PHE B CA 1
ATOM 8200 C C . PHE B 1 369 ? -7.016 0.674 19.656 1 88.94 369 PHE B C 1
ATOM 8202 O O . PHE B 1 369 ? -8.219 0.575 19.922 1 88.94 369 PHE B O 1
ATOM 8209 N N . PHE B 1 370 ? -6.582 0.764 18.469 1 87.69 370 PHE B N 1
ATOM 8210 C CA . PHE B 1 370 ? -7.535 0.843 17.375 1 87.69 370 PHE B CA 1
ATOM 8211 C C . PHE B 1 370 ? -7.586 -0.473 16.609 1 87.69 370 PHE B C 1
ATOM 8213 O O . PHE B 1 370 ? -8.328 -0.602 15.625 1 87.69 370 PHE B O 1
ATOM 8220 N N . GLY B 1 371 ? -6.828 -1.443 17 1 85.56 371 GLY B N 1
ATOM 8221 C CA . GLY B 1 371 ? -6.828 -2.74 16.328 1 85.56 371 GLY B CA 1
ATOM 8222 C C . GLY B 1 371 ? -8.039 -3.586 16.688 1 85.56 371 GLY B C 1
ATOM 8223 O O . GLY B 1 371 ? -8.961 -3.117 17.359 1 85.56 371 GLY B O 1
ATOM 8224 N N . ILE B 1 372 ? -8.008 -4.789 16.172 1 87.94 372 ILE B N 1
ATOM 8225 C CA . ILE B 1 372 ? -9.148 -5.691 16.328 1 87.94 372 ILE B CA 1
ATOM 8226 C C . ILE B 1 372 ? -9.164 -6.273 17.734 1 87.94 372 ILE B C 1
ATOM 8228 O O . ILE B 1 372 ? -10.219 -6.66 18.25 1 87.94 372 ILE B O 1
ATOM 8232 N N . HIS B 1 373 ? -8.039 -6.242 18.375 1 85 373 HIS B N 1
ATOM 8233 C CA . HIS B 1 373 ? -7.93 -6.82 19.703 1 85 373 HIS B CA 1
ATOM 8234 C C . HIS B 1 373 ? -8.016 -5.746 20.781 1 85 373 HIS B C 1
ATOM 8236 O O . HIS B 1 373 ? -7.648 -4.59 20.547 1 85 373 HIS B O 1
ATOM 8242 N N . LYS B 1 374 ? -8.492 -6.176 21.859 1 83.06 374 LYS B N 1
ATOM 8243 C CA . LYS B 1 374 ? -8.531 -5.27 23 1 83.06 374 LYS B CA 1
ATOM 8244 C C . LYS B 1 374 ? -7.121 -4.91 23.469 1 83.06 374 LYS B C 1
ATOM 8246 O O . LYS B 1 374 ? -6.199 -5.727 23.359 1 83.06 374 LYS B O 1
ATOM 8251 N N . PRO B 1 375 ? -7.027 -3.678 23.922 1 86 375 PRO B N 1
ATOM 8252 C CA . PRO B 1 375 ? -5.707 -3.273 24.422 1 86 375 PRO B CA 1
ATOM 8253 C C . PRO B 1 375 ? -5.215 -4.141 25.578 1 86 375 PRO B C 1
ATOM 8255 O O . PRO B 1 375 ? -6.008 -4.535 26.438 1 86 375 PRO B O 1
ATOM 8258 N N . THR B 1 376 ? -3.982 -4.469 25.594 1 86.38 376 THR B N 1
ATOM 8259 C CA . THR B 1 376 ? -3.354 -5.219 26.688 1 86.38 376 THR B CA 1
ATOM 8260 C C . THR B 1 376 ? -2.752 -4.273 27.719 1 86.38 376 THR B C 1
ATOM 8262 O O . THR B 1 376 ? -2.551 -3.09 27.438 1 86.38 376 THR B O 1
ATOM 8265 N N . THR B 1 377 ? -2.494 -4.809 28.859 1 84.56 377 THR B N 1
ATOM 8266 C CA . THR B 1 377 ? -1.83 -4.02 29.891 1 84.56 377 THR B CA 1
ATOM 8267 C C . THR B 1 377 ? -0.444 -3.58 29.438 1 84.56 377 THR B C 1
ATOM 8269 O O . THR B 1 377 ? -0.055 -2.426 29.625 1 84.56 377 THR B O 1
ATOM 8272 N N . PHE B 1 378 ? 0.143 -4.5 28.844 1 86.75 378 PHE B N 1
ATOM 8273 C CA . PHE B 1 378 ? 1.48 -4.203 28.344 1 86.75 378 PHE B CA 1
ATOM 8274 C C . PHE B 1 378 ? 1.428 -3.127 27.266 1 86.75 378 PHE B C 1
ATOM 8276 O O . PHE B 1 378 ? 2.256 -2.213 27.25 1 86.75 378 PHE B O 1
ATOM 8283 N N . GLY B 1 379 ? 0.453 -3.283 26.406 1 86.56 379 GLY B N 1
ATOM 8284 C CA . GLY B 1 379 ? 0.289 -2.295 25.359 1 86.56 379 GLY B CA 1
ATOM 8285 C C . GLY B 1 379 ? -0.038 -0.911 25.875 1 86.56 379 GLY B C 1
ATOM 8286 O O . GLY B 1 379 ? 0.475 0.089 25.375 1 86.56 379 GLY B O 1
ATOM 8287 N N . THR B 1 380 ? -0.784 -0.8 26.875 1 87.81 380 THR B N 1
ATOM 8288 C CA . THR B 1 380 ? -1.168 0.466 27.5 1 87.81 380 THR B CA 1
ATOM 8289 C C . THR B 1 380 ? 0.031 1.123 28.172 1 87.81 380 THR B C 1
ATOM 8291 O O . THR B 1 380 ? 0.229 2.334 28.062 1 87.81 380 THR B O 1
ATOM 8294 N N . GLU B 1 381 ? 0.767 0.296 28.812 1 88.88 381 GLU B N 1
ATOM 8295 C CA . GLU B 1 381 ? 1.96 0.812 29.484 1 88.88 381 GLU B CA 1
ATOM 8296 C C . GLU B 1 381 ? 2.977 1.329 28.469 1 88.88 381 GLU B C 1
ATOM 8298 O O . GLU B 1 381 ? 3.592 2.377 28.672 1 88.88 381 GLU B O 1
ATOM 8303 N N . LYS B 1 382 ? 3.07 0.611 27.469 1 90.12 382 LYS B N 1
ATOM 8304 C CA . LYS B 1 382 ? 3.998 1.018 26.422 1 90.12 382 LYS B CA 1
ATOM 8305 C C . LYS B 1 382 ? 3.596 2.363 25.828 1 90.12 382 LYS B C 1
ATOM 8307 O O . LYS B 1 382 ? 4.445 3.232 25.609 1 90.12 382 LYS B O 1
ATOM 8312 N N . VAL B 1 383 ? 2.348 2.557 25.547 1 91.38 383 VAL B N 1
ATOM 8313 C CA . VAL B 1 383 ? 1.839 3.785 24.953 1 91.38 383 VAL B CA 1
ATOM 8314 C C . VAL B 1 383 ? 2.062 4.957 25.906 1 91.38 383 VAL B C 1
ATOM 8316 O O . VAL B 1 383 ? 2.455 6.047 25.484 1 91.38 383 VAL B O 1
ATOM 8319 N N . ASN B 1 384 ? 1.887 4.711 27.203 1 89.5 384 ASN B N 1
ATOM 8320 C CA . ASN B 1 384 ? 2.113 5.766 28.188 1 89.5 384 ASN B CA 1
ATOM 8321 C C . ASN B 1 384 ? 3.578 6.188 28.219 1 89.5 384 ASN B C 1
ATOM 8323 O O . ASN B 1 384 ? 3.885 7.375 28.344 1 89.5 384 ASN B O 1
ATOM 8327 N N . LEU B 1 385 ? 4.359 5.199 28.125 1 92.81 385 LEU B N 1
ATOM 8328 C CA . LEU B 1 385 ? 5.789 5.484 28.141 1 92.81 385 LEU B CA 1
ATOM 8329 C C . LEU B 1 385 ? 6.203 6.266 26.891 1 92.81 385 LEU B C 1
ATOM 8331 O O . LEU B 1 385 ? 6.953 7.238 27 1 92.81 385 LEU B O 1
ATOM 8335 N N . VAL B 1 386 ? 5.711 5.84 25.781 1 93.81 386 VAL B N 1
ATOM 8336 C CA . VAL B 1 386 ? 6.074 6.484 24.516 1 93.81 386 VAL B CA 1
ATOM 8337 C C . VAL B 1 386 ? 5.527 7.91 24.5 1 93.81 386 VAL B C 1
ATOM 8339 O O . VAL B 1 386 ? 6.172 8.82 23.969 1 93.81 386 VAL B O 1
ATOM 8342 N N . LEU B 1 387 ? 4.395 8.094 25.047 1 94.31 387 LEU B N 1
ATOM 8343 C CA . LEU B 1 387 ? 3.779 9.414 25.109 1 94.31 387 LEU B CA 1
ATOM 8344 C C . LEU B 1 387 ? 4.578 10.352 26.016 1 94.31 387 LEU B C 1
ATOM 8346 O O . LEU B 1 387 ? 4.801 11.516 25.672 1 94.31 387 LEU B O 1
ATOM 8350 N N . SER B 1 388 ? 5.016 9.836 27.094 1 93.81 388 SER B N 1
ATOM 8351 C CA . SER B 1 388 ? 5.844 10.617 28.016 1 93.81 388 SER B CA 1
ATOM 8352 C C . SER B 1 388 ? 7.184 10.969 27.375 1 93.81 388 SER B C 1
ATOM 8354 O O . SER B 1 388 ? 7.66 12.102 27.5 1 93.81 388 SER B O 1
ATOM 8356 N N . ASP B 1 389 ? 7.719 10 26.719 1 95.69 389 ASP B N 1
ATOM 8357 C CA . ASP B 1 389 ? 8.992 10.219 26.047 1 95.69 389 ASP B CA 1
ATOM 8358 C C . ASP B 1 389 ? 8.859 11.273 24.953 1 95.69 389 ASP B C 1
ATOM 8360 O O . ASP B 1 389 ? 9.766 12.078 24.734 1 95.69 389 ASP B O 1
ATOM 8364 N N . LEU B 1 390 ? 7.77 11.242 24.219 1 97.56 390 LEU B N 1
ATOM 8365 C CA . LEU B 1 390 ? 7.527 12.227 23.172 1 97.56 390 LEU B CA 1
ATOM 8366 C C . LEU B 1 390 ? 7.457 13.633 23.75 1 97.56 390 LEU B C 1
ATOM 8368 O O . LEU B 1 390 ? 8.062 14.562 23.203 1 97.56 390 LEU B O 1
ATOM 8372 N N . ASN B 1 391 ? 6.75 13.766 24.797 1 95.38 391 ASN B N 1
ATOM 8373 C CA . ASN B 1 391 ? 6.609 15.062 25.453 1 95.38 391 ASN B CA 1
ATOM 8374 C C . ASN B 1 391 ? 7.961 15.617 25.906 1 95.38 391 ASN B C 1
ATOM 8376 O O . ASN B 1 391 ? 8.273 16.781 25.656 1 95.38 391 ASN B O 1
ATOM 8380 N N . GLU B 1 392 ? 8.703 14.773 26.531 1 96.31 392 GLU B N 1
ATOM 8381 C CA . GLU B 1 392 ? 10.023 15.188 27 1 96.31 392 GLU B CA 1
ATOM 8382 C C . GLU B 1 392 ? 10.938 15.555 25.844 1 96.31 392 GLU B C 1
ATOM 8384 O O . GLU B 1 392 ? 11.656 16.562 25.906 1 96.31 392 GLU B O 1
ATOM 8389 N N . TYR B 1 393 ? 10.906 14.758 24.875 1 97 393 TYR B N 1
ATOM 8390 C CA . TYR B 1 393 ? 11.734 15 23.703 1 97 393 TYR B CA 1
ATOM 8391 C C . TYR B 1 393 ? 11.383 16.328 23.047 1 97 393 TYR B C 1
ATOM 8393 O O . TYR B 1 393 ? 12.266 17.125 22.734 1 97 393 TYR B O 1
ATOM 8401 N N . CYS B 1 394 ? 10.094 16.578 22.812 1 96.94 394 CYS B N 1
ATOM 8402 C CA . CYS B 1 394 ? 9.656 17.812 22.172 1 96.94 394 CYS B CA 1
ATOM 8403 C C . CYS B 1 394 ? 10.031 19.031 23 1 96.94 394 CYS B C 1
ATOM 8405 O O . CYS B 1 394 ? 10.469 20.047 22.469 1 96.94 394 CYS B O 1
ATOM 8407 N N . GLN B 1 395 ? 9.961 18.891 24.328 1 95.56 395 GLN B N 1
ATOM 8408 C CA . GLN B 1 395 ? 10.32 2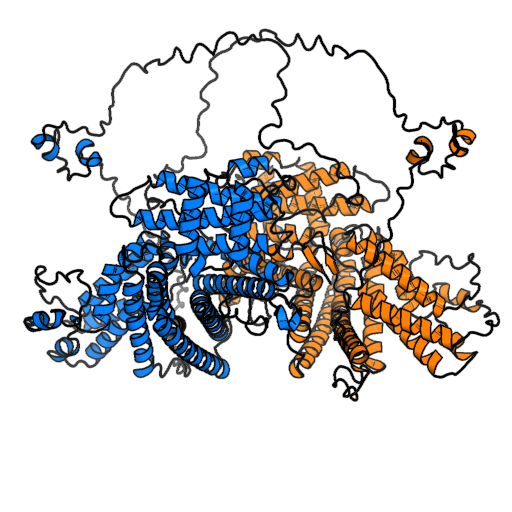0 25.203 1 95.56 395 GLN B CA 1
ATOM 8409 C C . GLN B 1 395 ? 11.812 20.312 25.109 1 95.56 395 GLN B C 1
ATOM 8411 O O . GLN B 1 395 ? 12.211 21.484 25.078 1 95.56 395 GLN B O 1
ATOM 8416 N N . GLN B 1 396 ? 12.57 19.281 25.094 1 95.12 396 GLN B N 1
ATOM 8417 C CA . GLN B 1 396 ? 14.016 19.469 24.969 1 95.12 396 GLN B CA 1
ATOM 8418 C C . GLN B 1 396 ? 14.359 20.141 23.641 1 95.12 396 GLN B C 1
ATOM 8420 O O . GLN B 1 396 ? 15.195 21.047 23.594 1 95.12 396 GLN B O 1
ATOM 8425 N N . GLN B 1 397 ? 13.727 19.703 22.625 1 94.19 397 GLN B N 1
ATOM 8426 C CA . GLN B 1 397 ? 14 20.25 21.297 1 94.19 397 GLN B CA 1
ATOM 8427 C C . GLN B 1 397 ? 13.523 21.688 21.172 1 94.19 397 GLN B C 1
ATOM 8429 O O . GLN B 1 397 ? 14.164 22.5 20.5 1 94.19 397 GLN B O 1
ATOM 8434 N N . ILE B 1 398 ? 12.398 22 21.766 1 94.44 398 ILE B N 1
ATOM 8435 C CA . ILE B 1 398 ? 11.867 23.359 21.75 1 94.44 398 ILE B CA 1
ATOM 8436 C C . ILE B 1 398 ? 12.867 24.312 22.422 1 94.44 398 ILE B C 1
ATOM 8438 O O . ILE B 1 398 ? 13.117 25.406 21.922 1 94.44 398 ILE B O 1
ATOM 8442 N N . GLN B 1 399 ? 13.469 23.844 23.453 1 90.56 399 GLN B N 1
ATOM 8443 C CA . GLN B 1 399 ? 14.477 24.656 24.141 1 90.56 399 GLN B CA 1
ATOM 8444 C C . GLN B 1 399 ? 15.695 24.875 23.25 1 90.56 399 GLN B C 1
ATOM 8446 O O . GLN B 1 399 ? 16.266 25.969 23.219 1 90.56 399 GLN B O 1
ATOM 8451 N N . LYS B 1 400 ? 16.016 23.906 22.547 1 85.12 400 LYS B N 1
ATOM 8452 C CA . LYS B 1 400 ? 17.156 24 21.641 1 85.12 400 LYS B CA 1
ATOM 8453 C C . LYS B 1 400 ? 16.891 25 20.531 1 85.12 400 LYS B C 1
ATOM 8455 O O . LYS B 1 400 ? 17.75 25.812 20.188 1 85.12 400 LYS B O 1
ATOM 8460 N N . VAL B 1 401 ? 15.703 24.906 19.969 1 87 401 VAL B N 1
ATOM 8461 C CA . VAL B 1 401 ? 15.328 25.797 18.875 1 87 401 VAL B CA 1
ATOM 8462 C C . VAL B 1 401 ? 15.188 27.219 19.391 1 87 401 VAL B C 1
ATOM 8464 O O . VAL B 1 401 ? 15.578 28.172 18.703 1 87 401 VAL B O 1
ATOM 8467 N N . ALA B 1 402 ? 14.625 27.375 20.547 1 82.69 402 ALA B N 1
ATOM 8468 C CA . ALA B 1 402 ? 14.43 28.703 21.141 1 82.69 402 ALA B CA 1
ATOM 8469 C C . ALA B 1 402 ? 15.766 29.375 21.422 1 82.69 402 ALA B C 1
ATOM 8471 O O . ALA B 1 402 ? 15.906 30.594 21.234 1 82.69 402 ALA B O 1
ATOM 8472 N N . LYS B 1 403 ? 16.688 28.672 21.797 1 78.44 403 LYS B N 1
ATOM 8473 C CA . LYS B 1 403 ? 18.016 29.219 22.078 1 78.44 403 LYS B CA 1
ATOM 8474 C C . LYS B 1 403 ? 18.703 29.656 20.781 1 78.44 403 LYS B C 1
ATOM 8476 O O . LYS B 1 403 ? 19.422 30.656 20.766 1 78.44 403 LYS B O 1
ATOM 8481 N N . ALA B 1 404 ? 18.422 28.969 19.797 1 67.88 404 ALA B N 1
ATOM 8482 C CA . ALA B 1 404 ? 19.047 29.266 18.5 1 67.88 404 ALA B CA 1
ATOM 8483 C C . ALA B 1 404 ? 18.359 30.453 17.828 1 67.88 404 ALA B C 1
ATOM 8485 O O . ALA B 1 404 ? 18.969 31.156 17.016 1 67.88 404 ALA B O 1
ATOM 8486 N N . GLU B 1 405 ? 17.031 30.609 18.031 1 63.31 405 GLU B N 1
ATOM 8487 C CA . GLU B 1 405 ? 16.219 31.688 17.469 1 63.31 405 GLU B CA 1
ATOM 8488 C C . GLU B 1 405 ? 16.844 33.062 17.734 1 63.31 405 GLU B C 1
ATOM 8490 O O . GLU B 1 405 ? 16.766 33.938 16.906 1 63.31 405 GLU B O 1
ATOM 8495 N N . ASP B 1 406 ? 17.438 33.125 18.781 1 53.81 406 ASP B N 1
ATOM 8496 C CA . ASP B 1 406 ? 18.078 34.406 19.125 1 53.81 406 ASP B CA 1
ATOM 8497 C C . ASP B 1 406 ? 19.125 34.781 18.078 1 53.81 406 ASP B C 1
ATOM 8499 O O . ASP B 1 406 ? 19.422 35.969 17.891 1 53.81 406 ASP B O 1
ATOM 8503 N N . LEU B 1 407 ? 19.422 33.781 17.266 1 45.84 407 LEU B N 1
ATOM 8504 C CA . LEU B 1 407 ? 20.5 34.031 16.312 1 45.84 407 LEU B CA 1
ATOM 8505 C C . LEU B 1 407 ? 19.953 34.062 14.883 1 45.84 407 LEU B C 1
ATOM 8507 O O . LEU B 1 407 ? 20.688 34.375 13.945 1 45.84 407 LEU B O 1
ATOM 8511 N N . MET B 1 408 ? 18.641 33.906 14.703 1 55.81 408 MET B N 1
ATOM 8512 C CA . MET B 1 408 ? 18.141 33.594 13.367 1 55.81 408 MET B CA 1
ATOM 8513 C C . MET B 1 408 ? 17.609 34.844 12.68 1 55.81 408 MET B C 1
ATOM 8515 O O . MET B 1 408 ? 17.266 35.812 13.344 1 55.81 408 MET B O 1
ATOM 8519 N N . LYS B 1 409 ? 17.75 34.875 11.406 1 53.94 409 LYS B N 1
ATOM 8520 C CA . LYS B 1 409 ? 17.203 35.875 10.5 1 53.94 409 LYS B CA 1
ATOM 8521 C C . LYS B 1 409 ? 15.68 35.875 10.531 1 53.94 409 LYS B C 1
ATOM 8523 O O . LYS B 1 409 ? 15.07 34.938 11.039 1 53.94 409 LYS B O 1
ATOM 8528 N N . SER B 1 410 ? 15.016 36.844 9.938 1 48.31 410 SER B N 1
ATOM 8529 C CA . SER B 1 410 ? 13.586 37.125 10.016 1 48.31 410 SER B CA 1
ATOM 8530 C C . SER B 1 410 ? 12.758 35.938 9.516 1 48.31 410 SER B C 1
ATOM 8532 O O . SER B 1 410 ? 11.789 35.531 10.164 1 48.31 410 SER B O 1
ATOM 8534 N N . SER B 1 411 ? 13.086 35.406 8.336 1 51.94 411 SER B N 1
ATOM 8535 C CA . SER B 1 411 ? 12.297 34.312 7.766 1 51.94 411 SER B CA 1
ATOM 8536 C C . SER B 1 411 ? 12.406 33.062 8.617 1 51.94 411 SER B C 1
ATOM 8538 O O . SER B 1 411 ? 11.414 32.344 8.812 1 51.94 411 SER B O 1
ATOM 8540 N N . GLN B 1 412 ? 13.508 32.906 9.102 1 60.28 412 GLN B N 1
ATOM 8541 C CA . GLN B 1 412 ? 13.766 31.734 9.953 1 60.28 412 GLN B CA 1
ATOM 8542 C C . GLN B 1 412 ? 13.102 31.906 11.32 1 60.28 412 GLN B C 1
ATOM 8544 O O . GLN B 1 412 ? 12.742 30.906 11.961 1 60.28 412 GLN B O 1
ATOM 8549 N N . LEU B 1 413 ? 12.875 33.188 11.398 1 68.44 413 LEU B N 1
ATOM 8550 C CA . LEU B 1 413 ? 12.234 33.5 12.672 1 68.44 413 LEU B CA 1
ATOM 8551 C C . LEU B 1 413 ? 10.758 33.094 12.641 1 68.44 413 LEU B C 1
ATOM 8553 O O . LEU B 1 413 ? 10.234 32.562 13.617 1 68.44 413 LEU B O 1
ATOM 8557 N N . SER B 1 414 ? 10.188 33.344 11.461 1 82.5 414 SER B N 1
ATOM 8558 C CA . SER B 1 414 ? 8.773 33 11.336 1 82.5 414 SER B CA 1
ATOM 8559 C C . SER B 1 414 ? 8.555 31.484 11.414 1 82.5 414 SER B C 1
ATOM 8561 O O . SER B 1 414 ? 7.66 31.016 12.117 1 82.5 414 SER B O 1
ATOM 8563 N N . PHE B 1 415 ? 9.438 30.734 10.836 1 90.44 415 PHE B N 1
ATOM 8564 C CA . PHE B 1 415 ? 9.312 29.297 10.875 1 90.44 415 PHE B CA 1
ATOM 8565 C C . PHE B 1 415 ? 9.547 28.766 12.281 1 90.44 415 PHE B C 1
ATOM 8567 O O . PHE B 1 415 ? 8.812 27.891 12.758 1 90.44 415 PHE B O 1
ATOM 8574 N N . ALA B 1 416 ? 10.523 29.297 12.906 1 89.62 416 ALA B N 1
ATOM 8575 C CA . ALA B 1 416 ? 10.883 28.812 14.234 1 89.62 416 ALA B CA 1
ATOM 8576 C C . ALA B 1 416 ? 9.727 29 15.211 1 89.62 416 ALA B C 1
ATOM 8578 O O . ALA B 1 416 ? 9.445 28.109 16.031 1 89.62 416 ALA B O 1
ATOM 8579 N N . LYS B 1 417 ? 9.078 30.141 15.117 1 90.62 417 LYS B N 1
ATOM 8580 C CA . LYS B 1 417 ? 7.961 30.422 16.016 1 90.62 417 LYS B CA 1
ATOM 8581 C C . LYS B 1 417 ? 6.812 29.438 15.781 1 90.62 417 LYS B C 1
ATOM 8583 O O . LYS B 1 417 ? 6.266 28.875 16.734 1 90.62 417 LYS B O 1
ATOM 8588 N N . VAL B 1 418 ? 6.504 29.266 14.555 1 93.5 418 VAL B N 1
ATOM 8589 C CA . VAL B 1 418 ? 5.422 28.359 14.188 1 93.5 418 VAL B CA 1
ATOM 8590 C C . VAL B 1 418 ? 5.809 26.922 14.555 1 93.5 418 VAL B C 1
ATOM 8592 O O . VAL B 1 418 ? 4.992 26.172 15.094 1 93.5 418 VAL B O 1
ATOM 8595 N N . ALA B 1 419 ? 7.043 26.578 14.305 1 94.31 419 ALA B N 1
ATOM 8596 C CA . ALA B 1 419 ? 7.531 25.234 14.57 1 94.31 419 ALA B CA 1
ATOM 8597 C C . ALA B 1 419 ? 7.477 24.922 16.062 1 94.31 419 ALA B C 1
ATOM 8599 O O . ALA B 1 419 ? 7.047 23.828 16.453 1 94.31 419 ALA B O 1
ATOM 8600 N N . ILE B 1 420 ? 7.902 25.875 16.875 1 95.06 420 ILE B N 1
ATOM 8601 C CA . ILE B 1 420 ? 7.898 25.688 18.328 1 95.06 420 ILE B CA 1
ATOM 8602 C C . ILE B 1 420 ? 6.473 25.453 18.812 1 95.06 420 ILE B C 1
ATOM 8604 O O . ILE B 1 420 ? 6.227 24.531 19.609 1 95.06 420 ILE B O 1
ATOM 8608 N N . SER B 1 421 ? 5.598 26.266 18.312 1 95.81 421 SER B N 1
ATOM 8609 C CA . SER B 1 421 ? 4.203 26.141 18.719 1 95.81 421 SER B CA 1
ATOM 8610 C C . SER B 1 421 ? 3.629 24.781 18.297 1 95.81 421 SER B C 1
ATOM 8612 O O . SER B 1 421 ? 2.959 24.109 19.094 1 95.81 421 SER B O 1
ATOM 8614 N N . ILE B 1 422 ? 3.906 24.312 17.094 1 97.19 422 ILE B N 1
ATOM 8615 C CA . ILE B 1 422 ? 3.396 23.031 16.594 1 97.19 422 ILE B CA 1
ATOM 8616 C C . ILE B 1 422 ? 4.008 21.891 17.406 1 97.19 422 ILE B C 1
ATOM 8618 O O . ILE B 1 422 ? 3.295 20.984 17.828 1 97.19 422 ILE B O 1
ATOM 8622 N N . MET B 1 423 ? 5.309 21.922 17.641 1 97.44 423 MET B N 1
ATOM 8623 C CA . MET B 1 423 ? 6.008 20.859 18.359 1 97.44 423 MET B CA 1
ATOM 8624 C C . MET B 1 423 ? 5.445 20.703 19.766 1 97.44 423 MET B C 1
ATOM 8626 O O . MET B 1 423 ? 5.375 19.594 20.297 1 97.44 423 MET B O 1
ATOM 8630 N N . SER B 1 424 ? 4.992 21.781 20.328 1 97 424 SER B N 1
ATOM 8631 C CA . SER B 1 424 ? 4.48 21.75 21.688 1 97 424 SER B CA 1
ATOM 8632 C C . SER B 1 424 ? 3.133 21.031 21.75 1 97 424 SER B C 1
ATOM 8634 O O . SER B 1 424 ? 2.68 20.656 22.828 1 97 424 SER B O 1
ATOM 8636 N N . THR B 1 425 ? 2.5 20.828 20.609 1 97.69 425 THR B N 1
ATOM 8637 C CA . THR B 1 425 ? 1.153 20.266 20.609 1 97.69 425 THR B CA 1
ATOM 8638 C C . THR B 1 425 ? 1.189 18.766 20.312 1 97.69 425 THR B C 1
ATOM 8640 O O . THR B 1 425 ? 0.163 18.094 20.391 1 97.69 425 THR B O 1
ATOM 8643 N N . PHE B 1 426 ? 2.301 18.203 19.953 1 97.81 426 PHE B N 1
ATOM 8644 C CA . PHE B 1 426 ? 2.35 16.812 19.469 1 97.81 426 PHE B CA 1
ATOM 8645 C C . PHE B 1 426 ? 1.877 15.852 20.547 1 97.81 426 PHE B C 1
ATOM 8647 O O . PHE B 1 426 ? 1.096 14.938 20.266 1 97.81 426 PHE B O 1
ATOM 8654 N N . ALA B 1 427 ? 2.316 16.047 21.75 1 96.5 427 ALA B N 1
ATOM 8655 C CA . ALA B 1 427 ? 1.854 15.188 22.828 1 96.5 427 ALA B CA 1
ATOM 8656 C C . ALA B 1 427 ? 0.356 15.359 23.062 1 96.5 427 ALA B C 1
ATOM 8658 O O . ALA B 1 427 ? -0.347 14.383 23.359 1 96.5 427 ALA B O 1
ATOM 8659 N N . ASP B 1 428 ? -0.127 16.594 22.984 1 95.81 428 ASP B N 1
ATOM 8660 C CA . ASP B 1 428 ? -1.553 16.859 23.141 1 95.81 428 ASP B CA 1
ATOM 8661 C C . ASP B 1 428 ? -2.371 16.078 22.109 1 95.81 428 ASP B C 1
ATOM 8663 O O . ASP B 1 428 ? -3.406 15.5 22.453 1 95.81 428 ASP B O 1
ATOM 8667 N N . ARG B 1 429 ? -1.918 16.094 20.953 1 95.5 429 ARG B N 1
ATOM 8668 C CA . ARG B 1 429 ? -2.613 15.398 19.875 1 95.5 429 ARG B CA 1
ATOM 8669 C C . ARG B 1 429 ? -2.705 13.906 20.141 1 95.5 429 ARG B C 1
ATOM 8671 O O . ARG B 1 429 ? -3.721 13.273 19.844 1 95.5 429 ARG B O 1
ATOM 8678 N N . CYS B 1 430 ? -1.69 13.367 20.625 1 95.19 430 CYS B N 1
ATOM 8679 C CA . CYS B 1 430 ? -1.699 11.953 20.984 1 95.19 430 CYS B CA 1
ATOM 8680 C C . CYS B 1 430 ? -2.709 11.672 22.094 1 95.19 430 CYS B C 1
ATOM 8682 O O . CYS B 1 430 ? -3.424 10.672 22.062 1 95.19 430 CYS B O 1
ATOM 8684 N N . HIS B 1 431 ? -2.77 12.578 23.047 1 91.62 431 HIS B N 1
ATOM 8685 C CA . HIS B 1 431 ? -3.744 12.43 24.109 1 91.62 431 HIS B CA 1
ATOM 8686 C C . HIS B 1 431 ? -5.168 12.492 23.578 1 91.62 431 HIS B C 1
ATOM 8688 O O . HIS B 1 431 ? -6.039 11.75 24.031 1 91.62 431 HIS B O 1
ATOM 8694 N N . MET B 1 432 ? -5.336 13.344 22.625 1 89.94 432 MET B N 1
ATOM 8695 C CA . MET B 1 432 ? -6.664 13.461 22.031 1 89.94 432 MET B CA 1
ATOM 8696 C C . MET B 1 432 ? -7.039 12.195 21.281 1 89.94 432 MET B C 1
ATOM 8698 O O . MET B 1 432 ? -8.203 11.789 21.281 1 89.94 432 MET B O 1
ATOM 8702 N N . LEU B 1 433 ? -6.078 11.648 20.656 1 90.56 433 LEU B N 1
ATOM 8703 C CA . LEU B 1 433 ? -6.305 10.398 19.938 1 90.56 433 LEU B CA 1
ATOM 8704 C C . LEU B 1 433 ? -6.715 9.289 20.906 1 90.56 433 LEU B C 1
ATOM 8706 O O . LEU B 1 433 ? -7.645 8.531 20.625 1 90.56 433 LEU B O 1
ATOM 8710 N N . LEU B 1 434 ? -6.059 9.242 21.953 1 87.06 434 LEU B N 1
ATOM 8711 C CA . LEU B 1 434 ? -6.391 8.266 22.984 1 87.06 434 LEU B CA 1
ATOM 8712 C C . LEU B 1 434 ? -7.777 8.523 23.562 1 87.06 434 LEU B C 1
ATOM 8714 O O . LEU B 1 434 ? -8.547 7.59 23.797 1 87.06 434 LEU B O 1
ATOM 8718 N N . TYR B 1 435 ? -8.062 9.742 23.75 1 83.19 435 TYR B N 1
ATOM 8719 C CA . TYR B 1 435 ? -9.359 10.133 24.281 1 83.19 435 TYR B CA 1
ATOM 8720 C C . TYR B 1 435 ? -10.484 9.703 23.344 1 83.19 435 TYR B C 1
ATOM 8722 O O . TYR B 1 435 ? -11.523 9.219 23.812 1 83.19 435 TYR B O 1
ATOM 8730 N N . LYS B 1 436 ? -10.281 9.891 22.156 1 82.31 436 LYS B N 1
ATOM 8731 C CA . LYS B 1 436 ? -11.281 9.492 21.172 1 82.31 436 LYS B CA 1
ATOM 8732 C C . LYS B 1 436 ? -11.602 8 21.281 1 82.31 436 LYS B C 1
ATOM 8734 O O . LYS B 1 436 ? -12.773 7.613 21.281 1 82.31 436 LYS B O 1
ATOM 8739 N N . LYS B 1 437 ? -10.625 7.273 21.375 1 80.75 437 LYS B N 1
ATOM 8740 C CA . LYS B 1 437 ? -10.844 5.832 21.438 1 80.75 437 LYS B CA 1
ATOM 8741 C C . LYS B 1 437 ? -11.508 5.426 22.734 1 80.75 437 LYS B C 1
ATOM 8743 O O . LYS B 1 437 ? -12.398 4.57 22.75 1 80.75 437 LYS B O 1
ATOM 8748 N N . MET B 1 438 ? -11.133 6.055 23.719 1 73.81 438 MET B N 1
ATOM 8749 C CA . MET B 1 438 ? -11.734 5.754 25 1 73.81 438 MET B CA 1
ATOM 8750 C C . MET B 1 438 ? -13.211 6.148 25.031 1 73.81 438 MET B C 1
ATOM 8752 O O . MET B 1 438 ? -14.047 5.422 25.562 1 73.81 438 MET B O 1
ATOM 8756 N N . SER B 1 439 ? -13.484 7.23 24.438 1 69.88 439 SER B N 1
ATOM 8757 C CA . SER B 1 439 ? -14.859 7.695 24.359 1 69.88 439 SER B CA 1
ATOM 8758 C C . SER B 1 439 ? -15.711 6.781 23.484 1 69.88 439 SER B C 1
ATOM 8760 O O . SER B 1 439 ? -16.875 6.531 23.781 1 69.88 439 SER B O 1
ATOM 8762 N N . GLU B 1 440 ? -15.141 6.324 22.453 1 68.94 440 GLU B N 1
ATOM 8763 C CA . GLU B 1 440 ? -15.828 5.375 21.578 1 68.94 440 GLU B CA 1
ATOM 8764 C C . GLU B 1 440 ? -16.188 4.098 22.328 1 68.94 440 GLU B C 1
ATOM 8766 O O . GLU B 1 440 ? -17.297 3.586 22.188 1 68.94 440 GLU B O 1
ATOM 8771 N N . SER B 1 441 ? -15.234 3.633 23.062 1 65.06 441 SER B N 1
ATOM 8772 C CA . SER B 1 441 ? -15.477 2.416 23.844 1 65.06 441 SER B CA 1
ATOM 8773 C C . SER B 1 441 ? -16.578 2.623 24.875 1 65.06 441 SER B C 1
ATOM 8775 O O . SER B 1 441 ? -17.406 1.735 25.094 1 65.06 441 SER B O 1
ATOM 8777 N N . THR B 1 442 ? -16.484 3.801 25.391 1 55.22 442 THR B N 1
ATOM 8778 C CA . THR B 1 442 ? -17.531 4.141 26.344 1 55.22 442 THR B CA 1
ATOM 8779 C C . THR B 1 442 ? -18.891 4.223 25.656 1 55.22 442 THR B C 1
ATOM 8781 O O . THR B 1 442 ? -19.891 3.746 26.203 1 55.22 442 THR B O 1
ATOM 8784 N N . PHE B 1 443 ? -18.828 4.73 24.547 1 50.75 443 PHE B N 1
ATOM 8785 C CA . PHE B 1 443 ? -20.047 4.863 23.781 1 50.75 443 PHE B CA 1
ATOM 8786 C C . PHE B 1 443 ? -20.609 3.496 23.391 1 50.75 443 PHE B C 1
ATOM 8788 O O . PHE B 1 443 ? -21.812 3.254 23.5 1 50.75 443 PHE B O 1
ATOM 8795 N N . ILE B 1 444 ? -19.75 2.656 22.969 1 54.03 444 ILE B N 1
ATOM 8796 C CA . ILE B 1 444 ? -20.172 1.312 22.594 1 54.03 444 ILE B CA 1
ATOM 8797 C C . ILE B 1 444 ? -20.719 0.569 23.797 1 54.03 444 ILE B C 1
ATOM 8799 O O . ILE B 1 444 ? -21.75 -0.105 23.719 1 54.03 444 ILE B O 1
ATOM 8803 N N . ALA B 1 445 ? -20.047 0.767 24.906 1 51.75 445 ALA B N 1
ATOM 8804 C CA . ALA B 1 445 ? -20.516 0.131 26.141 1 51.75 445 ALA B CA 1
ATOM 8805 C C . ALA B 1 445 ? -21.891 0.663 26.547 1 51.75 445 ALA B C 1
ATOM 8807 O O . ALA B 1 445 ? -22.75 -0.103 26.984 1 51.75 445 ALA B O 1
ATOM 8808 N N . LEU B 1 446 ? -22.078 1.894 26.312 1 45.84 446 LEU B N 1
ATOM 8809 C CA . LEU B 1 446 ? -23.359 2.518 26.625 1 45.84 446 LEU B CA 1
ATOM 8810 C C . LEU B 1 446 ? -24.453 2.047 25.672 1 45.84 446 LEU B C 1
ATOM 8812 O O . LEU B 1 446 ? -25.578 1.808 26.094 1 45.84 446 LEU B O 1
ATOM 8816 N N . ALA B 1 447 ? -24.078 1.882 24.438 1 45.91 447 ALA B N 1
ATOM 8817 C CA . ALA B 1 447 ? -25.031 1.429 23.438 1 45.91 447 ALA B CA 1
ATOM 8818 C C . ALA B 1 447 ? -25.422 -0.026 23.672 1 45.91 447 ALA B C 1
ATOM 8820 O O . ALA B 1 447 ? -26.594 -0.391 23.516 1 45.91 447 ALA B O 1
ATOM 8821 N N . ASP B 1 448 ? -24.5 -0.854 24.031 1 49.47 448 ASP B N 1
ATOM 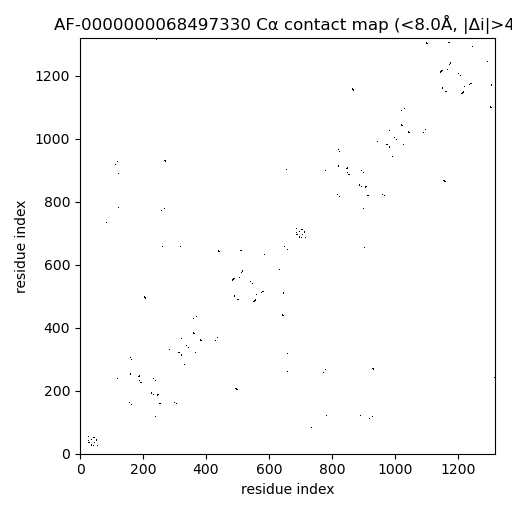8822 C CA . ASP B 1 448 ? -24.797 -2.244 24.359 1 49.47 448 ASP B CA 1
ATOM 8823 C C . ASP B 1 448 ? -25.672 -2.336 25.609 1 49.47 448 ASP B C 1
ATOM 8825 O O . ASP B 1 448 ? -26.562 -3.184 25.688 1 49.47 448 ASP B O 1
ATOM 8829 N N . ASP B 1 449 ? -25.391 -1.498 26.562 1 45.19 449 ASP B N 1
ATOM 8830 C CA . ASP B 1 449 ? -26.203 -1.466 27.766 1 45.19 449 ASP B CA 1
ATOM 8831 C C . ASP B 1 449 ? -27.625 -1.014 27.453 1 45.19 449 ASP B C 1
ATOM 8833 O O . ASP B 1 449 ? -28.594 -1.513 28.047 1 45.19 449 ASP B O 1
ATOM 8837 N N . LEU B 1 450 ? -27.766 -0.116 26.625 1 40.78 450 LEU B N 1
ATOM 8838 C CA . LEU B 1 450 ? -29.109 0.31 26.25 1 40.78 450 LEU B CA 1
ATOM 8839 C C . LEU B 1 450 ? -29.844 -0.804 25.516 1 40.78 450 LEU B C 1
ATOM 8841 O O . LEU B 1 450 ? -31.078 -0.934 25.641 1 40.78 450 LEU B O 1
ATOM 8845 N N . GLU B 1 451 ? -29.156 -1.605 24.766 1 41.19 451 GLU B N 1
ATOM 8846 C CA . GLU B 1 451 ? -29.797 -2.758 24.141 1 41.19 451 GLU B CA 1
ATOM 8847 C C . GLU B 1 451 ? -30.047 -3.873 25.156 1 41.19 451 GLU B C 1
ATOM 8849 O O . GLU B 1 451 ? -31.047 -4.586 25.062 1 41.19 451 GLU B O 1
ATOM 8854 N N . THR B 1 452 ? -29.078 -4.176 26 1 38.38 452 THR B N 1
ATOM 8855 C CA . THR B 1 452 ? -29.266 -5.23 26.984 1 38.38 452 THR B CA 1
ATOM 8856 C C . THR B 1 452 ? -30.078 -4.723 28.172 1 38.38 452 THR B C 1
ATOM 8858 O O . THR B 1 452 ? -30.219 -5.418 29.172 1 38.38 452 THR B O 1
ATOM 8861 N N . GLU B 1 453 ? -30.578 -3.621 28.375 1 35.44 453 GLU B N 1
ATOM 8862 C CA . GLU B 1 453 ? -31.453 -3.379 29.531 1 35.44 453 GLU B CA 1
ATOM 8863 C C . GLU B 1 453 ? -32.625 -4.363 29.562 1 35.44 453 GLU B C 1
ATOM 8865 O O . GLU B 1 453 ? -33.469 -4.281 30.438 1 35.44 453 GLU B O 1
ATOM 8870 N N . SER B 1 454 ? -33.188 -5.25 28.734 1 31.09 454 SER B N 1
ATOM 8871 C CA . SER B 1 454 ? -34.125 -6.086 29.5 1 31.09 454 SER B CA 1
ATOM 8872 C C . SER B 1 454 ? -33.406 -6.855 30.594 1 31.09 454 SER B C 1
ATOM 8874 O O . SER B 1 454 ? -33.938 -7.02 31.703 1 31.09 454 SER B O 1
ATOM 8876 N N . THR B 1 455 ? -32.812 -8.156 30.422 1 29.89 455 THR B N 1
ATOM 8877 C CA . THR B 1 455 ? -32.5 -8.984 31.594 1 29.89 455 THR B CA 1
ATOM 8878 C C . THR B 1 455 ? -31.297 -8.445 32.344 1 29.89 455 THR B C 1
ATOM 8880 O O . THR B 1 455 ? -31.297 -8.375 33.562 1 29.89 455 THR B O 1
ATOM 8883 N N . LYS B 1 456 ? -29.922 -9.047 32.031 1 30.16 456 LYS B N 1
ATOM 8884 C CA . LYS B 1 456 ? -28.844 -9.305 33 1 30.16 456 LYS B CA 1
ATOM 8885 C C . LYS B 1 456 ? -28.062 -8.023 33.281 1 30.16 456 LYS B C 1
ATOM 8887 O O . LYS B 1 456 ? -27.984 -7.129 32.438 1 30.16 456 LYS B O 1
ATOM 8892 N N . LYS B 1 457 ? -27.516 -7.961 34.531 1 28.31 457 LYS B N 1
ATOM 8893 C CA . LYS B 1 457 ? -26.625 -7.039 35.219 1 28.31 457 LYS B CA 1
ATOM 8894 C C . LYS B 1 457 ? -25.438 -6.66 34.344 1 28.31 457 LYS B C 1
ATOM 8896 O O . LYS B 1 457 ? -24.734 -7.535 33.844 1 28.31 457 LYS B O 1
ATOM 8901 N N . VAL B 1 458 ? -25.469 -5.664 33.688 1 29.86 458 VAL B N 1
ATOM 8902 C CA . VAL B 1 458 ? -24.344 -5.133 32.906 1 29.86 458 VAL B CA 1
ATOM 8903 C C . VAL B 1 458 ? -23.031 -5.391 33.656 1 29.86 458 VAL B C 1
ATOM 8905 O O . VAL B 1 458 ? -22.844 -4.93 34.781 1 29.86 458 VAL B O 1
ATOM 8908 N N . PRO B 1 459 ? -22.359 -6.582 33.531 1 28.19 459 PRO B N 1
ATOM 8909 C CA . PRO B 1 459 ? -21.094 -6.629 34.25 1 28.19 459 PRO B CA 1
ATOM 8910 C C . PRO B 1 459 ? -20.312 -5.32 34.156 1 28.19 459 PRO B C 1
ATOM 8912 O O . PRO B 1 459 ? -20.484 -4.562 33.188 1 28.19 459 PRO B O 1
ATOM 8915 N N . GLU B 1 460 ? -19.75 -4.836 35.312 1 28.7 460 GLU B N 1
ATOM 8916 C CA . GLU B 1 460 ? -18.766 -3.764 35.531 1 28.7 460 GLU B CA 1
ATOM 8917 C C . GLU B 1 460 ? -17.781 -3.684 34.375 1 28.7 460 GLU B C 1
ATOM 8919 O O . GLU B 1 460 ? -17.078 -4.652 34.062 1 28.7 460 GLU B O 1
ATOM 8924 N N . THR B 1 461 ? -18.156 -3.246 33.25 1 30.48 461 THR B N 1
ATOM 8925 C CA . THR B 1 461 ? -17.266 -2.832 32.188 1 30.48 461 THR B CA 1
ATOM 8926 C C . THR B 1 461 ? -15.852 -2.605 32.688 1 30.48 461 THR B C 1
ATOM 8928 O O . THR B 1 461 ? -15.648 -1.887 33.656 1 30.48 461 THR B O 1
ATOM 8931 N N . SER B 1 462 ? -14.883 -3.441 32.438 1 29.95 462 SER B N 1
ATOM 8932 C CA . SER B 1 462 ? -13.492 -3.613 32.875 1 29.95 462 SER B CA 1
ATOM 8933 C C . SER B 1 462 ? -12.812 -2.266 33.094 1 29.95 462 SER B C 1
ATOM 8935 O O . SER B 1 462 ? -13.312 -1.232 32.625 1 29.95 462 SER B O 1
ATOM 8937 N N . SER B 1 463 ? -11.438 -2.289 33.688 1 28.69 463 SER B N 1
ATOM 8938 C CA . SER B 1 463 ? -10.469 -1.351 34.281 1 28.69 463 SER B CA 1
ATOM 8939 C C . SER B 1 463 ? -10.258 -0.153 33.344 1 28.69 463 SER B C 1
ATOM 8941 O O . SER B 1 463 ? -9.719 0.871 33.781 1 28.69 463 SER B O 1
ATOM 8943 N N . LEU B 1 464 ? -10.195 -0.432 32.125 1 30.69 464 LEU B N 1
ATOM 8944 C CA . LEU B 1 464 ? -9.891 0.799 31.391 1 30.69 464 LEU B CA 1
ATOM 8945 C C . LEU B 1 464 ? -11.062 1.774 31.469 1 30.69 464 LEU B C 1
ATOM 8947 O O . LEU B 1 464 ? -10.883 2.975 31.234 1 30.69 464 LEU B O 1
ATOM 8951 N N . GLY B 1 465 ? -12.25 1.353 31.469 1 32.25 465 GLY B N 1
ATOM 8952 C CA . GLY B 1 465 ? -13.484 2.102 31.656 1 32.25 465 GLY B CA 1
ATOM 8953 C C . GLY B 1 465 ? -13.625 2.643 33.062 1 32.25 465 GLY B C 1
ATOM 8954 O O . GLY B 1 465 ? -14.641 3.268 33.406 1 32.25 465 GLY B O 1
ATOM 8955 N N . GLY B 1 466 ? -13.305 1.742 34.094 1 31.59 466 GLY B N 1
ATOM 8956 C CA . GLY B 1 466 ? -13.547 2.312 35.406 1 31.59 466 GLY B CA 1
ATOM 8957 C C . GLY B 1 466 ? -13.242 3.797 35.5 1 31.59 466 GLY B C 1
ATOM 8958 O O . GLY B 1 466 ? -14.109 4.629 35.219 1 31.59 466 GLY B O 1
ATOM 8959 N N . SER B 1 467 ? -12.07 4.184 36.406 1 29.55 467 SER B N 1
ATOM 8960 C CA . SER B 1 467 ? -11.641 5.488 36.875 1 29.55 467 SER B CA 1
ATOM 8961 C C . SER B 1 467 ? -11.156 6.383 35.75 1 29.55 467 SER B C 1
ATOM 8963 O O . SER B 1 467 ? -9.969 6.387 35.438 1 29.55 467 SER B O 1
ATOM 8965 N N . ILE B 1 468 ? -11.359 6.16 34.625 1 37.41 468 ILE B N 1
ATOM 8966 C CA . ILE B 1 468 ? -11.188 7.473 34 1 37.41 468 ILE B CA 1
ATOM 8967 C C . ILE B 1 468 ? -11.688 8.555 34.969 1 37.41 468 ILE B C 1
ATOM 8969 O O . ILE B 1 468 ? -12.875 8.891 34.969 1 37.41 468 ILE B O 1
ATOM 8973 N N . SER B 1 469 ? -11.508 8.391 36.094 1 34.69 469 SER B N 1
ATOM 8974 C CA . SER B 1 469 ? -11.656 9.25 37.281 1 34.69 469 SER B CA 1
ATOM 8975 C C . SER B 1 469 ? -11.398 10.719 36.906 1 34.69 469 SER B C 1
ATOM 8977 O O . SER B 1 469 ? -10.797 11.016 35.875 1 34.69 469 SER B O 1
ATOM 8979 N N . GLY B 1 470 ? -11.945 11.57 37.688 1 38.84 470 GLY B N 1
ATOM 8980 C CA . GLY B 1 470 ? -11.844 13.016 37.719 1 38.84 470 GLY B CA 1
ATOM 8981 C C . GLY B 1 470 ? -10.516 13.539 37.219 1 38.84 470 GLY B C 1
ATOM 8982 O O . GLY B 1 470 ? -10.461 14.555 36.531 1 38.84 470 GLY B O 1
ATOM 8983 N N . ASN B 1 471 ? -9.438 12.664 37.438 1 40.53 471 ASN B N 1
ATOM 8984 C CA . ASN B 1 471 ? -8.094 13.156 37.156 1 40.53 471 ASN B CA 1
ATOM 8985 C C . ASN B 1 471 ? -7.719 12.961 35.688 1 40.53 471 ASN B C 1
ATOM 8987 O O . ASN B 1 471 ? -7.07 13.82 35.094 1 40.53 471 ASN B O 1
ATOM 8991 N N . VAL B 1 472 ? -8.078 11.727 35 1 50.12 472 VAL B N 1
ATOM 8992 C CA . VAL B 1 472 ? -7.742 11.469 33.594 1 50.12 472 VAL B CA 1
ATOM 8993 C C . VAL B 1 472 ? -8.492 12.445 32.719 1 50.12 472 VAL B C 1
ATOM 8995 O O . VAL B 1 472 ? -7.926 12.969 31.734 1 50.12 472 VAL B O 1
ATOM 8998 N N . SER B 1 473 ? -9.586 12.75 33.156 1 63.66 473 SER B N 1
ATOM 8999 C CA . SER B 1 473 ? -10.422 13.719 32.438 1 63.66 473 SER B CA 1
ATOM 9000 C C . SER B 1 473 ? -9.82 15.117 32.5 1 63.66 473 SER B C 1
ATOM 9002 O O . SER B 1 473 ? -9.812 15.844 31.516 1 63.66 473 SER B O 1
ATOM 9004 N N . ASN B 1 474 ? -9.055 15.211 33.625 1 71.31 474 ASN B N 1
ATOM 9005 C CA . ASN B 1 474 ? -8.469 16.547 33.75 1 71.31 474 ASN B CA 1
ATOM 9006 C C . ASN B 1 474 ? -7.25 16.719 32.875 1 71.31 474 ASN B C 1
ATOM 9008 O O . ASN B 1 474 ? -7.051 17.781 32.281 1 71.31 474 ASN B O 1
ATOM 9012 N N . GLU B 1 475 ? -6.496 15.625 32.781 1 79.5 475 GLU B N 1
ATOM 9013 C CA . GLU B 1 475 ? -5.309 15.695 31.938 1 79.5 475 GLU B CA 1
ATOM 9014 C C . GLU B 1 475 ? -5.684 15.891 30.484 1 79.5 475 GLU B C 1
ATOM 9016 O O . GLU B 1 475 ? -5.078 16.703 29.781 1 79.5 475 GLU B O 1
ATOM 9021 N N . PHE B 1 476 ? -6.707 15.281 30.062 1 85.94 476 PHE B N 1
ATOM 9022 C CA . PHE B 1 476 ? -7.156 15.406 28.672 1 85.94 476 PHE B CA 1
ATOM 9023 C C . PHE B 1 476 ? -7.699 16.797 28.406 1 85.94 476 PHE B C 1
ATOM 9025 O O . PHE B 1 476 ? -7.477 17.359 27.328 1 85.94 476 PHE B O 1
ATOM 9032 N N . THR B 1 477 ? -8.32 17.328 29.453 1 90.38 477 THR B N 1
ATOM 9033 C CA . THR B 1 477 ? -8.883 18.656 29.312 1 90.38 477 THR B CA 1
ATOM 9034 C C . THR B 1 477 ? -7.77 19.703 29.172 1 90.38 477 THR B C 1
ATOM 9036 O O . THR B 1 477 ? -7.848 20.578 28.328 1 90.38 477 THR B O 1
ATOM 9039 N N . GLN B 1 478 ? -6.762 19.516 30.016 1 92.12 478 GLN B N 1
ATOM 9040 C CA . GLN B 1 478 ? -5.652 20.453 29.953 1 92.12 478 GLN B CA 1
ATOM 9041 C C . GLN B 1 478 ? -4.914 20.359 28.625 1 92.12 478 GLN B C 1
ATOM 9043 O O . GLN B 1 478 ? -4.488 21.375 28.062 1 92.12 478 GLN B O 1
ATOM 9048 N N . CYS B 1 479 ? -4.805 19.172 28.125 1 93.56 479 CYS B N 1
ATOM 9049 C CA . CYS B 1 479 ? -4.16 18.969 26.828 1 93.56 479 CYS B CA 1
ATOM 9050 C C . CYS B 1 479 ? -4.973 19.594 25.703 1 93.56 479 CYS B C 1
ATOM 9052 O O . CYS B 1 479 ? -4.414 20.219 24.797 1 93.56 479 CYS B O 1
ATOM 9054 N N . ALA B 1 480 ? -6.258 19.453 25.797 1 95.25 480 ALA B N 1
ATOM 9055 C CA . ALA B 1 480 ? -7.133 20.031 24.781 1 95.25 480 ALA B CA 1
ATOM 9056 C C . ALA B 1 480 ? -7.059 21.547 24.781 1 95.25 480 ALA B C 1
ATOM 9058 O O . ALA B 1 480 ? -7.02 22.172 23.719 1 95.25 480 ALA B O 1
ATOM 9059 N N . ILE B 1 481 ? -7.047 22.125 25.969 1 96.06 481 ILE B N 1
ATOM 9060 C CA . ILE B 1 481 ? -6.965 23.578 26.109 1 96.06 481 ILE B CA 1
ATOM 9061 C C . ILE B 1 481 ? -5.637 24.078 25.531 1 96.06 481 ILE B C 1
ATOM 9063 O O . ILE B 1 481 ? -5.613 25 24.734 1 96.06 481 ILE B O 1
ATOM 9067 N N . HIS B 1 482 ? -4.594 23.406 25.969 1 96.88 482 HIS B N 1
ATOM 9068 C CA . HIS B 1 482 ? -3.279 23.797 25.484 1 96.88 482 HIS B CA 1
ATOM 9069 C C . HIS B 1 482 ? -3.199 23.672 23.953 1 96.88 482 HIS B C 1
ATOM 9071 O O . HIS B 1 482 ? -2.678 24.578 23.281 1 96.88 482 HIS B O 1
ATOM 9077 N N . PHE B 1 483 ? -3.689 22.609 23.391 1 97.19 483 PHE B N 1
ATOM 9078 C CA . PHE B 1 483 ? -3.688 22.375 21.953 1 97.19 483 PHE B CA 1
ATOM 9079 C C . PHE B 1 483 ? -4.41 23.484 21.219 1 97.19 483 PHE B C 1
ATOM 9081 O O . PHE B 1 483 ? -3.883 24.031 20.25 1 97.19 483 PHE B O 1
ATOM 9088 N N . LEU B 1 484 ? -5.586 23.797 21.688 1 97.69 484 LEU B N 1
ATOM 9089 C CA . LEU B 1 484 ? -6.387 24.828 21.016 1 97.69 484 LEU B CA 1
ATOM 9090 C C . LEU B 1 484 ? -5.703 26.188 21.094 1 97.69 484 LEU B C 1
ATOM 9092 O O . LEU B 1 484 ? -5.711 26.938 20.109 1 97.69 484 LEU B O 1
ATOM 9096 N N . ASN B 1 485 ? -5.156 26.469 22.25 1 96.94 485 ASN B N 1
ATOM 9097 C CA . ASN B 1 485 ? -4.469 27.75 22.391 1 96.94 485 ASN B CA 1
ATOM 9098 C C . ASN B 1 485 ? -3.283 27.859 21.438 1 96.94 485 ASN B C 1
ATOM 9100 O O . ASN B 1 485 ? -3.109 28.891 20.766 1 96.94 485 ASN B O 1
ATOM 9104 N N . GLU B 1 486 ? -2.5 26.828 21.391 1 97.12 486 GLU B N 1
ATOM 9105 C CA . GLU B 1 486 ? -1.363 26.828 20.469 1 97.12 486 GLU B CA 1
ATOM 9106 C C . GLU B 1 486 ? -1.825 26.859 19.016 1 97.12 486 GLU B C 1
ATOM 9108 O O . GLU B 1 486 ? -1.195 27.5 18.172 1 97.12 486 GLU B O 1
ATOM 9113 N N . PHE B 1 487 ? -2.9 26.156 18.75 1 97.88 487 PHE B N 1
ATOM 9114 C CA . PHE B 1 487 ? -3.439 26.172 17.406 1 97.88 487 PHE B CA 1
ATOM 9115 C C . PHE B 1 487 ? -3.852 27.578 17 1 97.88 487 PHE B C 1
ATOM 9117 O O . PHE B 1 487 ? -3.602 28.016 15.867 1 97.88 487 PHE B O 1
ATOM 9124 N N . CYS B 1 488 ? -4.465 28.312 17.906 1 96.75 488 CYS B N 1
ATOM 9125 C CA . CYS B 1 488 ? -4.855 29.688 17.625 1 96.75 488 CYS B CA 1
ATOM 9126 C C . CYS B 1 488 ? -3.633 30.562 17.375 1 96.75 488 CYS B C 1
ATOM 9128 O O . CYS B 1 488 ? -3.684 31.5 16.578 1 96.75 488 CYS B O 1
ATOM 9130 N N . PHE B 1 489 ? -2.561 30.172 18.031 1 95.75 489 PHE B N 1
ATOM 9131 C CA . PHE B 1 489 ? -1.333 30.953 17.875 1 95.75 489 PHE B CA 1
ATOM 9132 C C . PHE B 1 489 ? -0.722 30.703 16.5 1 95.75 489 PHE B C 1
ATOM 9134 O O . PHE B 1 489 ? -0.519 31.641 15.727 1 95.75 489 PHE B O 1
ATOM 9141 N N . TYR B 1 490 ? -0.411 29.469 16.125 1 95.81 490 TYR B N 1
ATOM 9142 C CA . TYR B 1 490 ? 0.239 29.234 14.844 1 95.81 490 TYR B CA 1
ATOM 9143 C C . TYR B 1 490 ? -0.77 29.281 13.703 1 95.81 490 TYR B C 1
ATOM 9145 O O . TYR B 1 490 ? -0.391 29.422 12.539 1 95.81 490 TYR B O 1
ATOM 9153 N N . GLY B 1 491 ? -2.057 29.188 14.016 1 95.19 491 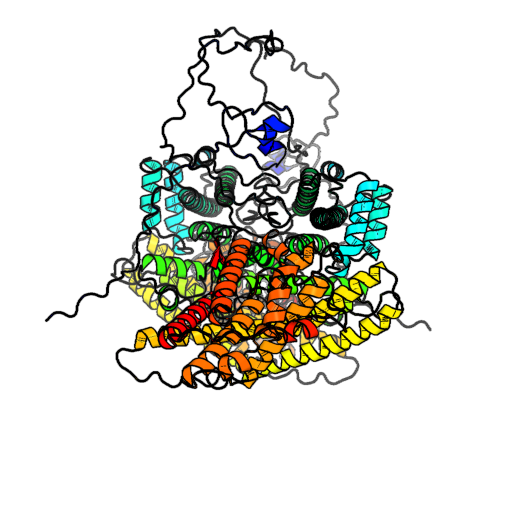GLY B N 1
ATOM 9154 C CA . GLY B 1 491 ? -3.102 29.281 13.008 1 95.19 491 GLY B CA 1
ATOM 9155 C C . GLY B 1 491 ? -3.59 30.703 12.781 1 95.19 491 GLY B C 1
ATOM 9156 O O . GLY B 1 491 ? -4.52 30.922 12.008 1 95.19 491 GLY B O 1
ATOM 9157 N N . LYS B 1 492 ? -2.951 31.594 13.375 1 93.44 492 LYS B N 1
ATOM 9158 C CA . LYS B 1 492 ? -3.379 32.969 13.266 1 93.44 492 LYS B CA 1
ATOM 9159 C C . LYS B 1 492 ? -3.174 33.5 11.844 1 93.44 492 LYS B C 1
ATOM 9161 O O . LYS B 1 492 ? -2.078 33.406 11.289 1 93.44 492 LYS B O 1
ATOM 9166 N N . MET B 1 493 ? -4.227 34.031 11.273 1 90.69 493 MET B N 1
ATOM 9167 C CA . MET B 1 493 ? -4.172 34.625 9.93 1 90.69 493 MET B CA 1
ATOM 9168 C C . MET B 1 493 ? -4.395 36.125 9.969 1 90.69 493 MET B C 1
ATOM 9170 O O . MET B 1 493 ? -5.195 36.625 10.766 1 90.69 493 MET B O 1
ATOM 9174 N N . PRO B 1 494 ? -3.688 36.906 9.211 1 90.88 494 PRO B N 1
ATOM 9175 C CA . PRO B 1 494 ? -2.809 36.531 8.102 1 90.88 494 PRO B CA 1
ATOM 9176 C C . PRO B 1 494 ? -1.348 36.406 8.523 1 90.88 494 PRO B C 1
ATOM 9178 O O . PRO B 1 494 ? -0.47 36.219 7.68 1 90.88 494 PRO B O 1
ATOM 9181 N N . GLU B 1 495 ? -1.053 36.469 9.773 1 89.56 495 GLU B N 1
ATOM 9182 C CA . GLU B 1 495 ? 0.316 36.5 10.273 1 89.56 495 GLU B CA 1
ATOM 9183 C C . GLU B 1 495 ? 1.109 35.312 9.797 1 89.56 495 GLU B C 1
ATOM 9185 O O . GLU B 1 495 ? 2.283 35.406 9.445 1 89.56 495 GLU B O 1
ATOM 9190 N N . ASN B 1 496 ? 0.484 34.188 9.852 1 93.56 496 ASN B N 1
ATOM 9191 C CA . ASN B 1 496 ? 1.183 32.969 9.508 1 93.56 496 ASN B CA 1
ATOM 9192 C C . ASN B 1 496 ? 0.651 32.344 8.211 1 93.56 496 ASN B C 1
ATOM 9194 O O . ASN B 1 496 ? 0.687 31.141 8.023 1 93.56 496 ASN B O 1
ATOM 9198 N N . LYS B 1 497 ? 0.177 33.188 7.273 1 92.06 497 LYS B N 1
ATOM 9199 C CA . LYS B 1 497 ? -0.454 32.75 6.035 1 92.06 497 LYS B CA 1
ATOM 9200 C C . LYS B 1 497 ? 0.534 32 5.152 1 92.06 497 LYS B C 1
ATOM 9202 O O . LYS B 1 497 ? 0.131 31.203 4.293 1 92.06 497 LYS B O 1
ATOM 9207 N N . GLN B 1 498 ? 1.801 32.219 5.41 1 92.38 498 GLN B N 1
ATOM 9208 C CA . GLN B 1 498 ? 2.846 31.547 4.652 1 92.38 498 GLN B CA 1
ATOM 9209 C C . GLN B 1 498 ? 2.748 30.031 4.816 1 92.38 498 GLN B C 1
ATOM 9211 O O . GLN B 1 498 ? 3.139 29.281 3.924 1 92.38 498 GLN B O 1
ATOM 9216 N N . PHE B 1 499 ? 2.229 29.578 5.918 1 94.56 499 PHE B N 1
ATOM 9217 C CA . PHE B 1 499 ? 2.178 28.141 6.219 1 94.56 499 PHE B CA 1
ATOM 9218 C C . PHE B 1 499 ? 0.742 27.641 6.188 1 94.56 499 PHE B C 1
ATOM 9220 O O . PHE B 1 499 ? 0.456 26.547 6.676 1 94.56 499 PHE B O 1
ATOM 9227 N N . LEU B 1 500 ? -0.166 28.375 5.562 1 92.69 500 LEU B N 1
ATOM 9228 C CA . LEU B 1 500 ? -1.575 28 5.543 1 92.69 500 LEU B CA 1
ATOM 9229 C C . LEU B 1 500 ? -1.771 26.656 4.824 1 92.69 500 LEU B C 1
ATOM 9231 O O . LEU B 1 500 ? -2.637 25.875 5.199 1 92.69 500 LEU B O 1
ATOM 9235 N N . TRP B 1 501 ? -0.947 26.391 3.809 1 92.19 501 TRP B N 1
ATOM 9236 C CA . TRP B 1 501 ? -1.071 25.141 3.059 1 92.19 501 TRP B CA 1
ATOM 9237 C C . TRP B 1 501 ? -0.913 23.938 3.979 1 92.19 501 TRP B C 1
ATOM 9239 O O . TRP B 1 501 ? -1.47 22.875 3.713 1 92.19 501 TRP B O 1
ATOM 9249 N N . GLU B 1 502 ? -0.168 24.031 5.055 1 93.88 502 GLU B N 1
ATOM 9250 C CA . GLU B 1 502 ? 0.051 22.953 6.023 1 93.88 502 GLU B CA 1
ATOM 9251 C C . GLU B 1 502 ? -0.962 23.031 7.164 1 93.88 502 GLU B C 1
ATOM 9253 O O . GLU B 1 502 ? -1.511 22 7.578 1 93.88 502 GLU B O 1
ATOM 9258 N N . ILE B 1 503 ? -1.229 24.203 7.633 1 93.06 503 ILE B N 1
ATOM 9259 C CA . ILE B 1 503 ? -2.066 24.422 8.812 1 93.06 503 ILE B CA 1
ATOM 9260 C C . ILE B 1 503 ? -3.49 23.953 8.523 1 93.06 503 ILE B C 1
ATOM 9262 O O . ILE B 1 503 ? -4.121 23.312 9.367 1 93.06 503 ILE B O 1
ATOM 9266 N N . ARG B 1 504 ? -3.967 24.172 7.371 1 88.75 504 ARG B N 1
ATOM 9267 C CA . ARG B 1 504 ? -5.352 23.875 7.012 1 88.75 504 ARG B CA 1
ATOM 9268 C C . ARG B 1 504 ? -5.598 22.375 6.945 1 88.75 504 ARG B C 1
ATOM 9270 O O . ARG B 1 504 ? -6.746 21.938 6.895 1 88.75 504 ARG B O 1
ATOM 9277 N N . LYS B 1 505 ? -4.59 21.594 6.91 1 88.31 505 LYS B N 1
ATOM 9278 C CA . LYS B 1 505 ? -4.719 20.141 6.773 1 88.31 505 LYS B CA 1
ATOM 9279 C C . LYS B 1 505 ? -5.293 19.516 8.047 1 88.31 505 LYS B C 1
ATOM 9281 O O . LYS B 1 505 ? -5.824 18.406 8.016 1 88.31 505 LYS B O 1
ATOM 9286 N N . PHE B 1 506 ? -5.16 20.219 9.141 1 89.69 506 PHE B N 1
ATOM 9287 C CA . PHE B 1 506 ? -5.555 19.703 10.445 1 89.69 506 PHE B CA 1
ATOM 9288 C C . PHE B 1 506 ? -6.742 20.469 11 1 89.69 506 PHE B C 1
ATOM 9290 O O . PHE B 1 506 ? -6.824 21.688 10.844 1 89.69 506 PHE B O 1
ATOM 9297 N N . GLN B 1 507 ? -7.664 19.703 11.57 1 87.94 507 GLN B N 1
ATOM 9298 C CA . GLN B 1 507 ? -8.844 20.312 12.164 1 87.94 507 GLN B CA 1
ATOM 9299 C C . GLN B 1 507 ? -8.859 20.125 13.68 1 87.94 507 GLN B C 1
ATOM 9301 O O . GLN B 1 507 ? -8.547 19.047 14.18 1 87.94 507 GLN B O 1
ATOM 9306 N N . PRO B 1 508 ? -9.219 21.141 14.414 1 92.06 508 PRO B N 1
ATOM 9307 C CA . PRO B 1 508 ? -9.219 21.047 15.883 1 92.06 508 PRO B CA 1
ATOM 9308 C C . PRO B 1 508 ? -10.555 20.562 16.438 1 92.06 508 PRO B C 1
ATOM 9310 O O . PRO B 1 508 ? -10.805 20.688 17.641 1 92.06 508 PRO B O 1
ATOM 9313 N N . LEU B 1 509 ? -11.406 19.984 15.734 1 89.88 509 LEU B N 1
ATOM 9314 C CA . LEU B 1 509 ? -12.805 19.734 16.078 1 89.88 509 LEU B CA 1
ATOM 9315 C C . LEU B 1 509 ? -12.914 18.734 17.219 1 89.88 509 LEU B C 1
ATOM 9317 O O . LEU B 1 509 ? -13.766 18.875 18.094 1 89.88 509 LEU B O 1
ATOM 9321 N N . GLN B 1 510 ? -12.07 17.797 17.234 1 88.75 510 GLN B N 1
ATOM 9322 C CA . GLN B 1 510 ? -12.125 16.797 18.281 1 88.75 510 GLN B CA 1
ATOM 9323 C C . GLN B 1 510 ? -11.82 17.422 19.656 1 88.75 510 GLN B C 1
ATOM 9325 O O . GLN B 1 510 ? -12.406 17.031 20.656 1 88.75 510 GLN B O 1
ATOM 9330 N N . ALA B 1 511 ? -10.883 18.297 19.672 1 93.25 511 ALA B N 1
ATOM 9331 C CA . ALA B 1 511 ? -10.531 18.969 20.922 1 93.25 511 ALA B CA 1
ATOM 9332 C C . ALA B 1 511 ? -11.688 19.844 21.406 1 93.25 511 ALA B C 1
ATOM 9334 O O . ALA B 1 511 ? -11.984 19.859 22.609 1 93.25 511 ALA B O 1
ATOM 9335 N N . ILE B 1 512 ? -12.352 20.469 20.516 1 94.56 512 ILE B N 1
ATOM 9336 C CA . ILE B 1 512 ? -13.484 21.312 20.875 1 94.56 512 ILE B CA 1
ATOM 9337 C C . ILE B 1 512 ? -14.609 20.438 21.438 1 94.56 512 ILE B C 1
ATOM 9339 O O . ILE B 1 512 ? -15.18 20.75 22.484 1 94.56 512 ILE B O 1
ATOM 9343 N N . LEU B 1 513 ? -14.859 19.375 20.75 1 90.88 513 LEU B N 1
ATOM 9344 C CA . LEU B 1 513 ? -15.914 18.453 21.172 1 90.88 513 LEU B CA 1
ATOM 9345 C C . LEU B 1 513 ? -15.602 17.859 22.531 1 90.88 513 LEU B C 1
ATOM 9347 O O . LEU B 1 513 ? -16.5 17.688 23.375 1 90.88 513 LEU B O 1
ATOM 9351 N N . ALA B 1 514 ? -14.398 17.578 22.75 1 89.5 514 ALA B N 1
ATOM 9352 C CA . ALA B 1 514 ? -13.984 17.016 24.031 1 89.5 514 ALA B CA 1
ATOM 9353 C C . ALA B 1 514 ? -14.219 18.016 25.156 1 89.5 514 ALA B C 1
ATOM 9355 O O . ALA B 1 514 ? -14.648 17.625 26.25 1 89.5 514 ALA B O 1
ATOM 9356 N N . LEU B 1 515 ? -13.891 19.234 24.922 1 92.38 515 LEU B N 1
ATOM 9357 C CA . LEU B 1 515 ? -14.086 20.266 25.938 1 92.38 515 LEU B CA 1
ATOM 9358 C C . LEU B 1 515 ? -15.57 20.5 26.203 1 92.38 515 LEU B C 1
ATOM 9360 O O . LEU B 1 515 ? -15.984 20.672 27.344 1 92.38 515 LEU B O 1
ATOM 9364 N N . LEU B 1 516 ? -16.359 20.469 25.125 1 91.06 516 LEU B N 1
ATOM 9365 C CA . LEU B 1 516 ? -17.812 20.609 25.281 1 91.06 516 LEU B CA 1
ATOM 9366 C C . LEU B 1 516 ? -18.375 19.469 26.109 1 91.06 516 LEU B C 1
ATOM 9368 O O . LEU B 1 516 ? -19.219 19.688 26.984 1 91.06 516 LEU B O 1
ATOM 9372 N N . ARG B 1 517 ? -17.938 18.328 25.844 1 87.94 517 ARG B N 1
ATOM 9373 C CA . ARG B 1 517 ? -18.391 17.156 26.578 1 87.94 517 ARG B CA 1
ATOM 9374 C C . ARG B 1 517 ? -18.047 17.281 28.062 1 87.94 517 ARG B C 1
ATOM 9376 O O . ARG B 1 517 ? -18.859 16.938 28.922 1 87.94 517 ARG B O 1
ATOM 9383 N N . SER B 1 518 ? -16.812 17.734 28.312 1 86.5 518 SER B N 1
ATOM 9384 C CA . SER B 1 518 ? -16.375 17.891 29.703 1 86.5 518 SER B CA 1
ATOM 9385 C C . SER B 1 518 ? -17.234 18.922 30.422 1 86.5 518 SER B C 1
ATOM 9387 O O . SER B 1 518 ? -17.562 18.75 31.609 1 86.5 518 SER B O 1
ATOM 9389 N N . LEU B 1 519 ? -17.594 19.969 29.734 1 86.38 519 LEU B N 1
ATOM 9390 C CA . LEU B 1 519 ? -18.438 21.016 30.328 1 86.38 519 LEU B CA 1
ATOM 9391 C C . LEU B 1 519 ? -19.828 20.469 30.641 1 86.38 519 LEU B C 1
ATOM 9393 O O . LEU B 1 519 ? -20.375 20.719 31.719 1 86.38 519 LEU B O 1
ATOM 9397 N N . ILE B 1 520 ? -20.344 19.734 29.719 1 84.62 520 ILE B N 1
ATOM 9398 C CA . ILE B 1 520 ? -21.688 19.188 29.891 1 84.62 520 ILE B CA 1
ATOM 9399 C C . ILE B 1 520 ? -21.688 18.156 31 1 84.62 520 ILE B C 1
ATOM 9401 O O . ILE B 1 520 ? -22.641 18.062 31.781 1 84.62 520 ILE B O 1
ATOM 9405 N N . TYR B 1 521 ? -20.656 17.391 31.031 1 80.62 521 TYR B N 1
ATOM 9406 C CA . TYR B 1 521 ? -20.531 16.406 32.094 1 80.62 521 TYR B CA 1
ATOM 9407 C C . TYR B 1 521 ? -20.531 17.062 33.469 1 80.62 521 TYR B C 1
ATOM 9409 O O . TYR B 1 521 ? -21.188 16.609 34.406 1 80.62 521 TYR B O 1
ATOM 9417 N N . ASP B 1 522 ? -19.781 18.125 33.625 1 78.75 522 ASP B N 1
ATOM 9418 C CA . ASP B 1 522 ? -19.75 18.875 34.875 1 78.75 522 ASP B CA 1
ATOM 9419 C C . ASP B 1 522 ? -21.109 19.469 35.188 1 78.75 522 ASP B C 1
ATOM 9421 O O . ASP B 1 522 ? -21.531 19.484 36.375 1 78.75 522 ASP B O 1
ATOM 9425 N N . GLY B 1 523 ? -21.703 19.922 34.156 1 76.5 523 GLY B N 1
ATOM 9426 C CA . GLY B 1 523 ? -23.062 20.438 34.344 1 76.5 523 GLY B CA 1
ATOM 9427 C C . GLY B 1 523 ? -24.047 19.406 34.812 1 76.5 523 GLY B C 1
ATOM 9428 O O . GLY B 1 523 ? -24.891 19.688 35.656 1 76.5 523 GLY B O 1
ATOM 9429 N N . GLU B 1 524 ? -23.906 18.25 34.312 1 76.31 524 GLU B N 1
ATOM 9430 C CA . GLU B 1 524 ? -24.766 17.141 34.719 1 76.31 524 GLU B CA 1
ATOM 9431 C C . GLU B 1 524 ? -24.547 16.766 36.188 1 76.31 524 GLU B C 1
ATOM 9433 O O . GLU B 1 524 ? -25.484 16.453 36.906 1 76.31 524 GLU B O 1
ATOM 9438 N N . GLN B 1 525 ? -23.359 16.734 36.594 1 72.62 525 GLN B N 1
ATOM 9439 C CA . GLN B 1 525 ? -23.016 16.375 37.969 1 72.62 525 GLN B CA 1
ATOM 9440 C C . GLN B 1 525 ? -23.578 17.406 38.938 1 72.62 525 GLN B C 1
ATOM 9442 O O . GLN B 1 525 ? -24.031 17.047 40.031 1 72.62 525 GLN B O 1
ATOM 9447 N N . VAL B 1 526 ? -23.547 18.562 38.562 1 70.75 526 VAL B N 1
ATOM 9448 C CA . VAL B 1 526 ? -24.062 19.625 39.406 1 70.75 526 VAL B CA 1
ATOM 9449 C C . VAL B 1 526 ? -25.594 19.531 39.5 1 70.75 526 VAL B C 1
ATOM 9451 O O . VAL B 1 526 ? -26.172 19.719 40.562 1 70.75 526 VAL B O 1
ATOM 9454 N N . CYS B 1 527 ? -26.172 19.156 38.344 1 68.25 527 CYS B N 1
ATOM 9455 C CA . CYS B 1 527 ? -27.625 19.031 38.312 1 68.25 527 CYS B CA 1
ATOM 9456 C C . CYS B 1 527 ? -28.094 17.844 39.125 1 68.25 527 CYS B C 1
ATOM 9458 O O . CYS B 1 527 ? -29.141 17.906 39.812 1 68.25 527 CYS B O 1
ATOM 9460 N N . SER B 1 528 ? -27.422 16.75 39.094 1 64.44 528 SER B N 1
ATOM 9461 C CA . SER B 1 528 ? -27.828 15.539 39.812 1 64.44 528 SER B CA 1
ATOM 9462 C C . SER B 1 528 ? -27.734 15.727 41.312 1 64.44 528 SER B C 1
ATOM 9464 O O . SER B 1 528 ? -28.469 15.078 42.062 1 64.44 528 SER B O 1
ATOM 9466 N N . MET B 1 529 ? -26.828 16.422 41.781 1 59.53 529 MET B N 1
ATOM 9467 C CA . MET B 1 529 ? -26.688 16.609 43.219 1 59.53 529 MET B CA 1
ATOM 9468 C C . MET B 1 529 ? -27.781 17.531 43.75 1 59.53 529 MET B C 1
ATOM 9470 O O . MET B 1 529 ? -27.906 17.719 44.969 1 59.53 529 MET B O 1
ATOM 9474 N N . GLN B 1 530 ? -28.938 17.625 42.969 1 53.72 530 GLN B N 1
ATOM 9475 C CA . GLN B 1 530 ? -30.125 18.359 43.406 1 53.72 530 GLN B CA 1
ATOM 9476 C C . GLN B 1 530 ? -29.766 19.625 44.156 1 53.72 530 GLN B C 1
ATOM 9478 O O . GLN B 1 530 ? -30.469 20.031 45.062 1 53.72 530 GLN B O 1
ATOM 9483 N N . GLN B 1 531 ? -28.516 19.922 44.281 1 47.62 531 GLN B N 1
ATOM 9484 C CA . GLN B 1 531 ? -28.297 21.141 45.062 1 47.62 531 GLN B CA 1
ATOM 9485 C C . GLN B 1 531 ? -28.688 22.375 44.25 1 47.62 531 GLN B C 1
ATOM 9487 O O . GLN B 1 531 ? -28.125 22.641 43.188 1 47.62 531 GLN B O 1
ATOM 9492 N N . PRO B 1 532 ? -29.969 22.781 44.406 1 44.16 532 PRO B N 1
ATOM 9493 C CA . PRO B 1 532 ? -30.688 23.781 43.594 1 44.16 532 PRO B CA 1
ATOM 9494 C C . PRO B 1 532 ? -29.797 24.906 43.094 1 44.16 532 PRO B C 1
ATOM 9496 O O . PRO B 1 532 ? -29.75 25.188 41.906 1 44.16 532 PRO B O 1
ATOM 9499 N N . ASP B 1 533 ? -30.047 26.25 43.688 1 41.88 533 ASP B N 1
ATOM 9500 C CA . ASP B 1 533 ? -29.984 27.625 43.219 1 41.88 533 ASP B CA 1
ATOM 9501 C C . ASP B 1 533 ? -28.547 28.016 42.875 1 41.88 533 ASP B C 1
ATOM 9503 O O . ASP B 1 533 ? -28.297 28.547 41.781 1 41.88 533 ASP B O 1
ATOM 9507 N N . SER B 1 534 ? -27.875 28.547 43.906 1 42.69 534 SER B N 1
ATOM 9508 C CA . SER B 1 534 ? -26.781 29.516 44 1 42.69 534 SER B CA 1
ATOM 9509 C C . SER B 1 534 ? -25.484 28.953 43.438 1 42.69 534 SER B C 1
ATOM 9511 O O . SER B 1 534 ? -24.656 29.688 42.906 1 42.69 534 SER B O 1
ATOM 9513 N N . GLN B 1 535 ? -25.25 27.688 43.656 1 43.38 535 GLN B N 1
ATOM 9514 C CA . GLN B 1 535 ? -23.891 27.156 43.438 1 43.38 535 GLN B CA 1
ATOM 9515 C C . GLN B 1 535 ? -23.688 26.734 42 1 43.38 535 GLN B C 1
ATOM 9517 O O . GLN B 1 535 ? -22.547 26.594 41.531 1 43.38 535 GLN B O 1
ATOM 9522 N N . PHE B 1 536 ? -24.75 26.266 41.438 1 48.28 536 PHE B N 1
ATOM 9523 C CA . PHE B 1 536 ? -24.562 25.891 40.062 1 48.28 536 PHE B CA 1
ATOM 9524 C C . PHE B 1 536 ? -24 27.062 39.25 1 48.28 536 PHE B C 1
ATOM 9526 O O . PHE B 1 536 ? -23.047 26.906 38.469 1 48.28 536 PHE B O 1
ATOM 9533 N N . HIS B 1 537 ? -24.766 28.25 39.375 1 46.41 537 HIS B N 1
ATOM 9534 C CA . HIS B 1 537 ? -24.344 29.422 38.625 1 46.41 537 HIS B CA 1
ATOM 9535 C C . HIS B 1 537 ? -22.984 29.922 39.094 1 46.41 537 HIS B C 1
ATOM 9537 O O . HIS B 1 537 ? -22.219 30.484 38.312 1 46.41 537 HIS B O 1
ATOM 9543 N N . SER B 1 538 ? -22.922 29.875 40.469 1 44.75 538 SER B N 1
ATOM 9544 C CA . SER B 1 538 ? -21.641 30.344 41 1 44.75 538 SER B CA 1
ATOM 9545 C C . SER B 1 538 ? -20.5 29.438 40.562 1 44.75 538 SER B C 1
ATOM 9547 O O . SER B 1 538 ? -19.375 29.891 40.344 1 44.75 538 SER B O 1
ATOM 9549 N N . LYS B 1 539 ? -20.766 28.25 40.719 1 45.66 539 LYS B N 1
ATOM 9550 C CA . LYS B 1 539 ? -19.688 27.312 40.438 1 45.66 539 LYS B CA 1
ATOM 9551 C C . LYS B 1 539 ? -19.344 27.297 38.969 1 45.66 539 LYS B C 1
ATOM 9553 O O . LYS B 1 539 ? -18.203 27.016 38.594 1 45.66 539 LYS B O 1
ATOM 9558 N N . PHE B 1 540 ? -20.391 27.469 38.188 1 48.31 540 PHE B N 1
ATOM 9559 C CA . PHE B 1 540 ? -20 27.516 36.781 1 48.31 540 PHE B CA 1
ATOM 9560 C C . PHE B 1 540 ? -19.859 28.953 36.312 1 48.31 540 PHE B C 1
ATOM 9562 O O . PHE B 1 540 ? -20.766 29.5 35.656 1 48.31 540 PHE B O 1
ATOM 9569 N N . LEU B 1 541 ? -19.469 29.797 37.219 1 49.34 541 LEU B N 1
ATOM 9570 C CA . LEU B 1 541 ? -18.984 31.047 36.625 1 49.34 541 LEU B CA 1
ATOM 9571 C C . LEU B 1 541 ? -18.281 30.781 35.312 1 49.34 541 LEU B C 1
ATOM 9573 O O . LEU B 1 541 ? -17.047 30.922 35.219 1 49.34 541 LEU B O 1
ATOM 9577 N N . LEU B 1 542 ? -19.062 30.094 34.344 1 57 542 LEU B N 1
ATOM 9578 C CA . LEU B 1 542 ? -18.781 29.266 33.156 1 57 542 LEU B CA 1
ATOM 9579 C C . LEU B 1 542 ? -18.172 30.125 32.062 1 57 542 LEU B C 1
ATOM 9581 O O . LEU B 1 542 ? -17.266 29.672 31.359 1 57 542 LEU B O 1
ATOM 9585 N N . PRO B 1 543 ? -18.516 31.484 32.156 1 58.97 543 PRO B N 1
ATOM 9586 C CA . PRO B 1 543 ? -17.938 32.188 31.016 1 58.97 543 PRO B CA 1
ATOM 9587 C C . PRO B 1 543 ? -16.422 32.406 31.172 1 58.97 543 PRO B C 1
ATOM 9589 O O . PRO B 1 543 ? -15.727 32.625 30.172 1 58.97 543 PRO B O 1
ATOM 9592 N N . LEU B 1 544 ? -15.945 32.219 32.438 1 72.62 544 LEU B N 1
ATOM 9593 C CA . LEU B 1 544 ? -14.516 32.438 32.625 1 72.62 544 LEU B CA 1
ATOM 9594 C C . LEU B 1 544 ? -13.781 31.094 32.688 1 72.62 544 LEU B C 1
ATOM 9596 O O . LEU B 1 544 ? -12.562 31.062 32.875 1 72.62 544 LEU B O 1
ATOM 9600 N N . ASP B 1 545 ? -14.555 30.094 32.594 1 84.12 545 ASP B N 1
ATOM 9601 C CA . ASP B 1 545 ? -13.945 28.766 32.531 1 84.12 545 ASP B CA 1
ATOM 9602 C C . ASP B 1 545 ? -12.961 28.672 31.359 1 84.12 545 ASP B C 1
ATOM 9604 O O . ASP B 1 545 ? -13.266 29.109 30.25 1 84.12 545 ASP B O 1
ATOM 9608 N N . GLU B 1 546 ? -11.758 28.156 31.672 1 87.88 546 GLU B N 1
ATOM 9609 C CA . GLU B 1 546 ? -10.711 28.062 30.672 1 87.88 546 GLU B CA 1
ATOM 9610 C C . GLU B 1 546 ? -11.18 27.281 29.453 1 87.88 546 GLU B C 1
ATOM 9612 O O . GLU B 1 546 ? -10.75 27.547 28.328 1 87.88 546 GLU B O 1
ATOM 9617 N N . ARG B 1 547 ? -12.039 26.359 29.656 1 91.44 547 ARG B N 1
ATOM 9618 C CA . ARG B 1 547 ? -12.578 25.547 28.562 1 91.44 547 ARG B CA 1
ATOM 9619 C C . ARG B 1 547 ? -13.438 26.391 27.625 1 91.44 547 ARG B C 1
ATOM 9621 O O . ARG B 1 547 ? -13.336 26.266 26.406 1 91.44 547 ARG B O 1
ATOM 9628 N N . VAL B 1 548 ? -14.25 27.156 28.203 1 90.69 548 VAL B N 1
ATOM 9629 C CA . VAL B 1 548 ? -15.148 28.031 27.438 1 90.69 548 VAL B CA 1
ATOM 9630 C C . VAL B 1 548 ? -14.328 29.031 26.641 1 90.69 548 VAL B C 1
ATOM 9632 O O . VAL B 1 548 ? -14.578 29.25 25.453 1 90.69 548 VAL B O 1
ATOM 9635 N N . VAL B 1 549 ? -13.383 29.641 27.344 1 91.69 549 VAL B N 1
ATOM 9636 C CA . VAL B 1 549 ? -12.531 30.625 26.688 1 91.69 549 VAL B CA 1
ATOM 9637 C C . VAL B 1 549 ? -11.797 30 25.516 1 91.69 549 VAL B C 1
ATOM 9639 O O . VAL B 1 549 ? -11.727 30.578 24.422 1 91.69 549 VAL B O 1
ATOM 9642 N N . ALA B 1 550 ? -11.25 28.844 25.719 1 95.5 550 ALA B N 1
ATOM 9643 C CA . ALA B 1 550 ? -10.508 28.141 24.672 1 95.5 550 ALA B CA 1
ATOM 9644 C C . ALA B 1 550 ? -11.406 27.812 23.484 1 95.5 550 ALA B C 1
ATOM 9646 O O . ALA B 1 550 ? -11 27.969 22.328 1 95.5 550 ALA B O 1
ATOM 9647 N N . ILE B 1 551 ? -12.617 27.391 23.734 1 95.31 551 ILE B N 1
ATOM 9648 C CA . ILE B 1 551 ? -13.562 27.031 22.672 1 95.31 551 ILE B CA 1
ATOM 9649 C C . ILE B 1 551 ? -13.914 28.281 21.875 1 95.31 551 ILE B C 1
ATOM 9651 O O . ILE B 1 551 ? -13.859 28.266 20.641 1 95.31 551 ILE B O 1
ATOM 9655 N N . GLU B 1 552 ? -14.227 29.328 22.578 1 92.19 552 GLU B N 1
ATOM 9656 C CA . GLU B 1 552 ? -14.609 30.578 21.922 1 92.19 552 GLU B CA 1
ATOM 9657 C C . GLU B 1 552 ? -13.461 31.125 21.078 1 92.19 552 GLU B C 1
ATOM 9659 O O . GLU B 1 552 ? -13.672 31.562 19.938 1 92.19 552 GLU B O 1
ATOM 9664 N N . ARG B 1 553 ? -12.359 31.109 21.688 1 93.88 553 ARG B N 1
ATOM 9665 C CA . ARG B 1 553 ? -11.18 31.578 20.953 1 93.88 553 ARG B CA 1
ATOM 9666 C C . ARG B 1 553 ? -10.953 30.75 19.703 1 93.88 553 ARG B C 1
ATOM 9668 O O . ARG B 1 553 ? -10.641 31.297 18.641 1 93.88 553 ARG B O 1
ATOM 9675 N N . ALA B 1 554 ? -11.055 29.484 19.781 1 96.5 554 ALA B N 1
ATOM 9676 C CA . ALA B 1 554 ? -10.828 28.594 18.641 1 96.5 554 ALA B CA 1
ATOM 9677 C C . ALA B 1 554 ? -11.867 28.812 17.547 1 96.5 554 ALA B C 1
ATOM 9679 O O . ALA B 1 554 ? -11.523 28.906 16.375 1 96.5 554 ALA B O 1
ATOM 9680 N N . LEU B 1 555 ? -13.086 28.938 17.891 1 94.44 555 LEU B N 1
ATOM 9681 C CA . LEU B 1 555 ? -14.148 29.109 16.906 1 94.44 555 LEU B CA 1
ATOM 9682 C C . LEU B 1 555 ? -14.023 30.453 16.203 1 94.44 555 LEU B C 1
ATOM 9684 O O . LEU B 1 555 ? -14.297 30.562 15 1 94.44 555 LEU B O 1
ATOM 9688 N N . ASN B 1 556 ? -13.562 31.422 16.922 1 91.69 556 ASN B N 1
ATOM 9689 C CA . ASN B 1 556 ? -13.445 32.75 16.359 1 91.69 556 ASN B CA 1
ATOM 9690 C C . ASN B 1 556 ? -12.195 32.906 15.492 1 91.69 556 ASN B C 1
ATOM 9692 O O . ASN B 1 556 ? -12.234 33.531 14.438 1 91.69 556 ASN B O 1
ATOM 9696 N N . ASN B 1 557 ? -11.125 32.312 15.953 1 93.62 557 ASN B N 1
ATOM 9697 C CA . ASN B 1 557 ? -9.844 32.531 15.289 1 93.62 557 ASN B CA 1
ATOM 9698 C C . ASN B 1 557 ? -9.578 31.469 14.219 1 93.62 557 ASN B C 1
ATOM 9700 O O . ASN B 1 557 ? -8.812 31.703 13.281 1 93.62 557 ASN B O 1
ATOM 9704 N N . LEU B 1 558 ? -10.195 30.344 14.344 1 95.06 558 LEU B N 1
ATOM 9705 C CA . LEU B 1 558 ? -9.875 29.234 13.445 1 95.06 558 LEU B CA 1
ATOM 9706 C C . LEU B 1 558 ? -11.07 28.891 12.562 1 95.06 558 LEU B C 1
ATOM 9708 O O . LEU B 1 558 ? -11.031 27.922 11.805 1 95.06 558 LEU B O 1
ATOM 9712 N N . GLY B 1 559 ? -12.109 29.672 12.562 1 90.38 559 GLY B N 1
ATOM 9713 C CA . GLY B 1 559 ? -13.312 29.422 11.789 1 90.38 559 GLY B CA 1
ATOM 9714 C C . GLY B 1 559 ? -13.062 29.391 10.289 1 90.38 559 GLY B C 1
ATOM 9715 O O . GLY B 1 559 ? -13.797 28.734 9.547 1 90.38 559 GLY B O 1
ATOM 9716 N N . TYR B 1 560 ? -11.922 30.031 9.875 1 89.19 560 TYR B N 1
ATOM 9717 C CA . TYR B 1 560 ? -11.602 30.078 8.453 1 89.19 560 TYR B CA 1
ATOM 9718 C C . TYR B 1 560 ? -11.258 28.703 7.926 1 89.19 560 TYR B C 1
ATOM 9720 O O . TYR B 1 560 ? -11.352 28.453 6.719 1 89.19 560 TYR B O 1
ATOM 9728 N N . LEU B 1 561 ? -10.953 27.734 8.766 1 89.19 561 LEU B N 1
ATOM 9729 C CA . LEU B 1 561 ? -10.609 26.375 8.367 1 89.19 561 LEU B CA 1
ATOM 9730 C C . LEU B 1 561 ? -11.812 25.656 7.781 1 89.19 561 LEU B C 1
ATOM 9732 O O . LEU B 1 561 ? -11.664 24.688 7.031 1 89.19 561 LEU B O 1
ATOM 9736 N N . SER B 1 562 ? -13.023 26.109 8.078 1 83.56 562 SER B N 1
ATOM 9737 C CA . SER B 1 562 ? -14.25 25.5 7.57 1 83.56 562 SER B CA 1
ATOM 9738 C C . SER B 1 562 ? -14.414 25.75 6.074 1 83.56 562 SER B C 1
ATOM 9740 O O . SER B 1 562 ? -15.148 25.031 5.395 1 83.56 562 SER B O 1
ATOM 9742 N N . GLU B 1 563 ? -13.742 26.703 5.582 1 75.31 563 GLU B N 1
ATOM 9743 C CA . GLU B 1 563 ? -13.891 27.078 4.18 1 75.31 563 GLU B CA 1
ATOM 9744 C C . GLU B 1 563 ? -12.789 26.453 3.324 1 75.31 563 GLU B C 1
ATOM 9746 O O . GLU B 1 563 ? -12.938 26.328 2.105 1 75.31 563 GLU B O 1
ATOM 9751 N N . HIS B 1 564 ? -11.797 26.141 3.949 1 61.06 564 HIS B N 1
ATOM 9752 C CA . HIS B 1 564 ? -10.625 25.672 3.211 1 61.06 564 HIS B CA 1
ATOM 9753 C C . HIS B 1 564 ? -10.555 24.156 3.182 1 61.06 564 HIS B C 1
ATOM 9755 O O . HIS B 1 564 ? -9.469 23.578 3.154 1 61.06 564 HIS B O 1
ATOM 9761 N N . THR B 1 565 ? -11.773 23.562 3.191 1 65.38 565 THR B N 1
ATOM 9762 C CA . THR B 1 565 ? -11.68 22.109 3.27 1 65.38 565 THR B CA 1
ATOM 9763 C C . THR B 1 565 ? -12.781 21.453 2.438 1 65.38 565 THR B C 1
ATOM 9765 O O . THR B 1 565 ? -13.25 22.031 1.453 1 65.38 565 THR B O 1
ATOM 9768 N N . THR B 1 566 ? -13.078 20.281 2.674 1 70.62 566 THR B N 1
ATOM 9769 C CA . THR B 1 566 ? -14.086 19.469 2.002 1 70.62 566 THR B CA 1
ATOM 9770 C C . THR B 1 566 ? -15.477 19.797 2.537 1 70.62 566 THR B C 1
ATOM 9772 O O . THR B 1 566 ? -15.617 20.453 3.566 1 70.62 566 THR B O 1
ATOM 9775 N N . ARG B 1 567 ? -16.453 19.5 1.755 1 70.12 567 ARG B N 1
ATOM 9776 C CA . ARG B 1 567 ? -17.828 19.656 2.195 1 70.12 567 ARG B CA 1
ATOM 9777 C C . ARG B 1 567 ? -18.062 18.969 3.537 1 70.12 567 ARG B C 1
ATOM 9779 O O . ARG B 1 567 ? -18.734 19.516 4.41 1 70.12 567 ARG B O 1
ATOM 9786 N N . LEU B 1 568 ? -17.531 17.938 3.684 1 72.31 568 LEU B N 1
ATOM 9787 C CA . LEU B 1 568 ? -17.672 17.188 4.93 1 72.31 568 LEU B CA 1
ATOM 9788 C C . LEU B 1 568 ? -17.078 17.969 6.098 1 72.31 568 LEU B C 1
ATOM 9790 O O . LEU B 1 568 ? -17.641 17.984 7.191 1 72.31 568 LEU B O 1
ATOM 9794 N N . CYS B 1 569 ? -16.016 18.609 5.852 1 77.81 569 CYS B N 1
ATOM 9795 C CA . CYS B 1 569 ? -15.375 19.391 6.906 1 77.81 569 CYS B CA 1
ATOM 9796 C C . CYS B 1 569 ? -16.234 20.594 7.289 1 77.81 569 CYS B C 1
ATOM 9798 O O . CYS B 1 569 ? -16.359 20.922 8.469 1 77.81 569 CYS B O 1
ATOM 9800 N N . LYS B 1 570 ? -16.781 21.172 6.289 1 80.88 570 LYS B N 1
ATOM 9801 C CA . LYS B 1 570 ? -17.672 22.297 6.551 1 80.88 570 LYS B CA 1
ATOM 9802 C C . LYS B 1 570 ? -18.875 21.875 7.387 1 80.88 570 LYS B C 1
ATOM 9804 O O . LYS B 1 570 ? -19.266 22.578 8.312 1 80.88 570 LYS B O 1
ATOM 9809 N N . GLU B 1 571 ? -19.359 20.766 7.031 1 79 571 GLU B N 1
ATOM 9810 C CA . GLU B 1 571 ? -20.516 20.234 7.762 1 79 571 GLU B CA 1
ATOM 9811 C C . GLU B 1 571 ? -20.141 19.906 9.203 1 79 571 GLU B C 1
ATOM 9813 O O . GLU B 1 571 ? -20.938 20.109 10.117 1 79 571 GLU B O 1
ATOM 9818 N N . ARG B 1 572 ? -19.016 19.484 9.438 1 85.06 572 ARG B N 1
ATOM 9819 C CA . ARG B 1 572 ? -18.562 19.156 10.781 1 85.06 572 ARG B CA 1
ATOM 9820 C C . ARG B 1 572 ? -18.391 20.406 11.625 1 85.06 572 ARG B C 1
ATOM 9822 O O . ARG B 1 572 ? -18.734 20.422 12.812 1 85.06 572 ARG B O 1
ATOM 9829 N N . TRP B 1 573 ? -17.859 21.438 11.016 1 89.19 573 TRP B N 1
ATOM 9830 C CA . TRP B 1 573 ? -17.719 22.703 11.719 1 89.19 573 TRP B CA 1
ATOM 9831 C C . TRP B 1 573 ? -19.094 23.266 12.109 1 89.19 573 TRP B C 1
ATOM 9833 O O . TRP B 1 573 ? -19.266 23.781 13.211 1 89.19 573 TRP B O 1
ATOM 9843 N N . GLU B 1 574 ? -20 23.047 11.227 1 85.62 574 GLU B N 1
ATOM 9844 C CA . GLU B 1 574 ? -21.359 23.516 11.523 1 85.62 574 GLU B CA 1
ATOM 9845 C C . GLU B 1 574 ? -21.969 22.703 12.672 1 85.62 574 GLU B C 1
ATOM 9847 O O . GLU B 1 574 ? -22.641 23.266 13.539 1 85.62 574 GLU B O 1
ATOM 9852 N N . THR B 1 575 ? -21.734 21.469 12.641 1 87.44 575 THR B N 1
ATOM 9853 C CA . THR B 1 575 ? -22.234 20.609 13.711 1 87.44 575 THR B CA 1
ATOM 9854 C C . THR B 1 575 ? -21.641 21.031 15.055 1 87.44 575 THR B C 1
ATOM 9856 O O . THR B 1 575 ? -22.344 21.078 16.062 1 87.44 575 THR B O 1
ATOM 9859 N N . VAL B 1 576 ? -20.406 21.375 15.062 1 91.94 576 VAL B N 1
ATOM 9860 C CA . VAL B 1 576 ? -19.734 21.781 16.297 1 91.94 576 VAL B CA 1
ATOM 9861 C C . VAL B 1 576 ? -20.312 23.109 16.781 1 91.94 576 VAL B C 1
ATOM 9863 O O . VAL B 1 576 ? -20.516 23.281 17.984 1 91.94 576 VAL B O 1
ATOM 9866 N N . ARG B 1 577 ? -20.609 23.984 15.914 1 91.62 577 ARG B N 1
ATOM 9867 C CA . ARG B 1 577 ? -21.188 25.266 16.281 1 91.62 577 ARG B CA 1
ATOM 9868 C C . ARG B 1 577 ? -22.578 25.094 16.891 1 91.62 577 ARG B C 1
ATOM 9870 O O . ARG B 1 577 ? -22.922 25.734 17.875 1 91.62 577 ARG B O 1
ATOM 9877 N N . ILE B 1 578 ? -23.297 24.172 16.266 1 89.81 578 ILE B N 1
ATOM 9878 C CA . ILE B 1 578 ? -24.641 23.906 16.75 1 89.81 578 ILE B CA 1
ATOM 9879 C C . ILE B 1 578 ? -24.578 23.297 18.156 1 89.81 578 ILE B C 1
ATOM 9881 O O . ILE B 1 578 ? -25.312 23.703 19.062 1 89.81 578 ILE B O 1
ATOM 9885 N N . LEU B 1 579 ? -23.688 22.375 18.312 1 89.56 579 LEU B N 1
ATOM 9886 C CA . LEU B 1 579 ? -23.562 21.719 19.609 1 89.56 579 LEU B CA 1
ATOM 9887 C C . LEU B 1 579 ? -23.062 22.688 20.672 1 89.56 579 LEU B C 1
ATOM 9889 O O . LEU B 1 579 ? -23.484 22.609 21.828 1 89.56 579 LEU B O 1
ATOM 9893 N N . LYS B 1 580 ? -22.188 23.562 20.266 1 91.88 580 LYS B N 1
ATOM 9894 C CA . LYS B 1 580 ? -21.703 24.578 21.188 1 91.88 580 LYS B CA 1
ATOM 9895 C C . LYS B 1 580 ? -22.828 25.5 21.625 1 91.88 580 LYS B C 1
ATOM 9897 O O . LYS B 1 580 ? -22.969 25.797 22.812 1 91.88 580 LYS B O 1
ATOM 9902 N N . GLU B 1 581 ? -23.609 25.906 20.703 1 87.25 581 GLU B N 1
ATOM 9903 C CA . GLU B 1 581 ? -24.719 26.797 21.031 1 87.25 581 GLU B CA 1
ATOM 9904 C C . GLU B 1 581 ? -25.719 26.125 21.969 1 87.25 581 GLU B C 1
ATOM 9906 O O . GLU B 1 581 ? -26.188 26.734 22.922 1 87.25 581 GLU B O 1
ATOM 9911 N N . ARG B 1 582 ? -25.938 24.906 21.672 1 85.25 582 ARG B N 1
ATOM 9912 C CA . ARG B 1 582 ? -26.875 24.156 22.516 1 85.25 582 ARG B CA 1
ATOM 9913 C C . ARG B 1 582 ? -26.297 23.953 23.922 1 85.25 582 ARG B C 1
ATOM 9915 O O . ARG B 1 582 ? -27 24.125 24.922 1 85.25 582 ARG B O 1
ATOM 9922 N N . ALA B 1 583 ? -25.078 23.594 24 1 86.44 583 ALA B N 1
ATOM 9923 C CA . ALA B 1 583 ? -24.422 23.359 25.281 1 86.44 583 ALA B CA 1
ATOM 9924 C C . ALA B 1 583 ? -24.344 24.641 26.094 1 86.44 583 ALA B C 1
ATOM 9926 O O . ALA B 1 583 ? -24.656 24.641 27.297 1 86.44 583 ALA B O 1
ATOM 9927 N N . PHE B 1 584 ? -24 25.719 25.453 1 84 584 PHE B N 1
ATOM 9928 C CA . PHE B 1 584 ? -23.812 26.984 26.156 1 84 584 PHE B CA 1
ATOM 9929 C C . PHE B 1 584 ? -25.156 27.531 26.625 1 84 584 PHE B C 1
ATOM 9931 O O . PHE B 1 584 ? -25.25 28.156 27.688 1 84 584 PHE B O 1
ATOM 9938 N N . ARG B 1 585 ? -26.156 27.25 25.797 1 79.5 585 ARG B N 1
ATOM 9939 C CA . ARG B 1 585 ? -27.5 27.672 26.203 1 79.5 585 ARG B CA 1
ATOM 9940 C C . ARG B 1 585 ? -27.922 26.969 27.484 1 79.5 585 ARG B C 1
ATOM 9942 O O . ARG B 1 585 ? -28.547 27.578 28.344 1 79.5 585 ARG B O 1
ATOM 9949 N N . LEU B 1 586 ? -27.562 25.766 27.562 1 75.94 586 LEU B N 1
ATOM 9950 C CA . LEU B 1 586 ? -27.984 24.984 28.719 1 75.94 586 LEU B CA 1
ATOM 9951 C C . LEU B 1 586 ? -27.125 25.344 29.938 1 75.94 586 LEU B C 1
ATOM 9953 O O . LEU B 1 586 ? -27.641 25.359 31.062 1 75.94 586 LEU B O 1
ATOM 9957 N N . LEU B 1 587 ? -25.984 25.562 29.656 1 77.69 587 LEU B N 1
ATOM 9958 C CA . LEU B 1 587 ? -25.062 25.781 30.766 1 77.69 587 LEU B CA 1
ATOM 9959 C C . LEU B 1 587 ? -25.141 27.219 31.266 1 77.69 587 LEU B C 1
ATOM 9961 O O . LEU B 1 587 ? -24.938 27.484 32.438 1 77.69 587 LEU B O 1
ATOM 9965 N N . PHE B 1 588 ? -25.344 28.078 30.141 1 68.06 588 PHE B N 1
ATOM 9966 C CA . PHE B 1 588 ? -25.359 29.484 30.516 1 68.06 588 PHE B CA 1
ATOM 9967 C C . PHE B 1 588 ? -26.781 30.031 30.531 1 68.06 588 PHE B C 1
ATOM 9969 O O . PHE B 1 588 ? -26.984 31.234 30.672 1 68.06 588 PHE B O 1
ATOM 9976 N N . PHE B 1 589 ? -27.688 29.266 30.969 1 53.38 589 PHE B N 1
ATOM 9977 C CA . PHE B 1 589 ? -29.094 29.672 31.031 1 53.38 589 PHE B CA 1
ATOM 9978 C C . PHE B 1 589 ? -29.266 31.109 30.578 1 53.38 589 PHE B C 1
ATOM 9980 O O . PHE B 1 589 ? -28.297 31.891 30.578 1 53.38 589 PHE B O 1
ATOM 9987 N N . ASP B 1 590 ? -30.438 31.578 29.922 1 45.06 590 ASP B N 1
ATOM 9988 C CA . ASP B 1 590 ? -30.812 32.938 29.469 1 45.06 590 ASP B CA 1
ATOM 9989 C C . ASP B 1 590 ? -30.234 34 30.391 1 45.06 590 ASP B C 1
ATOM 9991 O O . ASP B 1 590 ? -30.906 34.469 31.312 1 45.06 590 ASP B O 1
ATOM 9995 N N . VAL B 1 591 ? -29.047 33.875 30.828 1 37.84 591 VAL B N 1
ATOM 9996 C CA . VAL B 1 591 ? -28.516 35.125 31.344 1 37.84 591 VAL B CA 1
ATOM 9997 C C . VAL B 1 591 ? -28.703 36.219 30.297 1 37.84 591 VAL B C 1
ATOM 9999 O O . VAL B 1 591 ? -28.328 36.062 29.141 1 37.84 591 VAL B O 1
ATOM 10002 N N . ASN B 1 592 ? -29.766 36.969 30.234 1 35.25 592 ASN B N 1
ATOM 10003 C CA . ASN B 1 592 ? -29.906 38.219 29.484 1 35.25 592 ASN B CA 1
ATOM 10004 C C . ASN B 1 592 ? -28.547 38.875 29.25 1 35.25 592 ASN B C 1
ATOM 10006 O O . ASN B 1 592 ? -28.094 39.656 30.078 1 35.25 592 ASN B O 1
ATOM 10010 N N . ILE B 1 593 ? -27.609 38.219 28.781 1 35.09 593 ILE B N 1
ATOM 10011 C CA . ILE B 1 593 ? -26.438 38.969 28.344 1 35.09 593 ILE B CA 1
ATOM 10012 C C . ILE B 1 593 ? -26.844 40.062 27.359 1 35.09 593 ILE B C 1
ATOM 10014 O O . ILE B 1 593 ? -27.375 39.75 26.281 1 35.09 593 ILE B O 1
ATOM 10018 N N . ASN B 1 594 ? -27.188 41.188 27.75 1 30.92 594 ASN B N 1
ATOM 10019 C CA . ASN B 1 594 ? -27.328 42.312 26.844 1 30.92 594 ASN B CA 1
ATOM 10020 C C . ASN B 1 594 ? -26.328 42.25 25.703 1 30.92 594 ASN B C 1
ATOM 10022 O O . ASN B 1 594 ? -25.141 42 25.922 1 30.92 594 ASN B O 1
ATOM 10026 N N . GLU B 1 595 ? -26.656 41.906 24.484 1 34.38 595 GLU B N 1
ATOM 10027 C CA . GLU B 1 595 ? -25.969 41.844 23.203 1 34.38 595 GLU B CA 1
ATOM 10028 C C . GLU B 1 595 ? -24.812 42.844 23.156 1 34.38 595 GLU B C 1
ATOM 10030 O O . GLU B 1 595 ? -23.969 42.781 22.266 1 34.38 595 GLU B O 1
ATOM 10035 N N . SER B 1 596 ? -24.906 44.094 23.734 1 31.33 596 SER B N 1
ATOM 10036 C CA . SER B 1 596 ? -23.953 45.156 23.469 1 31.33 596 SER B CA 1
ATOM 10037 C C . SER B 1 596 ? -22.516 44.719 23.781 1 31.33 596 SER B C 1
ATOM 10039 O O . SER B 1 596 ? -21.578 45.062 23.062 1 31.33 596 SER B O 1
ATOM 10041 N N . GLU B 1 597 ? -22.125 44.438 25.047 1 29.95 597 GLU B N 1
ATOM 10042 C CA . GLU B 1 597 ? -20.766 44.625 25.547 1 29.95 597 GLU B CA 1
ATOM 10043 C C . GLU B 1 597 ? -19.906 43.375 25.344 1 29.95 597 GLU B C 1
ATOM 10045 O O . GLU B 1 597 ? -18.734 43.375 25.75 1 29.95 597 GLU B O 1
ATOM 10050 N N . TRP B 1 598 ? -20.453 42.344 24.891 1 31.64 598 TRP B N 1
ATOM 10051 C CA . TRP B 1 598 ? -19.484 41.25 24.781 1 31.64 598 TRP B CA 1
ATOM 10052 C C . TRP B 1 598 ? -18.734 41.312 23.469 1 31.64 598 TRP B C 1
ATOM 10054 O O . TRP B 1 598 ? -19.062 40.594 22.516 1 31.64 598 TRP B O 1
ATOM 10064 N N . THR B 1 599 ? -18.547 42.406 22.891 1 29.66 599 THR B N 1
ATOM 10065 C CA . THR B 1 599 ? -17.609 42.344 21.781 1 29.66 599 THR B CA 1
ATOM 10066 C C . THR B 1 599 ? -16.25 41.812 22.25 1 29.66 599 THR B C 1
ATOM 10068 O O . THR B 1 599 ? -15.562 42.469 23.047 1 29.66 599 THR B O 1
ATOM 10071 N N . LEU B 1 600 ? -16.094 40.531 22.422 1 30.81 600 LEU B N 1
ATOM 10072 C CA . LEU B 1 600 ? -14.766 39.938 22.547 1 30.81 600 LEU B CA 1
ATOM 10073 C C . LEU B 1 600 ? -13.805 40.594 21.547 1 30.81 600 LEU B C 1
ATOM 10075 O O . LEU B 1 600 ? -14 40.469 20.328 1 30.81 600 LEU B O 1
ATOM 10079 N N . SER B 1 601 ? -13.312 41.75 21.781 1 27.5 601 SER B N 1
ATOM 10080 C CA . SER B 1 601 ? -12.328 42.406 20.938 1 27.5 601 SER B CA 1
ATOM 10081 C C . SER B 1 601 ? -11.211 41.438 20.547 1 27.5 601 SER B C 1
ATOM 10083 O O . SER B 1 601 ? -10.828 40.594 21.328 1 27.5 601 SER B O 1
ATOM 10085 N N . SER B 1 602 ? -10.961 41.219 19.297 1 29.16 602 SER B N 1
ATOM 10086 C CA . SER B 1 602 ? -9.938 40.5 18.531 1 29.16 602 SER B CA 1
ATOM 10087 C C . SER B 1 602 ? -8.555 40.688 19.156 1 29.16 602 SER B C 1
ATOM 10089 O O . SER B 1 602 ? -7.543 40.344 18.547 1 29.16 602 SER B O 1
ATOM 10091 N N . SER B 1 603 ? -8.344 41.625 20.156 1 28.33 603 SER B N 1
ATOM 10092 C CA . SER B 1 603 ? -6.953 41.938 20.453 1 28.33 603 SER B CA 1
ATOM 10093 C C . SER B 1 603 ? -6.238 40.75 21.109 1 28.33 603 SER B C 1
ATOM 10095 O O . SER B 1 603 ? -6.859 39.969 21.828 1 28.33 603 SER B O 1
ATOM 10097 N N . PRO B 1 604 ? -4.98 40.531 20.766 1 29.56 604 PRO B N 1
ATOM 10098 C CA . PRO B 1 604 ? -4.055 39.531 21.297 1 29.56 604 PRO B CA 1
ATOM 10099 C C . PRO B 1 604 ? -4.059 39.469 22.812 1 29.56 604 PRO B C 1
ATOM 10101 O O . PRO B 1 604 ? -4.297 40.469 23.484 1 29.56 604 PRO B O 1
ATOM 10104 N N . LEU B 1 605 ? -4.406 38.406 23.531 1 31.69 605 LEU B N 1
ATOM 10105 C CA . LEU B 1 605 ? -4.332 38.188 24.984 1 31.69 605 LEU B CA 1
ATOM 10106 C C . LEU B 1 605 ? -3.07 38.812 25.562 1 31.69 605 LEU B C 1
ATOM 10108 O O . LEU B 1 605 ? -1.966 38.281 25.359 1 31.69 605 LEU B O 1
ATOM 10112 N N . ASN B 1 606 ? -2.758 40.094 25.453 1 28.88 606 ASN B N 1
ATOM 10113 C CA . ASN B 1 606 ? -1.764 40.562 26.406 1 28.88 606 ASN B CA 1
ATOM 10114 C C . ASN B 1 606 ? -2.176 40.281 27.844 1 28.88 606 ASN B C 1
ATOM 10116 O O . ASN B 1 606 ? -3.357 40.094 28.125 1 28.88 606 ASN B O 1
ATOM 10120 N N . ASP B 1 607 ? -1.281 40.219 28.922 1 33.16 607 ASP B N 1
ATOM 10121 C CA . ASP B 1 607 ? -1.421 39.969 30.344 1 33.16 607 ASP B CA 1
ATOM 10122 C C . ASP B 1 607 ? -2.678 40.625 30.906 1 33.16 607 ASP B C 1
ATOM 10124 O O . ASP B 1 607 ? -3.299 40.125 31.828 1 33.16 607 ASP B O 1
ATOM 10128 N N . ASN B 1 608 ? -2.838 41.969 30.719 1 31.12 608 ASN B N 1
ATOM 10129 C CA . ASN B 1 608 ? -3.854 42.844 31.312 1 31.12 608 ASN B CA 1
ATOM 10130 C C . ASN B 1 608 ? -5.195 42.719 30.594 1 31.12 608 ASN B C 1
ATOM 10132 O O . ASN B 1 608 ? -5.672 43.656 30 1 31.12 608 ASN B O 1
ATOM 10136 N N . ASP B 1 609 ? -5.492 41.688 30 1 32.5 609 ASP B N 1
ATOM 10137 C CA . ASP B 1 609 ? -6.672 41.625 29.141 1 32.5 609 ASP B CA 1
ATOM 10138 C C . ASP B 1 609 ? -7.949 41.844 29.938 1 32.5 609 ASP B C 1
ATOM 10140 O O . ASP B 1 609 ? -8.133 41.219 30.984 1 32.5 609 ASP B O 1
ATOM 10144 N N . PRO B 1 610 ? -8.711 42.938 29.656 1 32.38 610 PRO B N 1
ATOM 10145 C CA . PRO B 1 610 ? -9.898 43.469 30.344 1 32.38 610 PRO B CA 1
ATOM 10146 C C . PRO B 1 610 ? -10.984 42.406 30.5 1 32.38 610 PRO B C 1
ATOM 10148 O O . PRO B 1 610 ? -12.086 42.688 30.969 1 32.38 610 PRO B O 1
ATOM 10151 N N . ILE B 1 611 ? -10.789 41.281 30.016 1 35.44 611 ILE B N 1
ATOM 10152 C CA . ILE B 1 611 ? -11.898 40.344 30.25 1 35.44 611 ILE B CA 1
ATOM 10153 C C . ILE B 1 611 ? -12.141 40.188 31.75 1 35.44 611 ILE B C 1
ATOM 10155 O O . ILE B 1 611 ? -13.25 39.875 32.188 1 35.44 611 ILE B O 1
ATOM 10159 N N . SER B 1 612 ? -11.039 40.406 32.531 1 33.03 612 SER B N 1
ATOM 10160 C CA . SER B 1 612 ? -11.25 40.219 33.969 1 33.03 612 SER B CA 1
ATOM 10161 C C . SER B 1 612 ? -12.18 41.312 34.531 1 33.03 612 SER B C 1
ATOM 10163 O O . SER B 1 612 ? -13.016 41 35.406 1 33.03 612 SER B O 1
ATOM 10165 N N . GLU B 1 613 ? -11.953 42.562 34.094 1 34.53 613 GLU B N 1
ATOM 10166 C CA . GLU B 1 613 ? -12.703 43.594 34.75 1 34.53 613 GLU B CA 1
ATOM 10167 C C . GLU B 1 613 ? -14.18 43.562 34.406 1 34.53 613 GLU B C 1
ATOM 10169 O O . GLU B 1 613 ? -15.039 43.812 35.25 1 34.53 613 GLU B O 1
ATOM 10174 N N . ASN B 1 614 ? -14.477 43.312 33.125 1 34.03 614 ASN B N 1
ATOM 10175 C CA . ASN B 1 614 ? -15.883 43.375 32.75 1 34.03 614 ASN B CA 1
ATOM 10176 C C . ASN B 1 614 ? -16.672 42.188 33.219 1 34.03 614 ASN B C 1
ATOM 10178 O O . ASN B 1 614 ? -17.906 42.156 33.125 1 34.03 614 ASN B O 1
ATOM 10182 N N . LEU B 1 615 ? -16 41.156 33.531 1 34.59 615 LEU B N 1
ATOM 10183 C CA . LEU B 1 615 ? -16.719 40 34.094 1 34.59 615 LEU B CA 1
ATOM 10184 C C . LEU B 1 615 ? -17.281 40.344 35.469 1 34.59 615 LEU B C 1
ATOM 10186 O O . LEU B 1 615 ? -18.188 39.656 35.969 1 34.59 615 LEU B O 1
ATOM 10190 N N . ASN B 1 616 ? -16.672 41.344 36.156 1 33.59 616 ASN B N 1
ATOM 10191 C CA . ASN B 1 616 ? -17.141 41.656 37.5 1 33.59 616 ASN B CA 1
ATOM 10192 C C . ASN B 1 616 ? -18.578 42.188 37.469 1 33.59 616 ASN B C 1
ATOM 10194 O O . ASN B 1 616 ? -19.234 42.25 38.531 1 33.59 616 ASN B O 1
ATOM 10198 N N . ASN B 1 617 ? -18.969 42.875 36.375 1 34.03 617 ASN B N 1
ATOM 10199 C CA . ASN B 1 617 ? -20.266 43.531 36.5 1 34.03 617 ASN B CA 1
ATOM 10200 C C . ASN B 1 617 ? -21.391 42.656 36 1 34.03 617 ASN B C 1
ATOM 10202 O O . ASN B 1 617 ? -22.422 43.125 35.531 1 34.03 617 ASN B O 1
ATOM 10206 N N . ILE B 1 618 ? -21.172 41.344 35.812 1 34.28 618 ILE B N 1
ATOM 10207 C CA . ILE B 1 618 ? -22.281 40.5 35.406 1 34.28 618 ILE B CA 1
ATOM 10208 C C . ILE B 1 618 ? -23.266 40.344 36.562 1 34.28 618 ILE B C 1
ATOM 10210 O O . ILE B 1 618 ? -22.891 39.844 37.625 1 34.28 618 ILE B O 1
ATOM 10214 N N . SER B 1 619 ? -24.234 41.219 36.688 1 32.97 619 SER B N 1
ATOM 10215 C CA . SER B 1 619 ? -25.312 41.062 37.625 1 32.97 619 SER B CA 1
ATOM 10216 C C . SER B 1 619 ? -26.172 39.844 37.281 1 32.97 619 SER B C 1
ATOM 10218 O O . SER B 1 619 ? -26.562 39.656 36.125 1 32.97 619 SER B O 1
ATOM 10220 N N . PHE B 1 620 ? -26.141 38.781 38 1 32.69 620 PHE B N 1
ATOM 10221 C CA . PHE B 1 620 ? -26.922 37.562 37.875 1 32.69 620 PHE B CA 1
ATOM 10222 C C . PHE B 1 620 ? -28.375 37.812 38.219 1 32.69 620 PHE B C 1
ATOM 10224 O O . PHE B 1 620 ? -28.672 38.312 39.312 1 32.69 620 PHE B O 1
ATOM 10231 N N . GLN B 1 621 ? -29.203 38.188 37.281 1 34.38 621 GLN B N 1
ATOM 10232 C CA . GLN B 1 621 ? -30.609 38.281 37.625 1 34.38 621 GLN B CA 1
ATOM 10233 C C . GLN B 1 621 ? -31.156 36.938 38.094 1 34.38 621 GLN B C 1
ATOM 10235 O O . GLN B 1 621 ? -30.625 35.875 37.75 1 34.38 621 GLN B O 1
ATOM 10240 N N . GLU B 1 622 ? -32.062 36.906 39.062 1 37.91 622 GLU B N 1
ATOM 10241 C CA . GLU B 1 622 ? -32.812 35.781 39.625 1 37.91 622 GLU B CA 1
ATOM 10242 C C . GLU B 1 622 ? -33.406 34.875 38.562 1 37.91 622 GLU B C 1
ATOM 10244 O O . GLU B 1 622 ? -34.094 35.375 37.656 1 37.91 622 GLU B O 1
ATOM 10249 N N . LEU B 1 623 ? -32.875 33.75 38.281 1 40.97 623 LEU B N 1
ATOM 10250 C CA . LEU B 1 623 ? -33.25 32.75 37.312 1 40.97 623 LEU B CA 1
ATOM 10251 C C . LEU B 1 623 ? -34.688 32.281 37.531 1 40.97 623 LEU B C 1
ATOM 10253 O O . LEU B 1 623 ? -35.125 32.156 38.688 1 40.97 623 LEU B O 1
ATOM 10257 N N . PRO B 1 624 ? -35.562 32.438 36.594 1 45.16 624 PRO B N 1
ATOM 10258 C CA . PRO B 1 624 ? -36.875 31.812 36.781 1 45.16 624 PRO B CA 1
ATOM 10259 C C . PRO B 1 624 ? -36.781 30.344 37.188 1 45.16 624 PRO B C 1
ATOM 10261 O O . PRO B 1 624 ? -35.719 29.734 37.062 1 45.16 624 PRO B O 1
ATOM 10264 N N . PRO B 1 625 ? -37.719 29.688 37.844 1 48.75 625 PRO B N 1
ATOM 10265 C CA . PRO B 1 625 ? -37.75 28.297 38.312 1 48.75 625 PRO B CA 1
ATOM 10266 C C . PRO B 1 625 ? -37.312 27.312 37.219 1 48.75 625 PRO B C 1
ATOM 10268 O O . PRO B 1 625 ? -37.812 27.359 36.094 1 48.75 625 PRO B O 1
ATOM 10271 N N . ILE B 1 626 ? -36.031 26.969 37.219 1 53.19 626 ILE B N 1
ATOM 10272 C CA . ILE B 1 626 ? -35.406 26.047 36.281 1 53.19 626 ILE B CA 1
ATOM 10273 C C . ILE B 1 626 ? -35.906 24.625 36.5 1 53.19 626 ILE B C 1
ATOM 10275 O O . ILE B 1 626 ? -35.938 24.141 37.656 1 53.19 626 ILE B O 1
ATOM 10279 N N . ASP B 1 627 ? -36.781 24.109 35.625 1 62.84 627 ASP B N 1
ATOM 10280 C CA . ASP B 1 627 ? -37.125 22.703 35.625 1 62.84 627 ASP B CA 1
ATOM 10281 C C . ASP B 1 627 ? -35.906 21.828 35.438 1 62.84 627 ASP B C 1
ATOM 10283 O O . ASP B 1 627 ? -35.531 21.516 34.312 1 62.84 627 ASP B O 1
ATOM 10287 N N . TRP B 1 628 ? -35.406 21.406 36.531 1 66.81 628 TRP B N 1
ATOM 10288 C CA . TRP B 1 628 ? -34.125 20.688 36.562 1 66.81 628 TRP B CA 1
ATOM 10289 C C . TRP B 1 628 ? -34.219 19.359 35.812 1 66.81 628 TRP B C 1
ATOM 10291 O O . TRP B 1 628 ? -33.25 18.906 35.188 1 66.81 628 TRP B O 1
ATOM 10301 N N . ASP B 1 629 ? -35.406 18.812 35.875 1 68.69 629 ASP B N 1
ATOM 10302 C CA . ASP B 1 629 ? -35.594 17.547 35.188 1 68.69 629 ASP B CA 1
ATOM 10303 C C . ASP B 1 629 ? -35.469 17.703 33.656 1 68.69 629 ASP B C 1
ATOM 10305 O O . ASP B 1 629 ? -34.844 16.875 33 1 68.69 629 ASP B O 1
ATOM 10309 N N . THR B 1 630 ? -36 18.781 33.219 1 74 630 THR B N 1
ATOM 10310 C CA . THR B 1 630 ? -35.906 19.047 31.797 1 74 630 THR B CA 1
ATOM 10311 C C . THR B 1 630 ? -34.469 19.391 31.375 1 74 630 THR B C 1
ATOM 10313 O O . THR B 1 630 ? -34 18.938 30.328 1 74 630 THR B O 1
ATOM 10316 N N . ILE B 1 631 ? -33.812 20.078 32.219 1 71.94 631 ILE B N 1
ATOM 10317 C CA . ILE B 1 631 ? -32.438 20.484 31.906 1 71.94 631 ILE B CA 1
ATOM 10318 C C . ILE B 1 631 ? -31.531 19.266 31.938 1 71.94 631 ILE B C 1
ATOM 10320 O O . ILE B 1 631 ? -30.656 19.125 31.078 1 71.94 631 ILE B O 1
ATOM 10324 N N . GLU B 1 632 ? -31.797 18.438 32.844 1 74.88 632 GLU B N 1
ATOM 10325 C CA . GLU B 1 632 ? -30.984 17.234 32.938 1 74.88 632 GLU B CA 1
ATOM 10326 C C . GLU B 1 632 ? -31.188 16.328 31.734 1 74.88 632 GLU B C 1
ATOM 10328 O O . GLU B 1 632 ? -30.234 15.75 31.219 1 74.88 632 GLU B O 1
ATOM 10333 N N . HIS B 1 633 ? -32.438 16.297 31.375 1 79.19 633 HIS B N 1
ATOM 10334 C CA . HIS B 1 633 ? -32.719 15.484 30.203 1 79.19 633 HIS B CA 1
ATOM 10335 C C . HIS B 1 633 ? -32.094 16.062 28.938 1 79.19 633 HIS B C 1
ATOM 10337 O O . HIS B 1 633 ? -31.562 15.32 28.109 1 79.19 633 HIS B O 1
ATOM 10343 N N . GLU B 1 634 ? -32.125 17.344 28.875 1 79.44 634 GLU B N 1
ATOM 10344 C CA . GLU B 1 634 ? -31.516 18 27.719 1 79.44 634 GLU B CA 1
ATOM 10345 C C . GLU B 1 634 ? -30 17.844 27.734 1 79.44 634 GLU B C 1
ATOM 10347 O O . GLU B 1 634 ? -29.375 17.703 26.688 1 79.44 634 GLU B O 1
ATOM 10352 N N . MET B 1 635 ? -29.438 17.891 28.844 1 80.38 635 MET B N 1
ATOM 10353 C CA . MET B 1 635 ? -27.984 17.719 28.969 1 80.38 635 MET B CA 1
ATOM 10354 C C . MET B 1 635 ? -27.578 16.297 28.562 1 80.38 635 MET B C 1
ATOM 10356 O O . MET B 1 635 ? -26.547 16.109 27.906 1 80.38 635 MET B O 1
ATOM 10360 N N . LYS B 1 636 ? -28.422 15.414 28.938 1 80.38 636 LYS B N 1
ATOM 10361 C CA . LYS B 1 636 ? -28.141 14.031 28.547 1 80.38 636 LYS B CA 1
ATOM 10362 C C . LYS B 1 636 ? -28.234 13.852 27.031 1 80.38 636 LYS B C 1
ATOM 10364 O O . LYS B 1 636 ? -27.469 13.102 26.438 1 80.38 636 LYS B O 1
ATOM 10369 N N . ASP B 1 637 ? -29.109 14.57 26.5 1 83.38 637 ASP B N 1
ATOM 10370 C CA . ASP B 1 637 ? -29.281 14.523 25.047 1 83.38 637 ASP B CA 1
ATOM 10371 C C . ASP B 1 637 ? -28.078 15.133 24.344 1 83.38 637 ASP B C 1
ATOM 10373 O O . ASP B 1 637 ? -27.594 14.578 23.344 1 83.38 637 ASP B O 1
ATOM 10377 N N . ILE B 1 638 ? -27.641 16.203 24.812 1 85.12 638 ILE B N 1
ATOM 10378 C CA . ILE B 1 638 ? -26.484 16.859 24.203 1 85.12 638 ILE B CA 1
ATOM 10379 C C . ILE B 1 638 ? -25.234 16.016 24.406 1 85.12 638 ILE B C 1
ATOM 10381 O O . ILE B 1 638 ? -24.406 15.914 23.5 1 85.12 638 ILE B O 1
ATOM 10385 N N . ARG B 1 639 ? -25.172 15.477 25.531 1 83.19 639 ARG B N 1
ATOM 10386 C CA . ARG B 1 639 ? -24.031 14.602 25.797 1 83.19 639 ARG B CA 1
ATOM 10387 C C . ARG B 1 639 ? -24 13.43 24.812 1 83.19 639 ARG B C 1
ATOM 10389 O O . ARG B 1 639 ? -22.938 13.078 24.281 1 83.19 639 ARG B O 1
ATOM 10396 N N . SER B 1 640 ? -25.125 12.891 24.562 1 80.5 640 SER B N 1
ATOM 10397 C CA . SER B 1 640 ? -25.234 11.789 23.625 1 80.5 640 SER B CA 1
ATOM 10398 C C . SER B 1 640 ? -24.828 12.234 22.219 1 80.5 640 SER B C 1
ATOM 10400 O O . SER B 1 640 ? -24.156 11.5 21.5 1 80.5 640 SER B O 1
ATOM 10402 N N . SER B 1 641 ? -25.234 13.383 21.906 1 83.81 641 SER B N 1
ATOM 10403 C CA . SER B 1 641 ? -24.891 13.93 20.594 1 83.81 641 SER B CA 1
ATOM 10404 C C . SER B 1 641 ? -23.391 14.195 20.469 1 83.81 641 SER B C 1
ATOM 10406 O O . SER B 1 641 ? -22.797 14 19.406 1 83.81 641 SER B O 1
ATOM 10408 N N . LEU B 1 642 ? -22.891 14.633 21.531 1 85.19 642 LEU B N 1
ATOM 10409 C CA . LEU B 1 642 ? -21.453 14.898 21.562 1 85.19 642 LEU B CA 1
ATOM 10410 C C . LEU B 1 642 ? -20.656 13.602 21.453 1 85.19 642 LEU B C 1
ATOM 10412 O O . LEU B 1 642 ? -19.672 13.531 20.719 1 85.19 642 LEU B O 1
ATOM 10416 N N . GLU B 1 643 ? -21.094 12.648 22.156 1 80.62 643 GLU B N 1
ATOM 10417 C CA . GLU B 1 643 ? -20.438 11.352 22.078 1 80.62 643 GLU B CA 1
ATOM 10418 C C . GLU B 1 643 ? -20.516 10.758 20.672 1 80.62 643 GLU B C 1
ATOM 10420 O O . GLU B 1 643 ? -19.531 10.195 20.188 1 80.62 643 GLU B O 1
ATOM 10425 N N . GLU B 1 644 ? -21.547 10.977 20.078 1 78.19 644 GLU B N 1
ATOM 10426 C CA . GLU B 1 644 ? -21.719 10.516 18.703 1 78.19 644 GLU B CA 1
ATOM 10427 C C . GLU B 1 644 ? -20.797 11.273 17.75 1 78.19 644 GLU B C 1
ATOM 10429 O O . GLU B 1 644 ? -20.203 10.68 16.844 1 78.19 644 GLU B O 1
ATOM 10434 N N . ALA B 1 645 ? -20.734 12.477 17.969 1 80.94 645 ALA B N 1
ATOM 10435 C CA . ALA B 1 645 ? -19.906 13.32 17.109 1 80.94 645 ALA B CA 1
ATOM 10436 C C . ALA B 1 645 ? -18.422 12.984 17.266 1 80.94 645 ALA B C 1
ATOM 10438 O O . ALA B 1 645 ? -17.672 13.062 16.297 1 80.94 645 ALA B O 1
ATOM 10439 N N . ILE B 1 646 ? -18.078 12.625 18.406 1 78.75 646 ILE B N 1
ATOM 10440 C CA . ILE B 1 646 ? -16.688 12.281 18.688 1 78.75 646 ILE B CA 1
ATOM 10441 C C . ILE B 1 646 ? -16.375 10.914 18.078 1 78.75 646 ILE B C 1
ATOM 10443 O O . ILE B 1 646 ? -15.305 10.719 17.5 1 78.75 646 ILE B O 1
ATOM 10447 N N . ALA B 1 647 ? -17.328 10.047 18.156 1 71.62 647 ALA B N 1
ATOM 10448 C CA . ALA B 1 647 ? -17.094 8.664 17.75 1 71.62 647 ALA B CA 1
ATOM 10449 C C . ALA B 1 647 ? -17.422 8.461 16.266 1 71.62 647 ALA B C 1
ATOM 10451 O O . ALA B 1 647 ? -17.094 7.422 15.695 1 71.62 647 ALA B O 1
ATOM 10452 N N . ILE B 1 648 ? -17.953 9.414 15.727 1 70.06 648 ILE B N 1
ATOM 10453 C CA . ILE B 1 648 ? -18.594 9.234 14.438 1 70.06 648 ILE B CA 1
ATOM 10454 C C . ILE B 1 648 ? -17.562 8.859 13.383 1 70.06 648 ILE B C 1
ATOM 10456 O O . ILE B 1 648 ? -16.453 9.375 13.391 1 70.06 648 ILE B O 1
ATOM 10460 N N . LYS B 1 649 ? -17.938 7.688 12.812 1 72.25 649 LYS B N 1
ATOM 10461 C CA . LYS B 1 649 ? -17.328 7.297 11.547 1 72.25 649 LYS B CA 1
ATOM 10462 C C . LYS B 1 649 ? -18.234 7.656 10.367 1 72.25 649 LYS B C 1
ATOM 10464 O O . LYS B 1 649 ? -19.375 7.219 10.305 1 72.25 649 LYS B O 1
ATOM 10469 N N . ILE B 1 650 ? -17.656 8.562 9.484 1 67.69 650 ILE B N 1
ATOM 10470 C CA . ILE B 1 650 ? -18.531 9.086 8.445 1 67.69 650 ILE B CA 1
ATOM 10471 C C . ILE B 1 650 ? -18.109 8.523 7.086 1 67.69 650 ILE B C 1
ATOM 10473 O O . ILE B 1 650 ? -16.922 8.484 6.762 1 67.69 650 ILE B O 1
ATOM 10477 N N . TRP B 1 651 ? -19.141 8.023 6.383 1 66 651 TRP B N 1
ATOM 10478 C CA . TRP B 1 651 ? -18.891 7.598 5.008 1 66 651 TRP B CA 1
ATOM 10479 C C . TRP B 1 651 ? -18.75 8.805 4.086 1 66 651 TRP B C 1
ATOM 10481 O O . TRP B 1 651 ? -19.641 9.656 4.016 1 66 651 TRP B O 1
ATOM 10491 N N . ASP B 1 652 ? -17.641 8.875 3.494 1 64.31 652 ASP B N 1
ATOM 10492 C CA . ASP B 1 652 ? -17.406 9.914 2.496 1 64.31 652 ASP B CA 1
ATOM 10493 C C . ASP B 1 652 ? -17.797 9.438 1.1 1 64.31 652 ASP B C 1
ATOM 10495 O O . ASP B 1 652 ? -17.094 8.617 0.499 1 64.31 652 ASP B O 1
ATOM 10499 N N . GLN B 1 653 ? -18.828 9.945 0.651 1 64.06 653 GLN B N 1
ATOM 10500 C CA . GLN B 1 653 ? -19.328 9.523 -0.649 1 64.06 653 GLN B CA 1
ATOM 10501 C C . GLN B 1 653 ? -18.328 9.82 -1.759 1 64.06 653 GLN B C 1
ATOM 10503 O O . GLN B 1 653 ? -18.219 9.062 -2.725 1 64.06 653 GLN B O 1
ATOM 10508 N N . ASP B 1 654 ? -17.625 10.852 -1.543 1 60.53 654 ASP B N 1
ATOM 10509 C CA . ASP B 1 654 ? -16.703 11.258 -2.594 1 60.53 654 ASP B CA 1
ATOM 10510 C C . ASP B 1 654 ? -15.5 10.312 -2.66 1 60.53 654 ASP B C 1
ATOM 10512 O O . ASP B 1 654 ? -15.023 9.984 -3.748 1 60.53 654 ASP B O 1
ATOM 10516 N N . SER B 1 655 ? -15.211 9.867 -1.487 1 59.78 655 SER B N 1
ATOM 10517 C CA . SER B 1 655 ? -14.023 9.023 -1.456 1 59.78 655 SER B CA 1
ATOM 10518 C C . SER B 1 655 ? -14.391 7.547 -1.414 1 59.78 655 SER B C 1
ATOM 10520 O O . SER B 1 655 ? -13.555 6.684 -1.702 1 59.78 655 SER B O 1
ATOM 10522 N N . GLY B 1 656 ? -15.539 7.332 -1.157 1 51.88 656 GLY B N 1
ATOM 10523 C CA . GLY B 1 656 ? -16.016 5.961 -1.137 1 51.88 656 GLY B CA 1
ATOM 10524 C C . GLY B 1 656 ? -15.492 5.164 0.04 1 51.88 656 GLY B C 1
ATOM 10525 O O . GLY B 1 656 ? -15.18 3.977 -0.096 1 51.88 656 GLY B O 1
ATOM 10526 N N . HIS B 1 657 ? -15.102 5.887 1.14 1 62.38 657 HIS B N 1
ATOM 10527 C CA . HIS B 1 657 ? -14.688 5.168 2.342 1 62.38 657 HIS B CA 1
ATOM 10528 C C . HIS B 1 657 ? -14.977 5.988 3.596 1 62.38 657 HIS B C 1
ATOM 10530 O O . HIS B 1 657 ? -15.375 7.152 3.504 1 62.38 657 HIS B O 1
ATOM 10536 N N . PHE B 1 658 ? -14.773 5.332 4.738 1 61.94 658 PHE B N 1
ATOM 10537 C CA . PHE B 1 658 ? -15.07 5.961 6.023 1 61.94 658 PHE B CA 1
ATOM 10538 C C . PHE B 1 658 ? -13.922 6.863 6.453 1 61.94 658 PHE B C 1
ATOM 10540 O O . PHE B 1 658 ? -12.758 6.578 6.168 1 61.94 658 PHE B O 1
ATOM 10547 N N . LEU B 1 659 ? -14.305 8.016 6.98 1 65.56 659 LEU B N 1
ATOM 10548 C CA . LEU B 1 659 ? -13.367 8.93 7.621 1 65.56 659 LEU B CA 1
ATOM 10549 C C . LEU B 1 659 ? -13.695 9.102 9.102 1 65.56 659 LEU B C 1
ATOM 10551 O O . LEU B 1 659 ? -14.844 8.93 9.508 1 65.56 659 LEU B O 1
ATOM 10555 N N . LEU B 1 660 ? -12.586 9.359 9.883 1 68.75 660 LEU B N 1
ATOM 10556 C CA . LEU B 1 660 ? -12.766 9.633 11.305 1 68.75 660 LEU B CA 1
ATOM 10557 C C . LEU B 1 660 ? -12.875 11.133 11.562 1 68.75 660 LEU B C 1
ATOM 10559 O O . LEU B 1 660 ? -12.195 11.93 10.914 1 68.75 660 LEU B O 1
#

Secondary structure (DSSP, 8-state):
-------------------------S-HHHHHTT------SSS-HHHHHTT------------S----TTSGGGGGGS-----SS-----S-SS----------S-----SGGG---SSTTTTT-S--PPP-HHHHHHT---HHHHHHHHHHIIIIITTT-TTS-HHHHHHHHHHHHHT-SPPPHHHHHHHHHHHHHHHHHHHHHHHT-SS--S-HHHHHHHHHHHHHHHHHHHHHTTTTTS--HHHHHHHHHHHHHH-BTTB-TTHHHHHHHHHHHHHTTTTS-TTTTS----HHHHHHHHHHHHHHHHHHHHHHHHHTPPPS--GGG--PPPPP-B-TTSSSB-HHHHHHHHHHHHHHHHHHHHHHHSSSSPPPHHHHHHHHHHHHHHHHHHHHHHHHHHHHHTT--HHHHHHHHHHHHHHTTHHHHHHHHHHHHHHHHHHHHHHHHHHHTSSS------TTTT---HHHHHHHHHHHHHHHHHHHHHT-TTTTGGGHHHHTT---HHHHHHHHHHHHHHHHHHHHTT--SHHHHHHT-GGG-HHHHHHHHHHHHSGGGGTSS-HHHHHHHHHHHHHHHHHHHHHSTT----TTS---------SS-THHHHGGG----------HHHHHHHHHHHHHHHHHHHH--EEETTTTEEE-/--------TT---------------S-HHHHHTT------SSS-HHHHHTT-------------------SSTT-TT----------------S-------TT-S-----SGGG---SSHHHH-SS-SPPP-HHHHHHH---HHHHHHHHHHIIIIITTT---S-HHHHHHHHHHHHHT-SPPPHHHHHHHHHHHHHHHHHHHHHHHT-SS--S-HHHHHHHHHHHHHHHHHHHHHTTTTTS--HHHHHHHHHHHHHH-BTTB-TTHHHHHHHHHHHHHTTTTS-TTTTS----HHHHHHHHHHHHHHHHHHHHHHHHHTPPPS--GGG--PPPPP-B-TTSSSB-HHHHHHHHHHHHHHHHHHHHHHHSSSSPPPHHHHHHHHHHHHHHHHHHHHHHHHHHHHHTT--HHHHHHHHHHHHHHTTHHHHHHHHHHHHHHHHHHHHHHHHHHHTSSS------TTSS---HHHHHHHHHHHHHHHHHHHHHT-TTTTGGGHHHHTT---HHHHHHHHHHHHHHHHHHHHTT--SHHHHHHT-GGG-HHHHHHHHHHHHSGGGGTSS-HHHHHHHHHHHHHHHHHHHHHSTT----TTS---------SS-THHHHGGG----------HHHHHHHHHHHHHHHHHHHH--EEETTTTEEE-

Solvent-accessible surface area (backbone atoms only — not comparable to full-atom values): 74665 Å² total; per-residue (Å²): 142,78,87,77,77,84,71,85,62,81,70,69,72,79,74,76,70,82,76,78,81,80,76,84,62,51,33,50,51,32,57,78,65,73,42,86,56,74,50,39,79,85,51,18,63,53,33,54,77,68,71,42,75,44,41,53,84,64,81,74,74,81,78,79,79,72,76,62,89,67,57,67,95,37,53,97,62,52,79,67,74,68,38,44,60,88,78,80,82,78,71,54,78,71,69,64,71,73,77,70,74,79,69,79,57,70,88,66,71,83,48,56,75,70,53,74,69,84,29,57,20,43,19,52,65,51,68,78,54,68,80,51,67,68,66,55,54,66,68,53,69,55,68,70,57,47,50,51,22,46,51,43,19,59,71,42,45,34,58,75,57,60,57,66,57,60,82,58,47,51,57,52,52,51,32,55,78,65,63,72,50,85,77,49,64,62,51,48,23,50,50,27,37,42,41,20,51,9,35,46,35,50,44,44,29,44,73,58,39,90,64,69,85,61,59,68,65,58,44,47,51,51,31,52,50,26,48,37,48,22,31,46,37,33,40,43,59,41,40,77,41,26,54,48,72,60,56,49,45,28,51,49,52,55,51,64,60,33,49,35,52,74,48,70,49,53,45,27,58,44,37,17,51,44,42,44,38,50,50,68,44,35,43,42,20,43,50,80,70,65,60,51,79,54,62,65,60,40,40,43,45,28,38,44,39,48,52,44,50,42,51,38,34,52,41,15,60,23,45,60,44,65,49,69,72,56,81,78,69,46,66,47,55,78,54,66,39,63,26,93,80,72,72,57,75,30,61,47,39,48,53,45,49,47,52,46,52,42,37,52,44,46,44,50,44,34,59,32,63,59,45,86,52,79,62,45,71,66,46,52,51,49,43,52,50,47,48,52,49,47,41,53,51,37,52,54,49,42,52,54,48,56,64,49,49,80,72,49,56,73,71,56,40,55,50,49,54,39,47,44,42,52,51,69,29,45,48,30,52,48,48,50,53,51,47,42,53,52,49,36,51,49,46,51,51,50,52,49,46,67,66,44,62,77,82,71,80,74,70,82,68,60,75,78,66,57,68,60,36,79,63,56,55,42,53,49,46,52,31,33,42,51,35,40,52,36,44,47,59,52,52,31,74,60,85,38,28,65,44,37,54,61,55,56,30,59,78,69,59,65,43,47,50,51,44,51,42,53,51,50,51,53,51,46,54,49,57,68,62,64,60,77,77,68,53,58,58,57,70,44,54,45,82,72,30,65,60,48,46,36,45,52,50,34,56,69,57,48,50,68,52,41,71,66,55,38,72,66,42,31,51,49,49,50,50,50,52,51,50,47,52,54,49,46,50,67,73,52,43,92,61,83,65,66,81,75,76,70,62,78,68,87,66,75,86,52,97,83,53,61,67,66,64,65,59,67,69,65,76,80,69,86,72,71,91,74,62,56,68,59,50,50,52,50,47,51,50,50,45,51,52,43,53,44,64,65,47,43,71,41,74,34,79,79,34,43,30,49,34,84,138,84,80,82,75,83,69,77,68,78,71,69,72,78,74,74,71,84,77,77,84,78,75,83,62,55,34,52,53,32,56,78,67,74,42,85,54,74,49,41,80,85,51,20,64,52,32,53,76,68,73,42,74,46,44,58,91,68,82,75,76,83,77,86,82,78,77,72,86,65,71,68,79,42,63,65,19,72,74,82,80,84,71,73,82,76,76,79,79,75,89,54,67,72,80,65,65,77,76,66,71,83,63,79,55,70,84,70,69,85,48,57,75,70,55,67,71,91,32,46,23,58,36,28,71,49,65,79,55,67,79,51,65,69,66,54,54,67,69,52,68,55,68,70,58,46,51,52,23,46,52,43,20,58,71,42,43,33,56,75,57,60,58,66,56,60,83,58,47,51,57,51,52,52,32,54,78,64,64,73,48,86,78,50,64,63,50,48,22,51,50,27,37,40,41,21,51,8,36,47,34,50,44,44,29,43,73,60,39,91,66,70,84,62,57,67,65,57,43,49,51,50,32,54,50,25,48,41,48,22,25,47,37,34,32,45,60,41,44,79,41,26,53,47,74,59,56,49,45,30,52,48,52,54,49,64,60,34,48,34,50,74,48,69,46,52,45,26,58,44,37,17,52,43,44,46,38,50,50,67,45,34,44,42,20,42,49,79,70,67,60,51,78,53,64,66,60,37,40,45,43,27,38,46,38,47,51,42,51,40,52,38,35,52,42,16,60,24,45,59,45,66,47,68,72,57,80,78,70,46,65,46,54,77,55,68,39,63,25,92,81,73,70,58,74,30,61,46,40,48,51,45,50,46,52,45,51,40,37,53,44,46,44,50,43,35,59,33,63,58,43,85,51,78,62,45,72,67,45,51,52,49,44,53,51,46,46,52,50,48,41,52,51,35,52,54,50,41,52,54,49,57,65,46,49,80,72,50,55,72,72,55,39,56,50,50,55,40,46,44,41,54,50,70,29,43,49,30,52,48,49,49,54,51,48,44,53,53,49,35,53,50,46,50,52,50,52,50,47,67,67,44,60,77,83,69,77,76,72,81,65,59,76,82,65,53,73,63,35,80,62,56,55,43,54,51,47,53,31,34,41,51,34,40,50,36,44,46,59,52,53,30,75,58,85,38,27,62,44,36,54,62,56,54,30,59,77,69,57,65,46,46,50,51,46,51,45,53,53,49,51,53,50,47,55,46,56,69,64,65,60,73,74,68,55,54,57,56,69,43,55,44,81,74,32,67,60,47,45,38,44,52,50,34,55,69,56,48,48,69,51,40,72,66,55,39,70,66,42,32,51,48,50,50,51,51,52,51,51,47,52,54,51,45,48,66,73,52,44,91,61,82,65,68,80,76,76,71,64,77,69,88,67,75,86,51,96,83,48,63,67,64,63,62,58,69,70,65,75,80,70,86,73,72,91,72,60,58,68,60,50,49,52,49,48,52,50,51,46,52,51,46,52,45,63,63,48,42,72,42,76,34,77,80,35,43,30,49,34,83

Radius of gyration: 36.92 Å; Cα contacts (8 Å, |Δi|>4): 1489; chains: 2; bounding box: 106×107×105 Å